Protein AF-0000000080331658 (afdb_homodimer)

Organism: NCBI:txid40318

Foldseek 3Di:
DDLQFAKEKEAQEWEQAQVRDTAGIFIATRQATADTHHSVVSCVRSVDHPYYHHDNYFYWAFFFEFLEAALLLQLVQVVAQECACVQPQALVSVLVSQLVVVVPDDPADEHEHEAYFLCRHPVSGAAFLVSNVSSDDRYWYWYAHLQLFWHFIHPNLCVVLVPFLPDDAFQLKDFDDDPVSGGGGTIGWQSVQSRQPPPFDHQGLLTRDPGRDDDLVSSLVSSLVSVQQLFQQRHQEYEHQEDEPNNVVSQVVCVVVVRQRHAYAYAYGLSCVVVCVVVLPLAWDDDRRYIHQAHEGEFWGDLSVLQAAAPCFWPLGRPRGHDTSDDLVVVLVSLLSSLVSLGAYEYEHADQVSLVSVLVSLVVSCVVPNDPLSAHEYEQNFQHDLVSLLSCQVSNHAYEHELVCCQECLVVSCNTHNLSSLLTQQQLSSVVSVHQAAYHANPPSGRGNLLVRLLSQAQVAHPVGDRRDDNSSHDHSVSSLQNRAQSSCSSSVNNQAGSHSDGGHRPWIWGWNHDSNPDPSVCSSVIGTAFTDTSNHTPDGDPPD/DDLQFAKEKEAQEWEQAQVRDTAGIFIATRQATADTHHSVVSCVRSVDHPYYHHDNYFYWAFFWEFLEAALLLQLVQVVAQECACVQPQALVSVLVSQLVVVVVDDPADEHEHEAYFLCRHPVSGAAFLVSNVSSDQRYWYAYAHLQLFWHFIHPNLCVVLVPFLPDDAFQLKDFDDDPVSGGGGTIGWQSVQSRQPPPFDHQGLLTRDPGRDDDLVSSLVSSLVSVQQLFQQSHQEYEHQEDEPNNVVSQVVCVVVVRQRHAYAYAYRLSCVVVCVVVLPLAWDDDRRYIHQAHEGEFWGDLSVLQAAAPCFWPLGRVRGHDTSDDLVVVLVSLLSSVVSLGAYEYEHADQVSLVSVLVSLVVSCVVPNDPLSAHEYEQNFQHDLVSLLSCQVSNHAYEHELVCCQECLVVSCNTHNLSSLLTQQQLSSVVSVHQAAYHANPPSGRGNLLVRLLSQAQVAHPVGDRRHDNSSHDHSVSSLQNRAQSSCSSSVNNQAGSHSDGGHRPWIWGWNHDSNPDDSVCSSVIGTAFTDTSNHTPDGDPPD

Sequence (1090 aa):
MHHNDRTLLVAGAAVVAPDGSRAEALAVRGGRVLHIGTVADARAALGHIDEELALDGGVVHPGFVDAHCHPVMYGQALAWVDVRPERVPDIDTLVRVLTEAARELPAGVPLRAFGYEHRRLAERRHPTCHDLDRVTEDREVYVMNASGHGGVVNSASLRLHGITAGTAEPEGGRIGRFAGGEPNGELWDAACDLITGPHGIKIGNHGPNFHLDEPEAVLADQLRHAQDVFLAAGVTTVGDAQASRREVEAYLRLRDAGDLRMRVSAYLTSALLDTALDLGLVRALGDDRFRVQGVKFYADGTLGGWTAYFPEGYAADCCHHGQLYHTAEEYAELVGRAHRAGLQTATHAQSPHAIGMVLDAVEKAQADLPRPGIRHRIEHCGLPTDDQIQRMADLGVVPVMQPQHHLRTGDGTLAAVGELGHRYNPAGRCAEAGVPVVFSSDAPVAPPAPLEAVYAGATRRTVLGTVLGDESLRLPVAAGLHAHTAAAARALHLEQSAGTLAVGAWADFTVLDADPAHTPAEDLRDIAVRETWVGGRRAWAAAGRMHHNDRTLLVAGAAVVAPDGSRAEALAVRGGRVLHIGTVADARAALGHIDEELALDGGVVHPGFVDAHCHPVMYGQALAWVDVRPERVPDIDTLVRVLTEAARELPAGVPLRAFGYEHRRLAERRHPTCHDLDRVTEDREVYVMNASGHGGVVNSASLRLHGITAGTAEPEGGRIGRFAGGEPNGELWDAACDLITGPHGIKIGNHGPNFHLDEPEAVLADQLRHAQDVFLAAGVTTVGDAQASRREVEAYLRLRDAGDLRMRVSAYLTSALLDTALDLGLVRALGDDRFRVQGVKFYADGTLGGWTAYFPEGYAADCCHHGQLYHTAEEYAELVGRAHRAGLQTATHAQSPHAIGMVLDAVEKAQADLPRPGIRHRIEHCGLPTDDQIQRMADLGVVPVMQPQHHLRTGDGTLAAVGELGHRYNPAGRCAEAGVPVVFSSDAPVAPPAPLEAVYAGATRRTVLGTVLGDESLRLPVAAGLHAHTAAAARALHLEQSAGTLAVGAWADFTVLDADPAHTPAEDLRDIAVRETWVGGRRAWAAAGR

pLDDT: mean 95.16, std 5.86, range [32.38, 98.94]

Radius of gyration: 31.85 Å; Cα contacts (8 Å, |Δi|>4): 2807; chains: 2; bounding box: 76×90×79 Å

Nearest PDB structures (foldseek):
  3igh-assembly1_X-2  TM=8.569E-01  e=2.760E-37  Pyrococcus horikoshii
  3icj-assembly1_A  TM=8.342E-01  e=2.602E-37  Pyrococcus furiosus
  6oh9-assembly1_A-2  TM=5.969E-01  e=3.397E-12  Saccharomyces cerevisiae S288C
  6oha-assembly1_A-2  TM=5.134E-01  e=2.122E-12  Saccharomyces cerevisiae S288C
  3e0l-assembly1_B  TM=5.250E-01  e=1.750E-10  Homo sapiens

Solvent-accessible surface area (backbone atoms only — not comparable to full-atom values): 51992 Å² total; per-residue (Å²): 132,57,77,70,63,46,23,39,39,38,32,51,24,42,25,48,39,74,86,69,47,74,26,42,12,40,17,31,41,39,27,17,22,66,36,70,30,45,57,67,57,21,48,61,71,57,69,60,74,76,40,70,50,77,40,91,48,39,20,39,35,45,10,29,20,30,46,29,24,32,55,62,57,27,9,51,46,71,72,29,46,77,36,28,49,92,76,24,46,29,67,71,51,43,35,49,56,48,35,58,54,51,69,75,48,63,87,78,56,65,45,49,30,32,30,38,45,36,80,60,21,74,79,53,46,72,74,36,13,70,56,42,37,73,48,46,69,81,42,41,36,42,40,30,30,36,72,58,42,31,32,32,23,15,54,43,35,33,58,74,54,66,58,44,62,82,52,75,66,44,67,39,25,41,65,37,54,45,99,85,45,40,61,29,30,32,26,27,16,18,33,33,38,59,72,18,57,94,85,24,62,72,48,45,36,38,36,52,48,75,52,60,69,68,60,67,72,58,50,51,53,24,34,50,50,31,48,52,52,30,27,57,46,22,36,36,35,37,18,30,54,63,26,49,32,66,49,40,34,51,52,48,53,30,44,76,70,70,62,52,76,49,25,40,36,28,14,31,27,46,66,43,47,63,47,39,51,60,56,17,58,36,45,63,47,30,40,86,48,46,25,43,48,34,33,13,43,41,37,30,37,39,66,81,69,62,24,24,34,32,93,82,25,31,66,70,38,61,87,45,34,48,39,54,34,50,54,69,68,59,44,29,50,53,50,32,54,39,50,74,45,52,34,32,40,38,27,36,17,27,26,46,58,32,41,48,49,52,51,51,28,50,51,50,34,39,70,76,52,75,57,88,83,55,48,38,31,31,32,45,37,28,38,65,46,74,66,52,45,47,49,26,38,75,71,46,37,31,43,35,24,34,37,46,50,42,23,73,36,30,69,59,27,28,55,39,49,34,77,65,29,36,44,51,47,43,47,18,51,32,47,75,59,64,24,65,52,20,32,28,32,42,22,63,60,26,69,56,42,62,47,45,29,24,28,21,32,44,62,34,44,22,83,86,65,51,65,45,57,60,75,65,38,32,27,55,57,62,57,31,53,37,8,25,11,38,42,11,16,42,71,69,75,29,57,73,37,35,26,30,53,38,70,55,5,36,28,29,29,16,32,25,64,47,54,67,85,80,42,59,61,91,53,33,68,71,53,48,49,47,33,15,24,44,44,67,36,82,72,36,60,37,90,96,105,131,57,77,69,63,46,23,37,40,38,32,51,25,42,26,47,38,74,85,68,47,75,27,41,14,40,16,29,42,40,25,16,22,67,34,72,31,46,57,68,57,22,48,63,71,56,69,61,74,74,40,70,50,79,40,90,46,38,20,39,35,43,10,29,20,30,46,30,25,32,54,62,58,28,9,50,46,70,72,29,45,76,35,29,49,94,77,24,46,30,67,71,51,43,34,49,56,49,36,59,54,51,71,75,45,61,88,78,55,65,46,49,29,33,30,36,45,35,80,61,20,76,79,54,48,70,76,37,13,70,56,43,36,72,48,44,70,81,42,38,36,41,41,29,29,35,73,59,41,31,30,31,24,15,55,41,35,32,58,76,54,65,58,43,61,79,54,75,63,43,68,41,25,41,66,38,53,44,99,87,45,41,59,30,30,33,27,27,18,19,33,32,40,61,72,17,58,94,85,24,62,72,48,46,36,38,36,52,50,76,53,58,68,68,58,67,72,57,51,51,52,25,36,50,53,31,48,52,52,31,27,56,45,21,35,37,34,36,18,29,56,62,26,48,33,67,48,39,33,50,51,48,53,29,46,75,69,70,60,52,76,49,26,40,37,27,13,30,29,46,64,42,46,63,46,38,51,61,55,17,57,36,45,63,47,29,40,87,49,48,26,43,48,32,33,13,42,41,38,30,37,40,65,81,69,61,25,25,35,32,93,82,25,31,67,69,39,60,87,46,34,47,38,54,36,49,55,70,67,58,44,28,50,53,49,31,54,40,50,73,45,53,32,31,41,37,26,34,18,28,27,47,58,33,41,49,49,52,52,52,27,50,52,51,34,40,70,76,53,75,58,88,83,56,46,38,31,32,32,44,36,28,38,67,46,74,67,52,45,49,49,27,37,76,71,47,37,32,44,35,23,35,37,47,48,40,24,73,36,30,69,60,28,29,54,39,50,35,78,64,29,34,45,49,46,43,46,17,50,32,48,75,60,63,23,63,51,20,32,28,32,44,22,63,60,26,68,56,42,62,48,43,29,24,26,22,32,44,63,34,42,23,83,86,64,53,65,46,57,61,75,66,38,32,27,56,56,63,58,31,53,36,8,25,10,39,43,12,16,42,69,68,74,28,58,74,38,36,26,30,53,38,69,55,6,34,28,27,27,15,33,25,65,49,53,66,85,79,42,59,61,90,52,34,68,72,54,46,49,48,33,16,25,45,44,68,36,82,72,36,60,36,92,97,103

Structure (mmCIF, N/CA/C/O backbone):
data_AF-0000000080331658-model_v1
#
loop_
_entity.id
_entity.type
_entity.pdbx_description
1 polymer Hydrolase
#
loop_
_atom_site.group_PDB
_atom_site.id
_atom_site.type_symbol
_atom_site.label_atom_id
_atom_site.label_alt_id
_atom_site.label_comp_id
_atom_site.label_asym_id
_atom_site.label_entity_id
_atom_site.label_seq_id
_atom_site.pdbx_PDB_ins_code
_atom_site.Cartn_x
_atom_site.Cartn_y
_atom_site.Cartn_z
_atom_site.occupancy
_atom_site.B_iso_or_equiv
_atom_site.auth_seq_id
_atom_site.auth_comp_id
_atom_site.auth_asym_id
_atom_site.auth_atom_id
_atom_site.pdbx_PDB_model_num
ATOM 1 N N . MET A 1 1 ? -25.859 6.789 -12.883 1 32.69 1 MET A N 1
ATOM 2 C CA . MET A 1 1 ? -25.891 6.02 -11.648 1 32.69 1 MET A CA 1
ATOM 3 C C . MET A 1 1 ? -24.484 5.629 -11.195 1 32.69 1 MET A C 1
ATOM 5 O O . MET A 1 1 ? -23.719 5.074 -11.984 1 32.69 1 MET A O 1
ATOM 9 N N . HIS A 1 2 ? -23.859 6.25 -10.289 1 43.78 2 HIS A N 1
ATOM 10 C CA . HIS A 1 2 ? -22.469 6.141 -9.852 1 43.78 2 HIS A CA 1
ATOM 11 C C . HIS A 1 2 ? -22.125 4.707 -9.477 1 43.78 2 HIS A C 1
ATOM 13 O O . HIS A 1 2 ? -23 3.928 -9.094 1 43.78 2 HIS A O 1
ATOM 19 N N . HIS A 1 3 ? -21.047 4.137 -9.891 1 52.28 3 HIS A N 1
ATOM 20 C CA . HIS A 1 3 ? -20.453 2.807 -9.945 1 52.28 3 HIS A CA 1
ATOM 21 C C . HIS A 1 3 ? -20.719 2.031 -8.656 1 52.28 3 HIS A C 1
ATOM 23 O O . HIS A 1 3 ? -20.938 0.819 -8.695 1 52.28 3 HIS A O 1
ATOM 29 N N . ASN A 1 4 ? -20.953 2.744 -7.535 1 62.38 4 ASN A N 1
ATOM 30 C CA . ASN A 1 4 ? -20.922 2.037 -6.258 1 62.38 4 ASN A CA 1
ATOM 31 C C . ASN A 1 4 ? -22.312 1.552 -5.852 1 62.38 4 ASN A C 1
ATOM 33 O O . ASN A 1 4 ? -22.469 0.938 -4.797 1 62.38 4 ASN A O 1
ATOM 37 N N . ASP A 1 5 ? -23.406 1.716 -6.812 1 80.81 5 ASP A N 1
ATOM 38 C CA . ASP A 1 5 ? -24.703 1.206 -6.422 1 80.81 5 ASP A CA 1
ATOM 39 C C . ASP A 1 5 ? -25.375 0.466 -7.578 1 80.81 5 ASP A C 1
ATOM 41 O O . ASP A 1 5 ? -26.594 0.229 -7.555 1 80.81 5 ASP A O 1
ATOM 45 N N . ARG A 1 6 ? -24.625 0.164 -8.547 1 89.75 6 ARG A N 1
ATOM 46 C CA . ARG A 1 6 ? -25.156 -0.566 -9.695 1 89.75 6 ARG A CA 1
ATOM 47 C C . ARG A 1 6 ? -25.688 -1.937 -9.273 1 89.75 6 ARG A C 1
ATOM 49 O O . ARG A 1 6 ? -25.047 -2.625 -8.469 1 89.75 6 ARG A O 1
ATOM 56 N N . THR A 1 7 ? -26.844 -2.266 -9.773 1 94.5 7 THR A N 1
ATOM 57 C CA . THR A 1 7 ? -27.469 -3.533 -9.414 1 94.5 7 THR A CA 1
ATOM 58 C C . THR A 1 7 ? -27.453 -4.496 -10.602 1 94.5 7 THR A C 1
ATOM 60 O O . THR A 1 7 ? -27.625 -4.078 -11.75 1 94.5 7 THR A O 1
ATOM 63 N N . LEU A 1 8 ? -27.125 -5.73 -10.383 1 98 8 LEU A N 1
ATOM 64 C CA . LEU A 1 8 ? -27.078 -6.797 -11.383 1 98 8 LEU A CA 1
ATOM 65 C C . LEU A 1 8 ? -27.844 -8.023 -10.898 1 98 8 LEU A C 1
ATOM 67 O O . LEU A 1 8 ? -27.656 -8.477 -9.766 1 98 8 LEU A O 1
ATOM 71 N N . LEU A 1 9 ? -28.812 -8.5 -11.656 1 98.5 9 LEU A N 1
ATOM 72 C CA . LEU A 1 9 ? -29.5 -9.766 -11.422 1 98.5 9 LEU A CA 1
ATOM 73 C C . LEU A 1 9 ? -28.938 -10.852 -12.344 1 98.5 9 LEU A C 1
ATOM 75 O O . LEU A 1 9 ? -28.953 -10.695 -13.562 1 98.5 9 LEU A O 1
ATOM 79 N N . VAL A 1 10 ? -28.422 -11.867 -11.836 1 98.81 10 VAL A N 1
ATOM 80 C CA . VAL A 1 10 ? -27.938 -13.016 -12.594 1 98.81 10 VAL A CA 1
ATOM 81 C C . VAL A 1 10 ? -28.922 -14.172 -12.445 1 98.81 10 VAL A C 1
ATOM 83 O O . VAL A 1 10 ? -29.188 -14.641 -11.336 1 98.81 10 VAL A O 1
ATOM 86 N N . ALA A 1 11 ? -29.453 -14.625 -13.508 1 98.56 11 ALA A N 1
ATOM 87 C CA . ALA A 1 11 ? -30.438 -15.703 -13.484 1 98.56 11 ALA A CA 1
ATOM 88 C C . ALA A 1 11 ? -30.359 -16.547 -14.75 1 98.56 11 ALA A C 1
ATOM 90 O O . ALA A 1 11 ? -29.609 -16.219 -15.68 1 98.56 11 ALA A O 1
ATOM 91 N N . GLY A 1 12 ? -31.016 -17.656 -14.742 1 98.06 12 GLY A N 1
ATOM 92 C CA . GLY A 1 12 ? -31.078 -18.516 -15.922 1 98.06 12 GLY A CA 1
ATOM 93 C C . GLY A 1 12 ? -30.094 -19.656 -15.883 1 98.06 12 GLY A C 1
ATOM 94 O O . GLY A 1 12 ? -30.062 -20.5 -16.781 1 98.06 12 GLY A O 1
ATOM 95 N N . ALA A 1 13 ? -29.297 -19.781 -14.898 1 98.19 13 ALA A N 1
ATOM 96 C CA . ALA A 1 13 ? -28.359 -20.875 -14.625 1 98.19 13 ALA A CA 1
ATOM 97 C C . ALA A 1 13 ? -28.312 -21.188 -13.133 1 98.19 13 ALA A C 1
ATOM 99 O O . ALA A 1 13 ? -28.688 -20.344 -12.305 1 98.19 13 ALA A O 1
ATOM 100 N N . ALA A 1 14 ? -27.906 -22.422 -12.797 1 98 14 ALA A N 1
ATOM 101 C CA . ALA A 1 14 ? -27.703 -22.734 -11.383 1 98 14 ALA A CA 1
ATOM 102 C C . ALA A 1 14 ? -26.562 -21.922 -10.797 1 98 14 ALA A C 1
ATOM 104 O O . ALA A 1 14 ? -25.531 -21.734 -11.445 1 98 14 ALA A O 1
ATOM 105 N N . VAL A 1 15 ? -26.781 -21.359 -9.609 1 98.69 15 VAL A N 1
ATOM 106 C CA . VAL A 1 15 ? -25.75 -20.594 -8.906 1 98.69 15 VAL A CA 1
ATOM 107 C C . VAL A 1 15 ? -25.219 -21.406 -7.723 1 98.69 15 VAL A C 1
ATOM 109 O O . VAL A 1 15 ? -26 -21.812 -6.852 1 98.69 15 VAL A O 1
ATOM 112 N N . VAL A 1 16 ? -23.938 -21.625 -7.684 1 98.31 16 VAL A N 1
ATOM 113 C CA . VAL A 1 16 ? -23.344 -22.375 -6.582 1 98.31 16 VAL A CA 1
ATOM 114 C C . VAL A 1 16 ? -23.344 -21.531 -5.312 1 98.31 16 VAL A C 1
ATOM 116 O O . VAL A 1 16 ? -22.594 -20.547 -5.207 1 98.31 16 VAL A O 1
ATOM 119 N N . ALA A 1 17 ? -24.062 -21.906 -4.312 1 96.38 17 ALA A N 1
ATOM 120 C CA . ALA A 1 17 ? -24.156 -21.188 -3.039 1 96.38 17 ALA A CA 1
ATOM 121 C C . ALA A 1 17 ? -23.016 -21.594 -2.107 1 96.38 17 ALA A C 1
ATOM 123 O O . ALA A 1 17 ? -22.328 -22.594 -2.342 1 96.38 17 ALA A O 1
ATOM 124 N N . PRO A 1 18 ? -22.75 -20.812 -1.069 1 93.56 18 PRO A N 1
ATOM 125 C CA . PRO A 1 18 ? -21.625 -21.094 -0.161 1 93.56 18 PRO A CA 1
ATOM 126 C C . PRO A 1 18 ? -21.75 -22.453 0.519 1 93.56 18 PRO A C 1
ATOM 128 O O . PRO A 1 18 ? -20.719 -23.062 0.847 1 93.56 18 PRO A O 1
ATOM 131 N N . ASP A 1 19 ? -22.969 -22.906 0.634 1 91.62 19 ASP A N 1
ATOM 132 C CA . ASP A 1 19 ? -23.156 -24.172 1.317 1 91.62 19 ASP A CA 1
ATOM 133 C C . ASP A 1 19 ? -23.125 -25.344 0.328 1 91.62 19 ASP A C 1
ATOM 135 O O . ASP A 1 19 ? -23.344 -26.484 0.707 1 91.62 19 ASP A O 1
ATOM 139 N N . GLY A 1 20 ? -22.844 -25.047 -0.871 1 90.81 20 GLY A N 1
ATOM 140 C CA . GLY A 1 20 ? -22.719 -26.094 -1.875 1 90.81 20 GLY A CA 1
ATOM 141 C C . GLY A 1 20 ? -24 -26.359 -2.629 1 90.81 20 GLY A C 1
ATOM 142 O O . GLY A 1 20 ? -24 -27.031 -3.664 1 90.81 20 GLY A O 1
ATOM 143 N N . SER A 1 21 ? -25.109 -25.734 -2.152 1 95.12 21 SER A N 1
ATOM 144 C CA . SER A 1 21 ? -26.375 -25.922 -2.84 1 95.12 21 SER A CA 1
ATOM 145 C C . SER A 1 21 ? -26.453 -25.062 -4.105 1 95.12 21 SER A C 1
ATOM 147 O O . SER A 1 21 ? -25.531 -24.297 -4.395 1 95.12 21 SER A O 1
ATOM 149 N N . ARG A 1 22 ? -27.484 -25.359 -4.914 1 97.44 22 ARG A N 1
ATOM 150 C CA . ARG A 1 22 ? -27.703 -24.594 -6.141 1 97.44 22 ARG A CA 1
ATOM 151 C C . ARG A 1 22 ? -28.891 -23.641 -6.004 1 97.44 22 ARG A C 1
ATOM 153 O O . ARG A 1 22 ? -30 -24.078 -5.723 1 97.44 22 ARG A O 1
ATOM 160 N N . ALA A 1 23 ? -28.594 -22.406 -6.16 1 98.38 23 ALA A N 1
ATOM 161 C CA . ALA A 1 23 ? -29.641 -21.391 -6.156 1 98.38 23 ALA A CA 1
ATOM 162 C C . ALA A 1 23 ? -30.047 -21.016 -7.578 1 98.38 23 ALA A C 1
ATOM 164 O O . ALA A 1 23 ? -29.422 -21.438 -8.547 1 98.38 23 ALA A O 1
ATOM 165 N N . GLU A 1 24 ? -31.125 -20.219 -7.668 1 98.31 24 GLU A N 1
ATOM 166 C CA . GLU A 1 24 ? -31.656 -19.844 -8.969 1 98.31 24 GLU A CA 1
ATOM 167 C C . GLU A 1 24 ? -31.047 -18.531 -9.461 1 98.31 24 GLU A C 1
ATOM 169 O O . GLU A 1 24 ? -30.953 -18.281 -10.664 1 98.31 24 GLU A O 1
ATOM 174 N N . ALA A 1 25 ? -30.719 -17.703 -8.461 1 98.69 25 ALA A N 1
ATOM 175 C CA . ALA A 1 25 ? -30.328 -16.359 -8.875 1 98.69 25 ALA A CA 1
ATOM 176 C C . ALA A 1 25 ? -29.328 -15.75 -7.895 1 98.69 25 ALA A C 1
ATOM 178 O O . ALA A 1 25 ? -29.25 -16.172 -6.738 1 98.69 25 ALA A O 1
ATOM 179 N N . LEU A 1 26 ? -28.562 -14.812 -8.414 1 98.69 26 LEU A N 1
ATOM 180 C CA . LEU A 1 26 ? -27.609 -14 -7.672 1 98.69 26 LEU A CA 1
ATOM 181 C C . LEU A 1 26 ? -27.906 -12.516 -7.836 1 98.69 26 LEU A C 1
ATOM 183 O O . LEU A 1 26 ? -28.062 -12.023 -8.961 1 98.69 26 LEU A O 1
ATOM 187 N N . ALA A 1 27 ? -28.125 -11.836 -6.727 1 98 27 ALA A N 1
ATOM 188 C CA . ALA A 1 27 ? -28.312 -10.383 -6.719 1 98 27 ALA A CA 1
ATOM 189 C C . ALA A 1 27 ? -27.016 -9.672 -6.324 1 98 27 ALA A C 1
ATOM 191 O O . ALA A 1 27 ? -26.438 -9.977 -5.285 1 98 27 ALA A O 1
ATOM 192 N N . VAL A 1 28 ? -26.609 -8.766 -7.184 1 97.5 28 VAL A N 1
ATOM 193 C CA . VAL A 1 28 ? -25.375 -8.031 -6.969 1 97.5 28 VAL A CA 1
ATOM 194 C C . VAL A 1 28 ? -25.672 -6.539 -6.844 1 97.5 28 VAL A C 1
ATOM 196 O O . VAL A 1 28 ? -26.438 -5.984 -7.633 1 97.5 28 VAL A O 1
ATOM 199 N N . ARG A 1 29 ? -25.109 -5.922 -5.859 1 94.5 29 ARG A N 1
ATOM 200 C CA . ARG A 1 29 ? -25.156 -4.469 -5.719 1 94.5 29 ARG A CA 1
ATOM 201 C C . ARG A 1 29 ? -23.781 -3.9 -5.387 1 94.5 29 ARG A C 1
ATOM 203 O O . ARG A 1 29 ? -23.109 -4.379 -4.469 1 94.5 29 ARG A O 1
ATOM 210 N N . GLY A 1 30 ? -23.422 -2.916 -6.078 1 91.75 30 GLY A N 1
ATOM 211 C CA . GLY A 1 30 ? -22.141 -2.271 -5.805 1 91.75 30 GLY A CA 1
ATOM 212 C C . GLY A 1 30 ? -20.969 -3.229 -5.871 1 91.75 30 GLY A C 1
ATOM 213 O O . GLY A 1 30 ? -20.062 -3.162 -5.039 1 91.75 30 GLY A O 1
ATOM 214 N N . GLY A 1 31 ? -21.062 -4.23 -6.699 1 95.31 31 GLY A N 1
ATOM 215 C CA . GLY A 1 31 ? -19.953 -5.148 -6.926 1 95.31 31 GLY A CA 1
ATOM 216 C C . GLY A 1 31 ? -19.875 -6.25 -5.887 1 95.31 31 GLY A C 1
ATOM 217 O O . GLY A 1 31 ? -18.906 -7.02 -5.867 1 95.31 31 GLY A O 1
ATOM 218 N N . ARG A 1 32 ? -20.891 -6.359 -5 1 96.44 32 ARG A N 1
ATOM 219 C CA . ARG A 1 32 ? -20.891 -7.367 -3.945 1 96.44 32 ARG A CA 1
ATOM 220 C C . ARG A 1 32 ? -22.172 -8.195 -3.988 1 96.44 32 ARG A C 1
ATOM 222 O O . ARG A 1 32 ? -23.203 -7.738 -4.5 1 96.44 32 ARG A O 1
ATOM 229 N N . VAL A 1 33 ? -22.078 -9.32 -3.453 1 97.31 33 VAL A N 1
ATOM 230 C CA . VAL A 1 33 ? -23.234 -10.203 -3.389 1 97.31 33 VAL A CA 1
ATOM 231 C C . VAL A 1 33 ? -24.234 -9.68 -2.361 1 97.31 33 VAL A C 1
ATOM 233 O O . VAL A 1 33 ? -23.891 -9.516 -1.185 1 97.31 33 VAL A O 1
ATOM 236 N N . LEU A 1 34 ? -25.422 -9.445 -2.836 1 95.81 34 LEU A N 1
ATOM 237 C CA . LEU A 1 34 ? -26.469 -8.938 -1.96 1 95.81 34 LEU A CA 1
ATOM 238 C C . LEU A 1 34 ? -27.375 -10.07 -1.483 1 95.81 34 LEU A C 1
ATOM 240 O O . LEU A 1 34 ? -27.844 -10.055 -0.342 1 95.81 34 LEU A O 1
ATOM 244 N N . HIS A 1 35 ? -27.672 -10.984 -2.436 1 96.44 35 HIS A N 1
ATOM 245 C CA . HIS A 1 35 ? -28.562 -12.094 -2.143 1 96.44 35 HIS A CA 1
ATOM 246 C C . HIS A 1 35 ? -28.328 -13.258 -3.098 1 96.44 35 HIS A C 1
ATOM 248 O O . HIS A 1 35 ? -27.969 -13.047 -4.262 1 96.44 35 HIS A O 1
ATOM 254 N N . ILE A 1 36 ? -28.516 -14.391 -2.639 1 98.19 36 ILE A N 1
ATOM 255 C CA . ILE A 1 36 ? -28.453 -15.617 -3.422 1 98.19 36 ILE A CA 1
ATOM 256 C C . ILE A 1 36 ? -29.641 -16.516 -3.072 1 98.19 36 ILE A C 1
ATOM 258 O O . ILE A 1 36 ? -29.891 -16.797 -1.899 1 98.19 36 ILE A O 1
ATOM 262 N N . GLY A 1 37 ? -30.469 -16.844 -3.961 1 97.94 37 GLY A N 1
ATOM 263 C CA . GLY A 1 37 ? -31.672 -17.609 -3.721 1 97.94 37 GLY A CA 1
ATOM 264 C C . GLY A 1 37 ? -32.562 -17.719 -4.945 1 97.94 37 GLY A C 1
ATOM 265 O O . GLY A 1 37 ? -32.094 -18 -6.047 1 97.94 37 GLY A O 1
ATOM 266 N N . THR A 1 38 ? -33.875 -17.578 -4.762 1 98.25 38 THR A N 1
ATOM 267 C CA . THR A 1 38 ? -34.812 -17.625 -5.871 1 98.25 38 THR A CA 1
ATOM 268 C C . THR A 1 38 ? -34.75 -16.344 -6.688 1 98.25 38 THR A C 1
ATOM 270 O O . THR A 1 38 ? -34.281 -15.32 -6.203 1 98.25 38 THR A O 1
ATOM 273 N N . VAL A 1 39 ? -35.219 -16.438 -7.914 1 98.25 39 VAL A N 1
ATOM 274 C CA . VAL A 1 39 ? -35.281 -15.258 -8.766 1 98.25 39 VAL A CA 1
ATOM 275 C C . VAL A 1 39 ? -36.156 -14.195 -8.109 1 98.25 39 VAL A C 1
ATOM 277 O O . VAL A 1 39 ? -35.781 -13.016 -8.094 1 98.25 39 VAL A O 1
ATOM 280 N N . ALA A 1 40 ? -37.219 -14.625 -7.527 1 97.94 40 ALA A N 1
ATOM 281 C CA . ALA A 1 40 ? -38.156 -13.703 -6.879 1 97.94 40 ALA A CA 1
ATOM 282 C C . ALA A 1 40 ? -37.5 -12.992 -5.707 1 97.94 40 ALA A C 1
ATOM 284 O O . ALA A 1 40 ? -37.625 -11.766 -5.566 1 97.94 40 ALA A O 1
ATOM 285 N N . ASP A 1 41 ? -36.812 -13.711 -4.883 1 97.25 41 ASP A N 1
ATOM 286 C CA . ASP A 1 41 ? -36.156 -13.141 -3.715 1 97.25 41 ASP A CA 1
ATOM 287 C C . ASP A 1 41 ? -35.031 -12.18 -4.129 1 97.25 41 ASP A C 1
ATOM 289 O O . ASP A 1 41 ? -34.844 -11.141 -3.5 1 97.25 41 ASP A O 1
ATOM 293 N N . ALA A 1 42 ? -34.312 -12.562 -5.141 1 97.5 42 ALA A N 1
ATOM 294 C CA . ALA A 1 42 ? -33.219 -11.727 -5.629 1 97.5 42 ALA A CA 1
ATOM 295 C C . ALA A 1 42 ? -33.75 -10.398 -6.18 1 97.5 42 ALA A C 1
ATOM 297 O O . ALA A 1 42 ? -33.188 -9.344 -5.91 1 97.5 42 ALA A O 1
ATOM 298 N N . ARG A 1 43 ? -34.812 -10.484 -6.91 1 96.38 43 ARG A N 1
ATOM 299 C CA . ARG A 1 43 ? -35.438 -9.281 -7.449 1 96.38 43 ARG A CA 1
ATOM 300 C C . ARG A 1 43 ? -35.938 -8.375 -6.328 1 96.38 43 ARG A C 1
ATOM 302 O O . ARG A 1 43 ? -35.75 -7.156 -6.387 1 96.38 43 ARG A O 1
ATOM 309 N N . ALA A 1 44 ? -36.531 -8.969 -5.383 1 94.31 44 ALA A N 1
ATOM 310 C CA . ALA A 1 44 ? -37.062 -8.211 -4.242 1 94.31 44 ALA A CA 1
ATOM 311 C C . ALA A 1 44 ? -35.906 -7.527 -3.486 1 94.31 44 ALA A C 1
ATOM 313 O O . ALA A 1 44 ? -36.062 -6.379 -3.061 1 94.31 44 ALA A O 1
ATOM 314 N N . ALA A 1 45 ? -34.844 -8.25 -3.35 1 92.44 45 ALA A N 1
ATOM 315 C CA . ALA A 1 45 ? -33.688 -7.707 -2.629 1 92.44 45 ALA A CA 1
ATOM 316 C C . ALA A 1 45 ? -33.094 -6.512 -3.361 1 92.44 45 ALA A C 1
ATOM 318 O O . ALA A 1 45 ? -32.656 -5.551 -2.73 1 92.44 45 ALA A O 1
ATOM 319 N N . LEU A 1 46 ? -33.031 -6.512 -4.629 1 92.56 46 LEU A N 1
ATOM 320 C CA . LEU A 1 46 ? -32.406 -5.465 -5.434 1 92.56 46 LEU A CA 1
ATOM 321 C C . LEU A 1 46 ? -33.312 -4.234 -5.512 1 92.56 46 LEU A C 1
ATOM 323 O O . LEU A 1 46 ? -32.812 -3.104 -5.527 1 92.56 46 LEU A O 1
ATOM 327 N N . GLY A 1 47 ? -34.656 -4.449 -5.523 1 87.69 47 GLY A N 1
ATOM 328 C CA . GLY A 1 47 ? -35.562 -3.365 -5.82 1 87.69 47 GLY A CA 1
ATOM 329 C C . GLY A 1 47 ? -35.5 -2.91 -7.266 1 87.69 47 GLY A C 1
ATOM 330 O O . GLY A 1 47 ? -36.281 -3.367 -8.102 1 87.69 47 GLY A O 1
ATOM 331 N N . HIS A 1 48 ? -34.469 -2.092 -7.582 1 88.06 48 HIS A N 1
ATOM 332 C CA . HIS A 1 48 ? -34.219 -1.663 -8.953 1 88.06 48 HIS A CA 1
ATOM 333 C C . HIS A 1 48 ? -33.094 -2.465 -9.586 1 88.06 48 HIS A C 1
ATOM 335 O O . HIS A 1 48 ? -32.094 -2.771 -8.922 1 88.06 48 HIS A O 1
ATOM 341 N N . ILE A 1 49 ? -33.344 -2.828 -10.852 1 94.62 49 ILE A N 1
ATOM 342 C CA . ILE A 1 49 ? -32.344 -3.637 -11.562 1 94.62 49 ILE A CA 1
ATOM 343 C C . ILE A 1 49 ? -31.766 -2.84 -12.727 1 94.62 49 ILE A C 1
ATOM 345 O O . ILE A 1 49 ? -32.469 -2.529 -13.688 1 94.62 49 ILE A O 1
ATOM 349 N N . ASP A 1 50 ? -30.484 -2.525 -12.648 1 95.19 50 ASP A N 1
ATOM 350 C CA . ASP A 1 50 ? -29.797 -1.792 -13.711 1 95.19 50 ASP A CA 1
ATOM 351 C C . ASP A 1 50 ? -29.453 -2.713 -14.875 1 95.19 50 ASP A C 1
ATOM 353 O O . ASP A 1 50 ? -29.469 -2.289 -16.031 1 95.19 50 ASP A O 1
ATOM 357 N N . GLU A 1 51 ? -29.031 -3.916 -14.609 1 96.94 51 GLU A N 1
ATOM 358 C CA . GLU A 1 51 ? -28.641 -4.902 -15.609 1 96.94 51 GLU A CA 1
ATOM 359 C C . GLU A 1 51 ? -29.094 -6.305 -15.211 1 96.94 51 GLU A C 1
ATOM 361 O O . GLU A 1 51 ? -29.062 -6.656 -14.023 1 96.94 51 GLU A O 1
ATOM 366 N N . GLU A 1 52 ? -29.578 -7.043 -16.125 1 97.81 52 GLU A N 1
ATOM 367 C CA . GLU A 1 52 ? -29.906 -8.453 -15.922 1 97.81 52 GLU A CA 1
ATOM 368 C C . GLU A 1 52 ? -29.062 -9.352 -16.828 1 97.81 52 GLU A C 1
ATOM 370 O O . GLU A 1 52 ? -29.016 -9.156 -18.031 1 97.81 52 GLU A O 1
ATOM 375 N N . LEU A 1 53 ? -28.312 -10.188 -16.281 1 98.19 53 LEU A N 1
ATOM 376 C CA . LEU A 1 53 ? -27.609 -11.242 -17.016 1 98.19 53 LEU A CA 1
ATOM 377 C C . LEU A 1 53 ? -28.469 -12.492 -17.109 1 98.19 53 LEU A C 1
ATOM 379 O O . LEU A 1 53 ? -28.469 -13.328 -16.203 1 98.19 53 LEU A O 1
ATOM 383 N N . ALA A 1 54 ? -29.156 -12.633 -18.172 1 97.62 54 ALA A N 1
ATOM 384 C CA . ALA A 1 54 ? -30 -13.789 -18.422 1 97.62 54 ALA A CA 1
ATOM 385 C C . ALA A 1 54 ? -29.203 -14.914 -19.094 1 97.62 54 ALA A C 1
ATOM 387 O O . ALA A 1 54 ? -28.953 -14.883 -20.297 1 97.62 54 ALA A O 1
ATOM 388 N N . LEU A 1 55 ? -28.938 -15.906 -18.328 1 97.75 55 LEU A N 1
ATOM 389 C CA . LEU A 1 55 ? -28.141 -17.031 -18.812 1 97.75 55 LEU A CA 1
ATOM 390 C C . LEU A 1 55 ? -29.047 -18.125 -19.359 1 97.75 55 LEU A C 1
ATOM 392 O O . LEU A 1 55 ? -30.203 -18.219 -18.984 1 97.75 55 LEU A O 1
ATOM 396 N N . ASP A 1 56 ? -28.578 -18.891 -20.297 1 96.38 56 ASP A N 1
ATOM 397 C CA . ASP A 1 56 ? -29.312 -19.984 -20.922 1 96.38 56 ASP A CA 1
ATOM 398 C C . ASP A 1 56 ? -28.734 -21.328 -20.516 1 96.38 56 ASP A C 1
ATOM 400 O O . ASP A 1 56 ? -28.438 -22.172 -21.359 1 96.38 56 ASP A O 1
ATOM 404 N N . GLY A 1 57 ? -28.609 -21.453 -19.203 1 96.56 57 GLY A N 1
ATOM 405 C CA . GLY A 1 57 ? -28.047 -22.688 -18.672 1 96.56 57 GLY A CA 1
ATOM 406 C C . GLY A 1 57 ? -26.609 -22.531 -18.203 1 96.56 57 GLY A C 1
ATOM 407 O O . GLY A 1 57 ? -26.141 -21.406 -18 1 96.56 57 GLY A O 1
ATOM 408 N N . GLY A 1 58 ? -25.938 -23.672 -17.844 1 96.44 58 GLY A N 1
ATOM 409 C CA . GLY A 1 58 ? -24.609 -23.656 -17.234 1 96.44 58 GLY A CA 1
ATOM 410 C C . GLY A 1 58 ? -24.656 -23.531 -15.719 1 96.44 58 GLY A C 1
ATOM 411 O O . GLY A 1 58 ? -25.609 -23.953 -15.078 1 96.44 58 GLY A O 1
ATOM 412 N N . VAL A 1 59 ? -23.562 -23 -15.242 1 98.25 59 VAL A N 1
ATOM 413 C CA . VAL A 1 59 ? -23.469 -22.844 -13.797 1 98.25 59 VAL A CA 1
ATOM 414 C C . VAL A 1 59 ? -22.672 -21.594 -13.461 1 98.25 59 VAL A C 1
ATOM 416 O O . VAL A 1 59 ? -21.656 -21.312 -14.094 1 98.25 59 VAL A O 1
ATOM 419 N N . VAL A 1 60 ? -23.25 -20.797 -12.555 1 98.81 60 VAL A N 1
ATOM 420 C CA . VAL A 1 60 ? -22.516 -19.672 -11.977 1 98.81 60 VAL A CA 1
ATOM 421 C C . VAL A 1 60 ? -21.703 -20.156 -10.781 1 98.81 60 VAL A C 1
ATOM 423 O O . VAL A 1 60 ? -22.25 -20.594 -9.773 1 98.81 60 VAL A O 1
ATOM 426 N N . HIS A 1 61 ? -20.438 -20.141 -10.945 1 98.75 61 HIS A N 1
ATOM 427 C CA . HIS A 1 61 ? -19.469 -20.609 -9.961 1 98.75 61 HIS A CA 1
ATOM 428 C C . HIS A 1 61 ? -18.672 -19.453 -9.375 1 98.75 61 HIS A C 1
ATOM 430 O O . HIS A 1 61 ? -18.359 -18.484 -10.086 1 98.75 61 HIS A O 1
ATOM 436 N N . PRO A 1 62 ? -18.328 -19.5 -8 1 98.75 62 PRO A N 1
ATOM 437 C CA . PRO A 1 62 ? -17.391 -18.484 -7.535 1 98.75 62 PRO A CA 1
ATOM 438 C C . PRO A 1 62 ? -16.141 -18.375 -8.414 1 98.75 62 PRO A C 1
ATOM 440 O O . PRO A 1 62 ? -15.633 -19.391 -8.898 1 98.75 62 PRO A O 1
ATOM 443 N N . GLY A 1 63 ? -15.688 -17.156 -8.68 1 98.88 63 GLY A N 1
ATOM 444 C CA . GLY A 1 63 ? -14.438 -17.031 -9.414 1 98.88 63 GLY A CA 1
ATOM 445 C C . GLY A 1 63 ? -13.305 -17.812 -8.805 1 98.88 63 GLY A C 1
ATOM 446 O O . GLY A 1 63 ? -13.164 -17.875 -7.578 1 98.88 63 GLY A O 1
ATOM 447 N N . PHE A 1 64 ? -12.539 -18.484 -9.609 1 98.94 64 PHE A N 1
ATOM 448 C CA . PHE A 1 64 ? -11.422 -19.266 -9.094 1 98.94 64 PHE A CA 1
ATOM 449 C C . PHE A 1 64 ? -10.336 -18.344 -8.547 1 98.94 64 PHE A C 1
ATOM 451 O O . PHE A 1 64 ? -10.188 -17.203 -9.008 1 98.94 64 PHE A O 1
ATOM 458 N N . VAL A 1 65 ? -9.688 -18.812 -7.535 1 98.94 65 VAL A N 1
ATOM 459 C CA . VAL A 1 65 ? -8.547 -18.141 -6.922 1 98.94 65 VAL A CA 1
ATOM 460 C C . VAL A 1 65 ? -7.273 -18.953 -7.176 1 98.94 65 VAL A C 1
ATOM 462 O O . VAL A 1 65 ? -7.227 -20.156 -6.887 1 98.94 65 VAL A O 1
ATOM 465 N N . ASP A 1 66 ? -6.348 -18.344 -7.82 1 98.94 66 ASP A N 1
ATOM 466 C CA . ASP A 1 66 ? -5.023 -18.922 -8.008 1 98.94 66 ASP A CA 1
ATOM 467 C C . ASP A 1 66 ? -4.027 -18.359 -6.992 1 98.94 66 ASP A C 1
ATOM 469 O O . ASP A 1 66 ? -3.422 -17.312 -7.223 1 98.94 66 ASP A O 1
ATOM 473 N N . ALA A 1 67 ? -3.791 -19.094 -5.977 1 98.81 67 ALA A N 1
ATOM 474 C CA . ALA A 1 67 ? -3.131 -18.547 -4.789 1 98.81 67 ALA A CA 1
ATOM 475 C C . ALA A 1 67 ? -1.631 -18.406 -5.016 1 98.81 67 ALA A C 1
ATOM 477 O O . ALA A 1 67 ? -0.943 -17.734 -4.234 1 98.81 67 ALA A O 1
ATOM 478 N N . HIS A 1 68 ? -1.081 -18.969 -6.062 1 98.88 68 HIS A N 1
ATOM 479 C CA . HIS A 1 68 ? 0.336 -18.875 -6.398 1 98.88 68 HIS A CA 1
ATOM 480 C C . HIS A 1 68 ? 0.547 -18.891 -7.906 1 98.88 68 HIS A C 1
ATOM 482 O O . HIS A 1 68 ? 0.355 -19.922 -8.547 1 98.88 68 HIS A O 1
ATOM 488 N N . CYS A 1 69 ? 0.977 -17.812 -8.406 1 98.75 69 CYS A N 1
ATOM 489 C CA . CYS A 1 69 ? 1.33 -17.688 -9.82 1 98.75 69 CYS A CA 1
ATOM 490 C C . CYS A 1 69 ? 2.24 -16.484 -10.047 1 98.75 69 CYS A C 1
ATOM 492 O O . CYS A 1 69 ? 2.637 -15.812 -9.094 1 98.75 69 CYS A O 1
ATOM 494 N N . HIS A 1 70 ? 2.68 -16.328 -11.234 1 98.06 70 HIS A N 1
ATOM 495 C CA . HIS A 1 70 ? 3.537 -15.219 -11.641 1 98.06 70 HIS A CA 1
ATOM 496 C C . HIS A 1 70 ? 3.018 -14.562 -12.914 1 98.06 70 HIS A C 1
ATOM 498 O O . HIS A 1 70 ? 3.572 -14.766 -14 1 98.06 70 HIS A O 1
ATOM 504 N N . PRO A 1 71 ? 2.039 -13.641 -12.805 1 98.38 71 PRO A N 1
ATOM 505 C CA . PRO A 1 71 ? 1.36 -13.117 -13.992 1 98.38 71 PRO A CA 1
ATOM 506 C C . PRO A 1 71 ? 2.293 -12.32 -14.898 1 98.38 71 PRO A C 1
ATOM 508 O O . PRO A 1 71 ? 2.203 -12.43 -16.125 1 98.38 71 PRO A O 1
ATOM 511 N N . VAL A 1 72 ? 3.188 -11.562 -14.352 1 96.19 72 VAL A N 1
ATOM 512 C CA . VAL A 1 72 ? 4.109 -10.781 -15.164 1 96.19 72 VAL A CA 1
ATOM 513 C C . VAL A 1 72 ? 5.039 -11.711 -15.93 1 96.19 72 VAL A C 1
ATOM 515 O O . VAL A 1 72 ? 5.242 -11.539 -17.141 1 96.19 72 VAL A O 1
ATOM 518 N N . MET A 1 73 ? 5.562 -12.703 -15.242 1 95.12 73 MET A N 1
ATOM 519 C CA . MET A 1 73 ? 6.383 -13.711 -15.906 1 95.12 73 MET A CA 1
ATOM 520 C C . MET A 1 73 ? 5.586 -14.445 -16.984 1 95.12 73 MET A C 1
ATOM 522 O O . MET A 1 73 ? 6.113 -14.734 -18.062 1 95.12 73 MET A O 1
ATOM 526 N N . TYR A 1 74 ? 4.344 -14.742 -16.672 1 97.25 74 TYR A N 1
ATOM 527 C CA . TYR A 1 74 ? 3.508 -15.453 -17.625 1 97.25 74 TYR A CA 1
ATOM 528 C C . TYR A 1 74 ? 3.303 -14.625 -18.891 1 97.25 74 TYR A C 1
ATOM 530 O O . TYR A 1 74 ? 3.367 -15.156 -20 1 97.25 74 TYR A O 1
ATOM 538 N N . GLY A 1 75 ? 3.035 -13.32 -18.703 1 96.81 75 GLY A N 1
ATOM 539 C CA . GLY A 1 75 ? 2.928 -12.445 -19.859 1 96.81 75 GLY A CA 1
ATOM 540 C C . GLY A 1 75 ? 4.164 -12.469 -20.75 1 96.81 75 GLY A C 1
ATOM 541 O O . GLY A 1 75 ? 4.055 -12.5 -21.969 1 96.81 75 GLY A O 1
ATOM 542 N N . GLN A 1 76 ? 5.34 -12.492 -20.125 1 93.75 76 GLN A N 1
ATOM 543 C CA . GLN A 1 76 ? 6.598 -12.602 -20.859 1 93.75 76 GLN A CA 1
ATOM 544 C C . GLN A 1 76 ? 6.68 -13.922 -21.625 1 93.75 76 GLN A C 1
ATOM 546 O O . GLN A 1 76 ? 7.016 -13.945 -22.812 1 93.75 76 GLN A O 1
ATOM 551 N N . ALA A 1 77 ? 6.316 -14.969 -20.938 1 94.5 77 ALA A N 1
ATOM 552 C CA . ALA A 1 77 ? 6.391 -16.312 -21.531 1 94.5 77 ALA A CA 1
ATOM 553 C C . ALA A 1 77 ? 5.473 -16.422 -22.75 1 94.5 77 ALA A C 1
ATOM 555 O O . ALA A 1 77 ? 5.824 -17.047 -23.734 1 94.5 77 ALA A O 1
ATOM 556 N N . LEU A 1 78 ? 4.336 -15.758 -22.656 1 95.75 78 LEU A N 1
ATOM 557 C CA . LEU A 1 78 ? 3.363 -15.805 -23.75 1 95.75 78 LEU A CA 1
ATOM 558 C C . LEU A 1 78 ? 3.883 -15.062 -24.969 1 95.75 78 LEU A C 1
ATOM 560 O O . LEU A 1 78 ? 3.467 -15.344 -26.109 1 95.75 78 LEU A O 1
ATOM 564 N N . ALA A 1 79 ? 4.793 -14.164 -24.75 1 93.88 79 ALA A N 1
ATOM 565 C CA . ALA A 1 79 ? 5.344 -13.352 -25.844 1 93.88 79 ALA A CA 1
ATOM 566 C C . ALA A 1 79 ? 6.574 -14.016 -26.453 1 93.88 79 ALA A C 1
ATOM 568 O O . ALA A 1 79 ? 7.02 -13.641 -27.531 1 93.88 79 ALA A O 1
ATOM 569 N N . TRP A 1 80 ? 7.145 -15.023 -25.781 1 95.19 80 TRP A N 1
ATOM 570 C CA . TRP A 1 80 ? 8.367 -15.695 -26.219 1 95.19 80 TRP A CA 1
ATOM 571 C C . TRP A 1 80 ? 8.039 -16.906 -27.078 1 95.19 80 TRP A C 1
ATOM 573 O O . TRP A 1 80 ? 6.879 -17.312 -27.203 1 95.19 80 TRP A O 1
ATOM 583 N N . VAL A 1 81 ? 9.102 -17.438 -27.703 1 96.81 81 VAL A N 1
ATOM 584 C CA . VAL A 1 81 ? 8.922 -18.625 -28.531 1 96.81 81 VAL A CA 1
ATOM 585 C C . VAL A 1 81 ? 8.562 -19.828 -27.656 1 96.81 81 VAL A C 1
ATOM 587 O O . VAL A 1 81 ? 9.258 -20.109 -26.672 1 96.81 81 VAL A O 1
ATOM 590 N N . ASP A 1 82 ? 7.469 -20.453 -27.953 1 96.38 82 ASP A N 1
ATOM 591 C CA . ASP A 1 82 ? 7.027 -21.625 -27.203 1 96.38 82 ASP A CA 1
ATOM 592 C C . ASP A 1 82 ? 7.836 -22.859 -27.609 1 96.38 82 ASP A C 1
ATOM 594 O O . ASP A 1 82 ? 7.762 -23.312 -28.75 1 96.38 82 ASP A O 1
ATOM 598 N N . VAL A 1 83 ? 8.617 -23.359 -26.688 1 97.25 83 VAL A N 1
ATOM 599 C CA . VAL A 1 83 ? 9.445 -24.516 -27 1 97.25 83 VAL A CA 1
ATOM 600 C C . VAL A 1 83 ? 9.133 -25.656 -26.031 1 97.25 83 VAL A C 1
ATOM 602 O O . VAL A 1 83 ? 10 -26.453 -25.719 1 97.25 83 VAL A O 1
ATOM 605 N N . ARG A 1 84 ? 7.953 -25.875 -25.672 1 92.25 84 ARG A N 1
ATOM 606 C CA . ARG A 1 84 ? 7.496 -26.953 -24.797 1 92.25 84 ARG A CA 1
ATOM 607 C C . ARG A 1 84 ? 7.555 -28.297 -25.516 1 92.25 84 ARG A C 1
ATOM 609 O O . ARG A 1 84 ? 7.582 -28.344 -26.75 1 92.25 84 ARG A O 1
ATOM 616 N N . PRO A 1 85 ? 7.586 -29.266 -24.688 1 89.44 85 PRO A N 1
ATOM 617 C CA . PRO A 1 85 ? 7.855 -30.594 -25.234 1 89.44 85 PRO A CA 1
ATOM 618 C C . PRO A 1 85 ? 6.848 -31 -26.312 1 89.44 85 PRO A C 1
ATOM 620 O O . PRO A 1 85 ? 7.184 -31.75 -27.219 1 89.44 85 PRO A O 1
ATOM 623 N N . GLU A 1 86 ? 5.625 -30.531 -26.188 1 88.5 86 GLU A N 1
ATOM 624 C CA . GLU A 1 86 ? 4.602 -30.875 -27.172 1 88.5 86 GLU A CA 1
ATOM 625 C C . GLU A 1 86 ? 4.973 -30.344 -28.547 1 88.5 86 GLU A C 1
ATOM 627 O O . GLU A 1 86 ? 4.609 -30.953 -29.562 1 88.5 86 GLU A O 1
ATOM 632 N N . ARG A 1 87 ? 5.73 -29.328 -28.562 1 92.06 87 ARG A N 1
ATOM 633 C CA . ARG A 1 87 ? 6.125 -28.688 -29.812 1 92.06 87 ARG A CA 1
ATOM 634 C C . ARG A 1 87 ? 7.566 -29.031 -30.172 1 92.06 87 ARG A C 1
ATOM 636 O O . ARG A 1 87 ? 7.91 -29.125 -31.359 1 92.06 87 ARG A O 1
ATOM 643 N N . VAL A 1 88 ? 8.352 -29.203 -29.219 1 96.56 88 VAL A N 1
ATOM 644 C CA . VAL A 1 88 ? 9.789 -29.375 -29.406 1 96.56 88 VAL A CA 1
ATOM 645 C C . VAL A 1 88 ? 10.242 -30.656 -28.703 1 96.56 88 VAL A C 1
ATOM 647 O O . VAL A 1 88 ? 10.664 -30.625 -27.547 1 96.56 88 VAL A O 1
ATOM 650 N N . PRO A 1 89 ? 10.336 -31.734 -29.422 1 95.12 89 PRO A N 1
ATOM 651 C CA . PRO A 1 89 ? 10.641 -33.031 -28.828 1 95.12 89 PRO A CA 1
ATOM 652 C C . PRO A 1 89 ? 12.141 -33.312 -28.766 1 95.12 89 PRO A C 1
ATOM 654 O O . PRO A 1 89 ? 12.562 -34.281 -28.109 1 95.12 89 PRO A O 1
ATOM 657 N N . ASP A 1 90 ? 12.945 -32.531 -29.531 1 97.06 90 ASP A N 1
ATOM 658 C CA . ASP A 1 90 ? 14.383 -32.781 -29.547 1 97.06 90 ASP A CA 1
ATOM 659 C C . ASP A 1 90 ? 15.148 -31.469 -29.828 1 97.06 90 ASP A C 1
ATOM 661 O O . ASP A 1 90 ? 14.547 -30.453 -30.188 1 97.06 90 ASP A O 1
ATOM 665 N N . ILE A 1 91 ? 16.453 -31.5 -29.688 1 98 91 ILE A N 1
ATOM 666 C CA . ILE A 1 91 ? 17.281 -30.297 -29.75 1 98 91 ILE A CA 1
ATOM 667 C C . ILE A 1 91 ? 17.344 -29.781 -31.188 1 98 91 ILE A C 1
ATOM 669 O O . ILE A 1 91 ? 17.359 -28.578 -31.422 1 98 91 ILE A O 1
ATOM 673 N N . ASP A 1 92 ? 17.375 -30.719 -32.125 1 98.12 92 ASP A N 1
ATOM 674 C CA . ASP A 1 92 ? 17.375 -30.281 -33.531 1 98.12 92 ASP A CA 1
ATOM 675 C C . ASP A 1 92 ? 16.109 -29.5 -33.875 1 98.12 92 ASP A C 1
ATOM 677 O O . ASP A 1 92 ? 16.172 -28.5 -34.562 1 98.12 92 ASP A O 1
ATOM 681 N N . THR A 1 93 ? 15 -29.984 -33.375 1 98.38 93 THR A N 1
ATOM 682 C CA . THR A 1 93 ? 13.75 -29.266 -33.562 1 98.38 93 THR A CA 1
ATOM 683 C C . THR A 1 93 ? 13.789 -27.922 -32.844 1 98.38 93 THR A C 1
ATOM 685 O O . THR A 1 93 ? 13.281 -26.922 -33.375 1 98.38 93 THR A O 1
ATOM 688 N N . LEU A 1 94 ? 14.328 -27.906 -31.672 1 98.31 94 LEU A N 1
ATOM 689 C CA . LEU A 1 94 ? 14.5 -26.656 -30.922 1 98.31 94 LEU A CA 1
ATOM 690 C C . LEU A 1 94 ? 15.25 -25.625 -31.75 1 98.31 94 LEU A C 1
ATOM 692 O O . LEU A 1 94 ? 14.805 -24.484 -31.891 1 98.31 94 LEU A O 1
ATOM 696 N N . VAL A 1 95 ? 16.344 -26.047 -32.344 1 98.25 95 VAL A N 1
ATOM 697 C CA . VAL A 1 95 ? 17.172 -25.156 -33.125 1 98.25 95 VAL A CA 1
ATOM 698 C C . VAL A 1 95 ? 16.391 -24.656 -34.344 1 98.25 95 VAL A C 1
ATOM 700 O O . VAL A 1 95 ? 16.438 -23.469 -34.688 1 98.25 95 VAL A O 1
ATOM 703 N N . ARG A 1 96 ? 15.672 -25.484 -34.938 1 98 96 ARG A N 1
ATOM 704 C CA . ARG A 1 96 ? 14.891 -25.125 -36.125 1 98 96 ARG A CA 1
ATOM 705 C C . ARG A 1 96 ? 13.828 -24.078 -35.781 1 98 96 ARG A C 1
ATOM 707 O O . ARG A 1 96 ? 13.703 -23.062 -36.469 1 98 96 ARG A O 1
ATOM 714 N N . VAL A 1 97 ? 13.078 -24.359 -34.719 1 98.06 97 VAL A N 1
ATOM 715 C CA . VAL A 1 97 ? 12 -23.469 -34.281 1 98.06 97 VAL A CA 1
ATOM 716 C C . VAL A 1 97 ? 12.578 -22.094 -33.938 1 98.06 97 VAL A C 1
ATOM 718 O O . VAL A 1 97 ? 12.016 -21.062 -34.312 1 98.06 97 VAL A O 1
ATOM 721 N N . LEU A 1 98 ? 13.68 -22.047 -33.312 1 98.12 98 LEU A N 1
ATOM 722 C CA . LEU A 1 98 ? 14.32 -20.797 -32.906 1 98.12 98 LEU A CA 1
ATOM 723 C C . LEU A 1 98 ? 14.891 -20.062 -34.094 1 98.12 98 LEU A C 1
ATOM 725 O O . LEU A 1 98 ? 14.852 -18.828 -34.156 1 98.12 98 LEU A O 1
ATOM 729 N N . THR A 1 99 ? 15.438 -20.812 -35.031 1 97.25 99 THR A N 1
ATOM 730 C CA . THR A 1 99 ? 15.977 -20.203 -36.25 1 97.25 99 THR A CA 1
ATOM 731 C C . THR A 1 99 ? 14.875 -19.5 -37.031 1 97.25 99 THR A C 1
ATOM 733 O O . THR A 1 99 ? 15.078 -18.375 -37.5 1 97.25 99 THR A O 1
ATOM 736 N N . GLU A 1 100 ? 13.766 -20.125 -37.125 1 97.06 100 GLU A N 1
ATOM 737 C CA . GLU A 1 100 ? 12.625 -19.531 -37.812 1 97.06 100 GLU A CA 1
ATOM 738 C C . GLU A 1 100 ? 12.164 -18.266 -37.094 1 97.06 100 GLU A C 1
ATOM 740 O O . GLU A 1 100 ? 11.883 -17.25 -37.75 1 97.06 100 GLU A O 1
ATOM 745 N N . ALA A 1 101 ? 12.117 -18.297 -35.812 1 96.75 101 ALA A N 1
ATOM 746 C CA . ALA A 1 101 ? 11.695 -17.156 -35 1 96.75 101 ALA A CA 1
ATOM 747 C C . ALA A 1 101 ? 12.695 -16 -35.156 1 96.75 101 ALA A C 1
ATOM 749 O O . ALA A 1 101 ? 12.305 -14.836 -35.188 1 96.75 101 ALA A O 1
ATOM 750 N N . ALA A 1 102 ? 13.922 -16.281 -35.188 1 95.56 102 ALA A N 1
ATOM 751 C CA . ALA A 1 102 ? 14.984 -15.297 -35.281 1 95.56 102 ALA A CA 1
ATOM 752 C C . ALA A 1 102 ? 14.875 -14.5 -36.594 1 95.56 102 ALA A C 1
ATOM 754 O O . ALA A 1 102 ? 15.195 -13.305 -36.625 1 95.56 102 ALA A O 1
ATOM 755 N N . ARG A 1 103 ? 14.422 -15.125 -37.594 1 93.81 103 ARG A N 1
ATOM 756 C CA . ARG 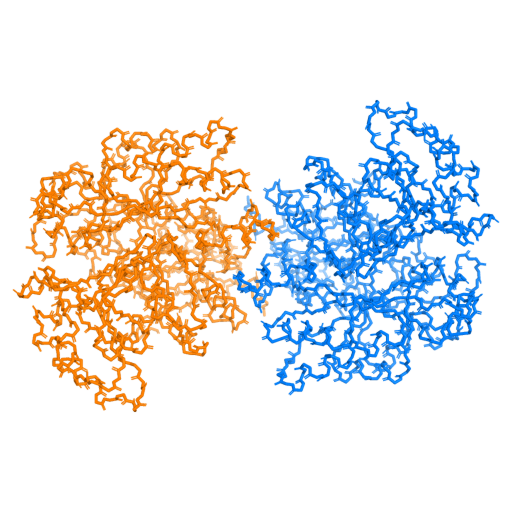A 1 103 ? 14.305 -14.492 -38.875 1 93.81 103 ARG A CA 1
ATOM 757 C C . ARG A 1 103 ? 13.258 -13.383 -3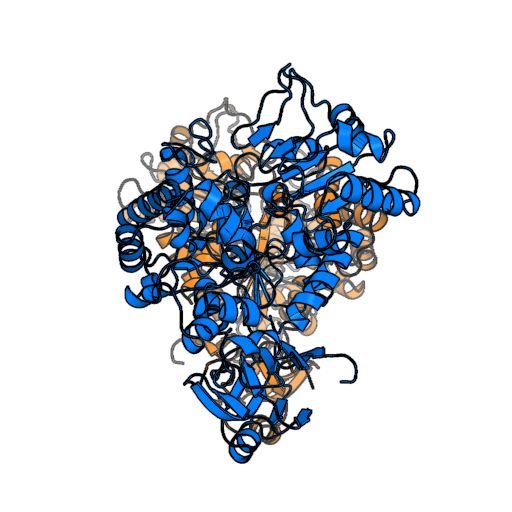8.875 1 93.81 103 ARG A C 1
ATOM 759 O O . ARG A 1 103 ? 13.344 -12.43 -39.625 1 93.81 103 ARG A O 1
ATOM 766 N N . GLU A 1 104 ? 12.336 -13.469 -38.031 1 93.19 104 GLU A N 1
ATOM 767 C CA . GLU A 1 104 ? 11.234 -12.516 -37.938 1 93.19 104 GLU A CA 1
ATOM 768 C C . GLU A 1 104 ? 11.555 -11.367 -37 1 93.19 104 GLU A C 1
ATOM 770 O O . GLU A 1 104 ? 10.812 -10.391 -36.938 1 93.19 104 GLU A O 1
ATOM 775 N N . LEU A 1 105 ? 12.664 -11.445 -36.281 1 92.25 105 LEU A N 1
ATOM 776 C CA . LEU A 1 105 ? 13.023 -10.43 -35.312 1 92.25 105 LEU A CA 1
ATOM 777 C C . LEU A 1 105 ? 13.961 -9.391 -35.906 1 92.25 105 LEU A C 1
ATOM 779 O O . LEU A 1 105 ? 14.844 -9.734 -36.719 1 92.25 105 LEU A O 1
ATOM 783 N N . PRO A 1 106 ? 13.719 -8.117 -35.625 1 90.88 106 PRO A N 1
ATOM 784 C CA . PRO A 1 106 ? 14.688 -7.117 -36.062 1 90.88 106 PRO A CA 1
ATOM 785 C C . PRO A 1 106 ? 16.094 -7.398 -35.531 1 90.88 106 PRO A C 1
ATOM 787 O O . PRO A 1 106 ? 16.266 -8.047 -34.5 1 90.88 106 PRO A O 1
ATOM 790 N N . ALA A 1 107 ? 17.062 -6.828 -36.219 1 87.75 107 ALA A N 1
ATOM 791 C CA . ALA A 1 107 ? 18.453 -7.016 -35.844 1 87.75 107 ALA A CA 1
ATOM 792 C C . ALA A 1 107 ? 18.719 -6.48 -34.438 1 87.75 107 ALA A C 1
ATOM 794 O O . ALA A 1 107 ? 18.219 -5.418 -34.062 1 87.75 107 ALA A O 1
ATOM 795 N N . GLY A 1 108 ? 19.406 -7.277 -33.719 1 87 108 GLY A N 1
ATOM 796 C CA . GLY A 1 108 ? 19.828 -6.816 -32.406 1 87 108 GLY A CA 1
ATOM 797 C C . GLY A 1 108 ? 18.859 -7.191 -31.297 1 87 108 GLY A C 1
ATOM 798 O O . GLY A 1 108 ? 19.219 -7.172 -30.109 1 87 108 GLY A O 1
ATOM 799 N N . VAL A 1 109 ? 17.656 -7.5 -31.625 1 89.88 109 VAL A N 1
ATOM 800 C CA . VAL A 1 109 ? 16.656 -7.883 -30.625 1 89.88 109 VAL A CA 1
ATOM 801 C C . VAL A 1 109 ? 16.953 -9.297 -30.125 1 89.88 109 VAL A C 1
ATOM 803 O O . VAL A 1 109 ? 17.125 -10.219 -30.922 1 89.88 109 VAL A O 1
ATOM 806 N N . PRO A 1 110 ? 17.047 -9.445 -28.859 1 93 110 PRO A N 1
ATOM 807 C CA . PRO A 1 110 ? 17.297 -10.781 -28.312 1 93 110 PRO A CA 1
ATOM 808 C C . PRO A 1 110 ? 16.188 -11.773 -28.656 1 93 110 PRO A C 1
ATOM 810 O O . PRO A 1 110 ? 15.031 -11.383 -28.766 1 93 110 PRO A O 1
ATOM 813 N N . LEU A 1 111 ? 16.625 -13.023 -28.844 1 95.88 111 LEU A N 1
ATOM 814 C CA . LEU A 1 111 ? 15.68 -14.125 -29.016 1 95.88 111 LEU A CA 1
ATOM 815 C C . LEU A 1 111 ? 15.414 -14.828 -27.688 1 95.88 111 LEU A C 1
ATOM 817 O O . LEU A 1 111 ? 16.344 -15.25 -27 1 95.88 111 LEU A O 1
ATOM 821 N N . ARG A 1 112 ? 14.141 -14.883 -27.312 1 95.69 112 ARG A N 1
ATOM 822 C CA . ARG A 1 112 ? 13.742 -15.508 -26.062 1 95.69 112 ARG A CA 1
ATOM 823 C C . ARG A 1 112 ? 12.734 -16.625 -26.297 1 95.69 112 ARG A C 1
ATOM 825 O O . ARG A 1 112 ? 11.875 -16.516 -27.172 1 95.69 112 ARG A O 1
ATOM 832 N N . ALA A 1 113 ? 12.922 -17.672 -25.531 1 97.44 113 ALA A N 1
ATOM 833 C CA . ALA A 1 113 ? 12.016 -18.812 -25.609 1 97.44 113 ALA A CA 1
ATOM 834 C C . ALA A 1 113 ? 11.719 -19.391 -24.234 1 97.44 113 ALA A C 1
ATOM 836 O O . ALA A 1 113 ? 12.469 -19.141 -23.281 1 97.44 113 ALA A O 1
ATOM 837 N N . PHE A 1 114 ? 10.641 -20.109 -24.141 1 96.44 114 PHE A N 1
ATOM 838 C CA . PHE A 1 114 ? 10.25 -20.641 -22.844 1 96.44 114 PHE A CA 1
ATOM 839 C C . PHE A 1 114 ? 9.695 -22.047 -22.969 1 96.44 114 PHE A C 1
ATOM 841 O O . PHE A 1 114 ? 8.922 -22.328 -23.891 1 96.44 114 PHE A O 1
ATOM 848 N N . GLY A 1 115 ? 10.219 -23 -22.016 1 94.81 115 GLY A N 1
ATOM 849 C CA . GLY A 1 115 ? 9.359 -24.125 -21.719 1 94.81 115 GLY A CA 1
ATOM 850 C C . GLY A 1 115 ? 10 -25.469 -22.016 1 94.81 115 GLY A C 1
ATOM 851 O O . GLY A 1 115 ? 9.375 -26.516 -21.859 1 94.81 115 GLY A O 1
ATOM 852 N N . TYR A 1 116 ? 11.289 -25.422 -22.453 1 93.81 116 TYR A N 1
ATOM 853 C CA . TYR A 1 116 ? 11.867 -26.719 -22.75 1 93.81 116 TYR A CA 1
ATOM 854 C C . TYR A 1 116 ? 12.023 -27.562 -21.484 1 93.81 116 TYR A C 1
ATOM 856 O O . TYR A 1 116 ? 12.172 -27.016 -20.375 1 93.81 116 TYR A O 1
ATOM 864 N N . GLU A 1 117 ? 11.891 -28.875 -21.578 1 89.88 117 GLU A N 1
ATOM 865 C CA . GLU A 1 117 ? 12.125 -29.859 -20.516 1 89.88 117 GLU A CA 1
ATOM 866 C C . GLU A 1 117 ? 13.195 -30.859 -20.938 1 89.88 117 GLU A C 1
ATOM 868 O O . GLU A 1 117 ? 12.945 -31.75 -21.75 1 89.88 117 GLU A O 1
ATOM 873 N N . HIS A 1 118 ? 14.273 -30.766 -20.297 1 88.44 118 HIS A N 1
ATOM 874 C CA . HIS A 1 118 ? 15.453 -31.5 -20.734 1 88.44 118 HIS A CA 1
ATOM 875 C C . HIS A 1 118 ? 15.227 -33 -20.672 1 88.44 118 HIS A C 1
ATOM 877 O O . HIS A 1 118 ? 15.758 -33.75 -21.484 1 88.44 118 HIS A O 1
ATOM 883 N N . ARG A 1 119 ? 14.375 -33.469 -19.75 1 84.25 119 ARG A N 1
ATOM 884 C CA . ARG A 1 119 ? 14.148 -34.906 -19.625 1 84.25 119 ARG A CA 1
ATOM 885 C C . ARG A 1 119 ? 13.133 -35.406 -20.641 1 84.25 119 ARG A C 1
ATOM 887 O O . ARG A 1 119 ? 13.008 -36.594 -20.859 1 84.25 119 ARG A O 1
ATOM 894 N N . ARG A 1 120 ? 12.469 -34.469 -21.266 1 87.12 120 ARG A N 1
ATOM 895 C CA . ARG A 1 120 ? 11.484 -34.844 -22.281 1 87.12 120 ARG A CA 1
ATOM 896 C C . ARG A 1 120 ? 12.039 -34.656 -23.688 1 87.12 120 ARG A C 1
ATOM 898 O O . ARG A 1 120 ? 11.398 -35.031 -24.672 1 87.12 120 ARG A O 1
ATOM 905 N N . LEU A 1 121 ? 13.211 -34.125 -23.766 1 92.19 121 LEU A N 1
ATOM 906 C CA . LEU A 1 121 ? 13.906 -34.094 -25.047 1 92.19 121 LEU A CA 1
ATOM 907 C C . LEU A 1 121 ? 14.438 -35.469 -25.406 1 92.19 121 LEU A C 1
ATOM 909 O O . LEU A 1 121 ? 14.812 -36.25 -24.516 1 92.19 121 LEU A O 1
ATOM 913 N N . ALA A 1 122 ? 14.492 -35.75 -26.641 1 95 122 ALA A N 1
ATOM 914 C CA . ALA A 1 122 ? 14.977 -37.031 -27.094 1 95 122 ALA A CA 1
ATOM 915 C C . ALA A 1 122 ? 16.391 -37.312 -26.578 1 95 122 ALA A C 1
ATOM 917 O O . ALA A 1 122 ? 16.734 -38.469 -26.266 1 95 122 ALA A O 1
ATOM 918 N N . GLU A 1 123 ? 17.188 -36.281 -26.484 1 94.5 123 GLU A N 1
ATOM 919 C CA . GLU A 1 123 ? 18.594 -36.375 -26.078 1 94.5 123 GLU A CA 1
ATOM 920 C C . GLU A 1 123 ? 18.719 -36.531 -24.578 1 94.5 123 GLU A C 1
ATOM 922 O O . GLU A 1 123 ? 19.797 -36.875 -24.062 1 94.5 123 GLU A O 1
ATOM 927 N N . ARG A 1 124 ? 17.656 -36.188 -23.844 1 89.31 124 ARG A N 1
ATOM 928 C CA . ARG A 1 124 ? 17.578 -36.312 -22.391 1 89.31 124 ARG A CA 1
ATOM 929 C C . ARG A 1 124 ? 18.688 -35.531 -21.719 1 89.31 124 ARG A C 1
ATOM 931 O O . ARG A 1 124 ? 19.375 -36 -20.812 1 89.31 124 ARG A O 1
ATOM 938 N N . ARG A 1 125 ? 18.922 -34.375 -22.219 1 90.38 125 ARG A N 1
ATOM 939 C CA . ARG A 1 125 ? 19.875 -33.406 -21.672 1 90.38 125 ARG A CA 1
ATOM 940 C C . ARG A 1 125 ? 19.438 -31.984 -21.938 1 90.38 125 ARG A C 1
ATOM 942 O O . ARG A 1 125 ? 18.625 -31.734 -22.812 1 90.38 125 ARG A O 1
ATOM 949 N N . HIS A 1 126 ? 20.031 -31.078 -21.219 1 93.81 126 HIS A N 1
ATOM 950 C CA . HIS A 1 126 ? 19.859 -29.672 -21.531 1 93.81 126 HIS A CA 1
ATOM 951 C C . HIS A 1 126 ? 20.547 -29.297 -22.844 1 93.81 126 HIS A C 1
ATOM 953 O O . HIS A 1 126 ? 21.578 -29.859 -23.172 1 93.81 126 HIS A O 1
ATOM 959 N N . PRO A 1 127 ? 19.953 -28.312 -23.609 1 97.56 127 PRO A N 1
ATOM 960 C CA . PRO A 1 127 ? 20.766 -27.688 -24.656 1 97.56 127 PRO A CA 1
ATOM 961 C C . PRO A 1 127 ? 22 -27 -24.109 1 97.56 127 PRO A C 1
ATOM 963 O O . PRO A 1 127 ? 22.094 -26.719 -22.906 1 97.56 127 PRO A O 1
ATOM 966 N N . THR A 1 128 ? 22.984 -26.797 -24.953 1 98.12 128 THR A N 1
ATOM 967 C CA . THR A 1 128 ? 24.188 -26.047 -24.578 1 98.12 128 THR A CA 1
ATOM 968 C C . THR A 1 128 ? 24.297 -24.75 -25.375 1 98.12 128 THR A C 1
ATOM 970 O O . THR A 1 128 ? 23.516 -24.531 -26.312 1 98.12 128 THR A O 1
ATOM 973 N N . CYS A 1 129 ? 25.328 -23.969 -24.969 1 98.5 129 CYS A N 1
ATOM 974 C CA . CYS A 1 129 ? 25.594 -22.75 -25.734 1 98.5 129 CYS A CA 1
ATOM 975 C C . CYS A 1 129 ? 25.906 -23.078 -27.188 1 98.5 129 CYS A C 1
ATOM 977 O O . CYS A 1 129 ? 25.516 -22.344 -28.094 1 98.5 129 CYS A O 1
ATOM 979 N N . HIS A 1 130 ? 26.5 -24.25 -27.422 1 98.12 130 HIS A N 1
ATOM 980 C CA . HIS A 1 130 ? 26.875 -24.641 -28.781 1 98.12 130 HIS A CA 1
ATOM 981 C C . HIS A 1 130 ? 25.656 -25.031 -29.609 1 98.12 130 HIS A C 1
ATOM 983 O O . HIS A 1 130 ? 25.609 -24.797 -30.812 1 98.12 130 HIS A O 1
ATOM 989 N N . ASP A 1 131 ? 24.703 -25.672 -28.969 1 98.38 131 ASP A N 1
ATOM 990 C CA . ASP A 1 131 ? 23.453 -25.953 -29.656 1 98.38 131 ASP A CA 1
ATOM 991 C C . ASP A 1 131 ? 22.75 -24.656 -30.094 1 98.38 131 ASP A C 1
ATOM 993 O O . ASP A 1 131 ? 22.266 -24.562 -31.219 1 98.38 131 ASP A O 1
ATOM 997 N N . LEU A 1 132 ? 22.766 -23.641 -29.25 1 98.56 132 LEU A N 1
ATOM 998 C CA . LEU A 1 132 ? 22.062 -22.391 -29.516 1 98.56 132 LEU A CA 1
ATOM 999 C C . LEU A 1 132 ? 22.859 -21.531 -30.5 1 98.56 132 LEU A C 1
ATOM 1001 O O . LEU A 1 132 ? 22.281 -20.688 -31.203 1 98.56 132 LEU A O 1
ATOM 1005 N N . ASP A 1 133 ? 24.172 -21.766 -30.578 1 98.31 133 ASP A N 1
ATOM 1006 C CA . ASP A 1 133 ? 25 -21.078 -31.562 1 98.31 133 ASP A CA 1
ATOM 1007 C C . ASP A 1 133 ? 24.594 -21.453 -33 1 98.31 133 ASP A C 1
ATOM 1009 O O . ASP A 1 133 ? 24.844 -20.703 -33.938 1 98.31 133 ASP A O 1
ATOM 1013 N N . ARG A 1 134 ? 24.031 -22.641 -33.094 1 98 134 ARG A N 1
ATOM 1014 C CA . ARG A 1 134 ? 23.547 -23.078 -34.406 1 98 134 ARG A CA 1
ATOM 1015 C C . ARG A 1 134 ? 22.375 -22.188 -34.875 1 98 134 ARG A C 1
ATOM 1017 O O . ARG A 1 134 ? 22.078 -22.125 -36.062 1 98 134 ARG A O 1
ATOM 1024 N N . VAL A 1 135 ? 21.703 -21.562 -34 1 97.56 135 VAL A N 1
ATOM 1025 C CA . VAL A 1 135 ? 20.609 -20.656 -34.312 1 97.56 135 VAL A CA 1
ATOM 1026 C C . VAL A 1 135 ? 21.172 -19.328 -34.812 1 97.56 135 VAL A C 1
ATOM 1028 O O . VAL A 1 135 ? 20.766 -18.828 -35.875 1 97.56 135 VAL A O 1
ATOM 1031 N N . THR A 1 136 ? 22.031 -18.75 -34.031 1 95.38 136 THR A N 1
ATOM 1032 C CA . THR A 1 136 ? 22.672 -17.484 -34.344 1 95.38 136 THR A CA 1
ATOM 1033 C C . THR A 1 136 ? 23.922 -17.281 -33.5 1 95.38 136 THR A C 1
ATOM 1035 O O . THR A 1 136 ? 24.016 -17.812 -32.375 1 95.38 136 THR A O 1
ATOM 1038 N N . GLU A 1 137 ? 24.844 -16.5 -34 1 91.94 137 GLU A N 1
ATOM 1039 C CA . GLU A 1 137 ? 26.031 -16.125 -33.281 1 91.94 137 GLU A CA 1
ATOM 1040 C C . GLU A 1 137 ? 26.094 -14.609 -33.031 1 91.94 137 GLU A C 1
ATOM 1042 O O . GLU A 1 137 ? 27 -14.117 -32.375 1 91.94 137 GLU A O 1
ATOM 1047 N N . ASP A 1 138 ? 25.062 -13.953 -33.438 1 90.31 138 ASP A N 1
ATOM 1048 C CA . ASP A 1 138 ? 25.156 -12.5 -33.5 1 90.31 138 ASP A CA 1
ATOM 1049 C C . ASP A 1 138 ? 24.172 -11.836 -32.562 1 90.31 138 ASP A C 1
ATOM 1051 O O . ASP A 1 138 ? 24.109 -10.609 -32.469 1 90.31 138 ASP A O 1
ATOM 1055 N N . ARG A 1 139 ? 23.312 -12.539 -31.984 1 94.56 139 ARG A N 1
ATOM 1056 C CA . ARG A 1 139 ? 22.391 -11.945 -31.031 1 94.56 139 ARG A CA 1
ATOM 1057 C C . ARG A 1 139 ? 22.266 -12.812 -29.781 1 94.56 139 ARG A C 1
ATOM 1059 O O . ARG A 1 139 ? 22.625 -13.984 -29.781 1 94.56 139 ARG A O 1
ATOM 1066 N N . GLU A 1 140 ? 21.75 -12.234 -28.734 1 95.25 140 GLU A N 1
ATOM 1067 C CA . GLU A 1 140 ? 21.469 -12.969 -27.5 1 95.25 140 GLU A CA 1
ATOM 1068 C C . GLU A 1 140 ? 20.328 -13.953 -27.688 1 95.25 140 GLU A C 1
ATOM 1070 O O . GLU A 1 140 ? 19.328 -13.633 -28.328 1 95.25 140 GLU A O 1
ATOM 1075 N N . VAL A 1 141 ? 20.547 -15.148 -27.172 1 97.19 141 VAL A N 1
ATOM 1076 C CA . VAL A 1 141 ? 19.5 -16.156 -27.109 1 97.19 141 VAL A CA 1
ATOM 1077 C C . VAL A 1 141 ? 19.359 -16.672 -25.672 1 97.19 141 VAL A C 1
ATOM 1079 O O . VAL A 1 141 ? 20.359 -16.984 -25.031 1 97.19 141 VAL A O 1
ATOM 1082 N N . TYR A 1 142 ? 18.234 -16.625 -25.156 1 96.94 142 TYR A N 1
ATOM 1083 C CA . TYR A 1 142 ? 17.922 -17.219 -23.859 1 96.94 142 TYR A CA 1
ATOM 1084 C C . TYR A 1 142 ? 16.719 -18.156 -23.953 1 96.94 142 TYR A C 1
ATOM 1086 O O . TYR A 1 142 ? 15.633 -17.734 -24.359 1 96.94 142 TYR A O 1
ATOM 1094 N N . VAL A 1 143 ? 16.906 -19.406 -23.594 1 97.88 143 VAL A N 1
ATOM 1095 C CA . VAL A 1 143 ? 15.836 -20.406 -23.562 1 97.88 143 VAL A CA 1
ATOM 1096 C C . VAL A 1 143 ? 15.586 -20.844 -22.109 1 97.88 143 VAL A C 1
ATOM 1098 O O . VAL A 1 143 ? 16.359 -21.609 -21.547 1 97.88 143 VAL A O 1
ATOM 1101 N N . MET A 1 144 ? 14.484 -20.422 -21.578 1 95.81 144 MET A N 1
ATOM 1102 C CA . MET A 1 144 ? 14.172 -20.719 -20.188 1 95.81 144 MET A CA 1
ATOM 1103 C C . MET A 1 144 ? 13.547 -22.094 -20.047 1 95.81 144 MET A C 1
ATOM 1105 O O . MET A 1 144 ? 12.688 -22.484 -20.844 1 95.81 144 MET A O 1
ATOM 1109 N N . ASN A 1 145 ? 14.023 -22.812 -19.078 1 93.81 145 ASN A N 1
ATOM 1110 C CA . ASN A 1 145 ? 13.461 -24.109 -18.734 1 93.81 145 ASN A CA 1
ATOM 1111 C C . ASN A 1 145 ? 12.031 -23.984 -18.219 1 93.81 145 ASN A C 1
ATOM 1113 O O . ASN A 1 145 ? 11.664 -22.953 -17.656 1 93.81 145 ASN A O 1
ATOM 1117 N N . ALA A 1 146 ? 11.258 -25.047 -18.328 1 90.81 146 ALA A N 1
ATOM 1118 C CA . ALA A 1 146 ? 9.852 -25.062 -17.938 1 90.81 146 ALA A CA 1
ATOM 1119 C C . ALA A 1 146 ? 9.703 -24.797 -16.438 1 90.81 146 ALA A C 1
ATOM 1121 O O . ALA A 1 146 ? 8.656 -24.328 -15.984 1 90.81 146 ALA A O 1
ATOM 1122 N N . SER A 1 147 ? 10.711 -25.047 -15.633 1 87.75 147 SER A N 1
ATOM 1123 C CA . SER A 1 147 ? 10.656 -24.844 -14.188 1 87.75 147 SER A CA 1
ATOM 1124 C C . SER A 1 147 ? 10.672 -23.359 -13.828 1 87.75 147 SER A C 1
ATOM 1126 O O . SER A 1 147 ? 10.352 -22.984 -12.695 1 87.75 147 SER A O 1
ATOM 1128 N N . GLY A 1 148 ? 11.141 -22.516 -14.727 1 90.19 148 GLY A N 1
ATOM 1129 C CA . GLY A 1 148 ? 11.25 -21.094 -14.469 1 90.19 148 GLY A CA 1
ATOM 1130 C C . GLY A 1 148 ? 12.438 -20.734 -13.594 1 90.19 148 GLY A C 1
ATOM 1131 O O . GLY A 1 148 ? 12.656 -19.547 -13.289 1 90.19 148 GLY A O 1
ATOM 1132 N N . HIS A 1 149 ? 13.258 -21.672 -13.227 1 91.62 149 HIS A N 1
ATOM 1133 C CA . HIS A 1 149 ? 14.352 -21.422 -12.297 1 91.62 149 HIS A CA 1
ATOM 1134 C C . HIS A 1 149 ? 15.664 -21.172 -13.039 1 91.62 149 HIS A C 1
ATOM 1136 O O . HIS A 1 149 ? 16.719 -21.078 -12.414 1 91.62 149 HIS A O 1
ATOM 1142 N N . GLY A 1 150 ? 15.633 -21.156 -14.383 1 92.44 150 GLY A N 1
ATOM 1143 C CA . GLY A 1 150 ? 16.797 -20.922 -15.211 1 92.44 150 GLY A CA 1
ATOM 1144 C C . GLY A 1 150 ? 16.656 -21.453 -16.625 1 92.44 150 GLY A C 1
ATOM 1145 O O . GLY A 1 150 ? 15.539 -21.766 -17.062 1 92.44 150 GLY A O 1
ATOM 1146 N N . GLY A 1 151 ? 17.844 -21.469 -17.266 1 95.12 151 GLY A N 1
ATOM 1147 C CA . GLY A 1 151 ? 17.828 -21.922 -18.656 1 95.12 151 GLY A CA 1
ATOM 1148 C C . GLY A 1 151 ? 19.203 -21.953 -19.281 1 95.12 151 GLY A C 1
ATOM 1149 O O . GLY A 1 151 ? 20.188 -22.328 -18.641 1 95.12 151 GLY A O 1
ATOM 1150 N N . VAL A 1 152 ? 19.125 -21.766 -20.625 1 97.94 152 VAL A N 1
ATOM 1151 C CA . VAL A 1 152 ? 20.375 -21.859 -21.375 1 97.94 152 VAL A CA 1
ATOM 1152 C C . VAL A 1 152 ? 20.531 -20.641 -22.266 1 97.94 152 VAL A C 1
ATOM 1154 O O . VAL A 1 152 ? 19.547 -20.156 -22.859 1 97.94 152 VAL A O 1
ATOM 1157 N N . VAL A 1 153 ? 21.781 -20.156 -22.359 1 98.19 153 VAL A N 1
ATOM 1158 C CA . VAL A 1 153 ? 22.094 -19.031 -23.234 1 98.19 153 VAL A CA 1
ATOM 1159 C C . VAL A 1 153 ? 23.141 -19.469 -24.266 1 98.19 153 VAL A C 1
ATOM 1161 O O . VAL A 1 153 ? 23.797 -20.484 -24.094 1 98.19 153 VAL A O 1
ATOM 1164 N N . ASN A 1 154 ? 23.219 -18.672 -25.375 1 98.31 154 ASN A N 1
ATOM 1165 C CA . ASN A 1 154 ? 24.234 -18.984 -26.375 1 98.31 154 ASN A CA 1
ATOM 1166 C C . ASN A 1 154 ? 25.562 -18.312 -26.047 1 98.31 154 ASN A C 1
ATOM 1168 O O . ASN A 1 154 ? 25.672 -17.609 -25.047 1 98.31 154 ASN A O 1
ATOM 1172 N N . SER A 1 155 ? 26.562 -18.625 -26.875 1 98.06 155 SER A N 1
ATOM 1173 C CA . SER A 1 155 ? 27.906 -18.109 -26.641 1 98.06 155 SER A CA 1
ATOM 1174 C C . SER A 1 155 ? 27.938 -16.578 -26.719 1 98.06 155 SER A C 1
ATOM 1176 O O . SER A 1 155 ? 28.703 -15.938 -26 1 98.06 155 SER A O 1
ATOM 1178 N N . ALA A 1 156 ? 27.172 -16.031 -27.594 1 97 156 ALA A N 1
ATOM 1179 C CA . ALA A 1 156 ? 27.109 -14.57 -27.703 1 97 156 ALA A CA 1
ATOM 1180 C C . ALA A 1 156 ? 26.656 -13.93 -26.391 1 97 156 ALA A C 1
ATOM 1182 O O . ALA A 1 156 ? 27.188 -12.898 -25.984 1 97 156 ALA A O 1
ATOM 1183 N N . SER A 1 157 ? 25.625 -14.5 -25.75 1 96.56 157 SER A N 1
ATOM 1184 C CA . SER A 1 157 ? 25.156 -14.008 -24.469 1 96.56 157 SER A CA 1
ATOM 1185 C C . SER A 1 157 ? 26.234 -14.117 -23.391 1 96.56 157 SER A C 1
ATOM 1187 O O . SER A 1 157 ? 26.406 -13.203 -22.594 1 96.56 157 SER A O 1
ATOM 1189 N N . LEU A 1 158 ? 26.891 -15.266 -23.344 1 97.69 158 LEU A N 1
ATOM 1190 C CA . LEU A 1 158 ? 27.984 -15.453 -22.391 1 97.69 158 LEU A CA 1
ATOM 1191 C C . LEU A 1 158 ? 29.047 -14.367 -22.547 1 97.69 158 LEU A C 1
ATOM 1193 O O . LEU A 1 158 ? 29.484 -13.789 -21.547 1 97.69 158 LEU A O 1
ATOM 1197 N N . ARG A 1 159 ? 29.406 -14.039 -23.734 1 96.44 159 ARG A N 1
ATOM 1198 C CA . ARG A 1 159 ? 30.406 -13.016 -24 1 96.44 159 ARG A CA 1
ATOM 1199 C C . ARG A 1 159 ? 29.906 -11.633 -23.594 1 96.44 159 ARG A C 1
ATOM 1201 O O . ARG A 1 159 ? 30.625 -10.875 -22.953 1 96.44 159 ARG A O 1
ATOM 1208 N N . LEU A 1 160 ? 28.703 -11.352 -24 1 94.62 160 LEU A N 1
ATOM 1209 C CA . LEU A 1 160 ? 28.125 -10.047 -23.734 1 94.62 160 LEU A CA 1
ATOM 1210 C C . LEU A 1 160 ? 28.125 -9.75 -22.234 1 94.62 160 LEU A C 1
ATOM 1212 O O . LEU A 1 160 ? 28.344 -8.609 -21.828 1 94.62 160 LEU A O 1
ATOM 1216 N N . HIS A 1 161 ? 27.844 -10.766 -21.422 1 95.19 161 HIS A N 1
ATOM 1217 C CA . HIS A 1 161 ? 27.672 -10.555 -19.984 1 95.19 161 HIS A CA 1
ATOM 1218 C C . HIS A 1 161 ? 28.953 -10.945 -19.234 1 95.19 161 HIS A C 1
ATOM 1220 O O . HIS A 1 161 ? 28.953 -10.984 -18 1 95.19 161 HIS A O 1
ATOM 1226 N N . GLY A 1 162 ? 29.969 -11.289 -19.938 1 95.81 162 GLY A N 1
ATOM 1227 C CA . GLY A 1 162 ? 31.281 -11.547 -19.344 1 95.81 162 GLY A CA 1
ATOM 1228 C C . GLY A 1 162 ? 31.312 -12.812 -18.5 1 95.81 162 GLY A C 1
ATOM 1229 O O . GLY A 1 162 ? 31.969 -12.844 -17.469 1 95.81 162 GLY A O 1
ATOM 1230 N N . ILE A 1 163 ? 30.578 -13.867 -18.859 1 97.5 163 ILE A N 1
ATOM 1231 C CA . ILE A 1 163 ? 30.578 -15.133 -18.141 1 97.5 163 ILE A CA 1
ATOM 1232 C C . ILE A 1 163 ? 31.641 -16.062 -18.734 1 97.5 163 ILE A C 1
ATOM 1234 O O . ILE A 1 163 ? 31.531 -16.469 -19.891 1 97.5 163 ILE A O 1
ATOM 1238 N N . THR A 1 164 ? 32.625 -16.359 -17.953 1 97.56 164 THR A N 1
ATOM 1239 C CA . THR A 1 164 ? 33.781 -17.141 -18.406 1 97.56 164 THR A CA 1
ATOM 1240 C C . THR A 1 164 ? 34.062 -18.281 -17.438 1 97.56 164 THR A C 1
ATOM 1242 O O . THR A 1 164 ? 33.344 -18.469 -16.453 1 97.56 164 THR A O 1
ATOM 1245 N N . ALA A 1 165 ? 35.094 -19.047 -17.766 1 96.62 165 ALA A N 1
ATOM 1246 C CA . ALA A 1 165 ? 35.531 -20.125 -16.891 1 96.62 165 ALA A CA 1
ATOM 1247 C C . ALA A 1 165 ? 35.938 -19.594 -15.516 1 96.62 165 ALA A C 1
ATOM 1249 O O . ALA A 1 165 ? 35.844 -20.312 -14.516 1 96.62 165 ALA A O 1
ATOM 1250 N N . GLY A 1 166 ? 36.25 -18.359 -15.445 1 96.5 166 GLY A N 1
ATOM 1251 C CA . GLY A 1 166 ? 36.688 -17.75 -14.195 1 96.5 166 GLY A CA 1
ATOM 1252 C C . GLY A 1 166 ? 35.531 -17.156 -13.398 1 96.5 166 GLY A C 1
ATOM 1253 O O . GLY A 1 166 ? 35.719 -16.734 -12.258 1 96.5 166 GLY A O 1
ATOM 1254 N N . THR A 1 167 ? 34.375 -17.125 -14.016 1 96.81 167 THR A N 1
ATOM 1255 C CA . THR A 1 167 ? 33.25 -16.547 -13.312 1 96.81 167 THR A CA 1
ATOM 1256 C C . THR A 1 167 ? 32.781 -17.469 -12.18 1 96.81 167 THR A C 1
ATOM 1258 O O . THR A 1 167 ? 32.438 -18.625 -12.422 1 96.81 167 THR A O 1
ATOM 1261 N N . ALA A 1 168 ? 32.812 -16.922 -10.93 1 94.81 168 ALA A N 1
ATOM 1262 C CA . ALA A 1 168 ? 32.406 -17.703 -9.766 1 94.81 168 ALA A CA 1
ATOM 1263 C C . ALA A 1 168 ? 30.906 -17.906 -9.734 1 94.81 168 ALA A C 1
ATOM 1265 O O . ALA A 1 168 ? 30.141 -17.031 -10.156 1 94.81 168 ALA A O 1
ATOM 1266 N N . GLU A 1 169 ? 30.422 -19.047 -9.297 1 92.31 169 GLU A N 1
ATOM 1267 C CA . GLU A 1 169 ? 29 -19.281 -9.047 1 92.31 169 GLU A CA 1
ATOM 1268 C C . GLU A 1 169 ? 28.5 -18.422 -7.883 1 92.31 169 GLU A C 1
ATOM 1270 O O . GLU A 1 169 ? 29.125 -18.375 -6.828 1 92.31 169 GLU A O 1
ATOM 1275 N N . PRO A 1 170 ? 27.438 -17.719 -8.133 1 91.81 170 PRO A N 1
ATOM 1276 C CA . PRO A 1 170 ? 26.891 -16.938 -7.027 1 91.81 170 PRO A CA 1
ATOM 1277 C C . PRO A 1 170 ? 26.219 -17.812 -5.973 1 91.81 170 PRO A C 1
ATOM 1279 O O . PRO A 1 170 ? 25.812 -18.938 -6.258 1 91.81 170 PRO A O 1
ATOM 1282 N N . GLU A 1 171 ? 26.047 -17.281 -4.711 1 88.25 171 GLU A N 1
ATOM 1283 C CA . GLU A 1 171 ? 25.266 -17.953 -3.676 1 88.25 171 GLU A CA 1
ATOM 1284 C C . GLU A 1 171 ? 23.828 -18.172 -4.133 1 88.25 171 GLU A C 1
ATOM 1286 O O . GLU A 1 171 ? 23.172 -17.234 -4.621 1 88.25 171 GLU A O 1
ATOM 1291 N N . GLY A 1 172 ? 23.422 -19.406 -4.062 1 87.56 172 GLY A N 1
ATOM 1292 C CA . GLY A 1 172 ? 22.062 -19.734 -4.434 1 87.56 172 GLY A CA 1
ATOM 1293 C C . GLY A 1 172 ? 21.875 -19.906 -5.926 1 87.56 172 GLY A C 1
ATOM 1294 O O . GLY A 1 172 ? 20.734 -19.938 -6.418 1 87.56 172 GLY A O 1
ATOM 1295 N N . GLY A 1 173 ? 23.016 -19.938 -6.684 1 89.94 173 GLY A N 1
ATOM 1296 C CA . GLY A 1 173 ? 22.938 -20.125 -8.125 1 89.94 173 GLY A CA 1
ATOM 1297 C C . GLY A 1 173 ? 24.016 -21.062 -8.656 1 89.94 173 GLY A C 1
ATOM 1298 O O . GLY A 1 173 ? 24.969 -21.375 -7.953 1 89.94 173 GLY A O 1
ATOM 1299 N N . ARG A 1 174 ? 23.781 -21.516 -9.891 1 91.19 174 ARG A N 1
ATOM 1300 C CA . ARG A 1 174 ? 24.703 -22.453 -10.516 1 91.19 174 ARG A CA 1
ATOM 1301 C C . ARG A 1 174 ? 24.953 -22.078 -11.977 1 91.19 174 ARG A C 1
ATOM 1303 O O . ARG A 1 174 ? 24.031 -21.688 -12.695 1 91.19 174 ARG A O 1
ATOM 1310 N N . ILE A 1 175 ? 26.219 -22.172 -12.328 1 95.19 175 ILE A N 1
ATOM 1311 C CA . ILE A 1 175 ? 26.641 -22.031 -13.719 1 95.19 175 ILE A CA 1
ATOM 1312 C C . ILE A 1 175 ? 27.047 -23.391 -14.266 1 95.19 175 ILE A C 1
ATOM 1314 O O . ILE A 1 175 ? 27.984 -24.031 -13.758 1 95.19 175 ILE A O 1
ATOM 1318 N N . GLY A 1 176 ? 26.297 -23.875 -15.289 1 94.69 176 GLY A N 1
ATOM 1319 C CA . GLY A 1 176 ? 26.688 -25.109 -15.938 1 94.69 176 GLY A CA 1
ATOM 1320 C C . GLY A 1 176 ? 28.016 -24.984 -16.688 1 94.69 176 GLY A C 1
ATOM 1321 O O . GLY A 1 176 ? 28.312 -23.938 -17.25 1 94.69 176 GLY A O 1
ATOM 1322 N N . ARG A 1 177 ? 28.75 -26.094 -16.688 1 96.19 177 ARG A N 1
ATOM 1323 C CA . ARG A 1 177 ? 30.062 -26.078 -17.312 1 96.19 177 ARG A CA 1
ATOM 1324 C C . ARG A 1 177 ? 30.328 -27.391 -18.062 1 96.19 177 ARG A C 1
ATOM 1326 O O . ARG A 1 177 ? 29.812 -28.438 -17.688 1 96.19 177 ARG A O 1
ATOM 1333 N N . PHE A 1 178 ? 31.125 -27.25 -19.094 1 96.06 178 PHE A N 1
ATOM 1334 C CA . PHE A 1 178 ? 31.688 -28.422 -19.734 1 96.06 178 PHE A CA 1
ATOM 1335 C C . PHE A 1 178 ? 32.781 -29.047 -18.859 1 96.06 178 PHE A C 1
ATOM 1337 O O . PHE A 1 178 ? 33.188 -28.453 -17.844 1 96.06 178 PHE A O 1
ATOM 1344 N N . ALA A 1 179 ? 33.25 -30.234 -19.234 1 93.69 179 ALA A N 1
ATOM 1345 C CA . ALA A 1 179 ? 34.281 -30.953 -18.5 1 93.69 179 ALA A CA 1
ATOM 1346 C C . ALA A 1 179 ? 35.531 -30.094 -18.359 1 93.69 179 ALA A C 1
ATOM 1348 O O . ALA A 1 179 ? 36.25 -30.188 -17.359 1 93.69 179 ALA A O 1
ATOM 1349 N N . GLY A 1 180 ? 35.75 -29.203 -19.25 1 93.5 180 GLY A N 1
ATOM 1350 C CA . GLY A 1 180 ? 36.938 -28.359 -19.25 1 93.5 180 GLY A CA 1
ATOM 1351 C C . GLY A 1 180 ? 36.781 -27.109 -18.406 1 93.5 180 GLY A C 1
ATOM 1352 O O . GLY A 1 180 ? 37.719 -26.344 -18.25 1 93.5 180 GLY A O 1
ATOM 1353 N N . GLY A 1 181 ? 35.562 -26.844 -17.922 1 94.88 181 GLY A N 1
ATOM 1354 C CA . GLY A 1 181 ? 35.375 -25.734 -17.016 1 94.88 181 GLY A CA 1
ATOM 1355 C C . GLY A 1 181 ? 34.656 -24.562 -17.672 1 94.88 181 GLY A C 1
ATOM 1356 O O . GLY A 1 181 ? 34.156 -23.672 -16.984 1 94.88 181 GLY A O 1
ATOM 1357 N N . GLU A 1 182 ? 34.719 -24.516 -18.969 1 97.19 182 GLU A N 1
ATOM 1358 C CA . GLU A 1 182 ? 34.062 -23.438 -19.688 1 97.19 182 GLU A CA 1
ATOM 1359 C C . GLU A 1 182 ? 32.531 -23.5 -19.484 1 97.19 182 GLU A C 1
ATOM 1361 O O . GLU A 1 182 ? 31.953 -24.578 -19.438 1 97.19 182 GLU A O 1
ATOM 1366 N N . PRO A 1 183 ? 31.938 -22.328 -19.344 1 98.12 183 PRO A N 1
ATOM 1367 C CA . PRO A 1 183 ? 30.484 -22.344 -19.203 1 98.12 183 PRO A CA 1
ATOM 1368 C C . PRO A 1 183 ? 29.797 -22.984 -20.422 1 98.12 183 PRO A C 1
ATOM 1370 O O . PRO A 1 183 ? 30.219 -22.766 -21.562 1 98.12 183 PRO A O 1
ATOM 1373 N N . ASN A 1 184 ? 28.781 -23.766 -20.172 1 98.25 184 ASN A N 1
ATOM 1374 C CA . ASN A 1 184 ? 28.109 -24.469 -21.25 1 98.25 184 ASN A CA 1
ATOM 1375 C C . ASN A 1 184 ? 26.797 -23.797 -21.625 1 98.25 184 ASN A C 1
ATOM 1377 O O . ASN A 1 184 ? 26.031 -24.312 -22.438 1 98.25 184 ASN A O 1
ATOM 1381 N N . GLY A 1 185 ? 26.5 -22.625 -20.938 1 98.25 185 GLY A N 1
ATOM 1382 C CA . GLY A 1 185 ? 25.297 -21.844 -21.25 1 98.25 185 GLY A CA 1
ATOM 1383 C C . GLY A 1 185 ? 24.219 -21.969 -20.188 1 98.25 185 GLY A C 1
ATOM 1384 O O . GLY A 1 185 ? 23.328 -21.109 -20.109 1 98.25 185 GLY A O 1
ATOM 1385 N N . GLU A 1 186 ? 24.234 -22.953 -19.375 1 96.44 186 GLU A N 1
ATOM 1386 C CA . GLU A 1 186 ? 23.234 -23.141 -18.312 1 96.44 186 GLU A CA 1
ATOM 1387 C C . GLU A 1 186 ? 23.422 -22.109 -17.203 1 96.44 186 GLU A C 1
ATOM 1389 O O . GLU A 1 186 ? 24.531 -21.938 -16.688 1 96.44 186 GLU A O 1
ATOM 1394 N N . LEU A 1 187 ? 22.422 -21.438 -16.859 1 95.38 187 LEU A N 1
ATOM 1395 C CA . LEU A 1 187 ? 22.344 -20.547 -15.719 1 95.38 187 LEU A CA 1
ATOM 1396 C C . LEU A 1 187 ? 21.094 -20.844 -14.883 1 95.38 187 LEU A C 1
ATOM 1398 O O . LEU A 1 187 ? 19.984 -20.844 -15.406 1 95.38 187 LEU A O 1
ATOM 1402 N N . TRP A 1 188 ? 21.281 -21.016 -13.547 1 91.94 188 TRP A N 1
ATOM 1403 C CA . TRP A 1 188 ? 20.172 -21.422 -12.688 1 91.94 188 TRP A CA 1
ATOM 1404 C C . TRP A 1 188 ? 20.062 -20.5 -11.477 1 91.94 188 TRP A C 1
ATOM 1406 O O . TRP A 1 188 ? 21.062 -20.141 -10.867 1 91.94 188 TRP A O 1
ATOM 1416 N N . ASP A 1 189 ? 18.828 -20.125 -11.18 1 91.5 189 ASP A N 1
ATOM 1417 C CA . ASP A 1 189 ? 18.5 -19.391 -9.961 1 91.5 189 ASP A CA 1
ATOM 1418 C C . ASP A 1 189 ? 19.297 -18.094 -9.867 1 91.5 189 ASP A C 1
ATOM 1420 O O . ASP A 1 189 ? 19.25 -17.266 -10.781 1 91.5 189 ASP A O 1
ATOM 1424 N N . ALA A 1 190 ? 20.125 -17.906 -8.859 1 91.12 190 ALA A N 1
ATOM 1425 C CA . ALA A 1 190 ? 20.797 -16.625 -8.656 1 91.12 190 ALA A CA 1
ATOM 1426 C C . ALA A 1 190 ? 21.766 -16.328 -9.797 1 91.12 190 ALA A C 1
ATOM 1428 O O . ALA A 1 190 ? 22.125 -15.172 -10.031 1 91.12 190 ALA A O 1
ATOM 1429 N N . ALA A 1 191 ? 22.234 -17.328 -10.539 1 93.69 191 ALA A N 1
ATOM 1430 C CA . ALA A 1 191 ? 23.141 -17.125 -11.656 1 93.69 191 ALA A CA 1
ATOM 1431 C C . ALA A 1 191 ? 22.469 -16.328 -12.773 1 93.69 191 ALA A C 1
ATOM 1433 O O . ALA A 1 191 ? 23.141 -15.711 -13.602 1 93.69 191 ALA A O 1
ATOM 1434 N N . CYS A 1 192 ? 21.156 -16.359 -12.75 1 94.12 192 CYS A N 1
ATOM 1435 C CA . CYS A 1 192 ? 20.406 -15.625 -13.758 1 94.12 192 CYS A CA 1
ATOM 1436 C C . CYS A 1 192 ? 20.531 -14.117 -13.562 1 94.12 192 CYS A C 1
ATOM 1438 O O . CYS A 1 192 ? 20.234 -13.336 -14.469 1 94.12 192 CYS A O 1
ATOM 1440 N N . ASP A 1 193 ? 20.969 -13.672 -12.43 1 94.38 193 ASP A N 1
ATOM 1441 C CA . ASP A 1 193 ? 21.234 -12.258 -12.203 1 94.38 193 ASP A CA 1
ATOM 1442 C C . ASP A 1 193 ? 22.25 -11.719 -13.219 1 94.38 193 ASP A C 1
ATOM 1444 O O . ASP A 1 193 ? 22.188 -10.547 -13.586 1 94.38 193 ASP A O 1
ATOM 1448 N N . LEU A 1 194 ? 23.125 -12.57 -13.68 1 94.06 194 LEU A N 1
ATOM 1449 C CA . LEU A 1 194 ? 24.25 -12.18 -14.516 1 94.06 194 LEU A CA 1
ATOM 1450 C C . LEU A 1 194 ? 23.781 -11.703 -15.883 1 94.06 194 LEU A C 1
ATOM 1452 O O . LEU A 1 194 ? 24.5 -10.984 -16.578 1 94.06 194 LEU A O 1
ATOM 1456 N N . ILE A 1 195 ? 22.578 -12.086 -16.266 1 93.56 195 ILE A N 1
ATOM 1457 C CA . ILE A 1 195 ? 22.172 -11.781 -17.625 1 93.56 195 ILE A CA 1
ATOM 1458 C C . ILE A 1 195 ? 21.047 -10.758 -17.625 1 93.56 195 ILE A C 1
ATOM 1460 O O . ILE A 1 195 ? 20.391 -10.539 -18.641 1 93.56 195 ILE A O 1
ATOM 1464 N N . THR A 1 196 ? 20.688 -10.109 -16.469 1 90.5 196 THR A N 1
ATOM 1465 C CA . THR A 1 196 ? 19.609 -9.141 -16.391 1 90.5 196 THR A CA 1
ATOM 1466 C C . THR A 1 196 ? 20.078 -7.762 -16.844 1 90.5 196 THR A C 1
ATOM 1468 O O . THR A 1 196 ? 19.266 -6.859 -17.078 1 90.5 196 THR A O 1
ATOM 1471 N N . GLY A 1 197 ? 21.359 -7.562 -17.109 1 83.06 197 GLY A N 1
ATOM 1472 C CA . GLY A 1 197 ? 21.906 -6.273 -17.5 1 83.06 197 GLY A CA 1
ATOM 1473 C C . GLY A 1 197 ? 22.078 -5.316 -16.344 1 83.06 197 GLY A C 1
ATOM 1474 O O . GLY A 1 197 ? 21.766 -5.664 -15.195 1 83.06 197 GLY A O 1
ATOM 1475 N N . PRO A 1 198 ? 22.547 -4.145 -16.594 1 79 198 PRO A N 1
ATOM 1476 C CA . PRO A 1 198 ? 22.828 -3.178 -15.523 1 79 198 PRO A CA 1
ATOM 1477 C C . PRO A 1 198 ? 21.547 -2.617 -14.883 1 79 198 PRO A C 1
ATOM 1479 O O . PRO A 1 198 ? 21.578 -2.217 -13.719 1 79 198 PRO A O 1
ATOM 1482 N N . HIS A 1 199 ? 20.469 -2.658 -15.578 1 77.44 199 HIS A N 1
ATOM 1483 C CA . HIS A 1 199 ? 19.25 -2.053 -15.078 1 77.44 199 HIS A CA 1
ATOM 1484 C C . HIS A 1 199 ? 18.25 -3.117 -14.633 1 77.44 199 HIS A C 1
ATOM 1486 O O . HIS A 1 199 ? 17.125 -2.797 -14.25 1 77.44 199 HIS A O 1
ATOM 1492 N N . GLY A 1 200 ? 18.766 -4.352 -14.75 1 85.12 200 GLY A N 1
ATOM 1493 C CA . GLY A 1 200 ? 17.875 -5.434 -14.359 1 85.12 200 GLY A CA 1
ATOM 1494 C C . GLY A 1 200 ? 17.766 -5.602 -12.852 1 85.12 200 GLY A C 1
ATOM 1495 O O . GLY A 1 200 ? 18.547 -5.008 -12.102 1 85.12 200 GLY A O 1
ATOM 1496 N N . ILE A 1 201 ? 16.859 -6.262 -12.375 1 89.25 201 ILE A N 1
ATOM 1497 C CA . ILE A 1 201 ? 16.641 -6.531 -10.961 1 89.25 201 ILE A CA 1
ATOM 1498 C C . ILE A 1 201 ? 17.547 -7.676 -10.508 1 89.25 201 ILE A C 1
ATOM 1500 O O . ILE A 1 201 ? 17.609 -8.727 -11.156 1 89.25 201 ILE A O 1
ATOM 1504 N N . LYS A 1 202 ? 18.297 -7.438 -9.523 1 90.31 202 LYS A N 1
ATOM 1505 C CA . LYS A 1 202 ? 19.156 -8.453 -8.914 1 90.31 202 LYS A CA 1
ATOM 1506 C C . LYS A 1 202 ? 18.562 -8.945 -7.59 1 90.31 202 LYS A C 1
ATOM 1508 O O . LYS A 1 202 ? 18.391 -8.156 -6.656 1 90.31 202 LYS A O 1
ATOM 1513 N N . ILE A 1 203 ? 18.234 -10.25 -7.492 1 91.31 203 ILE A N 1
ATOM 1514 C CA . ILE A 1 203 ? 17.578 -10.68 -6.27 1 91.31 203 ILE A CA 1
ATOM 1515 C C . ILE A 1 203 ? 18.5 -11.594 -5.477 1 91.31 203 ILE A C 1
ATOM 1517 O O . ILE A 1 203 ? 18.219 -11.938 -4.328 1 91.31 203 ILE A O 1
ATOM 1521 N N . GLY A 1 204 ? 19.672 -11.977 -6.074 1 92.44 204 GLY A N 1
ATOM 1522 C CA . GLY A 1 204 ? 20.641 -12.789 -5.352 1 92.44 204 GLY A CA 1
ATOM 1523 C C . GLY A 1 204 ? 20.109 -14.164 -4.98 1 92.44 204 GLY A C 1
ATOM 1524 O O . GLY A 1 204 ? 19.453 -14.82 -5.789 1 92.44 204 GLY A O 1
ATOM 1525 N N . ASN A 1 205 ? 20.438 -14.617 -3.773 1 93 205 ASN A N 1
ATOM 1526 C CA . ASN A 1 205 ? 20.031 -15.945 -3.338 1 93 205 ASN A CA 1
ATOM 1527 C C . ASN A 1 205 ? 18.609 -15.953 -2.783 1 93 205 ASN A C 1
ATOM 1529 O O . ASN A 1 205 ? 18.234 -16.859 -2.041 1 93 205 ASN A O 1
ATOM 1533 N N . HIS A 1 206 ? 17.859 -14.977 -3.17 1 94.56 206 HIS A N 1
ATOM 1534 C CA . HIS A 1 206 ? 16.5 -14.852 -2.652 1 94.56 206 HIS A CA 1
ATOM 1535 C C . HIS A 1 206 ? 15.484 -15.492 -3.596 1 94.56 206 HIS A C 1
ATOM 1537 O O . HIS A 1 206 ? 14.281 -15.32 -3.426 1 94.56 206 HIS A O 1
ATOM 1543 N N . GLY A 1 207 ? 15.969 -16.234 -4.613 1 92.62 207 GLY A N 1
ATOM 1544 C CA . GLY A 1 207 ? 15.109 -16.953 -5.543 1 92.62 207 GLY A CA 1
ATOM 1545 C C . GLY A 1 207 ? 15.617 -16.938 -6.969 1 92.62 207 GLY A C 1
ATOM 1546 O O . GLY A 1 207 ? 16.656 -16.312 -7.254 1 92.62 207 GLY A O 1
ATOM 1547 N N . PRO A 1 208 ? 14.906 -17.656 -7.812 1 92.12 208 PRO A N 1
ATOM 1548 C CA . PRO A 1 208 ? 15.242 -17.547 -9.234 1 92.12 208 PRO A CA 1
ATOM 1549 C C . PRO A 1 208 ? 14.938 -16.156 -9.812 1 92.12 208 PRO A C 1
ATOM 1551 O O . PRO A 1 208 ? 13.938 -15.539 -9.445 1 92.12 208 PRO A O 1
ATOM 1554 N N . ASN A 1 209 ? 15.812 -15.711 -10.641 1 90.19 209 ASN A N 1
ATOM 1555 C CA . ASN A 1 209 ? 15.594 -14.391 -11.227 1 90.19 209 ASN A CA 1
ATOM 1556 C C . ASN A 1 209 ? 15.023 -14.484 -12.641 1 90.19 209 ASN A C 1
ATOM 1558 O O . ASN A 1 209 ? 15.719 -14.914 -13.562 1 90.19 209 ASN A O 1
ATOM 1562 N N . PHE A 1 210 ? 13.844 -14.07 -12.828 1 84.81 210 PHE A N 1
ATOM 1563 C CA . PHE A 1 210 ? 13.219 -14.062 -14.148 1 84.81 210 PHE A CA 1
ATOM 1564 C C . PHE A 1 210 ? 12.875 -12.641 -14.57 1 84.81 210 PHE A C 1
ATOM 1566 O O . PHE A 1 210 ? 12.047 -12.438 -15.469 1 84.81 210 PHE A O 1
ATOM 1573 N N . HIS A 1 211 ? 13.539 -11.664 -14 1 86.19 211 HIS A N 1
ATOM 1574 C CA . HIS A 1 211 ? 13.234 -10.25 -14.195 1 86.19 211 HIS A CA 1
ATOM 1575 C C . HIS A 1 211 ? 14.156 -9.633 -15.234 1 86.19 211 HIS A C 1
ATOM 1577 O O . HIS A 1 211 ? 14.812 -8.625 -14.969 1 86.19 211 HIS A O 1
ATOM 1583 N N . LEU A 1 212 ? 14.109 -10.133 -16.438 1 82.5 212 LEU A N 1
ATOM 1584 C CA . LEU A 1 212 ? 14.875 -9.562 -17.547 1 82.5 212 LEU A CA 1
ATOM 1585 C C . LEU A 1 212 ? 14.383 -8.164 -17.891 1 82.5 212 LEU A C 1
ATOM 1587 O O . LEU A 1 212 ? 13.195 -7.867 -17.734 1 82.5 212 LEU A O 1
ATOM 1591 N N . ASP A 1 213 ? 15.203 -7.383 -18.234 1 78.88 213 ASP A N 1
ATOM 1592 C CA . ASP A 1 213 ? 14.875 -5.992 -18.516 1 78.88 213 ASP A CA 1
ATOM 1593 C C . ASP A 1 213 ? 13.938 -5.891 -19.719 1 78.88 213 ASP A C 1
ATOM 1595 O O . ASP A 1 213 ? 14.148 -6.539 -20.75 1 78.88 213 ASP A O 1
ATOM 1599 N N . GLU A 1 214 ? 12.852 -5.281 -19.609 1 83.56 214 GLU A N 1
ATOM 1600 C CA . GLU A 1 214 ? 11.844 -5.012 -20.625 1 83.56 214 GLU A CA 1
ATOM 1601 C C . GLU A 1 214 ? 11.266 -3.609 -20.484 1 83.56 214 GLU A C 1
ATOM 1603 O O . GLU A 1 214 ? 11.047 -3.139 -19.359 1 83.56 214 GLU A O 1
ATOM 1608 N N . PRO A 1 215 ? 11.039 -2.951 -21.641 1 85 215 PRO A N 1
ATOM 1609 C CA . PRO A 1 215 ? 10.391 -1.643 -21.547 1 85 215 PRO A CA 1
ATOM 1610 C C . PRO A 1 215 ? 9.016 -1.713 -20.875 1 85 215 PRO A C 1
ATOM 1612 O O . PRO A 1 215 ? 8.297 -2.699 -21.031 1 85 215 PRO A O 1
ATOM 1615 N N . GLU A 1 216 ? 8.648 -0.658 -20.25 1 87.38 216 GLU A N 1
ATOM 1616 C CA . GLU A 1 216 ? 7.414 -0.58 -19.469 1 87.38 216 GLU A CA 1
ATOM 1617 C C . GLU A 1 216 ? 6.191 -0.86 -20.344 1 87.38 216 GLU A C 1
ATOM 1619 O O . GLU A 1 216 ? 5.285 -1.589 -19.938 1 87.38 216 GLU A O 1
ATOM 1624 N N . ALA A 1 217 ? 6.16 -0.266 -21.5 1 90.69 217 ALA A N 1
ATOM 1625 C CA . ALA A 1 217 ? 5.008 -0.418 -22.375 1 90.69 217 ALA A CA 1
ATOM 1626 C C . ALA A 1 217 ? 4.84 -1.871 -22.812 1 90.69 217 ALA A C 1
ATOM 1628 O O . ALA A 1 217 ? 3.717 -2.363 -22.938 1 90.69 217 ALA A O 1
ATOM 1629 N N . VAL A 1 218 ? 5.938 -2.543 -23.016 1 90.69 218 VAL A N 1
ATOM 1630 C CA . VAL A 1 218 ? 5.922 -3.945 -23.406 1 90.69 218 VAL A CA 1
ATOM 1631 C C . VAL A 1 218 ? 5.438 -4.809 -22.25 1 90.69 218 VAL A C 1
ATOM 1633 O O . VAL A 1 218 ? 4.59 -5.688 -22.422 1 90.69 218 VAL A O 1
ATOM 1636 N N . LEU A 1 219 ? 5.922 -4.492 -21.094 1 92.06 219 LEU A N 1
ATOM 1637 C CA . LEU A 1 219 ? 5.527 -5.223 -19.906 1 92.06 219 LEU A CA 1
ATOM 1638 C C . LEU A 1 219 ? 4.031 -5.074 -19.641 1 92.06 219 LEU A C 1
ATOM 1640 O O . LEU A 1 219 ? 3.359 -6.039 -19.281 1 92.06 219 LEU A O 1
ATOM 1644 N N . ALA A 1 220 ? 3.5 -3.908 -19.828 1 95.19 220 ALA A N 1
ATOM 1645 C CA . ALA A 1 220 ? 2.076 -3.645 -19.641 1 95.19 220 ALA A CA 1
ATOM 1646 C C . ALA A 1 220 ? 1.23 -4.477 -20.594 1 95.19 220 ALA A C 1
ATOM 1648 O O . ALA A 1 220 ? 0.23 -5.074 -20.188 1 95.19 220 ALA A O 1
ATOM 1649 N N . ASP A 1 221 ? 1.673 -4.531 -21.844 1 96.19 221 ASP A N 1
ATOM 1650 C CA . ASP A 1 221 ? 0.954 -5.312 -22.844 1 96.19 221 ASP A CA 1
ATOM 1651 C C . ASP A 1 221 ? 0.992 -6.805 -22.516 1 96.19 221 ASP A C 1
ATOM 1653 O O . ASP A 1 221 ? -0.012 -7.504 -22.672 1 96.19 221 ASP A O 1
ATOM 1657 N N . GLN A 1 222 ? 2.127 -7.203 -22.109 1 95.75 222 GLN A N 1
ATOM 1658 C CA . GLN A 1 222 ? 2.287 -8.602 -21.734 1 95.75 222 GLN A CA 1
ATOM 1659 C C . GLN A 1 222 ? 1.394 -8.953 -20.547 1 95.75 222 GLN A C 1
ATOM 1661 O O . GLN A 1 222 ? 0.739 -10 -20.547 1 95.75 222 GLN A O 1
ATOM 1666 N N . LEU A 1 223 ? 1.344 -8.117 -19.562 1 97.81 223 LEU A N 1
ATOM 1667 C CA . LEU A 1 223 ? 0.51 -8.359 -18.391 1 97.81 223 LEU A CA 1
ATOM 1668 C C . LEU A 1 223 ? -0.969 -8.336 -18.75 1 97.81 223 LEU A C 1
ATOM 1670 O O . LEU A 1 223 ? -1.762 -9.117 -18.219 1 97.81 223 LEU A O 1
ATOM 1674 N N . ARG A 1 224 ? -1.397 -7.434 -19.688 1 98.19 224 ARG A N 1
ATOM 1675 C CA . ARG A 1 224 ? -2.768 -7.426 -20.203 1 98.19 224 ARG A CA 1
ATOM 1676 C C . ARG A 1 224 ? -3.127 -8.766 -20.828 1 98.19 224 ARG A C 1
ATOM 1678 O O . ARG A 1 224 ? -4.199 -9.312 -20.562 1 98.19 224 ARG A O 1
ATOM 1685 N N . HIS A 1 225 ? -2.189 -9.273 -21.562 1 97.81 225 HIS A N 1
ATOM 1686 C CA . HIS A 1 225 ? -2.42 -10.555 -22.234 1 97.81 225 HIS A CA 1
ATOM 1687 C C . HIS A 1 225 ? -2.504 -11.695 -21.219 1 97.81 225 HIS A C 1
ATOM 1689 O O . HIS A 1 225 ? -3.346 -12.586 -21.344 1 97.81 225 HIS A O 1
ATOM 1695 N N . ALA A 1 226 ? -1.613 -11.672 -20.266 1 98.5 226 ALA A N 1
ATOM 1696 C CA . ALA A 1 226 ? -1.667 -12.688 -19.203 1 98.5 226 ALA A CA 1
ATOM 1697 C C . ALA A 1 226 ? -3.029 -12.695 -18.516 1 98.5 226 ALA A C 1
ATOM 1699 O O . ALA A 1 226 ? -3.6 -13.758 -18.266 1 98.5 226 ALA A O 1
ATOM 1700 N N . GLN A 1 227 ? -3.58 -11.516 -18.219 1 98.69 227 GLN A N 1
ATOM 1701 C CA . GLN A 1 227 ? -4.887 -11.422 -17.578 1 98.69 227 GLN A CA 1
ATOM 1702 C C . GLN A 1 227 ? -5.973 -12.062 -18.453 1 98.69 227 GLN A C 1
ATOM 1704 O O . GLN A 1 227 ? -6.883 -12.711 -17.922 1 98.69 227 GLN A O 1
ATOM 1709 N N . ASP A 1 228 ? -5.852 -11.891 -19.766 1 98.44 228 ASP A N 1
ATOM 1710 C CA . ASP A 1 228 ? -6.828 -12.508 -20.656 1 98.44 228 ASP A CA 1
ATOM 1711 C C . ASP A 1 228 ? -6.879 -14.016 -20.469 1 98.44 228 ASP A C 1
ATOM 1713 O O . ASP A 1 228 ? -7.961 -14.609 -20.422 1 98.44 228 ASP A O 1
ATOM 1717 N N . VAL A 1 229 ? -5.727 -14.578 -20.266 1 98.56 229 VAL A N 1
ATOM 1718 C CA . VAL A 1 229 ? -5.66 -16.031 -20.125 1 98.56 229 VAL A CA 1
ATOM 1719 C C . VAL A 1 229 ? -6.234 -16.453 -18.781 1 98.56 229 VAL A C 1
ATOM 1721 O O . VAL A 1 229 ? -7.02 -17.406 -18.703 1 98.56 229 VAL A O 1
ATOM 1724 N N . PHE A 1 230 ? -5.844 -15.766 -17.719 1 98.88 230 PHE A N 1
ATOM 1725 C CA . PHE A 1 230 ? -6.379 -16.078 -16.391 1 98.88 230 PHE A CA 1
ATOM 1726 C C . PHE A 1 230 ? -7.898 -15.945 -16.375 1 98.88 230 PHE A C 1
ATOM 1728 O O . PHE A 1 230 ? -8.602 -16.844 -15.898 1 98.88 230 PHE A O 1
ATOM 1735 N N . LEU A 1 231 ? -8.398 -14.836 -16.938 1 98.81 231 LEU A N 1
ATOM 1736 C CA . LEU A 1 231 ? -9.836 -14.57 -16.953 1 98.81 231 LEU A CA 1
ATOM 1737 C C . LEU A 1 231 ? -10.57 -15.578 -17.828 1 98.81 231 LEU A C 1
ATOM 1739 O O . LEU A 1 231 ? -11.664 -16.016 -17.484 1 98.81 231 LEU A O 1
ATOM 1743 N N . ALA A 1 232 ? -9.969 -15.992 -18.891 1 98.56 232 ALA A N 1
ATOM 1744 C CA . ALA A 1 232 ? -10.555 -16.984 -19.781 1 98.56 232 ALA A CA 1
ATOM 1745 C C . ALA A 1 232 ? -10.641 -18.344 -19.094 1 98.56 232 ALA A C 1
ATOM 1747 O O . ALA A 1 232 ? -11.375 -19.234 -19.547 1 98.56 232 ALA A O 1
ATOM 1748 N N . ALA A 1 233 ? -9.898 -18.5 -18.031 1 98.62 233 ALA A N 1
ATOM 1749 C CA . ALA A 1 233 ? -9.93 -19.734 -17.25 1 98.62 233 ALA A CA 1
ATOM 1750 C C . ALA A 1 233 ? -10.828 -19.594 -16.031 1 98.62 233 ALA A C 1
ATOM 1752 O O . ALA A 1 233 ? -10.914 -20.516 -15.203 1 98.62 233 ALA A O 1
ATOM 1753 N N . GLY A 1 234 ? -11.492 -18.438 -15.875 1 98.81 234 GLY A N 1
ATOM 1754 C CA . GLY A 1 234 ? -12.414 -18.203 -14.781 1 98.81 234 GLY A CA 1
ATOM 1755 C C . GLY A 1 234 ? -11.734 -17.703 -13.523 1 98.81 234 GLY A C 1
ATOM 1756 O O . GLY A 1 234 ? -12.359 -17.625 -12.461 1 98.81 234 GLY A O 1
ATOM 1757 N N . VAL A 1 235 ? -10.406 -17.375 -13.578 1 98.94 235 VAL A N 1
ATOM 1758 C CA . VAL A 1 235 ? -9.656 -16.906 -12.422 1 98.94 235 VAL A CA 1
ATOM 1759 C C . VAL A 1 235 ? -9.883 -15.414 -12.219 1 98.94 235 VAL A C 1
ATOM 1761 O O . VAL A 1 235 ? -9.695 -14.625 -13.148 1 98.94 235 VAL A O 1
ATOM 1764 N N . THR A 1 236 ? -10.305 -15.023 -11.031 1 98.94 236 THR A N 1
ATOM 1765 C CA . THR A 1 236 ? -10.617 -13.625 -10.758 1 98.94 236 THR A CA 1
ATOM 1766 C C . THR A 1 236 ? -9.609 -13.023 -9.781 1 98.94 236 THR A C 1
ATOM 1768 O O . THR A 1 236 ? -9.453 -11.797 -9.719 1 98.94 236 THR A O 1
ATOM 1771 N N . THR A 1 237 ? -9.008 -13.867 -8.977 1 98.94 237 THR A N 1
ATOM 1772 C CA . THR A 1 237 ? -8.094 -13.43 -7.926 1 98.94 237 THR A CA 1
ATOM 1773 C C . THR A 1 237 ? -6.816 -14.266 -7.945 1 98.94 237 THR A C 1
ATOM 1775 O O . THR A 1 237 ? -6.867 -15.484 -8.094 1 98.94 237 THR A O 1
ATOM 1778 N N . VAL A 1 238 ? -5.668 -13.57 -7.82 1 98.94 238 VAL A N 1
ATOM 1779 C CA . VAL A 1 238 ? -4.418 -14.32 -7.859 1 98.94 238 VAL A CA 1
ATOM 1780 C C . VAL A 1 238 ? -3.504 -13.867 -6.723 1 98.94 238 VAL A C 1
ATOM 1782 O O . VAL A 1 238 ? -3.627 -12.742 -6.23 1 98.94 238 VAL A O 1
ATOM 1785 N N . GLY A 1 239 ? -2.682 -14.805 -6.273 1 98.81 239 GLY A N 1
ATOM 1786 C CA . GLY A 1 239 ? -1.499 -14.492 -5.484 1 98.81 239 GLY A CA 1
ATOM 1787 C C . GLY A 1 239 ? -0.219 -14.516 -6.301 1 98.81 239 GLY A C 1
ATOM 1788 O O . GLY A 1 239 ? 0.186 -15.57 -6.801 1 98.81 239 GLY A O 1
ATOM 1789 N N . ASP A 1 240 ? 0.358 -13.32 -6.516 1 98.75 240 ASP A N 1
ATOM 1790 C CA . ASP A 1 240 ? 1.673 -13.281 -7.148 1 98.75 240 ASP A CA 1
ATOM 1791 C C . ASP A 1 240 ? 2.771 -13.633 -6.148 1 98.75 240 ASP A C 1
ATOM 1793 O O . ASP A 1 240 ? 3.076 -12.852 -5.246 1 98.75 240 ASP A O 1
ATOM 1797 N N . ALA A 1 241 ? 3.342 -14.773 -6.336 1 98 241 ALA A N 1
ATOM 1798 C CA . ALA A 1 241 ? 4.195 -15.352 -5.301 1 98 241 ALA A CA 1
ATOM 1799 C C . ALA A 1 241 ? 5.641 -14.891 -5.465 1 98 241 ALA A C 1
ATOM 1801 O O . ALA A 1 241 ? 6.555 -15.5 -4.902 1 98 241 ALA A O 1
ATOM 1802 N N . GLN A 1 242 ? 5.945 -13.938 -6.176 1 97.19 242 GLN A N 1
ATOM 1803 C CA . GLN A 1 242 ? 7.258 -13.312 -6.266 1 97.19 242 GLN A CA 1
ATOM 1804 C C . GLN A 1 242 ? 7.172 -11.945 -6.949 1 97.19 242 GLN A C 1
ATOM 1806 O O . GLN A 1 242 ? 7.285 -11.852 -8.172 1 97.19 242 GLN A O 1
ATOM 1811 N N . ALA A 1 243 ? 7.094 -10.977 -6.184 1 97.75 243 ALA A N 1
ATOM 1812 C CA . ALA A 1 243 ? 6.984 -9.617 -6.715 1 97.75 243 ALA A CA 1
ATOM 1813 C C . ALA A 1 243 ? 8.211 -8.781 -6.348 1 97.75 243 ALA A C 1
ATOM 1815 O O . ALA A 1 243 ? 8.547 -8.648 -5.168 1 97.75 243 ALA A O 1
ATOM 1816 N N . SER A 1 244 ? 8.953 -8.359 -7.355 1 96.31 244 SER A N 1
ATOM 1817 C CA . SER A 1 244 ? 10 -7.348 -7.195 1 96.31 244 SER A CA 1
ATOM 1818 C C . SER A 1 244 ? 9.477 -5.953 -7.523 1 96.31 244 SER A C 1
ATOM 1820 O O . SER A 1 244 ? 8.266 -5.758 -7.676 1 96.31 244 SER A O 1
ATOM 1822 N N . ARG A 1 245 ? 10.359 -5.012 -7.598 1 95.44 245 ARG A N 1
ATOM 1823 C CA . ARG A 1 245 ? 10.016 -3.656 -8.008 1 95.44 245 ARG A CA 1
ATOM 1824 C C . ARG A 1 245 ? 9.281 -3.66 -9.344 1 95.44 245 ARG A C 1
ATOM 1826 O O . ARG A 1 245 ? 8.32 -2.906 -9.531 1 95.44 245 ARG A O 1
ATOM 1833 N N . ARG A 1 246 ? 9.672 -4.527 -10.172 1 94.38 246 ARG A N 1
ATOM 1834 C CA . ARG A 1 246 ? 9.125 -4.605 -11.523 1 94.38 246 ARG A CA 1
ATOM 1835 C C . ARG A 1 246 ? 7.641 -4.945 -11.492 1 94.38 246 ARG A C 1
ATOM 1837 O O . ARG A 1 246 ? 6.832 -4.293 -12.156 1 94.38 246 ARG A O 1
ATOM 1844 N N . GLU A 1 247 ? 7.277 -5.945 -10.773 1 96.81 247 GLU A N 1
ATOM 1845 C CA . GLU A 1 247 ? 5.883 -6.363 -10.68 1 96.81 247 GLU A CA 1
ATOM 1846 C C . GLU A 1 247 ? 5.031 -5.293 -10 1 96.81 247 GLU A C 1
ATOM 1848 O O . GLU A 1 247 ? 3.949 -4.961 -10.484 1 96.81 247 GLU A O 1
ATOM 1853 N N . VAL A 1 248 ? 5.547 -4.77 -8.906 1 97.69 248 VAL A N 1
ATOM 1854 C CA . VAL A 1 248 ? 4.797 -3.771 -8.148 1 97.69 248 VAL A CA 1
ATOM 1855 C C . VAL A 1 248 ? 4.504 -2.564 -9.039 1 97.69 248 VAL A C 1
ATOM 1857 O O . VAL A 1 248 ? 3.365 -2.094 -9.102 1 97.69 248 VAL A O 1
ATOM 1860 N N . GLU A 1 249 ? 5.512 -2.107 -9.805 1 96.62 249 GLU A N 1
ATOM 1861 C CA . GLU A 1 249 ? 5.324 -0.99 -10.727 1 96.62 249 GLU A CA 1
ATOM 1862 C C . GLU A 1 249 ? 4.266 -1.313 -11.773 1 96.62 249 GLU A C 1
ATOM 1864 O O . GLU A 1 249 ? 3.391 -0.492 -12.055 1 96.62 249 GLU A O 1
ATOM 1869 N N . ALA A 1 250 ? 4.363 -2.488 -12.305 1 96.75 250 ALA A N 1
ATOM 1870 C CA . ALA A 1 250 ? 3.451 -2.895 -13.375 1 96.75 250 ALA A CA 1
ATOM 1871 C C . ALA A 1 250 ? 2.008 -2.932 -12.883 1 96.75 250 ALA A C 1
ATOM 1873 O O . ALA A 1 250 ? 1.104 -2.422 -13.547 1 96.75 250 ALA A O 1
ATOM 1874 N N . TYR A 1 251 ? 1.794 -3.494 -11.703 1 98.44 251 TYR A N 1
ATOM 1875 C CA . TYR A 1 251 ? 0.448 -3.598 -11.148 1 98.44 251 TYR A CA 1
ATOM 1876 C C . TYR A 1 251 ? -0.12 -2.219 -10.836 1 98.44 251 TYR A C 1
ATOM 1878 O O . TYR A 1 251 ? -1.283 -1.937 -11.141 1 98.44 251 TYR A O 1
ATOM 1886 N N . LEU A 1 252 ? 0.688 -1.354 -10.25 1 97.69 252 LEU A N 1
ATOM 1887 C CA . LEU A 1 252 ? 0.214 -0.025 -9.883 1 97.69 252 LEU A CA 1
ATOM 1888 C C . LEU A 1 252 ? -0.136 0.791 -11.117 1 97.69 252 LEU A C 1
ATOM 1890 O O . LEU A 1 252 ? -1.161 1.476 -11.148 1 97.69 252 LEU A O 1
ATOM 1894 N N . ARG A 1 253 ? 0.652 0.723 -12.148 1 96.06 253 ARG A N 1
ATOM 1895 C CA . ARG A 1 253 ? 0.397 1.458 -13.383 1 96.06 253 ARG A CA 1
ATOM 1896 C C . ARG A 1 253 ? -0.877 0.966 -14.055 1 96.06 253 ARG A C 1
ATOM 1898 O O . ARG A 1 253 ? -1.704 1.769 -14.492 1 96.06 253 ARG A O 1
ATOM 1905 N N . LEU A 1 254 ? -1.07 -0.358 -14.125 1 97.69 254 LEU A N 1
ATOM 1906 C CA . LEU A 1 254 ? -2.266 -0.905 -14.758 1 97.69 254 LEU A CA 1
ATOM 1907 C C . LEU A 1 254 ? -3.51 -0.595 -13.93 1 97.69 254 LEU A C 1
ATOM 1909 O O . LEU A 1 254 ? -4.582 -0.346 -14.492 1 97.69 254 LEU A O 1
ATOM 1913 N N . ARG A 1 255 ? -3.373 -0.678 -12.602 1 97.38 255 ARG A N 1
ATOM 1914 C CA . ARG A 1 255 ? -4.5 -0.341 -11.734 1 97.38 255 ARG A CA 1
ATOM 1915 C C . ARG A 1 255 ? -4.965 1.091 -11.969 1 97.38 255 ARG A C 1
ATOM 1917 O O . ARG A 1 255 ? -6.156 1.335 -12.18 1 97.38 255 ARG A O 1
ATOM 1924 N N . ASP A 1 256 ? -4.051 2.018 -12.031 1 94.19 256 ASP A N 1
ATOM 1925 C CA . ASP A 1 256 ? -4.395 3.43 -12.18 1 94.19 256 ASP A CA 1
ATOM 1926 C C . ASP A 1 256 ? -4.949 3.721 -13.57 1 94.19 256 ASP A C 1
ATOM 1928 O O . ASP A 1 256 ? -5.766 4.629 -13.734 1 94.19 256 ASP A O 1
ATOM 1932 N N . ALA A 1 257 ? -4.508 2.938 -14.539 1 94.56 257 ALA A N 1
ATOM 1933 C CA . ALA A 1 257 ? -5.012 3.088 -15.898 1 94.56 257 ALA A CA 1
ATOM 1934 C C . ALA A 1 257 ? -6.379 2.432 -16.062 1 94.56 257 ALA A C 1
ATOM 1936 O O . ALA A 1 257 ? -7.031 2.576 -17.094 1 94.56 257 ALA A O 1
ATOM 1937 N N . GLY A 1 258 ? -6.828 1.655 -15.07 1 95.25 258 GLY A N 1
ATOM 1938 C CA . GLY A 1 258 ? -8.086 0.934 -15.156 1 95.25 258 GLY A CA 1
ATOM 1939 C C . GLY A 1 258 ? -7.98 -0.375 -15.914 1 95.25 258 GLY A C 1
ATOM 1940 O O . GLY A 1 258 ? -8.992 -0.939 -16.328 1 95.25 258 GLY A O 1
ATOM 1941 N N . ASP A 1 259 ? -6.691 -0.868 -16.031 1 97.44 259 ASP A N 1
ATOM 1942 C CA . ASP A 1 259 ? -6.461 -2.025 -16.891 1 97.44 259 ASP A CA 1
ATOM 1943 C C . ASP A 1 259 ? -6.105 -3.26 -16.062 1 97.44 259 ASP A C 1
ATOM 1945 O O . ASP A 1 259 ? -5.91 -4.344 -16.609 1 97.44 259 ASP A O 1
ATOM 1949 N N . LEU A 1 260 ? -5.992 -3.146 -14.75 1 98.38 260 LEU A N 1
ATOM 1950 C CA . LEU A 1 260 ? -5.852 -4.32 -13.891 1 98.38 260 LEU A CA 1
ATOM 1951 C C . LEU A 1 260 ? -7.211 -4.941 -13.594 1 98.38 260 LEU A C 1
ATOM 1953 O O . LEU A 1 260 ? -7.918 -4.496 -12.688 1 98.38 260 LEU A O 1
ATOM 1957 N N . ARG A 1 261 ? -7.566 -5.941 -14.305 1 98.12 261 ARG A N 1
ATOM 1958 C CA . ARG A 1 261 ? -8.93 -6.461 -14.32 1 98.12 261 ARG A CA 1
ATOM 1959 C C . ARG A 1 261 ? -9.117 -7.547 -13.266 1 98.12 261 ARG A C 1
ATOM 1961 O O . ARG A 1 261 ? -10.227 -7.766 -12.781 1 98.12 261 ARG A O 1
ATOM 1968 N N . MET A 1 262 ? -8.047 -8.242 -12.891 1 98.12 262 MET A N 1
ATOM 1969 C CA . MET A 1 262 ? -8.117 -9.234 -11.82 1 98.12 262 MET A CA 1
ATOM 1970 C C . MET A 1 262 ? -7.648 -8.641 -10.5 1 98.12 262 MET A C 1
ATOM 1972 O O . MET A 1 262 ? -7.109 -7.527 -10.469 1 98.12 262 MET A O 1
ATOM 1976 N N . ARG A 1 263 ? -7.949 -9.305 -9.445 1 98.81 263 ARG A N 1
ATOM 1977 C CA . ARG A 1 263 ? -7.465 -8.898 -8.133 1 98.81 263 ARG A CA 1
ATOM 1978 C C . ARG A 1 263 ? -6.137 -9.578 -7.809 1 98.81 263 ARG A C 1
ATOM 1980 O O . ARG A 1 263 ? -5.973 -10.773 -8.055 1 98.81 263 ARG A O 1
ATOM 1987 N N . VAL A 1 264 ? -5.152 -8.773 -7.289 1 98.88 264 VAL A N 1
ATOM 1988 C CA . VAL A 1 264 ? -3.811 -9.312 -7.113 1 98.88 264 VAL A CA 1
ATOM 1989 C C . VAL A 1 264 ? -3.344 -9.086 -5.676 1 98.88 264 VAL A C 1
ATOM 1991 O O . VAL A 1 264 ? -3.393 -7.957 -5.172 1 98.88 264 VAL A O 1
ATOM 1994 N N . SER A 1 265 ? -2.969 -10.117 -5 1 98.81 265 SER A N 1
ATOM 1995 C CA . SER A 1 265 ? -2.197 -10.078 -3.76 1 98.81 265 SER A CA 1
ATOM 1996 C C . SER A 1 265 ? -0.74 -10.453 -4.004 1 98.81 265 SER A C 1
ATOM 1998 O O . SER A 1 265 ? -0.438 -11.602 -4.348 1 98.81 265 SER A O 1
ATOM 2000 N N . ALA A 1 266 ? 0.134 -9.562 -3.826 1 98.75 266 ALA A N 1
ATOM 2001 C CA . ALA A 1 266 ? 1.531 -9.781 -4.188 1 98.75 266 ALA A CA 1
ATOM 2002 C C . ALA A 1 266 ? 2.367 -10.133 -2.959 1 98.75 266 ALA A C 1
ATOM 2004 O O . ALA A 1 266 ? 2.176 -9.555 -1.888 1 98.75 266 ALA A O 1
ATOM 2005 N N . TYR A 1 267 ? 3.232 -11.086 -3.09 1 98.81 267 TYR A N 1
ATOM 2006 C CA . TYR A 1 267 ? 4.273 -11.398 -2.119 1 98.81 267 TYR A CA 1
ATOM 2007 C C . TYR A 1 267 ? 5.633 -10.898 -2.596 1 98.81 267 TYR A C 1
ATOM 2009 O O . TYR A 1 267 ? 6.148 -11.359 -3.619 1 98.81 267 TYR A O 1
ATOM 2017 N N . LEU A 1 268 ? 6.23 -10.008 -1.854 1 98.5 268 LEU A N 1
ATOM 2018 C CA . LEU A 1 268 ? 7.512 -9.406 -2.213 1 98.5 268 LEU A CA 1
ATOM 2019 C C . LEU A 1 268 ? 8.633 -10.438 -2.135 1 98.5 268 LEU A C 1
ATOM 2021 O O . LEU A 1 268 ? 8.664 -11.258 -1.218 1 98.5 268 LEU A O 1
ATOM 2025 N N . THR A 1 269 ? 9.57 -10.336 -3.098 1 97.31 269 THR A N 1
ATOM 2026 C CA . THR A 1 269 ? 10.789 -11.125 -2.965 1 97.31 269 THR A CA 1
ATOM 2027 C C . THR A 1 269 ? 11.492 -10.82 -1.645 1 97.31 269 THR A C 1
ATOM 2029 O O . THR A 1 269 ? 11.539 -9.664 -1.214 1 97.31 269 THR A O 1
ATOM 2032 N N . SER A 1 270 ? 12.086 -11.836 -1.081 1 96 270 SER A N 1
ATOM 2033 C CA . SER A 1 270 ? 12.75 -11.641 0.203 1 96 270 SER A CA 1
ATOM 2034 C C . SER A 1 270 ? 13.922 -10.672 0.073 1 96 270 SER A C 1
ATOM 2036 O O . SER A 1 270 ? 14.414 -10.148 1.074 1 96 270 SER A O 1
ATOM 2038 N N . ALA A 1 271 ? 14.406 -10.422 -1.156 1 95.88 271 ALA A N 1
ATOM 2039 C CA . ALA A 1 271 ? 15.406 -9.383 -1.388 1 95.88 271 ALA A CA 1
ATOM 2040 C C . ALA A 1 271 ? 14.883 -8.016 -0.976 1 95.88 271 ALA A C 1
ATOM 2042 O O . ALA A 1 271 ? 15.664 -7.094 -0.721 1 95.88 271 ALA A O 1
ATOM 2043 N N . LEU A 1 272 ? 13.586 -7.879 -0.877 1 97.5 272 LEU A N 1
ATOM 2044 C CA . LEU A 1 272 ? 12.953 -6.605 -0.551 1 97.5 272 LEU A CA 1
ATOM 2045 C C . LEU A 1 272 ? 12.469 -6.594 0.895 1 97.5 272 LEU A C 1
ATOM 2047 O O . LEU A 1 272 ? 11.781 -5.66 1.316 1 97.5 272 LEU A O 1
ATOM 2051 N N . LEU A 1 273 ? 12.797 -7.625 1.679 1 97.88 273 LEU A N 1
ATOM 2052 C CA . LEU A 1 273 ? 12.297 -7.684 3.049 1 97.88 273 LEU A CA 1
ATOM 2053 C C . LEU A 1 273 ? 12.75 -6.465 3.844 1 97.88 273 LEU A C 1
ATOM 2055 O O . LEU A 1 273 ? 11.938 -5.801 4.492 1 97.88 273 LEU A O 1
ATOM 2059 N N . ASP A 1 274 ? 14.047 -6.113 3.732 1 97.19 274 ASP A N 1
ATOM 2060 C CA . ASP A 1 274 ? 14.562 -4.949 4.445 1 97.19 274 ASP A CA 1
ATOM 2061 C C . ASP A 1 274 ? 13.883 -3.668 3.971 1 97.19 274 ASP A C 1
ATOM 2063 O O . ASP A 1 274 ? 13.531 -2.809 4.781 1 97.19 274 ASP A O 1
ATOM 2067 N N . THR A 1 275 ? 13.766 -3.555 2.65 1 97.75 275 THR A N 1
ATOM 2068 C CA . THR A 1 275 ? 13.117 -2.389 2.066 1 97.75 275 THR A CA 1
ATOM 2069 C C . THR A 1 275 ? 11.695 -2.238 2.604 1 97.75 275 THR A C 1
ATOM 2071 O O . THR A 1 275 ? 11.281 -1.142 2.99 1 97.75 275 THR A O 1
ATOM 2074 N N . ALA A 1 276 ? 10.945 -3.352 2.627 1 98.06 276 ALA A N 1
ATOM 2075 C CA . ALA A 1 276 ? 9.57 -3.346 3.125 1 98.06 276 ALA A CA 1
ATOM 2076 C C . ALA A 1 276 ? 9.523 -2.943 4.598 1 98.06 276 ALA A C 1
ATOM 2078 O O . ALA A 1 276 ? 8.703 -2.117 4.992 1 98.06 276 ALA A O 1
ATOM 2079 N N . LEU A 1 277 ? 10.422 -3.51 5.383 1 97.25 277 LEU A N 1
ATOM 2080 C CA . LEU A 1 277 ? 10.438 -3.225 6.812 1 97.25 277 LEU A CA 1
ATOM 2081 C C . LEU A 1 277 ? 10.867 -1.784 7.074 1 97.25 277 LEU A C 1
ATOM 2083 O O . LEU A 1 277 ? 10.336 -1.124 7.969 1 97.25 277 LEU A O 1
ATOM 2087 N N . ASP A 1 278 ? 11.805 -1.274 6.262 1 96.31 278 ASP A N 1
ATOM 2088 C CA . ASP A 1 278 ? 12.258 0.107 6.402 1 96.31 278 ASP A CA 1
ATOM 2089 C C . ASP A 1 278 ? 11.125 1.088 6.09 1 96.31 278 ASP A C 1
ATOM 2091 O O . ASP A 1 278 ? 11.086 2.188 6.645 1 96.31 278 ASP A O 1
ATOM 2095 N N . LEU A 1 279 ? 10.258 0.685 5.238 1 97.06 279 LEU A N 1
ATOM 2096 C CA . LEU A 1 279 ? 9.125 1.528 4.875 1 97.06 279 LEU A CA 1
ATOM 2097 C C . LEU A 1 279 ? 8.031 1.461 5.941 1 97.06 279 LEU A C 1
ATOM 2099 O O . LEU A 1 279 ? 7.137 2.307 5.977 1 97.06 279 LEU A O 1
ATOM 2103 N N . GLY A 1 280 ? 8.055 0.39 6.77 1 96.56 280 GLY A N 1
ATOM 2104 C CA . GLY A 1 280 ? 7.07 0.203 7.828 1 96.56 280 GLY A CA 1
ATOM 2105 C C . GLY A 1 280 ? 5.953 -0.746 7.441 1 96.56 280 GLY A C 1
ATOM 2106 O O . GLY A 1 280 ? 4.879 -0.723 8.047 1 96.56 280 GLY A O 1
ATOM 2107 N N . LEU A 1 281 ? 6.141 -1.565 6.391 1 97 281 LEU A N 1
ATOM 2108 C CA . LEU A 1 281 ? 5.125 -2.516 5.957 1 97 281 LEU A CA 1
ATOM 2109 C C . LEU A 1 281 ? 5.047 -3.701 6.914 1 97 281 LEU A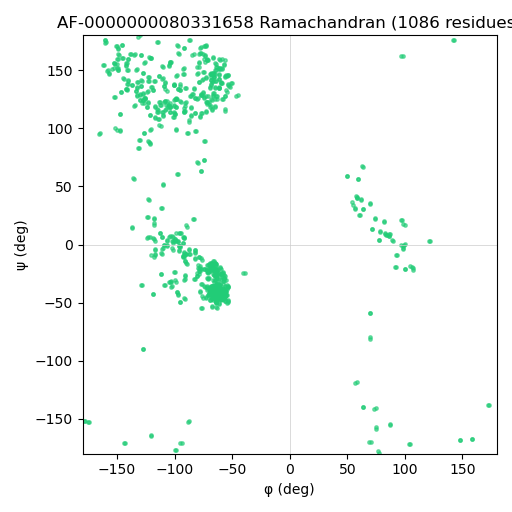 C 1
ATOM 2111 O O . LEU A 1 281 ? 5.621 -4.758 6.648 1 97 281 LEU A O 1
ATOM 2115 N N . VAL A 1 282 ? 4.211 -3.531 7.926 1 95.94 282 VAL A N 1
ATOM 2116 C CA . VAL A 1 282 ? 4.141 -4.547 8.969 1 95.94 282 VAL A CA 1
ATOM 2117 C C . VAL A 1 282 ? 2.818 -5.301 8.875 1 95.94 282 VAL A C 1
ATOM 2119 O O . VAL A 1 282 ? 2.529 -6.172 9.703 1 95.94 282 VAL A O 1
ATOM 2122 N N . ARG A 1 283 ? 2.021 -4.926 7.934 1 94.38 283 ARG A N 1
ATOM 2123 C CA . ARG A 1 283 ? 0.772 -5.562 7.523 1 94.38 283 ARG A CA 1
ATOM 2124 C C . ARG A 1 283 ? 0.563 -5.441 6.02 1 94.38 283 ARG A C 1
ATOM 2126 O O . ARG A 1 283 ? 1.282 -4.703 5.344 1 94.38 283 ARG A O 1
ATOM 2133 N N . ALA A 1 284 ? -0.447 -6.137 5.551 1 95.56 284 ALA A N 1
ATOM 2134 C CA . ALA A 1 284 ? -0.809 -5.977 4.145 1 95.56 284 ALA A CA 1
ATOM 2135 C C . ALA A 1 284 ? -1.221 -4.539 3.846 1 95.56 284 ALA A C 1
ATOM 2137 O O . ALA A 1 284 ? -1.843 -3.877 4.68 1 95.56 284 ALA A O 1
ATOM 2138 N N . LEU A 1 285 ? -0.859 -4.059 2.703 1 97.75 285 LEU A N 1
ATOM 2139 C CA . LEU A 1 285 ? -1.2 -2.707 2.273 1 97.75 285 LEU A CA 1
ATOM 2140 C C . LEU A 1 285 ? -1.743 -2.711 0.848 1 97.75 285 LEU A C 1
ATOM 2142 O O . LEU A 1 285 ? -1.113 -3.26 -0.059 1 97.75 285 LEU A O 1
ATOM 2146 N N . GLY A 1 286 ? -2.844 -2.137 0.643 1 97.69 286 GLY A N 1
ATOM 2147 C CA . GLY A 1 286 ? -3.453 -2.033 -0.672 1 97.69 286 GLY A CA 1
ATOM 2148 C C . GLY A 1 286 ? -4.969 -2.051 -0.629 1 97.69 286 GLY A C 1
ATOM 2149 O O . GLY A 1 286 ? -5.57 -1.869 0.433 1 97.69 286 GLY A O 1
ATOM 2150 N N . ASP A 1 287 ? -5.566 -2.191 -1.759 1 96.38 287 ASP A N 1
ATOM 2151 C CA . ASP A 1 287 ? -7.023 -2.188 -1.867 1 96.38 287 ASP A CA 1
ATOM 2152 C C . ASP A 1 287 ? -7.531 -3.496 -2.471 1 96.38 287 ASP A C 1
ATOM 2154 O O . ASP A 1 287 ? -6.84 -4.516 -2.428 1 96.38 287 ASP A O 1
ATOM 2158 N N . ASP A 1 288 ? -8.727 -3.535 -2.91 1 95.94 288 ASP A N 1
ATOM 2159 C CA . ASP A 1 288 ? -9.383 -4.75 -3.375 1 95.94 288 ASP A CA 1
ATOM 2160 C C . ASP A 1 288 ? -8.812 -5.207 -4.715 1 95.94 288 ASP A C 1
ATOM 2162 O O . ASP A 1 288 ? -9.031 -6.348 -5.133 1 95.94 288 ASP A O 1
ATOM 2166 N N . ARG A 1 289 ? -8.125 -4.27 -5.367 1 97.56 289 ARG A N 1
ATOM 2167 C CA . ARG A 1 289 ? -7.621 -4.605 -6.695 1 97.56 289 ARG A CA 1
ATOM 2168 C C . ARG A 1 289 ? -6.16 -5.047 -6.633 1 97.56 289 ARG A C 1
ATOM 2170 O O . ARG A 1 289 ? -5.77 -6.016 -7.285 1 97.56 289 ARG A O 1
ATOM 2177 N N . PHE A 1 290 ? -5.367 -4.281 -5.809 1 98.62 290 PHE A N 1
ATOM 2178 C CA . PHE A 1 290 ? -3.957 -4.613 -5.645 1 98.62 290 PHE A CA 1
ATOM 2179 C C . PHE A 1 290 ? -3.512 -4.387 -4.203 1 98.62 290 PHE A C 1
ATOM 2181 O O . PHE A 1 290 ? -3.762 -3.326 -3.631 1 98.62 290 PHE A O 1
ATOM 2188 N N . ARG A 1 291 ? -2.787 -5.414 -3.721 1 98.06 291 ARG A N 1
ATOM 2189 C CA . ARG A 1 291 ? -2.217 -5.234 -2.389 1 98.06 291 ARG A CA 1
ATOM 2190 C C . ARG A 1 291 ? -0.904 -5.996 -2.248 1 98.06 291 ARG A C 1
ATOM 2192 O O . ARG A 1 291 ? -0.683 -6.996 -2.938 1 98.06 291 ARG A O 1
ATOM 2199 N N . VAL A 1 292 ? -0.06 -5.508 -1.464 1 98.31 292 VAL A N 1
ATOM 2200 C CA . VAL A 1 292 ? 1.093 -6.242 -0.956 1 98.31 292 VAL A CA 1
ATOM 2201 C C . VAL A 1 292 ? 0.691 -7.039 0.285 1 98.31 292 VAL A C 1
ATOM 2203 O O . VAL A 1 292 ? 0.278 -6.461 1.293 1 98.31 292 VAL A O 1
ATOM 2206 N N . GLN A 1 293 ? 0.813 -8.328 0.182 1 97.44 293 GLN A N 1
ATOM 2207 C CA . GLN A 1 293 ? 0.232 -9.211 1.189 1 97.44 293 GLN A CA 1
ATOM 2208 C C . GLN A 1 293 ? 1.303 -9.742 2.139 1 97.44 293 GLN A C 1
ATOM 2210 O O . GLN A 1 293 ? 1.036 -9.961 3.322 1 97.44 293 GLN A O 1
ATOM 2215 N N . GLY A 1 294 ? 2.438 -10 1.591 1 98.06 294 GLY A N 1
ATOM 2216 C CA . GLY A 1 294 ? 3.488 -10.625 2.377 1 98.06 294 GLY A CA 1
ATOM 2217 C C . GLY A 1 294 ? 4.805 -10.734 1.632 1 98.06 294 GLY A C 1
ATOM 2218 O O . GLY A 1 294 ? 5.129 -9.883 0.804 1 98.06 294 GLY A O 1
ATOM 2219 N N . VAL A 1 295 ? 5.605 -11.789 2.047 1 98.5 295 VAL A N 1
ATOM 2220 C CA . VAL A 1 295 ? 6.941 -11.914 1.478 1 98.5 295 VAL A CA 1
ATOM 2221 C C . VAL A 1 295 ? 7.18 -13.352 1.023 1 98.5 295 VAL A C 1
ATOM 2223 O O . VAL A 1 295 ? 6.773 -14.297 1.701 1 98.5 295 VAL A O 1
ATOM 2226 N N . LYS A 1 296 ? 7.793 -13.438 -0.066 1 98.69 296 LYS A N 1
ATOM 2227 C CA . LYS A 1 296 ? 8.141 -14.734 -0.645 1 98.69 296 LYS A CA 1
ATOM 2228 C C . LYS A 1 296 ? 9.57 -15.133 -0.279 1 98.69 296 LYS A C 1
ATOM 2230 O O . LYS A 1 296 ? 10.492 -14.328 -0.406 1 98.69 296 LYS A O 1
ATOM 2235 N N . PHE A 1 297 ? 9.719 -16.406 0.165 1 98.19 297 PHE A N 1
ATOM 2236 C CA . PHE A 1 297 ? 11.023 -16.984 0.45 1 98.19 297 PHE A CA 1
ATOM 2237 C C . PHE A 1 297 ? 11.25 -18.234 -0.388 1 98.19 297 PHE A C 1
ATOM 2239 O O . PHE A 1 297 ? 10.305 -18.812 -0.931 1 98.19 297 PHE A O 1
ATOM 2246 N N . TYR A 1 298 ? 12.508 -18.594 -0.497 1 97.31 298 TYR A N 1
ATOM 2247 C CA . TYR A 1 298 ? 12.914 -19.828 -1.158 1 97.31 298 TYR A CA 1
ATOM 2248 C C . TYR A 1 298 ? 13.797 -20.672 -0.246 1 97.31 298 TYR A C 1
ATOM 2250 O O . TYR A 1 298 ? 14.836 -20.203 0.224 1 97.31 298 TYR A O 1
ATOM 2258 N N . ALA A 1 299 ? 13.398 -21.906 -0.054 1 97.12 299 ALA A N 1
ATOM 2259 C CA . ALA A 1 299 ? 14.211 -22.812 0.748 1 97.12 299 ALA A CA 1
ATOM 2260 C C . ALA A 1 299 ? 15.133 -23.656 -0.137 1 97.12 299 ALA A C 1
ATOM 2262 O O . ALA A 1 299 ? 16.328 -23.766 0.133 1 97.12 299 ALA A O 1
ATOM 2263 N N . ASP A 1 300 ? 14.562 -24.266 -1.162 1 94.88 300 ASP A N 1
ATOM 2264 C CA . ASP A 1 300 ? 15.352 -25.062 -2.092 1 94.88 300 ASP A CA 1
ATOM 2265 C C . ASP A 1 300 ? 14.844 -24.906 -3.523 1 94.88 300 ASP A C 1
ATOM 2267 O O . ASP A 1 300 ? 14.062 -24 -3.812 1 94.88 300 ASP A O 1
ATOM 2271 N N . GLY A 1 301 ? 15.359 -25.734 -4.441 1 91.56 301 GLY A N 1
ATOM 2272 C CA . GLY A 1 301 ? 14.984 -25.656 -5.844 1 91.56 301 GLY A CA 1
ATOM 2273 C C . GLY A 1 301 ? 13.758 -26.484 -6.18 1 91.56 301 GLY A C 1
ATOM 2274 O O . GLY A 1 301 ? 12.859 -26.641 -5.352 1 91.56 301 GLY A O 1
ATOM 2275 N N . THR A 1 302 ? 13.719 -26.922 -7.465 1 90.19 302 THR A N 1
ATOM 2276 C CA . THR A 1 302 ? 12.516 -27.594 -7.941 1 90.19 302 THR A CA 1
ATOM 2277 C C . THR A 1 302 ? 12.773 -29.078 -8.188 1 90.19 302 THR A C 1
ATOM 2279 O O . THR A 1 302 ? 13.914 -29.484 -8.43 1 90.19 302 THR A O 1
ATOM 2282 N N . LEU A 1 303 ? 11.734 -29.875 -8.086 1 86.62 303 LEU A N 1
ATOM 2283 C CA . LEU A 1 303 ? 11.797 -31.297 -8.422 1 86.62 303 LEU A CA 1
ATOM 2284 C C . LEU A 1 303 ? 11.945 -31.5 -9.93 1 86.62 303 LEU A C 1
ATOM 2286 O O . LEU A 1 303 ? 12.773 -32.312 -10.375 1 86.62 303 LEU A O 1
ATOM 2290 N N . GLY A 1 304 ? 11.25 -30.688 -10.68 1 77.44 304 GLY A N 1
ATOM 2291 C CA . GLY A 1 304 ? 11.312 -30.812 -12.125 1 77.44 304 GLY A CA 1
ATOM 2292 C C . GLY A 1 304 ? 12.68 -30.469 -12.688 1 77.44 304 GLY A C 1
ATOM 2293 O O . GLY A 1 304 ? 13.125 -31.094 -13.656 1 77.44 304 GLY A O 1
ATOM 2294 N N . GLY A 1 305 ? 13.312 -29.516 -12.102 1 76.81 305 GLY A N 1
ATOM 2295 C CA . GLY A 1 305 ? 14.617 -29.078 -12.57 1 76.81 305 GLY A CA 1
ATOM 2296 C C . GLY A 1 305 ? 15.766 -29.781 -11.875 1 76.81 305 GLY A C 1
ATOM 2297 O O . GLY A 1 305 ? 16.938 -29.531 -12.18 1 76.81 305 GLY A O 1
ATOM 2298 N N . TRP A 1 306 ? 15.414 -30.703 -10.969 1 81.5 306 TRP A N 1
ATOM 2299 C CA . TRP A 1 306 ? 16.375 -31.469 -10.195 1 81.5 306 TRP A CA 1
ATOM 2300 C C . TRP A 1 306 ? 17.281 -30.531 -9.391 1 81.5 306 TRP A C 1
ATOM 2302 O O . TRP A 1 306 ? 18.5 -30.719 -9.367 1 81.5 306 TRP A O 1
ATOM 2312 N N . THR A 1 307 ? 16.688 -29.5 -8.859 1 86.25 307 THR A N 1
ATOM 2313 C CA . THR A 1 307 ? 17.453 -28.578 -8.039 1 86.25 307 THR A CA 1
ATOM 2314 C C . THR A 1 307 ? 16.938 -28.562 -6.605 1 86.25 307 THR A C 1
ATOM 2316 O O . THR A 1 307 ? 17.516 -27.906 -5.734 1 86.25 307 THR A O 1
ATOM 2319 N N . ALA A 1 308 ? 15.852 -29.297 -6.34 1 91.75 308 ALA A N 1
ATOM 2320 C CA . ALA A 1 308 ? 15.422 -29.469 -4.957 1 91.75 308 ALA A CA 1
ATOM 2321 C C . ALA A 1 308 ? 16.5 -30.172 -4.133 1 91.75 308 ALA A C 1
ATOM 2323 O O . ALA A 1 308 ? 17.281 -30.969 -4.656 1 91.75 308 ALA A O 1
ATOM 2324 N N . TYR A 1 309 ? 16.562 -29.922 -2.883 1 94.44 309 TYR A N 1
ATOM 2325 C CA . TYR A 1 309 ? 17.703 -30.312 -2.07 1 94.44 309 TYR A CA 1
ATOM 2326 C C . TYR A 1 309 ? 17.484 -31.688 -1.448 1 94.44 309 TYR A C 1
ATOM 2328 O O . TYR A 1 309 ? 16.609 -31.844 -0.588 1 94.44 309 TYR A O 1
ATOM 2336 N N . PHE A 1 310 ? 18.266 -32.656 -1.846 1 94.94 310 PHE A N 1
ATOM 2337 C CA . PHE A 1 310 ? 18.328 -34 -1.283 1 94.94 310 PHE A CA 1
ATOM 2338 C C . PHE A 1 310 ? 19.734 -34.312 -0.79 1 94.94 310 PHE A C 1
ATOM 2340 O O . PHE A 1 310 ? 20.594 -34.75 -1.564 1 94.94 310 PHE A O 1
ATOM 2347 N N . PRO A 1 311 ? 19.922 -34.156 0.496 1 93.38 311 PRO A N 1
ATOM 2348 C CA . PRO A 1 311 ? 21.281 -34.344 1.022 1 93.38 311 PRO A CA 1
ATOM 2349 C C . PRO A 1 311 ? 21.859 -35.719 0.7 1 93.38 311 PRO A C 1
ATOM 2351 O O . PRO A 1 311 ? 23.078 -35.844 0.545 1 93.38 311 PRO A O 1
ATOM 2354 N N . GLU A 1 312 ? 21.062 -36.719 0.557 1 91.94 312 GLU A N 1
ATOM 2355 C CA . GLU A 1 312 ? 21.531 -38.062 0.288 1 91.94 312 GLU A CA 1
ATOM 2356 C C . GLU A 1 312 ? 21.703 -38.312 -1.21 1 91.94 312 GLU A C 1
ATOM 2358 O O . GLU A 1 312 ? 22.141 -39.375 -1.626 1 91.94 312 GLU A O 1
ATOM 2363 N N . GLY A 1 313 ? 21.344 -37.375 -1.966 1 91.81 313 GLY A N 1
ATOM 2364 C CA . GLY A 1 313 ? 21.469 -37.5 -3.41 1 91.81 313 GLY A CA 1
ATOM 2365 C C . GLY A 1 313 ? 20.172 -37.906 -4.086 1 91.81 313 GLY A C 1
ATOM 2366 O O . GLY A 1 313 ? 19.234 -38.344 -3.424 1 91.81 313 GLY A O 1
ATOM 2367 N N . TYR A 1 314 ? 20.141 -37.688 -5.355 1 91.19 314 TYR A N 1
ATOM 2368 C CA . TYR A 1 314 ? 19.031 -38.125 -6.184 1 91.19 314 TYR A CA 1
ATOM 2369 C C . TYR A 1 314 ? 19.156 -39.625 -6.535 1 91.19 314 TYR A C 1
ATOM 2371 O O . TYR A 1 314 ? 20.25 -40.156 -6.555 1 91.19 314 TYR A O 1
ATOM 2379 N N . ALA A 1 315 ? 18.062 -40.25 -6.762 1 88.62 315 ALA A N 1
ATOM 2380 C CA . ALA A 1 315 ? 18.062 -41.656 -7.141 1 88.62 315 ALA A CA 1
ATOM 2381 C C . ALA A 1 315 ? 18.766 -41.875 -8.484 1 88.62 315 ALA A C 1
ATOM 2383 O O . ALA A 1 315 ? 19.516 -42.812 -8.656 1 88.62 315 ALA A O 1
ATOM 2384 N N . ALA A 1 316 ? 18.594 -41 -9.375 1 82 316 ALA A N 1
ATOM 2385 C CA . ALA A 1 316 ? 19.125 -41.094 -10.727 1 82 316 ALA A CA 1
ATOM 2386 C C . ALA A 1 316 ? 20.594 -40.688 -10.766 1 82 316 ALA A C 1
ATOM 2388 O O . ALA A 1 316 ? 21.312 -41.031 -11.703 1 82 316 ALA A O 1
ATOM 2389 N N . ASP A 1 317 ? 20.984 -39.906 -9.82 1 84.62 317 ASP A N 1
ATOM 2390 C CA . ASP A 1 317 ? 22.359 -39.438 -9.758 1 84.62 317 ASP A CA 1
ATOM 2391 C C . ASP A 1 317 ? 22.781 -39.156 -8.312 1 84.62 317 ASP A C 1
ATOM 2393 O O . ASP A 1 317 ? 22.594 -38.062 -7.789 1 84.62 317 ASP A O 1
ATOM 2397 N N . CYS A 1 318 ? 23.469 -40.031 -7.727 1 84.31 318 CYS A N 1
ATOM 2398 C CA . CYS A 1 318 ? 23.766 -40.031 -6.297 1 84.31 318 CYS A CA 1
ATOM 2399 C C . CYS A 1 318 ? 24.688 -38.875 -5.93 1 84.31 318 CYS A C 1
ATOM 2401 O O . CYS A 1 318 ? 24.781 -38.5 -4.762 1 84.31 318 CYS A O 1
ATOM 2403 N N . CYS A 1 319 ? 25.297 -38.312 -6.887 1 83.44 319 CYS A N 1
ATOM 2404 C CA . CYS A 1 319 ? 26.25 -37.219 -6.617 1 83.44 319 CYS A CA 1
ATOM 2405 C C . CYS A 1 319 ? 25.594 -35.875 -6.777 1 83.44 319 CYS A C 1
ATOM 2407 O O . CYS A 1 319 ? 26.203 -34.844 -6.48 1 83.44 319 CYS A O 1
ATOM 2409 N N . HIS A 1 320 ? 24.406 -35.906 -7.219 1 86.19 320 HIS A N 1
ATOM 2410 C CA . HIS A 1 320 ? 23.656 -34.656 -7.379 1 86.19 320 HIS A CA 1
ATOM 2411 C C . HIS A 1 320 ? 22.734 -34.406 -6.191 1 86.19 320 HIS A C 1
ATOM 2413 O O . HIS A 1 320 ? 21.875 -35.25 -5.879 1 86.19 320 HIS A O 1
ATOM 2419 N N . HIS A 1 321 ? 22.828 -33.25 -5.516 1 91.06 321 HIS A N 1
ATOM 2420 C CA . HIS A 1 321 ? 22.125 -33.031 -4.258 1 91.06 321 HIS A CA 1
ATOM 2421 C C . HIS A 1 321 ? 21.125 -31.875 -4.363 1 91.06 321 HIS A C 1
ATOM 2423 O O . HIS A 1 321 ? 20.281 -31.703 -3.48 1 91.06 321 HIS A O 1
ATOM 2429 N N . GLY A 1 322 ? 21.219 -31.156 -5.441 1 89.12 322 GLY A N 1
ATOM 2430 C CA . GLY A 1 322 ? 20.438 -29.922 -5.492 1 89.12 322 GLY A CA 1
ATOM 2431 C C . GLY A 1 322 ? 21.016 -28.812 -4.645 1 89.12 322 GLY A C 1
ATOM 2432 O O . GLY A 1 322 ? 22.234 -28.719 -4.48 1 89.12 322 GLY A O 1
ATOM 2433 N N . GLN A 1 323 ? 20.141 -27.812 -4.238 1 88.31 323 GLN A N 1
ATOM 2434 C CA . GLN A 1 323 ? 20.734 -26.688 -3.523 1 88.31 323 GLN A CA 1
ATOM 2435 C C . GLN A 1 323 ? 19.719 -26.016 -2.602 1 88.31 323 GLN A C 1
ATOM 2437 O O . GLN A 1 323 ? 18.516 -26.125 -2.832 1 88.31 323 GLN A O 1
ATOM 2442 N N . LEU A 1 324 ? 20.234 -25.422 -1.516 1 93.12 324 LEU A N 1
ATOM 2443 C CA . LEU A 1 324 ? 19.5 -24.516 -0.652 1 93.12 324 LEU A CA 1
ATOM 2444 C C . LEU A 1 324 ? 19.812 -23.062 -1.005 1 93.12 324 LEU A C 1
ATOM 2446 O O . LEU A 1 324 ? 20.922 -22.75 -1.431 1 93.12 324 LEU A O 1
ATOM 2450 N N . TYR A 1 325 ? 18.812 -22.203 -0.871 1 94.62 325 TYR A N 1
ATOM 2451 C CA . TYR A 1 325 ? 19.047 -20.797 -1.113 1 94.62 325 TYR A CA 1
ATOM 2452 C C . TYR A 1 325 ? 19.688 -20.125 0.096 1 94.62 325 TYR A C 1
ATOM 2454 O O . TYR A 1 325 ? 20.391 -19.125 -0.039 1 94.62 325 TYR A O 1
ATOM 2462 N N . HIS A 1 326 ? 19.422 -20.688 1.296 1 95.06 326 HIS A N 1
ATOM 2463 C CA . HIS A 1 326 ? 19.953 -20.219 2.576 1 95.06 326 HIS A CA 1
ATOM 2464 C C . HIS A 1 326 ? 20.281 -21.391 3.49 1 95.06 326 HIS A C 1
ATOM 2466 O O . HIS A 1 326 ? 19.703 -22.469 3.352 1 95.06 326 HIS A O 1
ATOM 2472 N N . THR A 1 327 ? 21.234 -21.125 4.418 1 95.31 327 THR A N 1
ATOM 2473 C CA . THR A 1 327 ? 21.375 -22.094 5.504 1 95.31 327 THR A CA 1
ATOM 2474 C C . THR A 1 327 ? 20.141 -22.094 6.391 1 95.31 327 THR A C 1
ATOM 2476 O O . THR A 1 327 ? 19.344 -21.141 6.359 1 95.31 327 THR A O 1
ATOM 2479 N N . ALA A 1 328 ? 19.969 -23.141 7.141 1 96.25 328 ALA A N 1
ATOM 2480 C CA . ALA A 1 328 ? 18.812 -23.25 8.039 1 96.25 328 ALA A CA 1
ATOM 2481 C C . ALA A 1 328 ? 18.766 -22.062 9 1 96.25 328 ALA A C 1
ATOM 2483 O O . ALA A 1 328 ? 17.703 -21.531 9.281 1 96.25 328 ALA A O 1
ATOM 2484 N N . GLU A 1 329 ? 19.891 -21.656 9.484 1 97.19 329 GLU A N 1
ATOM 2485 C CA . GLU A 1 329 ? 19.969 -20.562 10.438 1 97.19 329 GLU A CA 1
ATOM 2486 C C . GLU A 1 329 ? 19.594 -19.234 9.789 1 97.19 329 GLU A C 1
ATOM 2488 O O . GLU A 1 329 ? 18.828 -18.453 10.352 1 97.19 329 GLU A O 1
ATOM 2493 N N . GLU A 1 330 ? 20.156 -19.016 8.609 1 96.25 330 GLU A N 1
ATOM 2494 C CA . GLU A 1 330 ? 19.844 -17.797 7.871 1 96.25 330 GLU A CA 1
ATOM 2495 C C . GLU A 1 330 ? 18.359 -17.719 7.543 1 96.25 330 GLU A C 1
ATOM 2497 O O . GLU A 1 330 ? 17.734 -16.672 7.68 1 96.25 330 GLU A O 1
ATOM 2502 N N . TYR A 1 331 ? 17.844 -18.828 7.164 1 97.12 331 TYR A N 1
ATOM 2503 C CA . TYR A 1 331 ? 16.438 -18.891 6.793 1 97.12 331 TYR A CA 1
ATOM 2504 C C . TYR A 1 331 ? 15.547 -18.625 8 1 97.12 331 TYR A C 1
ATOM 2506 O O . TYR A 1 331 ? 14.57 -17.875 7.902 1 97.12 331 TYR A O 1
ATOM 2514 N N . ALA A 1 332 ? 15.875 -19.203 9.086 1 98.06 332 ALA A N 1
ATOM 2515 C CA . ALA A 1 332 ? 15.094 -19 10.305 1 98.06 332 ALA A CA 1
ATOM 2516 C C . ALA A 1 332 ? 15.078 -17.531 10.719 1 98.06 332 ALA A C 1
ATOM 2518 O O . ALA A 1 332 ? 14.062 -17.031 11.203 1 98.06 332 ALA A O 1
ATOM 2519 N N . GLU A 1 333 ? 16.172 -16.906 10.531 1 97.62 333 GLU A N 1
ATOM 2520 C CA . GLU A 1 333 ? 16.25 -15.492 10.852 1 97.62 333 GLU A CA 1
ATOM 2521 C C . GLU A 1 333 ? 15.336 -14.672 9.938 1 97.62 333 GLU A C 1
ATOM 2523 O O . GLU A 1 333 ? 14.648 -13.758 10.398 1 97.62 333 GLU A O 1
ATOM 2528 N N . LEU A 1 334 ? 15.344 -14.977 8.68 1 97.44 334 LEU A N 1
ATOM 2529 C CA . LEU A 1 334 ? 14.492 -14.289 7.727 1 97.44 334 LEU A CA 1
ATOM 2530 C C . LEU A 1 334 ? 13.023 -14.453 8.086 1 97.44 334 LEU A C 1
ATOM 2532 O O . LEU A 1 334 ? 12.273 -13.477 8.141 1 97.44 334 LEU A O 1
ATOM 2536 N N . VAL A 1 335 ? 12.656 -15.648 8.383 1 98.31 335 VAL A N 1
ATOM 2537 C CA . VAL A 1 335 ? 11.273 -15.938 8.75 1 98.31 335 VAL A CA 1
ATOM 2538 C C . VAL A 1 335 ? 10.922 -15.219 10.047 1 98.31 335 VAL A C 1
ATOM 2540 O O . VAL A 1 335 ? 9.836 -14.633 10.164 1 98.31 335 VAL A O 1
ATOM 2543 N N . GLY A 1 336 ? 11.828 -15.297 11 1 98.19 336 GLY A N 1
ATOM 2544 C CA . GLY A 1 336 ? 11.602 -14.617 12.266 1 98.19 336 GLY A CA 1
ATOM 2545 C C . GLY A 1 336 ? 11.344 -13.133 12.109 1 98.19 336 GLY A C 1
ATOM 2546 O O . GLY A 1 336 ? 10.445 -12.586 12.75 1 98.19 336 GLY A O 1
ATOM 2547 N N . ARG A 1 337 ? 12.102 -12.477 11.281 1 97.25 337 ARG A N 1
ATOM 2548 C CA . ARG A 1 337 ? 11.961 -11.039 11.055 1 97.25 337 ARG A CA 1
ATOM 2549 C C . ARG A 1 337 ? 10.602 -10.719 10.438 1 97.25 337 ARG A C 1
ATOM 2551 O O . ARG A 1 337 ? 9.914 -9.797 10.891 1 97.25 337 ARG A O 1
ATOM 2558 N N . ALA A 1 338 ? 10.234 -11.461 9.391 1 98.12 338 ALA A N 1
ATOM 2559 C CA . ALA A 1 338 ? 8.938 -11.25 8.75 1 98.12 338 ALA A CA 1
ATOM 2560 C C . ALA A 1 338 ? 7.793 -11.523 9.727 1 98.12 338 ALA A C 1
ATOM 2562 O O . ALA A 1 338 ? 6.852 -10.734 9.82 1 98.12 338 ALA A O 1
ATOM 2563 N N . HIS A 1 339 ? 7.93 -12.617 10.5 1 98.25 339 HIS A N 1
ATOM 2564 C CA . HIS A 1 339 ? 6.922 -13.039 11.469 1 98.25 339 HIS A CA 1
ATOM 2565 C C . HIS A 1 339 ? 6.742 -12 12.57 1 98.25 339 HIS A C 1
ATOM 2567 O O . HIS A 1 339 ? 5.613 -11.641 12.914 1 98.25 339 HIS A O 1
ATOM 2573 N N . ARG A 1 340 ? 7.805 -11.484 13.07 1 96.25 340 ARG A N 1
ATOM 2574 C CA . ARG A 1 340 ? 7.738 -10.477 14.125 1 96.25 340 ARG A CA 1
ATOM 2575 C C . ARG A 1 340 ? 7.066 -9.203 13.625 1 96.25 340 ARG A C 1
ATOM 2577 O O . ARG A 1 340 ? 6.363 -8.531 14.383 1 96.25 340 ARG A O 1
ATOM 2584 N N . ALA A 1 341 ? 7.27 -8.891 12.398 1 94.31 341 ALA A N 1
ATOM 2585 C CA . ALA A 1 341 ? 6.68 -7.691 11.805 1 94.31 341 ALA A CA 1
ATOM 2586 C C . ALA A 1 341 ? 5.191 -7.891 11.539 1 94.31 341 ALA A C 1
ATOM 2588 O O . ALA A 1 341 ? 4.449 -6.922 11.367 1 94.31 341 ALA A O 1
ATOM 2589 N N . GLY A 1 342 ? 4.766 -9.141 11.445 1 95.81 342 GLY A N 1
ATOM 2590 C CA . GLY A 1 342 ? 3.371 -9.438 11.172 1 95.81 342 GLY A CA 1
ATOM 2591 C C . GLY A 1 342 ? 3.098 -9.734 9.711 1 95.81 342 GLY A C 1
ATOM 2592 O O . GLY A 1 342 ? 1.959 -9.617 9.25 1 95.81 342 GLY A O 1
ATOM 2593 N N . LEU A 1 343 ? 4.109 -10.109 8.953 1 97.62 343 LEU A N 1
ATOM 2594 C CA . LEU A 1 343 ? 3.975 -10.406 7.527 1 97.62 343 LEU A CA 1
ATOM 2595 C C . LEU A 1 343 ? 3.82 -11.906 7.297 1 97.62 343 LEU A C 1
ATOM 2597 O O . LEU A 1 343 ? 4.531 -12.711 7.902 1 97.62 343 LEU A O 1
ATOM 2601 N N . GLN A 1 344 ? 2.873 -12.242 6.48 1 98.56 344 GLN A N 1
ATOM 2602 C CA . GLN A 1 344 ? 2.76 -13.625 6.035 1 98.56 344 GLN A CA 1
ATOM 2603 C C . GLN A 1 344 ? 3.93 -14.016 5.133 1 98.56 344 GLN A C 1
ATOM 2605 O O . GLN A 1 344 ? 4.336 -13.234 4.27 1 98.56 344 GLN A O 1
ATOM 2610 N N . THR A 1 345 ? 4.434 -15.203 5.367 1 98.62 345 THR A N 1
ATOM 2611 C CA . THR A 1 345 ? 5.5 -15.688 4.5 1 98.62 345 THR A CA 1
ATOM 2612 C C . THR A 1 345 ? 4.992 -16.797 3.584 1 98.62 345 THR A C 1
ATOM 2614 O O . THR A 1 345 ? 4.148 -17.609 3.986 1 98.62 345 THR A O 1
ATOM 2617 N N . ALA A 1 346 ? 5.391 -16.797 2.365 1 98.81 346 ALA A N 1
ATOM 2618 C CA . ALA A 1 346 ? 5.195 -17.859 1.376 1 98.81 346 ALA A CA 1
ATOM 2619 C C . ALA A 1 346 ? 6.531 -18.438 0.921 1 98.81 346 ALA A C 1
ATOM 2621 O O . ALA A 1 346 ? 7.281 -17.781 0.192 1 98.81 346 ALA A O 1
ATOM 2622 N N . THR A 1 347 ? 6.812 -19.641 1.319 1 98.81 347 THR A N 1
ATOM 2623 C CA . THR A 1 347 ? 8.148 -20.172 1.063 1 98.81 347 THR A CA 1
ATOM 2624 C C . THR A 1 347 ? 8.086 -21.328 0.065 1 98.81 347 THR A C 1
ATOM 2626 O O . THR A 1 347 ? 7.344 -22.297 0.263 1 98.81 347 THR A O 1
ATOM 2629 N N . HIS A 1 348 ? 8.789 -21.172 -0.975 1 98.31 348 HIS A N 1
ATOM 2630 C CA . HIS A 1 348 ? 9.023 -22.297 -1.887 1 98.31 348 HIS A CA 1
ATOM 2631 C C . HIS A 1 348 ? 9.828 -23.391 -1.21 1 98.31 348 HIS A C 1
ATOM 2633 O O . HIS A 1 348 ? 10.969 -23.172 -0.794 1 98.31 348 HIS A O 1
ATOM 2639 N N . ALA A 1 349 ? 9.281 -24.578 -1.085 1 98.38 349 ALA A N 1
ATOM 2640 C CA . ALA A 1 349 ? 9.953 -25.75 -0.52 1 98.38 349 ALA A CA 1
ATOM 2641 C C . ALA A 1 349 ? 9.383 -27.047 -1.099 1 98.38 349 ALA A C 1
ATOM 2643 O O . ALA A 1 349 ? 8.18 -27.297 -1.004 1 98.38 349 ALA A O 1
ATOM 2644 N N . GLN A 1 350 ? 10.258 -27.891 -1.626 1 96.81 350 GLN A N 1
ATOM 2645 C CA . GLN A 1 350 ? 9.758 -29.078 -2.326 1 96.81 350 GLN A CA 1
ATOM 2646 C C . GLN A 1 350 ? 10.242 -30.359 -1.653 1 96.81 350 GLN A C 1
ATOM 2648 O O . GLN A 1 350 ? 9.492 -31.328 -1.535 1 96.81 350 GLN A O 1
ATOM 2653 N N . SER A 1 351 ? 11.516 -30.484 -1.224 1 97.25 351 SER A N 1
ATOM 2654 C CA . SER A 1 351 ? 12.062 -31.703 -0.625 1 97.25 351 SER A CA 1
ATOM 2655 C C . SER A 1 351 ? 11.648 -31.828 0.837 1 97.25 351 SER A C 1
ATOM 2657 O O . SER A 1 351 ? 11.352 -30.828 1.496 1 97.25 351 SER A O 1
ATOM 2659 N N . PRO A 1 352 ? 11.648 -33.031 1.348 1 97.69 352 PRO A N 1
ATOM 2660 C CA . PRO A 1 352 ? 11.359 -33.219 2.773 1 97.69 352 PRO A CA 1
ATOM 2661 C C . PRO A 1 352 ? 12.273 -32.375 3.662 1 97.69 352 PRO A C 1
ATOM 2663 O O . PRO A 1 352 ? 11.828 -31.812 4.672 1 97.69 352 PRO A O 1
ATOM 2666 N N . HIS A 1 353 ? 13.484 -32.281 3.256 1 97.56 353 HIS A N 1
ATOM 2667 C CA . HIS A 1 353 ? 14.445 -31.5 4.035 1 97.56 353 HIS A CA 1
ATOM 2668 C C . HIS A 1 353 ? 14.047 -30.016 4.094 1 97.56 353 HIS A C 1
ATOM 2670 O O . HIS A 1 353 ? 13.992 -29.438 5.176 1 97.56 353 HIS A O 1
ATOM 2676 N N . ALA A 1 354 ? 13.859 -29.453 2.938 1 98.19 354 ALA A N 1
ATOM 2677 C CA . ALA A 1 354 ? 13.508 -28.031 2.846 1 98.19 354 ALA A CA 1
ATOM 2678 C C . ALA A 1 354 ? 12.195 -27.75 3.572 1 98.19 354 ALA A C 1
ATOM 2680 O O . ALA A 1 354 ? 12.078 -26.734 4.266 1 98.19 354 ALA A O 1
ATOM 2681 N N . ILE A 1 355 ? 11.242 -28.594 3.404 1 98.69 355 ILE A N 1
ATOM 2682 C CA . ILE A 1 355 ? 9.961 -28.453 4.086 1 98.69 355 ILE A CA 1
ATOM 2683 C C . ILE A 1 355 ? 10.172 -28.484 5.598 1 98.69 355 ILE A C 1
ATOM 2685 O O . ILE A 1 355 ? 9.602 -27.672 6.328 1 98.69 355 ILE A O 1
ATOM 2689 N N . GLY A 1 356 ? 10.969 -29.422 6.051 1 98.62 356 GLY A N 1
ATOM 2690 C CA . GLY A 1 356 ? 11.32 -29.469 7.461 1 98.62 356 GLY A CA 1
ATOM 2691 C C . GLY A 1 356 ? 11.945 -28.188 7.965 1 98.62 356 GLY A C 1
ATOM 2692 O O . GLY A 1 356 ? 11.617 -27.719 9.055 1 98.62 356 GLY A O 1
ATOM 2693 N N . MET A 1 357 ? 12.82 -27.594 7.168 1 98.44 357 MET A N 1
ATOM 2694 C CA . MET A 1 357 ? 13.469 -26.328 7.504 1 98.44 357 MET A CA 1
ATOM 2695 C C . MET A 1 357 ? 12.445 -25.219 7.691 1 98.44 357 MET A C 1
ATOM 2697 O O . MET A 1 357 ? 12.547 -24.422 8.625 1 98.44 357 MET A O 1
ATOM 2701 N N . VAL A 1 358 ? 11.461 -25.172 6.84 1 98.81 358 VAL A N 1
ATOM 2702 C CA . VAL A 1 358 ? 10.422 -24.141 6.914 1 98.81 358 VAL A CA 1
ATOM 2703 C C . VAL A 1 358 ? 9.594 -24.344 8.18 1 98.81 358 VAL A C 1
ATOM 2705 O O . VAL A 1 358 ? 9.352 -23.391 8.922 1 98.81 358 VAL A O 1
ATOM 2708 N N . LEU A 1 359 ? 9.203 -25.562 8.453 1 98.81 359 LEU A N 1
ATOM 2709 C CA . LEU A 1 359 ? 8.383 -25.859 9.617 1 98.81 359 LEU A CA 1
ATOM 2710 C C . LEU A 1 359 ? 9.133 -25.547 10.906 1 98.81 359 LEU A C 1
ATOM 2712 O O . LEU A 1 359 ? 8.555 -25.016 11.859 1 98.81 359 LEU A O 1
ATOM 2716 N N . ASP A 1 360 ? 10.438 -25.891 10.93 1 98.81 360 ASP A N 1
ATOM 2717 C CA . ASP A 1 360 ? 11.258 -25.578 12.094 1 98.81 360 ASP A CA 1
ATOM 2718 C C . ASP A 1 360 ? 11.289 -24.062 12.344 1 98.81 360 ASP A C 1
ATOM 2720 O O . ASP A 1 360 ? 11.156 -23.609 13.477 1 98.81 360 ASP A O 1
ATOM 2724 N N . ALA A 1 361 ? 11.523 -23.312 11.297 1 98.81 361 ALA A N 1
ATOM 2725 C CA . ALA A 1 361 ? 11.602 -21.859 11.406 1 98.81 361 ALA A CA 1
ATOM 2726 C C . ALA A 1 361 ? 10.273 -21.281 11.883 1 98.81 361 ALA A C 1
ATOM 2728 O O . ALA A 1 361 ? 10.258 -20.391 12.742 1 98.81 361 ALA A O 1
ATOM 2729 N N . VAL A 1 362 ? 9.156 -21.719 11.352 1 98.69 362 VAL A N 1
ATOM 2730 C CA . VAL A 1 362 ? 7.832 -21.219 11.727 1 98.69 362 VAL A CA 1
ATOM 2731 C C . VAL A 1 362 ? 7.535 -21.594 13.18 1 98.69 362 VAL A C 1
ATOM 2733 O O . VAL A 1 362 ? 6.988 -20.781 13.93 1 98.69 362 VAL A O 1
ATOM 2736 N N . GLU A 1 363 ? 7.852 -22.828 13.508 1 98.56 363 GLU A N 1
ATOM 2737 C CA . GLU A 1 363 ? 7.656 -23.266 14.883 1 98.56 363 GLU A CA 1
ATOM 2738 C C . GLU A 1 363 ? 8.398 -22.359 15.867 1 98.56 363 GLU A C 1
ATOM 2740 O O . GLU A 1 363 ? 7.84 -21.953 16.875 1 98.56 363 GLU A O 1
ATOM 2745 N N . LYS A 1 364 ? 9.625 -22.125 15.547 1 98.44 364 LYS A N 1
ATOM 2746 C CA . LYS A 1 364 ? 10.43 -21.25 16.391 1 98.44 364 LYS A CA 1
ATOM 2747 C C . LYS A 1 364 ? 9.828 -19.844 16.469 1 98.44 364 LYS A C 1
ATOM 2749 O O . LYS A 1 364 ? 9.734 -19.266 17.547 1 98.44 364 LYS A O 1
ATOM 2754 N N . ALA A 1 365 ? 9.445 -19.297 15.312 1 98.38 365 ALA A N 1
ATOM 2755 C CA . ALA A 1 365 ? 8.867 -17.953 15.258 1 98.38 365 ALA A CA 1
ATOM 2756 C C . ALA A 1 365 ? 7.594 -17.875 16.109 1 98.38 365 ALA A C 1
ATOM 2758 O O . ALA A 1 365 ? 7.398 -16.922 16.859 1 98.38 365 ALA A O 1
ATOM 2759 N N . GLN A 1 366 ? 6.73 -18.891 16.031 1 98.06 366 GLN A N 1
ATOM 2760 C CA . GLN A 1 366 ? 5.484 -18.953 16.781 1 98.06 366 GLN A CA 1
ATOM 2761 C C . GLN A 1 366 ? 5.754 -19.078 18.281 1 98.06 366 GLN A C 1
ATOM 2763 O O . GLN A 1 366 ? 5.02 -18.531 19.094 1 98.06 366 GLN A O 1
ATOM 2768 N N . ALA A 1 367 ? 6.766 -19.797 18.609 1 97.81 367 ALA A N 1
ATOM 2769 C CA . ALA A 1 367 ? 7.148 -19.938 20 1 97.81 367 ALA A CA 1
ATOM 2770 C C . ALA A 1 367 ? 7.621 -18.609 20.578 1 97.81 367 ALA A C 1
ATOM 2772 O O . ALA A 1 367 ? 7.309 -18.281 21.734 1 97.81 367 ALA A O 1
ATOM 2773 N N . ASP A 1 368 ? 8.352 -17.891 19.797 1 97.44 368 ASP A N 1
ATOM 2774 C CA . ASP A 1 368 ? 8.883 -16.609 20.234 1 97.44 368 ASP A CA 1
ATOM 2775 C C . ASP A 1 368 ? 7.77 -15.562 20.344 1 97.44 368 ASP A C 1
ATOM 2777 O O . ASP A 1 368 ? 7.754 -14.773 21.297 1 97.44 368 ASP A O 1
ATOM 2781 N N . LEU A 1 369 ? 6.891 -15.516 19.391 1 97.19 369 LEU A N 1
ATOM 2782 C CA . LEU A 1 369 ? 5.773 -14.578 19.344 1 97.19 369 LEU A CA 1
ATOM 2783 C C . LEU A 1 369 ? 4.559 -15.211 18.672 1 97.19 369 LEU A C 1
ATOM 2785 O O . LEU A 1 369 ? 4.438 -15.172 17.438 1 97.19 369 LEU A O 1
ATOM 2789 N N . PRO A 1 370 ? 3.654 -15.695 19.484 1 96.94 370 PRO A N 1
ATOM 2790 C CA . PRO A 1 370 ? 2.492 -16.359 18.891 1 96.94 370 PRO A CA 1
ATOM 2791 C C . PRO A 1 370 ? 1.63 -15.414 18.047 1 96.94 370 PRO A C 1
ATOM 2793 O O . PRO A 1 370 ? 1.316 -14.305 18.5 1 96.94 370 PRO A O 1
ATOM 2796 N N . ARG A 1 371 ? 1.326 -15.742 16.844 1 95.19 371 ARG A N 1
ATOM 2797 C CA . ARG A 1 371 ? 0.413 -15.031 15.953 1 95.19 371 ARG A CA 1
ATOM 2798 C C . ARG A 1 371 ? -0.596 -15.992 15.328 1 95.19 371 ARG A C 1
ATOM 2800 O O . ARG A 1 371 ? -0.404 -16.453 14.203 1 95.19 371 ARG A O 1
ATOM 2807 N N . PRO A 1 372 ? -1.658 -16.047 16.141 1 90.94 372 PRO A N 1
ATOM 2808 C CA . PRO A 1 372 ? -2.682 -16.922 15.562 1 90.94 372 PRO A CA 1
ATOM 2809 C C . PRO A 1 372 ? -3.275 -16.375 14.266 1 90.94 372 PRO A C 1
ATOM 2811 O O . PRO A 1 372 ? -3.51 -15.172 14.148 1 90.94 372 PRO A O 1
ATOM 2814 N N . GLY A 1 373 ? -3.34 -17.094 13.297 1 92.38 373 GLY A N 1
ATOM 2815 C CA . GLY A 1 373 ? -4.035 -16.688 12.078 1 92.38 373 GLY A CA 1
ATOM 2816 C C . GLY A 1 373 ? -3.104 -16.156 11.008 1 92.38 373 GLY A C 1
ATOM 2817 O O . GLY A 1 373 ? -3.551 -15.773 9.93 1 92.38 373 GLY A O 1
ATOM 2818 N N . ILE A 1 374 ? -1.786 -16.047 11.297 1 95.94 374 ILE A N 1
ATOM 2819 C CA . ILE A 1 374 ? -0.849 -15.469 10.336 1 95.94 374 ILE A CA 1
ATOM 2820 C C . ILE A 1 374 ? -0.803 -16.328 9.078 1 95.94 374 ILE A C 1
ATOM 2822 O O . ILE A 1 374 ? -0.541 -15.828 7.984 1 95.94 374 ILE A O 1
ATOM 2826 N N . ARG A 1 375 ? -0.948 -17.719 9.148 1 97.75 375 ARG A N 1
ATOM 2827 C CA . ARG A 1 375 ? -1.105 -18.688 8.062 1 97.75 375 ARG A CA 1
ATOM 2828 C C . ARG A 1 375 ? 0.09 -18.641 7.117 1 97.75 375 ARG A C 1
ATOM 2830 O O . ARG A 1 375 ? -0.073 -18.438 5.91 1 97.75 375 ARG A O 1
ATOM 2837 N N . HIS A 1 376 ? 1.303 -18.844 7.699 1 98.69 376 HIS A N 1
ATOM 2838 C CA . HIS A 1 376 ? 2.451 -19.031 6.82 1 98.69 376 HIS A CA 1
ATOM 2839 C C . HIS A 1 376 ? 2.191 -20.141 5.805 1 98.69 376 HIS A C 1
ATOM 2841 O O . HIS A 1 376 ? 1.487 -21.109 6.105 1 98.69 376 HIS A O 1
ATOM 2847 N N . ARG A 1 377 ? 2.742 -19.953 4.605 1 98.81 377 ARG A N 1
ATOM 2848 C CA . ARG A 1 377 ? 2.48 -20.875 3.496 1 98.81 377 ARG A CA 1
ATOM 2849 C C . ARG A 1 377 ? 3.744 -21.625 3.1 1 98.81 377 ARG A C 1
ATOM 2851 O O . ARG A 1 377 ? 4.852 -21.094 3.195 1 98.81 377 ARG A O 1
ATOM 2858 N N . ILE A 1 378 ? 3.605 -22.828 2.711 1 98.81 378 ILE A N 1
ATOM 2859 C CA . ILE A 1 378 ? 4.629 -23.562 1.978 1 98.81 378 ILE A CA 1
ATOM 2860 C C . ILE A 1 378 ? 4.176 -23.781 0.537 1 98.81 378 ILE A C 1
ATOM 2862 O O . ILE A 1 378 ? 3.227 -24.531 0.286 1 98.81 378 ILE A O 1
ATOM 2866 N N . GLU A 1 379 ? 4.824 -23.125 -0.354 1 98.62 379 GLU A N 1
ATOM 2867 C CA . GLU A 1 379 ? 4.508 -23.219 -1.776 1 98.62 379 GLU A CA 1
ATOM 2868 C C . GLU A 1 379 ? 5.008 -24.531 -2.371 1 98.62 379 GLU A C 1
ATOM 2870 O O . GLU A 1 379 ? 6.09 -25.016 -2.016 1 98.62 379 GLU A O 1
ATOM 2875 N N . HIS A 1 380 ? 4.238 -25.078 -3.248 1 97.75 380 HIS A N 1
ATOM 2876 C CA . HIS A 1 380 ? 4.477 -26.375 -3.885 1 97.75 380 HIS A CA 1
ATOM 2877 C C . HIS A 1 380 ? 4.312 -27.516 -2.889 1 97.75 380 HIS A C 1
ATOM 2879 O O . HIS A 1 380 ? 3.391 -28.328 -3.014 1 97.75 380 HIS A O 1
ATOM 2885 N N . CYS A 1 381 ? 5.145 -27.406 -1.856 1 97.94 381 CYS A N 1
ATOM 2886 C CA . CYS A 1 381 ? 5.082 -28.453 -0.833 1 97.94 381 CYS A CA 1
ATOM 2887 C C . CYS A 1 381 ? 5.141 -29.844 -1.461 1 97.94 381 CYS A C 1
ATOM 2889 O O . CYS A 1 381 ? 4.273 -30.672 -1.214 1 97.94 381 CYS A O 1
ATOM 2891 N N . GLY A 1 382 ? 6.141 -30.141 -2.145 1 97.06 382 GLY A N 1
ATOM 2892 C CA . GLY A 1 382 ? 6.25 -31.234 -3.088 1 97.06 382 GLY A CA 1
ATOM 2893 C C . GLY A 1 382 ? 6.199 -32.594 -2.422 1 97.06 382 GLY A C 1
ATOM 2894 O O . GLY A 1 382 ? 5.387 -33.438 -2.795 1 97.06 382 GLY A O 1
ATOM 2895 N N . LEU A 1 383 ? 7.078 -32.812 -1.411 1 97.75 383 LEU A N 1
ATOM 2896 C CA . LEU A 1 383 ? 7.227 -34.188 -0.876 1 97.75 383 LEU A CA 1
ATOM 2897 C C . LEU A 1 383 ? 7.258 -34.156 0.648 1 97.75 383 LEU A C 1
ATOM 2899 O O . LEU A 1 383 ? 8.164 -34.719 1.264 1 97.75 383 LEU A O 1
ATOM 2903 N N . PRO A 1 384 ? 6.223 -33.594 1.221 1 98.12 384 PRO A N 1
ATOM 2904 C CA . PRO A 1 384 ? 6.184 -33.656 2.686 1 98.12 384 PRO A CA 1
ATOM 2905 C C . PRO A 1 384 ? 6.012 -35.062 3.234 1 98.12 384 PRO A C 1
ATOM 2907 O O . PRO A 1 384 ? 5.297 -35.875 2.645 1 98.12 384 PRO A O 1
ATOM 2910 N N . THR A 1 385 ? 6.66 -35.344 4.371 1 97.81 385 THR A N 1
ATOM 2911 C CA . THR A 1 385 ? 6.398 -36.562 5.094 1 97.81 385 THR A CA 1
ATOM 2912 C C . THR A 1 385 ? 5.078 -36.5 5.855 1 97.81 385 THR A C 1
ATOM 2914 O O . THR A 1 385 ? 4.516 -35.406 6.012 1 97.81 385 THR A O 1
ATOM 2917 N N . ASP A 1 386 ? 4.602 -37.656 6.258 1 97.62 386 ASP A N 1
ATOM 2918 C CA . ASP A 1 386 ? 3.363 -37.688 7.031 1 97.62 386 ASP A CA 1
ATOM 2919 C C . ASP A 1 386 ? 3.52 -36.906 8.328 1 97.62 386 ASP A C 1
ATOM 2921 O O . ASP A 1 386 ? 2.598 -36.188 8.75 1 97.62 386 ASP A O 1
ATOM 2925 N N . ASP A 1 387 ? 4.641 -37.031 8.93 1 98.25 387 ASP A N 1
ATOM 2926 C CA . ASP A 1 387 ? 4.914 -36.25 10.133 1 98.25 387 ASP A CA 1
ATOM 2927 C C . ASP A 1 387 ? 4.867 -34.75 9.844 1 98.25 387 ASP A C 1
ATOM 2929 O O . ASP A 1 387 ? 4.316 -33.969 10.633 1 98.25 387 ASP A O 1
ATOM 2933 N N . GLN A 1 388 ? 5.438 -34.344 8.797 1 98.62 388 GLN A N 1
ATOM 2934 C CA . GLN A 1 388 ? 5.461 -32.938 8.414 1 98.62 388 GLN A CA 1
ATOM 2935 C C . GLN A 1 388 ? 4.059 -32.438 8.102 1 98.62 388 GLN A C 1
ATOM 2937 O O . GLN A 1 388 ? 3.725 -31.281 8.414 1 98.62 388 GLN A O 1
ATOM 2942 N N . ILE A 1 389 ? 3.229 -33.219 7.504 1 98.56 389 ILE A N 1
ATOM 2943 C CA . ILE A 1 389 ? 1.835 -32.875 7.25 1 98.56 389 ILE A CA 1
ATOM 2944 C C . ILE A 1 389 ? 1.116 -32.625 8.57 1 98.56 389 ILE A C 1
ATOM 2946 O O . ILE A 1 389 ? 0.386 -31.641 8.711 1 98.56 389 ILE A O 1
ATOM 2950 N N . GLN A 1 390 ? 1.351 -33.469 9.547 1 98.25 390 GLN A N 1
ATOM 2951 C CA . GLN A 1 390 ? 0.752 -33.281 10.859 1 98.25 390 GLN A CA 1
ATOM 2952 C C . GLN A 1 390 ? 1.247 -31.984 11.5 1 98.25 390 GLN A C 1
ATOM 2954 O O . GLN A 1 390 ? 0.47 -31.25 12.117 1 98.25 390 GLN A O 1
ATOM 2959 N N . ARG A 1 391 ? 2.531 -31.719 11.367 1 98.12 391 ARG A N 1
ATOM 2960 C CA . ARG A 1 391 ? 3.1 -30.484 11.898 1 98.12 391 ARG A CA 1
ATOM 2961 C C . ARG A 1 391 ? 2.457 -29.266 11.25 1 98.12 391 ARG A C 1
ATOM 2963 O O . ARG A 1 391 ? 2.256 -28.234 11.906 1 98.12 391 ARG A O 1
ATOM 2970 N N . MET A 1 392 ? 2.193 -29.328 9.953 1 98.25 392 MET A N 1
ATOM 2971 C CA . MET A 1 392 ? 1.503 -28.234 9.281 1 98.25 392 MET A CA 1
ATOM 2972 C C . MET A 1 392 ? 0.151 -27.953 9.93 1 98.25 392 MET A C 1
ATOM 2974 O O . MET A 1 392 ? -0.209 -26.797 10.156 1 98.25 392 MET A O 1
ATOM 2978 N N . ALA A 1 393 ? -0.579 -29.016 10.203 1 97.44 393 ALA A N 1
ATOM 2979 C CA . ALA A 1 393 ? -1.876 -28.875 10.867 1 97.44 393 ALA A CA 1
ATOM 2980 C C . ALA A 1 393 ? -1.735 -28.188 12.219 1 97.44 393 ALA A C 1
ATOM 2982 O O . ALA A 1 393 ? -2.498 -27.281 12.547 1 97.44 393 ALA A O 1
ATOM 2983 N N . ASP A 1 394 ? -0.755 -28.594 12.992 1 96.56 394 ASP A N 1
ATOM 2984 C CA . ASP A 1 394 ? -0.548 -28.078 14.344 1 96.56 394 ASP A CA 1
ATOM 2985 C C . ASP A 1 394 ? -0.128 -26.609 14.32 1 96.56 394 ASP A C 1
ATOM 2987 O O . ASP A 1 394 ? -0.532 -25.844 15.188 1 96.56 394 ASP A O 1
ATOM 2991 N N . LEU A 1 395 ? 0.647 -26.219 13.336 1 97.06 395 LEU A N 1
ATOM 2992 C CA . LEU A 1 395 ? 1.24 -24.891 13.273 1 97.06 395 LEU A CA 1
ATOM 2993 C C . LEU A 1 395 ? 0.347 -23.938 12.492 1 97.06 395 LEU A C 1
ATOM 2995 O O . LEU A 1 395 ? 0.574 -22.719 12.5 1 97.06 395 LEU A O 1
ATOM 2999 N N . GLY A 1 396 ? -0.674 -24.469 11.828 1 96.38 396 GLY A N 1
ATOM 3000 C CA . GLY A 1 396 ? -1.516 -23.641 10.984 1 96.38 396 GLY A CA 1
ATOM 3001 C C . GLY A 1 396 ? -0.838 -23.234 9.688 1 96.38 396 GLY A C 1
ATOM 3002 O O . GLY A 1 396 ? -1.129 -22.172 9.141 1 96.38 396 GLY A O 1
ATOM 3003 N N . VAL A 1 397 ? 0.164 -23.984 9.258 1 98 397 VAL A N 1
ATOM 3004 C CA . VAL A 1 397 ? 0.867 -23.734 8 1 98 397 VAL A CA 1
ATOM 3005 C C . VAL A 1 397 ? 0.038 -24.25 6.832 1 98 397 VAL A C 1
ATOM 3007 O O . VAL A 1 397 ? -0.549 -25.344 6.914 1 98 397 VAL A O 1
ATOM 3010 N N . VAL A 1 398 ? -0.007 -23.5 5.727 1 98.44 398 VAL A N 1
ATOM 3011 C CA . VAL A 1 398 ? -0.877 -23.812 4.598 1 98.44 398 VAL A CA 1
ATOM 3012 C C . VAL A 1 398 ? -0.037 -24.281 3.41 1 98.44 398 VAL A C 1
ATOM 3014 O O . VAL A 1 398 ? 0.715 -23.5 2.826 1 98.44 398 VAL A O 1
ATOM 3017 N N . PRO A 1 399 ? -0.163 -25.531 3.004 1 98.56 399 PRO A N 1
ATOM 3018 C CA . PRO A 1 399 ? 0.468 -25.953 1.749 1 98.56 399 PRO A CA 1
ATOM 3019 C C . PRO A 1 399 ? -0.284 -25.453 0.518 1 98.56 399 PRO A C 1
ATOM 3021 O O . PRO A 1 399 ? -1.51 -25.562 0.447 1 98.56 399 PRO A O 1
ATOM 3024 N N . VAL A 1 400 ? 0.388 -24.875 -0.401 1 98.81 400 VAL A N 1
ATOM 3025 C CA . VAL A 1 400 ? -0.162 -24.422 -1.674 1 98.81 400 VAL A CA 1
ATOM 3026 C C . VAL A 1 400 ? 0.416 -25.266 -2.812 1 98.81 400 VAL A C 1
ATOM 3028 O O . VAL A 1 400 ? 1.54 -25.016 -3.26 1 98.81 400 VAL A O 1
ATOM 3031 N N . MET A 1 401 ? -0.337 -26.188 -3.305 1 98.56 401 MET A N 1
ATOM 3032 C CA . MET A 1 401 ? 0.144 -27.219 -4.207 1 98.56 401 MET A CA 1
ATOM 3033 C C . MET A 1 401 ? -0.269 -26.938 -5.645 1 98.56 401 MET A C 1
ATOM 3035 O O . MET A 1 401 ? -1.221 -26.188 -5.883 1 98.56 401 MET A O 1
ATOM 3039 N N . GLN A 1 402 ? 0.465 -27.5 -6.57 1 98.19 402 GLN A N 1
ATOM 3040 C CA . GLN A 1 402 ? 0.159 -27.422 -7.992 1 98.19 402 GLN A CA 1
ATOM 3041 C C . GLN A 1 402 ? 0.014 -28.828 -8.594 1 98.19 402 GLN A C 1
ATOM 3043 O O . GLN A 1 402 ? 0.932 -29.328 -9.25 1 98.19 402 GLN A O 1
ATOM 3048 N N . PRO A 1 403 ? -1.163 -29.359 -8.562 1 98.06 403 PRO A N 1
ATOM 3049 C CA . PRO A 1 403 ? -1.359 -30.719 -9.102 1 98.06 403 PRO A CA 1
ATOM 3050 C C . PRO A 1 403 ? -0.969 -30.828 -10.57 1 98.06 403 PRO A C 1
ATOM 3052 O O . PRO A 1 403 ? -0.583 -31.906 -11.031 1 98.06 403 PRO A O 1
ATOM 3055 N N . GLN A 1 404 ? -1.006 -29.766 -11.258 1 97.69 404 GLN A N 1
ATOM 3056 C CA . GLN A 1 404 ? -0.616 -29.781 -12.664 1 97.69 404 GLN A CA 1
ATOM 3057 C C . GLN A 1 404 ? 0.868 -30.094 -12.82 1 97.69 404 GLN A C 1
ATOM 3059 O O . GLN A 1 404 ? 1.312 -30.5 -13.898 1 97.69 404 GLN A O 1
ATOM 3064 N N . HIS A 1 405 ? 1.631 -29.875 -11.75 1 95.81 405 HIS A N 1
ATOM 3065 C CA . HIS A 1 405 ? 3.045 -30.234 -11.797 1 95.81 405 HIS A CA 1
ATOM 3066 C C . HIS A 1 405 ? 3.232 -31.75 -11.828 1 95.81 405 HIS A C 1
ATOM 3068 O O . HIS A 1 405 ? 3.986 -32.25 -12.656 1 95.81 405 HIS A O 1
ATOM 3074 N N . HIS A 1 406 ? 2.521 -32.469 -10.922 1 94.88 406 HIS A N 1
ATOM 3075 C CA . HIS A 1 406 ? 2.686 -33.906 -10.992 1 94.88 406 HIS A CA 1
ATOM 3076 C C . HIS A 1 406 ? 2.02 -34.5 -12.234 1 94.88 406 HIS A C 1
ATOM 3078 O O . HIS A 1 406 ? 2.418 -35.562 -12.727 1 94.88 406 HIS A O 1
ATOM 3084 N N . LEU A 1 407 ? 1.043 -33.781 -12.766 1 95.81 407 LEU A N 1
ATOM 3085 C CA . LEU A 1 407 ? 0.451 -34.156 -14.047 1 95.81 407 LEU A CA 1
ATOM 3086 C C . LEU A 1 407 ? 1.499 -34.156 -15.148 1 95.81 407 LEU A C 1
ATOM 3088 O O . LEU A 1 407 ? 1.574 -35.125 -15.938 1 95.81 407 LEU A O 1
ATOM 3092 N N . ARG A 1 408 ? 2.312 -33.156 -15.18 1 91.62 408 ARG A N 1
ATOM 3093 C CA . ARG A 1 408 ? 3.184 -32.938 -16.328 1 91.62 408 ARG A CA 1
ATOM 3094 C C . ARG A 1 408 ? 4.594 -33.438 -16.062 1 91.62 408 ARG A C 1
ATOM 3096 O O . ARG A 1 408 ? 5.289 -33.875 -16.969 1 91.62 408 ARG A O 1
ATOM 3103 N N . THR A 1 409 ? 5.043 -33.406 -14.789 1 89.12 409 THR A N 1
ATOM 3104 C CA . THR A 1 409 ? 6.441 -33.719 -14.516 1 89.12 409 THR A CA 1
ATOM 3105 C C . THR A 1 409 ? 6.559 -34.906 -13.562 1 89.12 409 THR A C 1
ATOM 3107 O O . THR A 1 409 ? 7.656 -35.219 -13.094 1 89.12 409 THR A O 1
ATOM 3110 N N . GLY A 1 410 ? 5.445 -35.562 -13.234 1 92 410 GLY A N 1
ATOM 3111 C CA . GLY A 1 410 ? 5.441 -36.656 -12.289 1 92 410 GLY A CA 1
ATOM 3112 C C . GLY A 1 410 ? 6.367 -37.781 -12.695 1 92 410 GLY A C 1
ATOM 3113 O O . GLY A 1 410 ? 7.07 -38.344 -11.852 1 92 410 GLY A O 1
ATOM 3114 N N . ASP A 1 411 ? 6.379 -38.125 -14 1 90.5 411 ASP A N 1
ATOM 3115 C CA . ASP A 1 411 ? 7.246 -39.219 -14.477 1 90.5 411 ASP A CA 1
ATOM 3116 C C . ASP A 1 411 ? 8.719 -38.844 -14.312 1 90.5 411 ASP A C 1
ATOM 3118 O O . ASP A 1 411 ? 9.531 -39.688 -13.914 1 90.5 411 ASP A O 1
ATOM 3122 N N . GLY A 1 412 ? 8.984 -37.625 -14.641 1 86.12 412 GLY A N 1
ATOM 3123 C CA . GLY A 1 412 ? 10.336 -37.156 -14.422 1 86.12 412 GLY A CA 1
ATOM 3124 C C . GLY A 1 412 ? 10.742 -37.156 -12.961 1 86.12 412 GLY A C 1
ATOM 3125 O O . GLY A 1 412 ? 11.891 -37.469 -12.633 1 86.12 412 GLY A O 1
ATOM 3126 N N . THR A 1 413 ? 9.828 -36.844 -12.109 1 91.06 413 THR A N 1
ATOM 3127 C CA . THR A 1 413 ? 10.086 -36.844 -10.672 1 91.06 413 THR A CA 1
ATOM 3128 C C . THR A 1 413 ? 10.344 -38.281 -10.172 1 91.06 413 THR A C 1
ATOM 3130 O O . THR A 1 413 ? 11.234 -38.5 -9.344 1 91.06 413 THR A O 1
ATOM 3133 N N . LEU A 1 414 ? 9.586 -39.219 -10.672 1 91.56 414 LEU A N 1
ATOM 3134 C CA . LEU A 1 414 ? 9.828 -40.625 -10.352 1 91.56 414 LEU A CA 1
ATOM 3135 C C . LEU A 1 414 ? 11.242 -41.062 -10.75 1 91.56 414 LEU A C 1
ATOM 3137 O O . LEU A 1 414 ? 11.922 -41.75 -10 1 91.56 414 LEU A O 1
ATOM 3141 N N . ALA A 1 415 ? 11.609 -40.594 -11.859 1 87.5 415 ALA A N 1
ATOM 3142 C CA . ALA A 1 415 ? 12.953 -40.906 -12.336 1 87.5 415 ALA A CA 1
ATOM 3143 C C . ALA A 1 415 ? 14.008 -40.25 -11.438 1 87.5 415 ALA A C 1
ATOM 3145 O O . ALA A 1 415 ? 15.07 -40.844 -11.195 1 87.5 415 ALA A O 1
ATOM 3146 N N . ALA A 1 416 ? 13.727 -39.156 -10.992 1 88.5 416 ALA A N 1
ATOM 3147 C CA . ALA A 1 416 ? 14.688 -38.344 -10.234 1 88.5 416 ALA A CA 1
ATOM 3148 C C . ALA A 1 416 ? 14.859 -38.875 -8.82 1 88.5 416 ALA A C 1
ATOM 3150 O O . ALA A 1 416 ? 15.984 -39.094 -8.359 1 88.5 416 ALA A O 1
ATOM 3151 N N . VAL A 1 417 ? 13.727 -39.219 -8.148 1 93.12 417 VAL A N 1
ATOM 3152 C CA . VAL A 1 417 ? 13.836 -39.469 -6.715 1 93.12 417 VAL A CA 1
ATOM 3153 C C . VAL A 1 417 ? 13.305 -40.844 -6.391 1 93.12 417 VAL A C 1
ATOM 3155 O O . VAL A 1 417 ? 13.203 -41.219 -5.223 1 93.12 417 VAL A O 1
ATOM 3158 N N . GLY A 1 418 ? 12.953 -41.625 -7.359 1 92.19 418 GLY A N 1
ATOM 3159 C CA . GLY A 1 418 ? 12.5 -43 -7.156 1 92.19 418 GLY A CA 1
ATOM 3160 C C . GLY A 1 418 ? 11.094 -43.094 -6.594 1 92.19 418 GLY A C 1
ATOM 3161 O O . GLY A 1 418 ? 10.227 -42.312 -6.965 1 92.19 418 GLY A O 1
ATOM 3162 N N . GLU A 1 419 ? 10.852 -44 -5.715 1 94.12 419 GLU A N 1
ATOM 3163 C CA . GLU A 1 419 ? 9.523 -44.344 -5.199 1 94.12 419 GLU A CA 1
ATOM 3164 C C . GLU A 1 419 ? 8.938 -43.156 -4.418 1 94.12 419 GLU A C 1
ATOM 3166 O O . GLU A 1 419 ? 7.715 -43 -4.367 1 94.12 419 GLU A O 1
ATOM 3171 N N . LEU A 1 420 ? 9.812 -42.375 -3.9 1 94.44 420 LEU A N 1
ATOM 3172 C CA . LEU A 1 420 ? 9.367 -41.219 -3.172 1 94.44 420 LEU A CA 1
ATOM 3173 C C . LEU A 1 420 ? 8.523 -40.312 -4.066 1 94.44 420 LEU A C 1
ATOM 3175 O O . LEU A 1 420 ? 7.629 -39.594 -3.586 1 94.44 420 LEU A O 1
ATOM 3179 N N . GLY A 1 421 ? 8.758 -40.344 -5.336 1 95.25 421 GLY A N 1
ATOM 3180 C CA . GLY A 1 421 ? 8.086 -39.531 -6.316 1 95.25 421 GLY A CA 1
ATOM 3181 C C . GLY A 1 421 ? 6.594 -39.812 -6.406 1 95.25 421 GLY A C 1
ATOM 3182 O O . GLY A 1 421 ? 5.828 -38.938 -6.859 1 95.25 421 GLY A O 1
ATOM 3183 N N . HIS A 1 422 ? 6.176 -40.938 -5.98 1 95.75 422 HIS A N 1
ATOM 3184 C CA . HIS A 1 422 ? 4.758 -41.281 -5.992 1 95.75 422 HIS A CA 1
ATOM 3185 C C . HIS A 1 422 ? 3.967 -40.344 -5.062 1 95.75 422 HIS A C 1
ATOM 3187 O O . HIS A 1 422 ? 2.76 -40.188 -5.242 1 95.75 422 HIS A O 1
ATOM 3193 N N . ARG A 1 423 ? 4.625 -39.719 -4.16 1 95.88 423 ARG A N 1
ATOM 3194 C CA . ARG A 1 423 ? 3.957 -38.906 -3.145 1 95.88 423 ARG A CA 1
ATOM 3195 C C . ARG A 1 423 ? 3.934 -37.438 -3.545 1 95.88 423 ARG A C 1
ATOM 3197 O O . ARG A 1 423 ? 3.553 -36.562 -2.748 1 95.88 423 ARG A O 1
ATOM 3204 N N . TYR A 1 424 ? 4.32 -37.188 -4.77 1 96.38 424 TYR A N 1
ATOM 3205 C CA . TYR A 1 424 ? 4.383 -35.812 -5.246 1 96.38 424 TYR A CA 1
ATOM 3206 C C . TYR A 1 424 ? 3.035 -35.125 -5.09 1 96.38 424 TYR A C 1
ATOM 3208 O O . TYR A 1 424 ? 2.047 -35.531 -5.707 1 96.38 424 TYR A O 1
ATOM 3216 N N . ASN A 1 425 ? 2.949 -34.031 -4.219 1 95.94 425 ASN A N 1
ATOM 3217 C CA . ASN A 1 425 ? 1.737 -33.281 -3.941 1 95.94 425 ASN A CA 1
ATOM 3218 C C . ASN A 1 425 ? 0.664 -34.156 -3.293 1 95.94 425 ASN A C 1
ATOM 3220 O O . ASN A 1 425 ? -0.435 -34.281 -3.832 1 95.94 425 ASN A O 1
ATOM 3224 N N . PRO A 1 426 ? 0.888 -34.594 -2.104 1 97.19 426 PRO A N 1
ATOM 3225 C CA . PRO A 1 426 ? -0.043 -35.531 -1.464 1 97.19 426 PRO A CA 1
ATOM 3226 C C . PRO A 1 426 ? -1.265 -34.812 -0.872 1 97.19 426 PRO A C 1
ATOM 3228 O O . PRO A 1 426 ? -1.489 -34.875 0.339 1 97.19 426 PRO A O 1
ATOM 3231 N N . ALA A 1 427 ? -2.148 -34.312 -1.688 1 98.12 427 ALA A N 1
ATOM 3232 C CA . ALA A 1 427 ? -3.283 -33.469 -1.285 1 98.12 427 ALA A CA 1
ATOM 3233 C C . ALA A 1 427 ? -4.27 -34.281 -0.437 1 98.12 427 ALA A C 1
ATOM 3235 O O . ALA A 1 427 ? -4.82 -33.781 0.538 1 98.12 427 ALA A O 1
ATOM 3236 N N . GLY A 1 428 ? -4.512 -35.5 -0.811 1 97.88 428 GLY A N 1
ATOM 3237 C CA . GLY A 1 428 ? -5.43 -36.344 -0.052 1 97.88 428 GLY A CA 1
ATOM 3238 C C . GLY A 1 428 ? -4.996 -36.531 1.387 1 97.88 428 GLY A C 1
ATOM 3239 O O . GLY A 1 428 ? -5.812 -36.438 2.307 1 97.88 428 GLY A O 1
ATOM 3240 N N . ARG A 1 429 ? -3.73 -36.812 1.596 1 97.06 429 ARG A N 1
ATOM 3241 C CA . ARG A 1 429 ? -3.188 -37 2.936 1 97.06 429 ARG A CA 1
ATOM 3242 C C . ARG A 1 429 ? -3.291 -35.719 3.76 1 97.06 429 ARG A C 1
ATOM 3244 O O . ARG A 1 429 ? -3.551 -35.781 4.965 1 97.06 429 ARG A O 1
ATOM 3251 N N . CYS A 1 430 ? -3.037 -34.625 3.117 1 97.81 430 CYS A N 1
ATOM 3252 C CA . CYS A 1 430 ? -3.17 -33.344 3.799 1 97.81 430 CYS A CA 1
ATOM 3253 C C . CYS A 1 430 ? -4.602 -33.125 4.273 1 97.81 430 CYS A C 1
ATOM 3255 O O . CYS A 1 430 ? -4.828 -32.75 5.422 1 97.81 430 CYS A O 1
ATOM 3257 N N . ALA A 1 431 ? -5.539 -33.312 3.391 1 97.19 431 ALA A N 1
ATOM 3258 C CA . ALA A 1 431 ? -6.949 -33.156 3.736 1 97.19 431 ALA A CA 1
ATOM 3259 C C . ALA A 1 431 ? -7.344 -34.062 4.902 1 97.19 431 ALA A C 1
ATOM 3261 O O . ALA A 1 431 ? -8.07 -33.625 5.805 1 97.19 431 ALA A O 1
ATOM 3262 N N . GLU A 1 432 ? -6.918 -35.25 4.891 1 96.38 432 GLU A N 1
ATOM 3263 C CA . GLU A 1 432 ? -7.219 -36.219 5.945 1 96.38 432 GLU A CA 1
ATOM 3264 C C . GLU A 1 432 ? -6.676 -35.75 7.293 1 96.38 432 GLU A C 1
ATOM 3266 O O . GLU A 1 432 ? -7.301 -35.969 8.328 1 96.38 432 GLU A O 1
ATOM 3271 N N . ALA A 1 433 ? -5.539 -35.094 7.23 1 96.56 433 ALA A N 1
ATOM 3272 C CA . ALA A 1 433 ? -4.887 -34.625 8.453 1 96.56 433 ALA A CA 1
ATOM 3273 C C . ALA A 1 433 ? -5.496 -33.312 8.93 1 96.56 433 ALA A C 1
ATOM 3275 O O . ALA A 1 433 ? -5.098 -32.781 9.969 1 96.56 433 ALA A O 1
ATOM 3276 N N . GLY A 1 434 ? -6.391 -32.75 8.203 1 95.31 434 GLY A N 1
ATOM 3277 C CA . GLY A 1 434 ? -7.031 -31.484 8.586 1 95.31 434 GLY A CA 1
ATOM 3278 C C . GLY A 1 434 ? -6.258 -30.266 8.141 1 95.31 434 GLY A C 1
ATOM 3279 O O . GLY A 1 434 ? -6.543 -29.141 8.594 1 95.31 434 GLY A O 1
ATOM 3280 N N . VAL A 1 435 ? -5.258 -30.422 7.359 1 96 435 VAL A N 1
ATOM 3281 C CA . VAL A 1 435 ? -4.504 -29.312 6.777 1 96 435 VAL A CA 1
ATOM 3282 C C . VAL A 1 435 ? -5.289 -28.703 5.617 1 96 435 VAL A C 1
ATOM 3284 O O . VAL A 1 435 ? -5.789 -29.422 4.75 1 96 435 VAL A O 1
ATOM 3287 N N . PRO A 1 436 ? -5.496 -27.406 5.59 1 92.81 436 PRO A N 1
ATOM 3288 C CA . PRO A 1 436 ? -6.207 -26.828 4.449 1 92.81 436 PRO A CA 1
ATOM 3289 C C . PRO A 1 436 ? -5.418 -26.922 3.148 1 92.81 436 PRO A C 1
ATOM 3291 O O . PRO A 1 436 ? -4.336 -26.344 3.029 1 92.81 436 PRO A O 1
ATOM 3294 N N . VAL A 1 437 ? -5.941 -27.656 2.191 1 95.31 437 VAL A N 1
ATOM 3295 C CA . VAL A 1 437 ? -5.277 -27.828 0.904 1 95.31 437 VAL A CA 1
ATOM 3296 C C . VAL A 1 437 ? -5.625 -26.672 -0.024 1 95.31 437 VAL A C 1
ATOM 3298 O O . VAL A 1 437 ? -6.797 -26.328 -0.176 1 95.31 437 VAL A O 1
ATOM 3301 N N . VAL A 1 438 ? -4.641 -26.094 -0.583 1 98.75 438 VAL A N 1
ATOM 3302 C CA . VAL A 1 438 ? -4.793 -24.984 -1.51 1 98.75 438 VAL A CA 1
ATOM 3303 C C . VAL A 1 438 ? -4.133 -25.328 -2.844 1 98.75 438 VAL A C 1
ATOM 3305 O O . VAL A 1 438 ? -3.027 -25.859 -2.877 1 98.75 438 VAL A O 1
ATOM 3308 N N . PHE A 1 439 ? -4.848 -25.094 -3.938 1 98.75 439 PHE A N 1
ATOM 3309 C CA . PHE A 1 439 ? -4.297 -25.328 -5.27 1 98.75 439 PHE A CA 1
ATOM 3310 C C . PHE A 1 439 ? -3.924 -24 -5.93 1 98.75 439 PHE A C 1
ATOM 3312 O O . PHE A 1 439 ? -4.434 -22.938 -5.547 1 98.75 439 PHE A O 1
ATOM 3319 N N . SER A 1 440 ? -3.051 -24.078 -6.828 1 98.81 440 SER A N 1
ATOM 3320 C CA . SER A 1 440 ? -2.58 -22.969 -7.652 1 98.81 440 SER A CA 1
ATOM 3321 C C . SER A 1 440 ? -1.914 -23.469 -8.93 1 98.81 440 SER A C 1
ATOM 3323 O O . SER A 1 440 ? -1.79 -24.688 -9.133 1 98.81 440 SER A O 1
ATOM 3325 N N . SER A 1 441 ? -1.576 -22.547 -9.773 1 98.5 441 SER A N 1
ATOM 3326 C CA . SER A 1 441 ? -1.053 -22.969 -11.07 1 98.5 441 SER A CA 1
ATOM 3327 C C . SER A 1 441 ? 0.463 -22.812 -11.133 1 98.5 441 SER A C 1
ATOM 3329 O O . SER A 1 441 ? 1.144 -23.578 -11.82 1 98.5 441 SER A O 1
ATOM 3331 N N . ASP A 1 442 ? 0.921 -21.781 -10.391 1 98.12 442 ASP A N 1
ATOM 3332 C CA . ASP A 1 442 ? 2.314 -21.391 -10.562 1 98.12 442 ASP A CA 1
ATOM 3333 C C . ASP A 1 442 ? 2.59 -20.953 -12 1 98.12 442 ASP A C 1
ATOM 3335 O O . ASP A 1 442 ? 3.697 -21.141 -12.508 1 98.12 442 ASP A O 1
ATOM 3339 N N . ALA A 1 443 ? 1.554 -20.484 -12.688 1 97.81 443 ALA A N 1
ATOM 3340 C CA . ALA A 1 443 ? 1.768 -19.984 -14.039 1 97.81 443 ALA A CA 1
ATOM 3341 C C . ALA A 1 443 ? 2.979 -19.062 -14.102 1 97.81 443 ALA A C 1
ATOM 3343 O O . ALA A 1 443 ? 3.111 -18.156 -13.273 1 97.81 443 ALA A O 1
ATOM 3344 N N . PRO A 1 444 ? 3.895 -19.438 -15.109 1 95.75 444 PRO A N 1
ATOM 3345 C CA . PRO A 1 444 ? 3.734 -20.203 -16.344 1 95.75 444 PRO A CA 1
ATOM 3346 C C . PRO A 1 444 ? 4.211 -21.641 -16.219 1 95.75 444 PRO A C 1
ATOM 3348 O O . PRO A 1 444 ? 4.168 -22.406 -17.188 1 95.75 444 PRO A O 1
ATOM 3351 N N . VAL A 1 445 ? 4.637 -22.047 -15.07 1 93.94 445 VAL A N 1
ATOM 3352 C CA . VAL A 1 445 ? 5.09 -23.422 -14.938 1 93.94 445 VAL A CA 1
ATOM 3353 C C . VAL A 1 445 ? 3.971 -24.375 -15.352 1 93.94 445 VAL A C 1
ATOM 3355 O O . VAL A 1 445 ? 4.215 -25.359 -16.047 1 93.94 445 VAL A O 1
ATOM 3358 N N . ALA A 1 446 ? 2.801 -24.125 -14.953 1 95.88 446 ALA A N 1
ATOM 3359 C CA . ALA A 1 446 ? 1.57 -24.703 -15.477 1 95.88 446 ALA A CA 1
ATOM 3360 C C . ALA A 1 446 ? 0.572 -23.609 -15.867 1 95.88 446 ALA A C 1
ATOM 3362 O O . ALA A 1 446 ? 0.599 -22.516 -15.32 1 95.88 446 ALA A O 1
ATOM 3363 N N . PRO A 1 447 ? -0.251 -23.891 -16.922 1 95.88 447 PRO A N 1
ATOM 3364 C CA . PRO A 1 447 ? -1.251 -22.875 -17.266 1 95.88 447 PRO A CA 1
ATOM 3365 C C . PRO A 1 447 ? -2.236 -22.609 -16.125 1 95.88 447 PRO A C 1
ATOM 3367 O O . PRO A 1 447 ? -2.461 -23.469 -15.281 1 95.88 447 PRO A O 1
ATOM 3370 N N . PRO A 1 448 ? -2.775 -21.406 -16.078 1 98.25 448 PRO A N 1
ATOM 3371 C CA . PRO A 1 448 ? -3.787 -21.109 -15.055 1 98.25 448 PRO A CA 1
ATOM 3372 C C . PRO A 1 448 ? -5.137 -21.75 -15.359 1 98.25 448 PRO A C 1
ATOM 3374 O O . PRO A 1 448 ? -6.098 -21.047 -15.695 1 98.25 448 PRO A O 1
ATOM 3377 N N . ALA A 1 449 ? -5.219 -23.062 -15.203 1 98.38 449 ALA A N 1
ATOM 3378 C CA . ALA A 1 449 ? -6.379 -23.891 -15.523 1 98.38 449 ALA A CA 1
ATOM 3379 C C . ALA A 1 449 ? -6.871 -24.641 -14.289 1 98.38 449 ALA A C 1
ATOM 3381 O O . ALA A 1 449 ? -6.566 -25.812 -14.117 1 98.38 449 ALA A O 1
ATOM 3382 N N . PRO A 1 450 ? -7.742 -23.969 -13.5 1 98.75 450 PRO A N 1
ATOM 3383 C CA . PRO A 1 450 ? -8.172 -24.562 -12.227 1 98.75 450 PRO A CA 1
ATOM 3384 C C . PRO A 1 450 ? -8.828 -25.922 -12.398 1 98.75 450 PRO A C 1
ATOM 3386 O O . PRO A 1 450 ? -8.562 -26.844 -11.617 1 98.75 450 PRO A O 1
ATOM 3389 N N . LEU A 1 451 ? -9.609 -26.125 -13.438 1 98.75 451 LEU A N 1
ATOM 3390 C CA . LEU A 1 451 ? -10.312 -27.391 -13.617 1 98.75 451 LEU A CA 1
ATOM 3391 C C . LEU A 1 451 ? -9.344 -28.5 -13.992 1 98.75 451 LEU A C 1
ATOM 3393 O O . LEU A 1 451 ? -9.555 -29.672 -13.625 1 98.75 451 LEU A O 1
ATOM 3397 N N . GLU A 1 452 ? -8.273 -28.141 -14.672 1 98.5 452 GLU A N 1
ATOM 3398 C CA . GLU A 1 452 ? -7.23 -29.125 -14.922 1 98.5 452 GLU A CA 1
ATOM 3399 C C . GLU A 1 452 ? -6.52 -29.516 -13.625 1 98.5 452 GLU A C 1
ATOM 3401 O O . GLU A 1 452 ? -6.18 -30.688 -13.43 1 98.5 452 GLU A O 1
ATOM 3406 N N . ALA A 1 453 ? -6.277 -28.562 -12.773 1 98.75 453 ALA A N 1
ATOM 3407 C CA . ALA A 1 453 ? -5.656 -28.859 -11.484 1 98.75 453 ALA A CA 1
ATOM 3408 C C . ALA A 1 453 ? -6.527 -29.797 -10.664 1 98.75 453 ALA A C 1
ATOM 3410 O O . ALA A 1 453 ? -6.016 -30.734 -10.039 1 98.75 453 ALA A O 1
ATOM 3411 N N . VAL A 1 454 ? -7.805 -29.547 -10.664 1 98.75 454 VAL A N 1
ATOM 3412 C CA . VAL A 1 454 ? -8.742 -30.391 -9.922 1 98.75 454 VAL A CA 1
ATOM 3413 C C . VAL A 1 454 ? -8.734 -31.812 -10.5 1 98.75 454 VAL A C 1
ATOM 3415 O O . VAL A 1 454 ? -8.688 -32.781 -9.75 1 98.75 454 VAL A O 1
ATOM 3418 N N . TYR A 1 455 ? -8.766 -31.906 -11.836 1 98.56 455 TYR A N 1
ATOM 3419 C CA . TYR A 1 455 ? -8.641 -33.188 -12.508 1 98.56 455 TYR A CA 1
ATOM 3420 C C . TYR A 1 455 ? -7.379 -33.906 -12.055 1 98.56 455 TYR A C 1
ATOM 3422 O O . TYR A 1 455 ? -7.434 -35.094 -11.664 1 98.56 455 TYR A O 1
ATOM 3430 N N . ALA A 1 456 ? -6.266 -33.219 -12.086 1 98.56 456 ALA A N 1
ATOM 3431 C CA . ALA A 1 456 ? -4.973 -33.812 -11.75 1 98.56 456 ALA A CA 1
ATOM 3432 C C . ALA A 1 456 ? -4.949 -34.281 -10.297 1 98.56 456 ALA A C 1
ATOM 3434 O O . ALA A 1 456 ? -4.402 -35.344 -9.992 1 98.56 456 ALA A O 1
ATOM 3435 N N . GLY A 1 457 ? -5.516 -33.5 -9.375 1 98.19 457 GLY A N 1
ATOM 3436 C CA . GLY A 1 457 ? -5.582 -33.875 -7.973 1 98.19 457 GLY A CA 1
ATOM 3437 C C . GLY A 1 457 ? -6.469 -35.094 -7.73 1 98.19 457 GLY A C 1
ATOM 3438 O O . GLY A 1 457 ? -6.176 -35.906 -6.863 1 98.19 457 GLY A O 1
ATOM 3439 N N . ALA A 1 458 ? -7.492 -35.219 -8.555 1 98.12 458 ALA A N 1
ATOM 3440 C CA . ALA A 1 458 ? -8.484 -36.281 -8.359 1 98.12 458 ALA A CA 1
ATOM 3441 C C . ALA A 1 458 ? -8.008 -37.594 -8.945 1 98.12 458 ALA A C 1
ATOM 3443 O O . ALA A 1 458 ? -8.359 -38.688 -8.453 1 98.12 458 ALA A O 1
ATOM 3444 N N . THR A 1 459 ? -7.195 -37.562 -9.984 1 97.88 459 THR A N 1
ATOM 3445 C CA . THR A 1 459 ? -6.863 -38.781 -10.695 1 97.88 459 THR A CA 1
ATOM 3446 C C . THR A 1 459 ? -5.418 -39.188 -10.43 1 97.88 459 THR A C 1
ATOM 3448 O O . THR A 1 459 ? -5.09 -40.375 -10.43 1 97.88 459 THR A O 1
ATOM 3451 N N . ARG A 1 460 ? -4.547 -38.188 -10.281 1 98 460 ARG A N 1
ATOM 3452 C CA . ARG A 1 460 ? -3.104 -38.312 -10.117 1 98 460 ARG A CA 1
ATOM 3453 C C . ARG A 1 460 ? -2.506 -39.156 -11.266 1 98 460 ARG A C 1
ATOM 3455 O O . ARG A 1 460 ? -1.593 -39.938 -11.047 1 98 460 ARG A O 1
ATOM 3462 N N . ARG A 1 461 ? -3.086 -38.969 -12.469 1 97.12 461 ARG A N 1
ATOM 3463 C CA . ARG A 1 461 ? -2.586 -39.594 -13.695 1 97.12 461 ARG A CA 1
ATOM 3464 C C . ARG A 1 461 ? -1.763 -38.594 -14.5 1 97.12 461 ARG A C 1
ATOM 3466 O O . ARG A 1 461 ? -2.229 -37.469 -14.797 1 97.12 461 ARG A O 1
ATOM 3473 N N . THR A 1 462 ? -0.54 -39 -14.781 1 95.88 462 THR A N 1
ATOM 3474 C CA . THR A 1 462 ? 0.324 -38.094 -15.539 1 95.88 462 THR A CA 1
ATOM 3475 C C . THR A 1 462 ? -0.095 -38.031 -17 1 95.88 462 THR A C 1
ATOM 3477 O O . THR A 1 462 ? -0.928 -38.844 -17.438 1 95.88 462 THR A O 1
ATOM 3480 N N . VAL A 1 463 ? 0.472 -37.125 -17.766 1 92.19 463 VAL A N 1
ATOM 3481 C CA . VAL A 1 463 ? 0.171 -36.969 -19.188 1 92.19 463 VAL A CA 1
ATOM 3482 C C . VAL A 1 463 ? 0.663 -38.188 -19.953 1 92.19 463 VAL A C 1
ATOM 3484 O O . VAL A 1 463 ? 0.202 -38.469 -21.062 1 92.19 463 VAL A O 1
ATOM 3487 N N . LEU A 1 464 ? 1.562 -38.969 -19.344 1 91.19 464 LEU A N 1
ATOM 3488 C CA . LEU A 1 464 ? 2.076 -40.188 -19.984 1 91.19 464 LEU A CA 1
ATOM 3489 C C . LEU A 1 464 ? 1.298 -41.406 -19.531 1 91.19 464 LEU A C 1
ATOM 3491 O O . LEU A 1 464 ? 1.62 -42.531 -19.922 1 91.19 464 LEU A O 1
ATOM 3495 N N . GLY A 1 465 ? 0.331 -41.188 -18.641 1 95 465 GLY A N 1
ATOM 3496 C CA . GLY A 1 465 ? -0.588 -42.25 -18.281 1 95 465 GLY A CA 1
ATOM 3497 C C . GLY A 1 465 ? -0.227 -42.938 -16.969 1 95 465 GLY A C 1
ATOM 3498 O O . GLY A 1 465 ? -0.967 -43.781 -16.484 1 95 465 GLY A O 1
ATOM 3499 N N . THR A 1 466 ? 0.819 -42.531 -16.344 1 96.06 466 THR A N 1
ATOM 3500 C CA . THR A 1 466 ? 1.258 -43.125 -15.086 1 96.06 466 THR A CA 1
ATOM 3501 C C . THR A 1 466 ? 0.384 -42.656 -13.922 1 96.06 466 THR A C 1
ATOM 3503 O O . THR A 1 466 ? 0.124 -41.469 -13.789 1 96.06 466 THR A O 1
ATOM 3506 N N . VAL A 1 467 ? -0.117 -43.562 -13.141 1 97.12 467 VAL A N 1
ATOM 3507 C CA . VAL A 1 467 ? -0.841 -43.188 -11.93 1 97.12 467 VAL A CA 1
ATOM 3508 C C . VAL A 1 467 ? 0.129 -43.125 -10.75 1 97.12 467 VAL A C 1
ATOM 3510 O O . VAL A 1 467 ? 0.783 -44.094 -10.414 1 97.12 467 VAL A O 1
ATOM 3513 N N . LEU A 1 468 ? 0.218 -42 -10.117 1 97 468 LEU A N 1
ATOM 3514 C CA . LEU A 1 468 ? 1.176 -41.781 -9.047 1 97 468 LEU A CA 1
ATOM 3515 C C . LEU A 1 468 ? 0.569 -42.125 -7.688 1 97 468 LEU A C 1
ATOM 3517 O O . LEU A 1 468 ? -0.411 -41.5 -7.266 1 97 468 LEU A O 1
ATOM 3521 N N . GLY A 1 469 ? 1.166 -43.062 -7.035 1 95.94 469 GLY A N 1
ATOM 3522 C CA . GLY A 1 469 ? 0.781 -43.406 -5.676 1 95.94 469 GLY A CA 1
ATOM 3523 C C . GLY A 1 469 ? -0.581 -44.062 -5.59 1 95.94 469 GLY A C 1
ATOM 3524 O O . GLY A 1 469 ? -1.124 -44.531 -6.605 1 95.94 469 GLY A O 1
ATOM 3525 N N . ASP A 1 470 ? -1.104 -44.219 -4.363 1 93.81 470 ASP A N 1
ATOM 3526 C CA . ASP A 1 470 ? -2.371 -44.906 -4.148 1 93.81 470 ASP A CA 1
ATOM 3527 C C . ASP A 1 470 ? -3.52 -43.906 -3.984 1 93.81 470 ASP A C 1
ATOM 3529 O O . ASP A 1 470 ? -3.328 -42.719 -4.129 1 93.81 470 ASP A O 1
ATOM 3533 N N . GLU A 1 471 ? -4.68 -44.375 -3.729 1 94.94 471 GLU A N 1
ATOM 3534 C CA . GLU A 1 471 ? -5.91 -43.562 -3.74 1 94.94 471 GLU A CA 1
ATOM 3535 C C . GLU A 1 471 ? -5.961 -42.625 -2.557 1 94.94 471 GLU A C 1
ATOM 3537 O O . GLU A 1 471 ? -6.66 -41.594 -2.604 1 94.94 471 GLU A O 1
ATOM 3542 N N . SER A 1 472 ? -5.234 -42.938 -1.509 1 95.69 472 SER A N 1
ATOM 3543 C CA . SER A 1 472 ? -5.242 -42.062 -0.325 1 95.69 472 SER A CA 1
ATOM 3544 C C . SER A 1 472 ? -4.602 -40.719 -0.617 1 95.69 472 SER A C 1
ATOM 3546 O O . SER A 1 472 ? -4.785 -39.781 0.143 1 95.69 472 SER A O 1
ATOM 3548 N N . LEU A 1 473 ? -3.902 -40.594 -1.706 1 97.38 473 LEU A N 1
ATOM 3549 C CA . LEU A 1 473 ? -3.219 -39.375 -2.074 1 97.38 473 LEU A CA 1
ATOM 3550 C C . LEU A 1 473 ? -4.105 -38.5 -2.957 1 97.38 473 LEU A C 1
ATOM 3552 O O . LEU A 1 473 ? -3.795 -37.312 -3.193 1 97.38 473 LEU A O 1
ATOM 3556 N N . ARG A 1 474 ? -5.207 -39 -3.424 1 97.75 474 ARG A N 1
ATOM 3557 C CA . ARG A 1 474 ? -6.117 -38.281 -4.312 1 97.75 474 ARG A CA 1
ATOM 3558 C C . ARG A 1 474 ? -7.008 -37.312 -3.529 1 97.75 474 ARG A C 1
ATOM 3560 O O . ARG A 1 474 ? -7.359 -37.594 -2.379 1 97.75 474 ARG A O 1
ATOM 3567 N N . LEU A 1 475 ? -7.359 -36.25 -4.09 1 97.75 475 LEU A N 1
ATOM 3568 C CA . LEU A 1 475 ? -8.328 -35.281 -3.551 1 97.75 475 LEU A CA 1
ATOM 3569 C C . LEU A 1 475 ? -9.625 -35.312 -4.355 1 97.75 475 LEU A C 1
ATOM 3571 O O . LEU A 1 475 ? -9.609 -35.156 -5.574 1 97.75 475 LEU A O 1
ATOM 3575 N N . PRO A 1 476 ? -10.766 -35.562 -3.715 1 96.94 476 PRO A N 1
ATOM 3576 C CA . PRO A 1 476 ? -12.039 -35.562 -4.441 1 96.94 476 PRO A CA 1
ATOM 3577 C C . PRO A 1 476 ? -12.312 -34.25 -5.164 1 96.94 476 PRO A C 1
ATOM 3579 O O . PRO A 1 476 ? -11.828 -33.219 -4.738 1 96.94 476 PRO A O 1
ATOM 3582 N N . VAL A 1 477 ? -13.117 -34.344 -6.207 1 97.75 477 VAL A N 1
ATOM 3583 C CA . VAL A 1 477 ? -13.398 -33.188 -7.074 1 97.75 477 VAL A CA 1
ATOM 3584 C C . VAL A 1 477 ? -13.945 -32.031 -6.242 1 97.75 477 VAL A C 1
ATOM 3586 O O . VAL A 1 477 ? -13.484 -30.891 -6.375 1 97.75 477 VAL A O 1
ATOM 3589 N N . ALA A 1 478 ? -14.859 -32.281 -5.328 1 96.62 478 ALA A N 1
ATOM 3590 C CA . ALA A 1 478 ? -15.453 -31.219 -4.516 1 96.62 478 ALA A CA 1
ATOM 3591 C C . ALA A 1 478 ? -14.398 -30.516 -3.674 1 96.62 478 ALA A C 1
ATOM 3593 O O . ALA A 1 478 ? -14.398 -29.281 -3.57 1 96.62 478 ALA A O 1
ATOM 3594 N N . ALA A 1 479 ? -13.516 -31.297 -3.084 1 97.12 479 ALA A N 1
ATOM 3595 C CA . ALA A 1 479 ? -12.438 -30.719 -2.279 1 97.12 479 ALA A CA 1
ATOM 3596 C C . ALA A 1 479 ? -11.453 -29.953 -3.152 1 97.12 479 ALA A C 1
ATOM 3598 O O . ALA A 1 479 ? -10.891 -28.938 -2.723 1 97.12 479 ALA A O 1
ATOM 3599 N N . GLY A 1 480 ? -11.219 -30.469 -4.355 1 98.19 480 GLY A N 1
ATOM 3600 C CA . GLY A 1 480 ? -10.367 -29.766 -5.301 1 98.19 480 GLY A CA 1
ATOM 3601 C C . GLY A 1 480 ? -10.93 -28.406 -5.711 1 98.19 480 GLY A C 1
ATOM 3602 O O . GLY A 1 480 ? -10.18 -27.438 -5.816 1 98.19 480 GLY A O 1
ATOM 3603 N N . LEU A 1 481 ? -12.234 -28.359 -5.961 1 98.19 481 LEU A N 1
ATOM 3604 C CA . LEU A 1 481 ? -12.883 -27.094 -6.277 1 98.19 481 LEU A CA 1
ATOM 3605 C C . LEU A 1 481 ? -12.758 -26.109 -5.117 1 98.19 481 LEU A C 1
ATOM 3607 O O . LEU A 1 481 ? -12.469 -24.938 -5.324 1 98.19 481 LEU A O 1
ATOM 3611 N N . HIS A 1 482 ? -12.914 -26.656 -3.904 1 97.75 482 HIS A N 1
ATOM 3612 C CA . HIS A 1 482 ? -12.727 -25.844 -2.709 1 97.75 482 HIS A CA 1
ATOM 3613 C C . HIS A 1 482 ? -11.289 -25.328 -2.617 1 97.75 482 HIS A C 1
ATOM 3615 O O . HIS A 1 482 ? -11.062 -24.172 -2.23 1 97.75 482 HIS A O 1
ATOM 3621 N N . ALA A 1 483 ? -10.328 -26.094 -3.033 1 98.56 483 ALA A N 1
ATOM 3622 C CA . ALA A 1 483 ? -8.906 -25.766 -2.961 1 98.56 483 ALA A CA 1
ATOM 3623 C C . ALA A 1 483 ? -8.547 -24.625 -3.902 1 98.56 483 ALA A C 1
ATOM 3625 O O . ALA A 1 483 ? -7.551 -23.922 -3.697 1 98.56 483 ALA A O 1
ATOM 3626 N N . HIS A 1 484 ? -9.414 -24.328 -4.922 1 98.56 484 HIS A N 1
ATOM 3627 C CA . HIS A 1 484 ? -9.172 -23.266 -5.891 1 98.56 484 HIS A CA 1
ATOM 3628 C C . HIS A 1 484 ? -10.164 -22.109 -5.703 1 98.56 484 HIS A C 1
ATOM 3630 O O . HIS A 1 484 ? -10.281 -21.25 -6.566 1 98.56 484 HIS A O 1
ATOM 3636 N N . THR A 1 485 ? -10.961 -22.188 -4.656 1 98.5 485 THR A N 1
ATOM 3637 C CA . THR A 1 485 ? -11.883 -21.094 -4.379 1 98.5 485 THR A CA 1
ATOM 3638 C C . THR A 1 485 ? -11.734 -20.609 -2.941 1 98.5 485 THR A C 1
ATOM 3640 O O . THR A 1 485 ? -10.805 -19.844 -2.631 1 98.5 485 THR A O 1
ATOM 3643 N N . ALA A 1 486 ? -12.5 -21.203 -1.986 1 98.06 486 ALA A N 1
ATOM 3644 C CA . ALA A 1 486 ? -12.555 -20.672 -0.625 1 98.06 486 ALA A CA 1
ATOM 3645 C C . ALA A 1 486 ? -11.234 -20.891 0.1 1 98.06 486 ALA A C 1
ATOM 3647 O O . ALA A 1 486 ? -10.758 -20.016 0.823 1 98.06 486 ALA A O 1
ATOM 3648 N N . ALA A 1 487 ? -10.641 -22.047 -0.066 1 98.31 487 ALA A N 1
ATOM 3649 C CA . ALA A 1 487 ? -9.383 -22.328 0.624 1 98.31 487 ALA A CA 1
ATOM 3650 C C . ALA A 1 487 ? -8.258 -21.438 0.096 1 98.31 487 ALA A C 1
ATOM 3652 O O . ALA A 1 487 ? -7.434 -20.938 0.868 1 98.31 487 ALA A O 1
ATOM 3653 N N . ALA A 1 488 ? -8.227 -21.281 -1.221 1 98.81 488 ALA A N 1
ATOM 3654 C CA . ALA A 1 488 ? -7.223 -20.406 -1.823 1 98.81 488 ALA A CA 1
ATOM 3655 C C . ALA A 1 488 ? -7.418 -18.969 -1.371 1 98.81 488 ALA A C 1
ATOM 3657 O O . ALA A 1 488 ? -6.445 -18.266 -1.069 1 98.81 488 ALA A O 1
ATOM 3658 N N . ALA A 1 489 ? -8.664 -18.531 -1.317 1 98.75 489 ALA A N 1
ATOM 3659 C CA . ALA A 1 489 ? -8.961 -17.203 -0.82 1 98.75 489 ALA A CA 1
ATOM 3660 C C . ALA A 1 489 ? -8.484 -17.031 0.619 1 98.75 489 ALA A C 1
ATOM 3662 O O . ALA A 1 489 ? -7.898 -16 0.97 1 98.75 489 ALA A O 1
ATOM 3663 N N . ARG A 1 490 ? -8.711 -18.047 1.437 1 98.44 490 ARG A N 1
ATOM 3664 C CA . ARG A 1 490 ? -8.297 -18 2.834 1 98.44 490 ARG A CA 1
ATOM 3665 C C . ARG A 1 490 ? -6.773 -17.922 2.951 1 98.44 490 ARG A C 1
ATOM 3667 O O . ARG A 1 490 ? -6.246 -17.219 3.814 1 98.44 490 ARG A O 1
ATOM 3674 N N . ALA A 1 491 ? -6.074 -18.578 2.057 1 98.5 491 ALA A N 1
ATOM 3675 C CA . ALA A 1 491 ? -4.613 -18.547 2.041 1 98.5 491 ALA A CA 1
ATOM 3676 C C . ALA A 1 491 ? -4.105 -17.141 1.741 1 98.5 491 ALA A C 1
ATOM 3678 O O . ALA A 1 491 ? -2.984 -16.781 2.113 1 98.5 491 ALA A O 1
ATOM 3679 N N . LEU A 1 492 ? -4.957 -16.344 1.114 1 98.62 492 LEU A N 1
ATOM 3680 C CA . LEU A 1 492 ? -4.613 -14.961 0.768 1 98.62 492 LEU A CA 1
ATOM 3681 C C . LEU A 1 492 ? -5.246 -13.984 1.746 1 98.62 492 LEU A C 1
ATOM 3683 O O . LEU A 1 492 ? -5.227 -12.766 1.517 1 98.62 492 LEU A O 1
ATOM 3687 N N . HIS A 1 493 ? -5.867 -14.461 2.803 1 97.81 493 HIS A N 1
ATOM 3688 C CA . HIS A 1 493 ? -6.566 -13.664 3.799 1 97.81 493 HIS A CA 1
ATOM 3689 C C . HIS A 1 493 ? -7.738 -12.906 3.176 1 97.81 493 HIS A C 1
ATOM 3691 O O . HIS A 1 493 ? -7.984 -11.75 3.514 1 97.81 493 HIS A O 1
ATOM 3697 N N . LEU A 1 494 ? -8.43 -13.578 2.246 1 98.19 494 LEU A N 1
ATOM 3698 C CA . LEU A 1 494 ? -9.555 -12.977 1.538 1 98.19 494 LEU A CA 1
ATOM 3699 C C . LEU A 1 494 ? -10.82 -13.812 1.712 1 98.19 494 LEU A C 1
ATOM 3701 O O . LEU A 1 494 ? -11.711 -13.781 0.86 1 98.19 494 LEU A O 1
ATOM 3705 N N . GLU A 1 495 ? -10.867 -14.594 2.785 1 96.62 495 GLU A N 1
ATOM 3706 C CA . GLU A 1 495 ? -11.922 -15.594 2.93 1 96.62 495 GLU A CA 1
ATOM 3707 C C . GLU A 1 495 ? -13.297 -14.938 3.051 1 96.62 495 GLU A C 1
ATOM 3709 O O . GLU A 1 495 ? -14.32 -15.57 2.787 1 96.62 495 GLU A O 1
ATOM 3714 N N . GLN A 1 496 ? -13.352 -13.68 3.326 1 95.19 496 GLN A N 1
ATOM 3715 C CA . GLN A 1 496 ? -14.641 -13 3.428 1 95.19 496 GLN A CA 1
ATOM 3716 C C . GLN A 1 496 ? -15 -12.305 2.119 1 95.19 496 GLN A C 1
ATOM 3718 O O . GLN A 1 496 ? -16.094 -11.758 1.981 1 95.19 496 GLN A O 1
ATOM 3723 N N . SER A 1 497 ? -14.133 -12.398 1.164 1 97.31 497 SER A N 1
ATOM 3724 C CA . SER A 1 497 ? -14.328 -11.539 -0.001 1 97.31 497 SER A CA 1
ATOM 3725 C C . SER A 1 497 ? -14.281 -12.352 -1.295 1 97.31 497 SER A C 1
ATOM 3727 O O . SER A 1 497 ? -15.016 -12.055 -2.242 1 97.31 497 SER A O 1
ATOM 3729 N N . ALA A 1 498 ? -13.484 -13.359 -1.384 1 98.44 498 ALA A N 1
ATOM 3730 C CA . ALA A 1 498 ? -13.227 -14.047 -2.646 1 98.44 498 ALA A CA 1
ATOM 3731 C C . ALA A 1 498 ? -13.422 -15.555 -2.5 1 98.44 498 ALA A C 1
ATOM 3733 O O . ALA A 1 498 ? -13.438 -16.078 -1.384 1 98.44 498 ALA A O 1
ATOM 3734 N N . GLY A 1 499 ? -13.555 -16.172 -3.621 1 98.38 499 GLY A N 1
ATOM 3735 C CA . GLY A 1 499 ? -13.68 -17.625 -3.637 1 98.38 499 GLY A CA 1
ATOM 3736 C C . GLY A 1 499 ? -15.016 -18.109 -3.107 1 98.38 499 GLY A C 1
ATOM 3737 O O . GLY A 1 499 ? -15.156 -19.281 -2.738 1 98.38 499 GLY A O 1
ATOM 3738 N N . THR A 1 500 ? -15.961 -17.25 -2.957 1 98 500 THR A N 1
ATOM 3739 C CA . THR A 1 500 ? -17.297 -17.547 -2.438 1 98 500 THR A CA 1
ATOM 3740 C C . THR A 1 500 ? -18.328 -16.562 -2.99 1 98 500 THR A C 1
ATOM 3742 O O . THR A 1 500 ? -17.969 -15.516 -3.531 1 98 500 THR A O 1
ATOM 3745 N N . LEU A 1 501 ? -19.547 -16.953 -3.02 1 98.25 501 LEU A N 1
ATOM 3746 C CA . LEU A 1 501 ? -20.641 -16.047 -3.371 1 98.25 501 LEU A CA 1
ATOM 3747 C C . LEU A 1 501 ? -21.531 -15.773 -2.16 1 98.25 501 LEU A C 1
ATOM 3749 O O . LEU A 1 501 ? -22.75 -15.664 -2.289 1 98.25 501 LEU A O 1
ATOM 3753 N N . ALA A 1 502 ? -20.859 -15.797 -1.008 1 97.5 502 ALA A N 1
ATOM 3754 C CA . ALA A 1 502 ? -21.562 -15.43 0.222 1 97.5 502 ALA A CA 1
ATOM 3755 C C . ALA A 1 502 ? -21.984 -13.969 0.194 1 97.5 502 ALA A C 1
ATOM 3757 O O . ALA A 1 502 ? -21.328 -13.133 -0.435 1 97.5 502 ALA A O 1
ATOM 3758 N N . VAL A 1 503 ? -23.078 -13.703 0.887 1 96.25 503 VAL A N 1
ATOM 3759 C CA . VAL A 1 503 ? -23.562 -12.328 0.991 1 96.25 503 VAL A CA 1
ATOM 3760 C C . VAL A 1 503 ? -22.453 -11.445 1.568 1 96.25 503 VAL A C 1
ATOM 3762 O O . VAL A 1 503 ? -21.828 -11.789 2.574 1 96.25 503 VAL A O 1
ATOM 3765 N N . GLY A 1 504 ? -22.172 -10.367 0.887 1 94.94 504 GLY A N 1
ATOM 3766 C CA . GLY A 1 504 ? -21.156 -9.43 1.326 1 94.94 504 GLY A CA 1
ATOM 3767 C C . GLY A 1 504 ? -19.844 -9.602 0.593 1 94.94 504 GLY A C 1
ATOM 3768 O O . GLY A 1 504 ? -19.016 -8.688 0.554 1 94.94 504 GLY A O 1
ATOM 3769 N N . ALA A 1 505 ? -19.594 -10.75 -0.008 1 97.5 505 ALA A N 1
ATOM 3770 C CA . ALA A 1 505 ? -18.359 -11.008 -0.756 1 97.5 505 ALA A CA 1
ATOM 3771 C C . ALA A 1 505 ? -18.375 -10.266 -2.09 1 97.5 505 ALA A C 1
ATOM 3773 O O . ALA A 1 505 ? -19.406 -9.75 -2.52 1 97.5 505 ALA A O 1
ATOM 3774 N N . TRP A 1 506 ? -17.219 -10.148 -2.645 1 97.88 506 TRP A N 1
ATOM 3775 C CA . TRP A 1 506 ? -17.156 -9.586 -3.988 1 97.88 506 TRP A CA 1
ATOM 3776 C C . TRP A 1 506 ? -17.969 -10.43 -4.973 1 97.88 506 TRP A C 1
ATOM 3778 O O . TRP A 1 506 ? -17.984 -11.656 -4.883 1 97.88 506 TRP A O 1
ATOM 3788 N N . ALA A 1 507 ? -18.656 -9.758 -5.82 1 98.06 507 ALA A N 1
ATOM 3789 C CA . ALA A 1 507 ? -19.359 -10.484 -6.875 1 98.06 507 ALA A CA 1
ATOM 3790 C C . ALA A 1 507 ? -18.406 -10.93 -7.973 1 98.06 507 ALA A C 1
ATOM 3792 O O . ALA A 1 507 ? -18.516 -10.508 -9.125 1 98.06 507 ALA A O 1
ATOM 3793 N N . ASP A 1 508 ? -17.5 -11.75 -7.656 1 98.88 508 ASP A N 1
ATOM 3794 C CA . ASP A 1 508 ? -16.547 -12.398 -8.555 1 98.88 508 ASP A CA 1
ATOM 3795 C C . ASP A 1 508 ? -17 -13.82 -8.898 1 98.88 508 ASP A C 1
ATOM 3797 O O . ASP A 1 508 ? -17.016 -14.695 -8.039 1 98.88 508 ASP A O 1
ATOM 3801 N N . PHE A 1 509 ? -17.359 -14 -10.148 1 98.88 509 PHE A N 1
ATOM 3802 C CA . PHE A 1 509 ? -17.859 -15.312 -10.508 1 98.88 509 PHE A CA 1
ATOM 3803 C C . PHE A 1 509 ? -17.547 -15.633 -11.969 1 98.88 509 PHE A C 1
ATOM 3805 O O . PHE A 1 509 ? -17.141 -14.75 -12.727 1 98.88 509 PHE A O 1
ATOM 3812 N N . THR A 1 510 ? -17.562 -16.859 -12.297 1 98.81 510 THR A N 1
ATOM 3813 C CA . THR A 1 510 ? -17.406 -17.344 -13.664 1 98.81 510 THR A CA 1
ATOM 3814 C C . THR A 1 510 ? -18.609 -18.188 -14.07 1 98.81 510 THR A C 1
ATOM 3816 O O . THR A 1 510 ? -19.266 -18.812 -13.219 1 98.81 510 THR A O 1
ATOM 3819 N N . VAL A 1 511 ? -19 -18.109 -15.297 1 98.75 511 VAL A N 1
ATOM 3820 C CA . VAL A 1 511 ? -20.062 -18.938 -15.867 1 98.75 511 VAL A CA 1
ATOM 3821 C C . VAL A 1 511 ? -19.453 -20.109 -16.625 1 98.75 511 VAL A C 1
ATOM 3823 O O . VAL A 1 511 ? -18.703 -19.906 -17.594 1 98.75 511 VAL A O 1
ATOM 3826 N N . LEU A 1 512 ? -19.766 -21.312 -16.172 1 98.62 512 LEU A N 1
ATOM 3827 C CA . LEU A 1 512 ? -19.25 -22.531 -16.781 1 98.62 512 LEU A CA 1
ATOM 3828 C C . LEU A 1 512 ? -20.344 -23.219 -17.609 1 98.62 512 LEU A C 1
ATOM 3830 O O . LEU A 1 512 ? -21.531 -23.109 -17.281 1 98.62 512 LEU A O 1
ATOM 3834 N N . ASP A 1 513 ? -19.906 -23.984 -18.578 1 96.62 513 ASP A N 1
ATOM 3835 C CA . ASP A 1 513 ? -20.875 -24.656 -19.453 1 96.62 513 ASP A CA 1
ATOM 3836 C C . ASP A 1 513 ? -21.484 -25.875 -18.766 1 96.62 513 ASP A C 1
ATOM 3838 O O . ASP A 1 513 ? -22.562 -26.328 -19.156 1 96.62 513 ASP A O 1
ATOM 3842 N N . ALA A 1 514 ? -20.812 -26.344 -17.797 1 97.19 514 ALA A N 1
ATOM 3843 C CA . ALA A 1 514 ? -21.297 -27.469 -17 1 97.19 514 ALA A CA 1
ATOM 3844 C C . ALA A 1 514 ? -20.891 -27.344 -15.547 1 97.19 514 ALA A C 1
ATOM 3846 O O . ALA A 1 514 ? -19.969 -26.594 -15.211 1 97.19 514 ALA A O 1
ATOM 3847 N N . ASP A 1 515 ? -21.594 -28.062 -14.672 1 97.5 515 ASP A N 1
ATOM 3848 C CA . ASP A 1 515 ? -21.297 -28.047 -13.242 1 97.5 515 ASP A CA 1
ATOM 3849 C C . ASP A 1 515 ? -20.156 -29 -12.914 1 97.5 515 ASP A C 1
ATOM 3851 O O . ASP A 1 515 ? -20.312 -30.219 -12.992 1 97.5 515 ASP A O 1
ATOM 3855 N N . PRO A 1 516 ? -19.062 -28.438 -12.5 1 97.81 516 PRO A N 1
ATOM 3856 C CA . PRO A 1 516 ? -17.922 -29.312 -12.242 1 97.81 516 PRO A CA 1
ATOM 3857 C C . PRO A 1 516 ? -18.156 -30.281 -11.094 1 97.81 516 PRO A C 1
ATOM 3859 O O . PRO A 1 516 ? -17.578 -31.359 -11.055 1 97.81 516 PRO A O 1
ATOM 3862 N N . ALA A 1 517 ? -19 -29.953 -10.172 1 95.56 517 ALA A N 1
ATOM 3863 C CA . ALA A 1 517 ? -19.266 -30.812 -9.023 1 95.56 517 ALA A CA 1
ATOM 3864 C C . ALA A 1 517 ? -20 -32.094 -9.445 1 95.56 517 ALA A C 1
ATOM 3866 O O . ALA A 1 517 ? -20.016 -33.062 -8.719 1 95.56 517 ALA A O 1
ATOM 3867 N N . HIS A 1 518 ? -20.594 -32.031 -10.617 1 94.31 518 HIS A N 1
ATOM 3868 C CA . HIS A 1 518 ? -21.391 -33.156 -11.102 1 94.31 518 HIS A CA 1
ATOM 3869 C C . HIS A 1 518 ? -20.797 -33.719 -12.391 1 94.31 518 HIS A C 1
ATOM 3871 O O . HIS A 1 518 ? -21.5 -34.406 -13.156 1 94.31 518 HIS A O 1
ATOM 3877 N N . THR A 1 519 ? -19.656 -33.406 -12.641 1 95.94 519 THR A N 1
ATOM 3878 C CA . THR A 1 519 ? -18.922 -33.875 -13.805 1 95.94 519 THR A CA 1
ATOM 3879 C C . THR A 1 519 ? -17.875 -34.906 -13.398 1 95.94 519 THR A C 1
ATOM 3881 O O . THR A 1 519 ? -17.156 -34.719 -12.414 1 95.94 519 THR A O 1
ATOM 3884 N N . PRO A 1 520 ? -17.844 -36.062 -14.141 1 96.25 520 PRO A N 1
ATOM 3885 C CA . PRO A 1 520 ? -16.75 -37 -13.859 1 96.25 520 PRO A CA 1
ATOM 3886 C C . PRO A 1 520 ? -15.375 -36.344 -13.969 1 96.25 520 PRO A C 1
ATOM 3888 O O . PRO A 1 520 ? -15.172 -35.469 -14.82 1 96.25 520 PRO A O 1
ATOM 3891 N N . ALA A 1 521 ? -14.461 -36.812 -13.086 1 96.81 521 ALA A N 1
ATOM 3892 C CA . ALA A 1 521 ? -13.141 -36.188 -13.016 1 96.81 521 ALA A CA 1
ATOM 3893 C C . ALA A 1 521 ? -12.484 -36.156 -14.391 1 96.81 521 ALA A C 1
ATOM 3895 O O . ALA A 1 521 ? -11.867 -35.125 -14.758 1 96.81 521 ALA A O 1
ATOM 3896 N N . GLU A 1 522 ? -12.648 -37.094 -15.219 1 95.81 522 GLU A N 1
ATOM 3897 C CA . GLU A 1 522 ? -11.984 -37.219 -16.516 1 95.81 522 GLU A CA 1
ATOM 3898 C C . GLU A 1 522 ? -12.469 -36.156 -17.484 1 95.81 522 GLU A C 1
ATOM 3900 O O . GLU A 1 522 ? -11.781 -35.812 -18.453 1 95.81 522 GLU A O 1
ATOM 3905 N N . ASP A 1 523 ? -13.641 -35.562 -17.219 1 97.12 523 ASP A N 1
ATOM 3906 C CA . ASP A 1 523 ? -14.258 -34.656 -18.156 1 97.12 523 ASP A CA 1
ATOM 3907 C C . ASP A 1 523 ? -14.133 -33.219 -17.672 1 97.12 523 ASP A C 1
ATOM 3909 O O . ASP A 1 523 ? -14.594 -32.281 -18.359 1 97.12 523 ASP A O 1
ATOM 3913 N N . LEU A 1 524 ? -13.539 -33.031 -16.562 1 98.12 524 LEU A N 1
ATOM 3914 C CA . LEU A 1 524 ? -13.453 -31.703 -15.961 1 98.12 524 LEU A CA 1
ATOM 3915 C C . LEU A 1 524 ? -12.734 -30.734 -16.891 1 98.12 524 LEU A C 1
ATOM 3917 O O . LEU A 1 524 ? -13.133 -29.578 -17.016 1 98.12 524 LEU A O 1
ATOM 3921 N N . ARG A 1 525 ? -11.68 -31.125 -17.578 1 96.56 525 ARG A N 1
ATOM 3922 C CA . ARG A 1 525 ? -10.836 -30.281 -18.422 1 96.56 525 ARG A CA 1
ATOM 3923 C C . ARG A 1 525 ? -11.594 -29.797 -19.641 1 96.56 525 ARG A C 1
ATOM 3925 O O . ARG A 1 525 ? -11.164 -28.844 -20.312 1 96.56 525 ARG A O 1
ATOM 3932 N N . ASP A 1 526 ? -12.703 -30.438 -19.922 1 96.19 526 ASP A N 1
ATOM 3933 C CA . ASP A 1 526 ? -13.469 -30.109 -21.125 1 96.19 526 ASP A CA 1
ATOM 3934 C C . ASP A 1 526 ? -14.539 -29.062 -20.828 1 96.19 526 ASP A C 1
ATOM 3936 O O . ASP A 1 526 ? -15.188 -28.562 -21.75 1 96.19 526 ASP A O 1
ATOM 3940 N N . ILE A 1 527 ? -14.727 -28.766 -19.547 1 97.81 527 ILE A N 1
ATOM 3941 C CA . ILE A 1 527 ? -15.711 -27.734 -19.188 1 97.81 527 ILE A CA 1
ATOM 3942 C C . ILE A 1 527 ? -15.203 -26.359 -19.609 1 97.81 527 ILE A C 1
ATOM 3944 O O . ILE A 1 527 ? -14.141 -25.922 -19.172 1 97.81 527 ILE A O 1
ATOM 3948 N N . ALA A 1 528 ? -15.938 -25.656 -20.406 1 96.75 528 ALA A N 1
ATOM 3949 C CA . ALA A 1 528 ? -15.523 -24.359 -20.922 1 96.75 528 ALA A CA 1
ATOM 3950 C C . ALA A 1 528 ? -16.031 -23.234 -20.031 1 96.75 528 ALA A C 1
ATOM 3952 O O . ALA A 1 528 ? -17.109 -23.328 -19.453 1 96.75 528 ALA A O 1
ATOM 3953 N N . VAL A 1 529 ? -15.273 -22.203 -19.938 1 98.25 529 VAL A N 1
ATOM 3954 C CA . VAL A 1 529 ? -15.688 -20.938 -19.312 1 98.25 529 VAL A CA 1
ATOM 3955 C C . VAL A 1 529 ? -16.391 -20.062 -20.344 1 98.25 529 VAL A C 1
ATOM 3957 O O . VAL A 1 529 ? -15.859 -19.812 -21.422 1 98.25 529 VAL A O 1
ATOM 3960 N N . ARG A 1 530 ? -17.562 -19.594 -20.031 1 98.31 530 ARG A N 1
ATOM 3961 C CA . ARG A 1 530 ? -18.328 -18.734 -20.922 1 98.31 530 ARG A CA 1
ATOM 3962 C C . ARG A 1 530 ? -18.031 -17.266 -20.656 1 98.31 530 ARG A C 1
ATOM 3964 O O . ARG A 1 530 ? -17.859 -16.469 -21.578 1 98.31 530 ARG A O 1
ATOM 3971 N N . GLU A 1 531 ? -18.047 -16.922 -19.406 1 98.44 531 GLU A N 1
ATOM 3972 C CA . GLU A 1 531 ? -17.797 -15.555 -18.969 1 98.44 531 GLU A CA 1
ATOM 3973 C C . GLU A 1 531 ? -17.141 -15.523 -17.594 1 98.44 531 GLU A C 1
ATOM 3975 O O . GLU A 1 531 ? -17.297 -16.453 -16.797 1 98.44 531 GLU A O 1
ATOM 3980 N N . THR A 1 532 ? -16.391 -14.523 -17.328 1 98.88 532 THR A N 1
ATOM 3981 C CA . THR A 1 532 ? -15.82 -14.234 -16.016 1 98.88 532 THR A CA 1
ATOM 3982 C C . THR A 1 532 ? -16.141 -12.805 -15.594 1 98.88 532 THR A C 1
ATOM 3984 O O . THR A 1 532 ? -15.977 -11.867 -16.375 1 98.88 532 THR A O 1
ATOM 3987 N N . TRP A 1 533 ? -16.641 -12.664 -14.422 1 98.75 533 TRP A N 1
ATOM 3988 C CA . TRP A 1 533 ? -17.078 -11.383 -13.883 1 98.75 533 TRP A CA 1
ATOM 3989 C C . TRP A 1 533 ? -16.297 -11.023 -12.625 1 98.75 533 TRP A C 1
ATOM 3991 O O . TRP A 1 533 ? -16.031 -11.883 -11.773 1 98.75 533 TRP A O 1
ATOM 4001 N N . VAL A 1 534 ? -15.859 -9.812 -12.508 1 98.69 534 VAL A N 1
ATOM 4002 C CA . VAL A 1 534 ? -15.156 -9.289 -11.344 1 98.69 534 VAL A CA 1
ATOM 4003 C C . VAL A 1 534 ? -15.883 -8.062 -10.805 1 98.69 534 VAL A C 1
ATOM 4005 O O . VAL A 1 534 ? -16.031 -7.062 -11.508 1 98.69 534 VAL A O 1
ATOM 4008 N N . GLY A 1 535 ? -16.344 -8.172 -9.562 1 97.12 535 GLY A N 1
ATOM 4009 C CA . GLY A 1 535 ? -17.109 -7.09 -8.977 1 97.12 535 GLY A CA 1
ATOM 4010 C C . GLY A 1 535 ? -18.422 -6.816 -9.703 1 97.12 535 GLY A C 1
ATOM 4011 O O . GLY A 1 535 ? -18.812 -5.66 -9.867 1 97.12 535 GLY A O 1
ATOM 4012 N N . GLY A 1 536 ? -18.984 -7.809 -10.258 1 97.31 536 GLY A N 1
ATOM 4013 C CA . GLY A 1 536 ? -20.25 -7.656 -10.953 1 97.31 536 GLY A CA 1
ATOM 4014 C C . GLY A 1 536 ? -20.109 -7.047 -12.336 1 97.31 536 GLY A C 1
ATOM 4015 O O . GLY A 1 536 ? -21.094 -6.668 -12.961 1 97.31 536 GLY A O 1
ATOM 4016 N N . ARG A 1 537 ? -18.953 -6.926 -12.844 1 96.94 537 ARG A N 1
ATOM 4017 C CA . ARG A 1 537 ? -18.703 -6.445 -14.195 1 96.94 537 ARG A CA 1
ATOM 4018 C C . ARG A 1 537 ? -18.031 -7.527 -15.039 1 96.94 537 ARG A C 1
ATOM 4020 O O . ARG A 1 537 ? -17.172 -8.258 -14.555 1 96.94 537 ARG A O 1
ATOM 4027 N N . ARG A 1 538 ? -18.438 -7.594 -16.266 1 97.81 538 ARG A N 1
ATOM 4028 C CA . ARG A 1 538 ? -17.859 -8.594 -17.141 1 97.81 538 ARG A CA 1
ATOM 4029 C C . ARG A 1 538 ? -16.391 -8.266 -17.453 1 97.81 538 ARG A C 1
ATOM 4031 O O . ARG A 1 538 ? -16.094 -7.215 -18.031 1 97.81 538 ARG A O 1
ATOM 4038 N N . ALA A 1 539 ? -15.562 -9.117 -17.078 1 98.31 539 ALA A N 1
ATOM 4039 C CA . ALA A 1 539 ? -14.133 -8.914 -17.297 1 98.31 539 ALA A CA 1
ATOM 4040 C C . ALA A 1 539 ? -13.648 -9.688 -18.516 1 98.31 539 ALA A C 1
ATOM 4042 O O . ALA A 1 539 ? -12.625 -9.336 -19.125 1 98.31 539 ALA A O 1
ATOM 4043 N N . TRP A 1 540 ? -14.359 -10.734 -18.875 1 98.44 540 TRP A N 1
ATOM 4044 C CA . TRP A 1 540 ? -14 -11.555 -20.031 1 98.44 540 TRP A CA 1
ATOM 4045 C C . TRP A 1 540 ? -15.211 -12.336 -20.531 1 98.44 540 TRP A C 1
ATOM 4047 O O . TRP A 1 540 ? -16.078 -12.742 -19.75 1 98.44 540 TRP A O 1
ATOM 4057 N N . ALA A 1 541 ? -15.273 -12.609 -21.812 1 98.12 541 ALA A N 1
ATOM 4058 C CA . ALA A 1 541 ? -16.297 -13.461 -22.422 1 98.12 541 ALA A CA 1
ATOM 4059 C C . ALA A 1 541 ? -15.703 -14.281 -23.578 1 98.12 541 ALA A C 1
ATOM 4061 O O . ALA A 1 541 ? -14.859 -13.781 -24.328 1 98.12 541 ALA A O 1
ATOM 4062 N N . ALA A 1 542 ? -16.172 -15.469 -23.656 1 96.19 542 ALA A N 1
ATOM 4063 C CA . ALA A 1 542 ? -15.773 -16.297 -24.797 1 96.19 542 ALA A CA 1
ATOM 4064 C C . ALA A 1 542 ? -16.266 -15.688 -26.109 1 96.19 542 ALA A C 1
ATOM 4066 O O . ALA A 1 542 ? -17.25 -14.953 -26.141 1 96.19 542 ALA A O 1
ATOM 4067 N N . ALA A 1 543 ? -15.531 -15.984 -27.188 1 88.81 543 ALA A N 1
ATOM 4068 C CA . ALA A 1 543 ? -15.914 -15.477 -28.5 1 88.81 543 ALA A CA 1
ATOM 4069 C C . ALA A 1 543 ? -17.359 -15.836 -28.828 1 88.81 543 ALA A C 1
ATOM 4071 O O . ALA A 1 543 ? -17.797 -16.969 -28.578 1 88.81 543 ALA A O 1
ATOM 4072 N N . GLY A 1 544 ? -18.141 -14.953 -29.375 1 73.56 544 GLY A N 1
ATOM 4073 C CA . GLY A 1 544 ? -19.516 -15.148 -29.766 1 73.56 544 GLY A CA 1
ATOM 4074 C C . GLY A 1 544 ? -20.5 -14.812 -28.656 1 73.56 544 GLY A C 1
ATOM 4075 O O . GLY A 1 544 ? -21.719 -14.922 -28.828 1 73.56 544 GLY A O 1
ATOM 4076 N N . ARG A 1 545 ? -19.938 -14.32 -27.5 1 73.31 545 ARG A N 1
ATOM 4077 C CA . ARG A 1 545 ? -20.75 -13.914 -26.359 1 73.31 545 ARG A CA 1
ATOM 4078 C C . ARG A 1 545 ? -20.609 -12.414 -26.109 1 73.31 545 ARG A C 1
ATOM 4080 O O . ARG A 1 545 ? -19.562 -11.82 -26.359 1 73.31 545 ARG A O 1
ATOM 4087 N N . MET B 1 1 ? -27.062 -8.453 8.727 1 32.38 1 MET B N 1
ATOM 4088 C CA . MET B 1 1 ? -26.969 -7.672 7.496 1 32.38 1 MET B CA 1
ATOM 4089 C C . MET B 1 1 ? -25.531 -7.199 7.258 1 32.38 1 MET B C 1
ATOM 4091 O O . MET B 1 1 ? -24.922 -6.602 8.141 1 32.38 1 MET B O 1
ATOM 4095 N N . HIS B 1 2 ? -24.719 -7.762 6.449 1 43.69 2 HIS B N 1
ATOM 4096 C CA . HIS B 1 2 ? -23.281 -7.566 6.215 1 43.69 2 HIS B CA 1
ATOM 4097 C C . HIS B 1 2 ? -22.969 -6.105 5.902 1 43.69 2 HIS B C 1
ATOM 4099 O O . HIS B 1 2 ? -23.844 -5.375 5.406 1 43.69 2 HIS B O 1
ATOM 4105 N N . HIS B 1 3 ? -22.016 -5.48 6.496 1 52.31 3 HIS B N 1
ATOM 4106 C CA . HIS B 1 3 ? -21.516 -4.117 6.637 1 52.31 3 HIS B CA 1
ATOM 4107 C C . HIS B 1 3 ? -21.625 -3.35 5.324 1 52.31 3 HIS B C 1
ATOM 4109 O O . HIS B 1 3 ? -21.906 -2.15 5.32 1 52.31 3 HIS B O 1
ATOM 4115 N N . ASN B 1 4 ? -21.641 -4.066 4.18 1 62.34 4 ASN B N 1
ATOM 4116 C CA . ASN B 1 4 ? -21.453 -3.359 2.92 1 62.34 4 ASN B CA 1
ATOM 4117 C C . ASN B 1 4 ? -22.797 -2.938 2.311 1 62.34 4 ASN B C 1
ATOM 4119 O O . ASN B 1 4 ? -22.828 -2.309 1.251 1 62.34 4 ASN B O 1
ATOM 4123 N N . ASP B 1 5 ? -24 -3.16 3.096 1 80.81 5 ASP B N 1
ATOM 4124 C CA . ASP B 1 5 ? -25.266 -2.713 2.512 1 80.81 5 ASP B CA 1
ATOM 4125 C C . ASP B 1 5 ? -26.141 -2.014 3.555 1 80.81 5 ASP B C 1
ATOM 4127 O O . ASP B 1 5 ? -27.344 -1.843 3.352 1 80.81 5 ASP B O 1
ATOM 4131 N N . ARG B 1 6 ? -25.547 -1.679 4.621 1 89.81 6 ARG B N 1
ATOM 4132 C CA . ARG B 1 6 ? -26.281 -0.984 5.676 1 89.81 6 ARG B CA 1
ATOM 4133 C C . ARG B 1 6 ? -26.812 0.359 5.184 1 89.81 6 ARG B C 1
ATOM 4135 O O . ARG B 1 6 ? -26.109 1.085 4.477 1 89.81 6 ARG B O 1
ATOM 4142 N N . THR B 1 7 ? -28.047 0.62 5.504 1 94.5 7 THR B N 1
ATOM 4143 C CA . THR B 1 7 ? -28.672 1.854 5.055 1 94.5 7 THR B CA 1
ATOM 4144 C C . THR B 1 7 ? -28.891 2.811 6.223 1 94.5 7 THR B C 1
ATOM 4146 O O . THR B 1 7 ? -29.203 2.381 7.336 1 94.5 7 THR B O 1
ATOM 4149 N N . LEU B 1 8 ? -28.609 4.062 6.059 1 98 8 LEU B N 1
ATOM 4150 C CA . LEU B 1 8 ? -28.766 5.125 7.043 1 98 8 LEU B CA 1
ATOM 4151 C C . LEU B 1 8 ? -29.516 6.309 6.453 1 98 8 LEU B C 1
ATOM 4153 O O . LEU B 1 8 ? -29.188 6.773 5.355 1 98 8 LEU B O 1
ATOM 4157 N N . LEU B 1 9 ? -30.609 6.73 7.051 1 98.56 9 LEU B N 1
ATOM 4158 C CA . LEU B 1 9 ? -31.312 7.961 6.719 1 98.56 9 LEU B CA 1
ATOM 4159 C C . LEU B 1 9 ? -30.969 9.07 7.707 1 98.56 9 LEU B C 1
ATOM 4161 O O . LEU B 1 9 ? -31.141 8.906 8.914 1 98.56 9 LEU B O 1
ATOM 4165 N N . VAL B 1 10 ? -30.422 10.109 7.273 1 98.81 10 VAL B N 1
ATOM 4166 C CA . VAL B 1 10 ? -30.125 11.281 8.094 1 98.81 10 VAL B CA 1
ATOM 4167 C C . VAL B 1 10 ? -31.141 12.383 7.797 1 98.81 10 VAL B C 1
ATOM 4169 O O . VAL B 1 10 ? -31.25 12.844 6.656 1 98.81 10 VAL B O 1
ATOM 4172 N N . ALA B 1 11 ? -31.828 12.805 8.766 1 98.56 11 ALA B N 1
ATOM 4173 C CA . ALA B 1 11 ? -32.875 13.828 8.594 1 98.56 11 ALA B CA 1
ATOM 4174 C C . ALA B 1 11 ? -33 14.68 9.852 1 98.56 11 ALA B C 1
ATOM 4176 O O . ALA B 1 11 ? -32.406 14.375 10.891 1 98.56 11 ALA B O 1
ATOM 4177 N N . GLY B 1 12 ? -33.719 15.742 9.758 1 98.06 12 GLY B N 1
ATOM 4178 C CA . GLY B 1 12 ? -34 16.594 10.906 1 98.06 12 GLY B CA 1
ATOM 4179 C C . GLY B 1 12 ? -33.062 17.781 11.008 1 98.06 12 GLY B C 1
ATOM 4180 O O . GLY B 1 12 ? -33.219 18.625 11.906 1 98.06 12 GLY B O 1
ATOM 4181 N N . ALA B 1 13 ? -32.156 17.953 10.156 1 98.19 13 ALA B N 1
ATOM 4182 C CA . ALA B 1 13 ? -31.25 19.094 10.016 1 98.19 13 ALA B CA 1
ATOM 4183 C C . ALA B 1 13 ? -31 19.406 8.547 1 98.19 13 ALA B C 1
ATOM 4185 O O . ALA B 1 13 ? -31.188 18.547 7.676 1 98.19 13 ALA B O 1
ATOM 4186 N N . ALA B 1 14 ? -30.625 20.672 8.266 1 98 14 ALA B N 1
ATOM 4187 C CA . ALA B 1 14 ? -30.234 21 6.898 1 98 14 ALA B CA 1
ATOM 4188 C C . ALA B 1 14 ? -28.969 20.25 6.488 1 98 14 ALA B C 1
ATOM 4190 O O . ALA B 1 14 ? -28.031 20.109 7.281 1 98 14 ALA B O 1
ATOM 4191 N N . VAL B 1 15 ? -28.969 19.688 5.277 1 98.69 15 VAL B N 1
ATOM 4192 C CA . VAL B 1 15 ? -27.812 18.984 4.742 1 98.69 15 VAL B CA 1
ATOM 4193 C C . VAL B 1 15 ? -27.172 19.812 3.643 1 98.69 15 VAL B C 1
ATOM 4195 O O . VAL B 1 15 ? -27.828 20.203 2.668 1 98.69 15 VAL B O 1
ATOM 4198 N N . VAL B 1 16 ? -25.906 20.109 3.793 1 98.31 16 VAL B N 1
ATOM 4199 C CA . VAL B 1 16 ? -25.203 20.906 2.787 1 98.31 16 VAL B CA 1
ATOM 4200 C C . VAL B 1 16 ? -24.969 20.062 1.538 1 98.31 16 VAL B C 1
ATOM 4202 O O . VAL B 1 16 ? -24.156 19.125 1.552 1 98.31 16 VAL B O 1
ATOM 4205 N N . ALA B 1 17 ? -25.562 20.391 0.446 1 96.44 17 ALA B N 1
ATOM 4206 C CA . ALA B 1 17 ? -25.422 19.688 -0.823 1 96.44 17 ALA B CA 1
ATOM 4207 C C . ALA B 1 17 ? -24.172 20.141 -1.577 1 96.44 17 ALA B C 1
ATOM 4209 O O . ALA B 1 17 ? -23.594 21.172 -1.249 1 96.44 17 ALA B O 1
ATOM 4210 N N . PRO B 1 18 ? -23.719 19.391 -2.566 1 93.62 18 PRO B N 1
ATOM 4211 C CA . PRO B 1 18 ? -22.5 19.719 -3.301 1 93.62 18 PRO B CA 1
ATOM 4212 C C . PRO B 1 18 ? -22.578 21.078 -3.994 1 93.62 18 PRO B C 1
ATOM 4214 O O . PRO B 1 18 ? -21.547 21.75 -4.172 1 93.62 18 PRO B O 1
ATOM 4217 N N . ASP B 1 19 ? -23.781 21.484 -4.285 1 91.69 19 ASP B N 1
ATOM 4218 C CA . ASP B 1 19 ? -23.938 22.75 -4.992 1 91.69 19 ASP B CA 1
ATOM 4219 C C . ASP B 1 19 ? -24.109 23.906 -4.012 1 91.69 19 ASP B C 1
ATOM 4221 O O . ASP B 1 19 ? -24.344 25.047 -4.426 1 91.69 19 ASP B O 1
ATOM 4225 N N . GLY B 1 20 ? -23.984 23.609 -2.791 1 90.88 20 GLY B N 1
ATOM 4226 C CA . GLY B 1 20 ? -24.062 24.656 -1.781 1 90.88 20 GLY B CA 1
ATOM 4227 C C . GLY B 1 20 ? -25.469 24.844 -1.229 1 90.88 20 GLY B C 1
ATOM 4228 O O . GLY B 1 20 ? -25.656 25.516 -0.202 1 90.88 20 GLY B O 1
ATOM 4229 N N . SER B 1 21 ? -26.453 24.188 -1.852 1 95.06 21 SER B N 1
ATOM 4230 C CA . SER B 1 21 ? -27.828 24.297 -1.361 1 95.06 21 SER B CA 1
ATOM 4231 C C . SER B 1 21 ? -28.031 23.438 -0.118 1 95.06 21 SER B C 1
ATOM 4233 O O . SER B 1 21 ? -27.125 22.719 0.307 1 95.06 21 SER B O 1
ATOM 4235 N N . ARG B 1 22 ? -29.203 23.656 0.521 1 97.38 22 ARG B N 1
ATOM 4236 C CA . ARG B 1 22 ? -29.547 22.891 1.705 1 97.38 22 ARG B CA 1
ATOM 4237 C C . ARG B 1 22 ? -30.656 21.875 1.395 1 97.38 22 ARG B C 1
ATOM 4239 O O . ARG B 1 22 ? -31.75 22.266 0.953 1 97.38 22 ARG B O 1
ATOM 4246 N N . ALA B 1 23 ? -30.328 20.672 1.603 1 98.31 23 ALA B N 1
ATOM 4247 C CA . ALA B 1 23 ? -31.297 19.578 1.45 1 98.31 23 ALA B CA 1
ATOM 4248 C C . ALA B 1 23 ? -31.891 19.188 2.797 1 98.31 23 ALA B C 1
ATOM 4250 O O . ALA B 1 23 ? -31.438 19.641 3.846 1 98.31 23 ALA B O 1
ATOM 4251 N N . GLU B 1 24 ? -32.938 18.328 2.729 1 98.31 24 GLU B N 1
ATOM 4252 C CA . GLU B 1 24 ? -33.625 17.906 3.943 1 98.31 24 GLU B CA 1
ATOM 4253 C C . GLU B 1 24 ? -33.031 16.641 4.523 1 98.31 24 GLU B C 1
ATOM 4255 O O . GLU B 1 24 ? -33.094 16.406 5.73 1 98.31 24 GLU B O 1
ATOM 4260 N N . ALA B 1 25 ? -32.5 15.844 3.588 1 98.69 25 ALA B N 1
ATOM 4261 C CA . ALA B 1 25 ? -32.094 14.516 4.059 1 98.69 25 ALA B CA 1
ATOM 4262 C C . ALA B 1 25 ? -30.953 13.961 3.24 1 98.69 25 ALA B C 1
ATOM 4264 O O . ALA B 1 25 ? -30.719 14.383 2.105 1 98.69 25 ALA B O 1
ATOM 4265 N N . LEU B 1 26 ? -30.219 13.062 3.865 1 98.69 26 LEU B N 1
ATOM 4266 C CA . LEU B 1 26 ? -29.109 12.305 3.277 1 98.69 26 LEU B CA 1
ATOM 4267 C C . LEU B 1 26 ? -29.359 10.805 3.398 1 98.69 26 LEU B C 1
ATOM 4269 O O . LEU B 1 26 ? -29.656 10.305 4.488 1 98.69 26 LEU B O 1
ATOM 4273 N N . ALA B 1 27 ? -29.375 10.125 2.273 1 98 27 ALA B N 1
ATOM 4274 C CA . ALA B 1 27 ? -29.484 8.672 2.244 1 98 27 ALA B CA 1
ATOM 4275 C C . ALA B 1 27 ? -28.109 8.023 2.047 1 98 27 ALA B C 1
ATOM 4277 O O . ALA B 1 27 ? -27.391 8.367 1.107 1 98 27 ALA B O 1
ATOM 4278 N N . VAL B 1 28 ? -27.781 7.137 2.957 1 97.5 28 VAL B N 1
ATOM 4279 C CA . VAL B 1 28 ? -26.484 6.469 2.93 1 97.5 28 VAL B CA 1
ATOM 4280 C C . VAL B 1 28 ? -26.688 4.965 2.768 1 97.5 28 VAL B C 1
ATOM 4282 O O . VAL B 1 28 ? -27.531 4.367 3.434 1 97.5 28 VAL B O 1
ATOM 4285 N N . ARG B 1 29 ? -25.953 4.387 1.878 1 94.5 29 ARG B N 1
ATOM 4286 C CA . ARG B 1 29 ? -25.906 2.934 1.734 1 94.5 29 ARG B CA 1
ATOM 4287 C C . ARG B 1 29 ? -24.469 2.441 1.611 1 94.5 29 ARG B C 1
ATOM 4289 O O . ARG B 1 29 ? -23.703 2.961 0.805 1 94.5 29 ARG B O 1
ATOM 4296 N N . GLY B 1 30 ? -24.156 1.471 2.348 1 91.81 30 GLY B N 1
ATOM 4297 C CA . GLY B 1 30 ? -22.828 0.896 2.271 1 91.81 30 GLY B CA 1
ATOM 4298 C C . GLY B 1 30 ? -21.719 1.91 2.508 1 91.81 30 GLY B C 1
ATOM 4299 O O . GLY B 1 30 ? -20.703 1.891 1.824 1 91.81 30 GLY B O 1
ATOM 4300 N N . GLY B 1 31 ? -21.984 2.908 3.311 1 95.38 31 GLY B N 1
ATOM 4301 C CA . GLY B 1 31 ? -20.984 3.881 3.695 1 95.38 31 GLY B CA 1
ATOM 4302 C C . GLY B 1 31 ? -20.797 4.988 2.676 1 95.38 31 GLY B C 1
ATOM 4303 O O . GLY B 1 31 ? -19.891 5.809 2.797 1 95.38 31 GLY B O 1
ATOM 4304 N N . ARG B 1 32 ? -21.688 5.047 1.649 1 96.44 32 ARG B N 1
ATOM 4305 C CA . ARG B 1 32 ? -21.594 6.059 0.602 1 96.44 32 ARG B CA 1
ATOM 4306 C C . ARG B 1 32 ? -22.906 6.82 0.452 1 96.44 32 ARG B C 1
ATOM 4308 O O . ARG B 1 32 ? -23.969 6.305 0.805 1 96.44 32 ARG B O 1
ATOM 4315 N N . VAL B 1 33 ? -22.781 7.953 -0.057 1 97.38 33 VAL B N 1
ATOM 4316 C CA . VAL B 1 33 ? -23.969 8.773 -0.296 1 97.38 33 VAL B CA 1
ATOM 4317 C C . VAL B 1 33 ? -24.766 8.195 -1.46 1 97.38 33 VAL B C 1
ATOM 4319 O O . VAL B 1 33 ? -24.25 8.062 -2.57 1 97.38 33 VAL B O 1
ATOM 4322 N N . LEU B 1 34 ? -26 7.895 -1.167 1 95.81 34 LEU B N 1
ATOM 4323 C CA . LEU B 1 34 ? -26.891 7.336 -2.188 1 95.81 34 LEU B CA 1
ATOM 4324 C C . LEU B 1 34 ? -27.766 8.422 -2.795 1 95.81 34 LEU B C 1
ATOM 4326 O O . LEU B 1 34 ? -28.062 8.391 -3.994 1 95.81 34 LEU B O 1
ATOM 4330 N N . HIS B 1 35 ? -28.25 9.312 -1.897 1 96.38 35 HIS B N 1
ATOM 4331 C CA . HIS B 1 35 ? -29.156 10.375 -2.322 1 96.38 35 HIS B CA 1
ATOM 4332 C C . HIS B 1 35 ? -29.125 11.547 -1.349 1 96.38 35 HIS B C 1
ATOM 4334 O O . HIS B 1 35 ? -28.938 11.352 -0.146 1 96.38 35 HIS B O 1
ATOM 4340 N N . ILE B 1 36 ? -29.297 12.672 -1.839 1 98.19 36 ILE B N 1
ATOM 4341 C CA . ILE B 1 36 ? -29.422 13.898 -1.061 1 98.19 36 ILE B CA 1
ATOM 4342 C C . ILE B 1 36 ? -30.594 14.734 -1.583 1 98.19 36 ILE B C 1
ATOM 4344 O O . ILE B 1 36 ? -30.672 15.016 -2.781 1 98.19 36 ILE B O 1
ATOM 4348 N N . GLY B 1 37 ? -31.547 15.016 -0.825 1 97.94 37 GLY B N 1
ATOM 4349 C CA . GLY B 1 37 ? -32.75 15.719 -1.244 1 97.94 37 GLY B CA 1
ATOM 4350 C C . GLY B 1 37 ? -33.812 15.766 -0.167 1 97.94 37 GLY B C 1
ATOM 4351 O O . GLY B 1 37 ? -33.531 16.062 0.994 1 97.94 37 GLY B O 1
ATOM 4352 N N . THR B 1 38 ? -35.062 15.562 -0.543 1 98.25 38 THR B N 1
ATOM 4353 C CA . THR B 1 38 ? -36.188 15.547 0.417 1 98.25 38 THR B CA 1
ATOM 4354 C C . THR B 1 38 ? -36.156 14.258 1.232 1 98.25 38 THR B C 1
ATOM 4356 O O . THR B 1 38 ? -35.562 13.266 0.828 1 98.25 38 THR B O 1
ATOM 4359 N N . VAL B 1 39 ? -36.781 14.328 2.385 1 98.25 39 VAL B N 1
ATOM 4360 C CA . VAL B 1 39 ? -36.906 13.141 3.219 1 98.25 39 VAL B CA 1
ATOM 4361 C C . VAL B 1 39 ? -37.625 12.031 2.443 1 98.25 39 VAL B C 1
ATOM 4363 O O . VAL B 1 39 ? -37.219 10.875 2.488 1 98.25 39 VAL B O 1
ATOM 4366 N N . ALA B 1 40 ? -38.625 12.422 1.713 1 97.94 40 ALA B N 1
ATOM 4367 C CA . ALA B 1 40 ? -39.406 11.453 0.938 1 97.94 40 ALA B CA 1
ATOM 4368 C C . ALA B 1 40 ? -38.531 10.781 -0.122 1 97.94 40 ALA B C 1
ATOM 4370 O O . ALA B 1 40 ? -38.562 9.555 -0.273 1 97.94 40 ALA B O 1
ATOM 4371 N N . ASP B 1 41 ? -37.781 11.539 -0.841 1 97.25 41 ASP B N 1
ATOM 4372 C CA . ASP B 1 41 ? -36.938 11.008 -1.896 1 97.25 41 ASP B CA 1
ATOM 4373 C C . ASP B 1 41 ? -35.844 10.109 -1.319 1 97.25 41 ASP B C 1
ATOM 4375 O O . ASP B 1 41 ? -35.5 9.086 -1.908 1 97.25 41 ASP B O 1
ATOM 4379 N N . ALA B 1 42 ? -35.312 10.516 -0.216 1 97.5 42 ALA B N 1
ATOM 4380 C CA . ALA B 1 42 ? -34.25 9.742 0.431 1 97.5 42 ALA B CA 1
ATOM 4381 C C . ALA B 1 42 ? -34.781 8.391 0.905 1 97.5 42 ALA B C 1
ATOM 4383 O O . ALA B 1 42 ? -34.125 7.363 0.726 1 97.5 42 ALA B O 1
ATOM 4384 N N . ARG B 1 43 ? -35.938 8.414 1.468 1 96.44 43 ARG B N 1
ATOM 4385 C CA . ARG B 1 43 ? -36.562 7.176 1.912 1 96.44 43 ARG B CA 1
ATOM 4386 C C . ARG B 1 43 ? -36.844 6.246 0.734 1 96.44 43 ARG B C 1
ATOM 4388 O O . ARG B 1 43 ? -36.625 5.039 0.823 1 96.44 43 ARG B O 1
ATOM 4395 N N . ALA B 1 44 ? -37.344 6.82 -0.292 1 94.31 44 ALA B N 1
ATOM 4396 C CA . ALA B 1 44 ? -37.625 6.043 -1.49 1 94.31 44 ALA B CA 1
ATOM 4397 C C . ALA B 1 44 ? -36.344 5.422 -2.068 1 94.31 44 ALA B C 1
ATOM 4399 O O . ALA B 1 44 ? -36.375 4.27 -2.508 1 94.31 44 ALA B O 1
ATOM 4400 N N . ALA B 1 45 ? -35.312 6.188 -2.049 1 92.44 45 ALA B N 1
ATOM 4401 C CA . ALA B 1 45 ? -34.031 5.715 -2.59 1 92.44 45 ALA B CA 1
ATOM 4402 C C . ALA B 1 45 ? -33.5 4.547 -1.773 1 92.44 45 ALA B C 1
ATOM 4404 O O . ALA B 1 45 ? -32.906 3.617 -2.326 1 92.44 45 ALA B O 1
ATOM 4405 N N . LEU B 1 46 ? -33.625 4.551 -0.512 1 92.44 46 LEU B N 1
ATOM 4406 C CA . LEU B 1 46 ? -33.062 3.539 0.379 1 92.44 46 LEU B CA 1
ATOM 4407 C C . LEU B 1 46 ? -33.906 2.262 0.33 1 92.44 46 LEU B C 1
ATOM 4409 O O . LEU B 1 46 ? -33.375 1.157 0.421 1 92.44 46 LEU B O 1
ATOM 4413 N N . GLY B 1 47 ? -35.25 2.404 0.146 1 87.62 47 GLY B N 1
ATOM 4414 C CA . GLY B 1 47 ? -36.125 1.271 0.312 1 87.62 47 GLY B CA 1
ATOM 4415 C C . GLY B 1 47 ? -36.25 0.819 1.754 1 87.62 47 GLY B C 1
ATOM 4416 O O . GLY B 1 47 ? -37.156 1.263 2.473 1 87.62 47 GLY B O 1
ATOM 4417 N N . HIS B 1 48 ? -35.25 0.037 2.223 1 88.06 48 HIS B N 1
ATOM 4418 C CA . HIS B 1 48 ? -35.188 -0.378 3.621 1 88.06 48 HIS B CA 1
ATOM 4419 C C . HIS B 1 48 ? -34.188 0.486 4.406 1 88.06 48 HIS B C 1
ATOM 4421 O O . HIS B 1 48 ? -33.125 0.846 3.895 1 88.06 48 HIS B O 1
ATOM 4427 N N . ILE B 1 49 ? -34.656 0.828 5.629 1 94.62 49 ILE B N 1
ATOM 4428 C CA . ILE B 1 49 ? -33.812 1.688 6.469 1 94.62 49 ILE B CA 1
ATOM 4429 C C . ILE B 1 49 ? -33.375 0.921 7.711 1 94.62 49 ILE B C 1
ATOM 4431 O O . ILE B 1 49 ? -34.188 0.572 8.562 1 94.62 49 ILE B O 1
ATOM 4435 N N . ASP B 1 50 ? -32.094 0.675 7.812 1 95.25 50 ASP B N 1
ATOM 4436 C CA . ASP B 1 50 ? -31.531 -0.025 8.969 1 95.25 50 ASP B CA 1
ATOM 4437 C C . ASP B 1 50 ? -31.406 0.91 10.172 1 95.25 50 ASP B C 1
ATOM 4439 O O . ASP B 1 50 ? -31.562 0.48 11.312 1 95.25 50 ASP B O 1
ATOM 4443 N N . GLU B 1 51 ? -31 2.131 9.961 1 97 51 GLU B N 1
ATOM 4444 C CA . GLU B 1 51 ? -30.812 3.137 11.008 1 97 51 GLU B CA 1
ATOM 4445 C C . GLU B 1 51 ? -31.281 4.512 10.531 1 97 51 GLU B C 1
ATOM 4447 O O . GLU B 1 51 ? -31.094 4.871 9.367 1 97 51 GLU B O 1
ATOM 4452 N N . GLU B 1 52 ? -31.938 5.223 11.367 1 97.81 52 GLU B N 1
ATOM 4453 C CA . GLU B 1 52 ? -32.312 6.613 11.117 1 97.81 52 GLU B CA 1
ATOM 4454 C C . GLU B 1 52 ? -31.656 7.551 12.125 1 97.81 52 GLU B C 1
ATOM 4456 O O . GLU B 1 52 ? -31.781 7.359 13.336 1 97.81 52 GLU B O 1
ATOM 4461 N N . LEU B 1 53 ? -30.875 8.422 11.703 1 98.19 53 LEU B N 1
ATOM 4462 C CA . LEU B 1 53 ? -30.359 9.508 12.523 1 98.19 53 LEU B CA 1
ATOM 4463 C C . LEU B 1 53 ? -31.281 10.719 12.484 1 98.19 53 LEU B C 1
ATOM 4465 O O . LEU B 1 53 ? -31.188 11.555 11.586 1 98.19 53 LEU B O 1
ATOM 4469 N N . ALA B 1 54 ? -32.125 10.812 13.438 1 97.62 54 ALA B N 1
ATOM 4470 C CA . ALA B 1 54 ? -33.062 11.922 13.562 1 97.62 54 ALA B CA 1
ATOM 4471 C C . ALA B 1 54 ? -32.438 13.086 14.328 1 97.62 54 ALA B C 1
ATOM 4473 O O . ALA B 1 54 ? -32.375 13.062 15.562 1 97.62 54 ALA B O 1
ATOM 4474 N N . LEU B 1 55 ? -32.094 14.094 13.609 1 97.75 55 LEU B N 1
ATOM 4475 C CA . LEU B 1 55 ? -31.438 15.25 14.211 1 97.75 55 LEU B CA 1
ATOM 4476 C C . LEU B 1 55 ? -32.469 16.297 14.617 1 97.75 55 LEU B C 1
ATOM 4478 O O . LEU B 1 55 ? -33.594 16.328 14.07 1 97.75 55 LEU B O 1
ATOM 4482 N N . ASP B 1 56 ? -32.188 17.078 15.594 1 96.44 56 ASP B N 1
ATOM 4483 C CA . ASP B 1 56 ? -33.062 18.125 16.094 1 96.44 56 ASP B CA 1
ATOM 4484 C C . ASP B 1 56 ? -32.5 19.516 15.766 1 96.44 56 ASP B C 1
ATOM 4486 O O . ASP B 1 56 ? -32.375 20.359 16.656 1 96.44 56 ASP B O 1
ATOM 4490 N N . GLY B 1 57 ? -32.219 19.641 14.5 1 96.56 57 GLY B N 1
ATOM 4491 C CA . GLY B 1 57 ? -31.641 20.906 14.055 1 96.56 57 GLY B CA 1
ATOM 4492 C C . GLY B 1 57 ? -30.141 20.828 13.789 1 96.56 57 GLY B C 1
ATOM 4493 O O . GLY B 1 57 ? -29.594 19.734 13.664 1 96.56 57 GLY B O 1
ATOM 4494 N N . GLY B 1 58 ? -29.484 22.016 13.539 1 96.44 58 GLY B N 1
ATOM 4495 C CA . GLY B 1 58 ? -28.094 22.062 13.133 1 96.44 58 GLY B CA 1
ATOM 4496 C C . GLY B 1 58 ? -27.906 21.938 11.633 1 96.44 58 GLY B C 1
ATOM 4497 O O . GLY B 1 58 ? -28.781 22.312 10.859 1 96.44 58 GLY B O 1
ATOM 4498 N N . VAL B 1 59 ? -26.719 21.469 11.32 1 98.25 59 VAL B N 1
ATOM 4499 C CA . VAL B 1 59 ? -26.406 21.328 9.906 1 98.25 59 VAL B CA 1
ATOM 4500 C C . VAL B 1 59 ? -25.5 20.125 9.695 1 98.25 59 VAL B C 1
ATOM 4502 O O . VAL B 1 59 ? -24.578 19.891 10.469 1 98.25 59 VAL B O 1
ATOM 4505 N N . VAL B 1 60 ? -25.906 19.312 8.711 1 98.81 60 VAL B N 1
ATOM 4506 C CA . VAL B 1 60 ? -25.047 18.234 8.258 1 98.81 60 VAL B CA 1
ATOM 4507 C C . VAL B 1 60 ? -24.078 18.75 7.195 1 98.81 60 VAL B C 1
ATOM 4509 O O . VAL B 1 60 ? -24.5 19.156 6.109 1 98.81 60 VAL B O 1
ATOM 4512 N N . HIS B 1 61 ? -22.859 18.812 7.543 1 98.75 61 HIS B N 1
ATOM 4513 C CA . HIS B 1 61 ? -21.781 19.328 6.707 1 98.75 61 HIS B CA 1
ATOM 4514 C C . HIS B 1 61 ? -20.844 18.219 6.254 1 98.75 61 HIS B C 1
ATOM 4516 O O . HIS B 1 61 ? -20.594 17.266 6.996 1 98.75 61 HIS B O 1
ATOM 4522 N N . PRO B 1 62 ? -20.297 18.297 4.945 1 98.75 62 PRO B N 1
ATOM 4523 C CA . PRO B 1 62 ? -19.25 17.328 4.625 1 98.75 62 PRO B CA 1
ATOM 4524 C C . PRO B 1 62 ? -18.141 17.297 5.672 1 98.75 62 PRO B C 1
ATOM 4526 O O . PRO B 1 62 ? -17.766 18.344 6.223 1 98.75 62 PRO B O 1
ATOM 4529 N N . GLY B 1 63 ? -17.672 16.094 6.008 1 98.88 63 GLY B N 1
ATOM 4530 C CA . GLY B 1 63 ? -16.531 16.016 6.918 1 98.88 63 GLY B CA 1
ATOM 4531 C C . GLY B 1 63 ? -15.359 16.875 6.477 1 98.88 63 GLY B C 1
ATOM 4532 O O . GLY B 1 63 ? -15.047 16.953 5.285 1 98.88 63 GLY B O 1
ATOM 4533 N N . PHE B 1 64 ? -14.766 17.578 7.387 1 98.94 64 PHE B N 1
ATOM 4534 C CA . PHE B 1 64 ? -13.625 18.422 7.043 1 98.94 64 PHE B CA 1
ATOM 4535 C C . PHE B 1 64 ? -12.422 17.562 6.664 1 98.94 64 PHE B C 1
ATOM 4537 O O . PHE B 1 64 ? -12.289 16.438 7.137 1 98.94 64 PHE B O 1
ATOM 4544 N N . VAL B 1 65 ? -11.656 18.078 5.762 1 98.94 65 VAL B N 1
ATOM 4545 C CA . VAL B 1 65 ? -10.406 17.469 5.328 1 98.94 65 VAL B CA 1
ATOM 4546 C C . VAL B 1 65 ? -9.227 18.344 5.758 1 98.94 65 VAL B C 1
ATOM 4548 O O . VAL B 1 65 ? -9.195 19.547 5.473 1 98.94 65 VAL B O 1
ATOM 4551 N N . ASP B 1 66 ? -8.375 17.781 6.539 1 98.94 66 ASP B N 1
ATOM 4552 C CA . ASP B 1 66 ? -7.121 18.438 6.918 1 98.94 66 ASP B CA 1
ATOM 4553 C C . ASP B 1 66 ? -5.961 17.938 6.062 1 98.94 66 ASP B C 1
ATOM 4555 O O . ASP B 1 66 ? -5.34 16.922 6.383 1 98.94 66 ASP B O 1
ATOM 4559 N N . ALA B 1 67 ? -5.617 18.656 5.09 1 98.81 67 ALA B N 1
ATOM 4560 C CA . ALA B 1 67 ? -4.762 18.172 4.012 1 98.81 67 ALA B CA 1
ATOM 4561 C C . ALA B 1 67 ? -3.305 18.094 4.457 1 98.81 67 ALA B C 1
ATOM 4563 O O . ALA B 1 67 ? -2.475 17.469 3.791 1 98.81 67 ALA B O 1
ATOM 4564 N N . HIS B 1 68 ? -2.939 18.688 5.566 1 98.88 68 HIS B N 1
ATOM 4565 C CA . HIS B 1 68 ? -1.586 18.672 6.109 1 98.88 68 HIS B CA 1
ATOM 4566 C C . HIS B 1 68 ? -1.603 18.703 7.633 1 98.88 68 HIS B C 1
ATOM 4568 O O . HIS B 1 68 ? -1.944 19.719 8.234 1 98.88 68 HIS B O 1
ATOM 4574 N N . CYS B 1 69 ? -1.197 17.641 8.195 1 98.75 69 CYS B N 1
ATOM 4575 C CA . CYS B 1 69 ? -1.052 17.531 9.641 1 98.75 69 CYS B CA 1
ATOM 4576 C C . CYS B 1 69 ? -0.124 16.375 10.008 1 98.75 69 CYS B C 1
ATOM 4578 O O . CYS B 1 69 ? 0.443 15.727 9.125 1 98.75 69 CYS B O 1
ATOM 4580 N N . HIS B 1 70 ? 0.138 16.234 11.258 1 98.06 70 HIS B N 1
ATOM 4581 C CA . HIS B 1 70 ? 0.985 15.18 11.797 1 98.06 70 HIS B CA 1
ATOM 4582 C C . HIS B 1 70 ? 0.317 14.492 12.977 1 98.06 70 HIS B C 1
ATOM 4584 O O . HIS B 1 70 ? 0.69 14.727 14.133 1 98.06 70 HIS B O 1
ATOM 4590 N N . PRO B 1 71 ? -0.578 13.523 12.727 1 98.31 71 PRO B N 1
ATOM 4591 C CA . PRO B 1 71 ? -1.395 12.953 13.805 1 98.31 71 PRO B CA 1
ATOM 4592 C C . PRO B 1 71 ? -0.563 12.203 14.844 1 98.31 71 PRO B C 1
ATOM 4594 O O . PRO B 1 71 ? -0.841 12.297 16.031 1 98.31 71 PRO B O 1
ATOM 4597 N N . VAL B 1 72 ? 0.444 11.5 14.43 1 96.19 72 VAL B N 1
ATOM 4598 C CA . VAL B 1 72 ? 1.276 10.766 15.375 1 96.19 72 VAL B CA 1
ATOM 4599 C C . VAL B 1 72 ? 2.031 11.742 16.281 1 96.19 72 VAL B C 1
ATOM 4601 O O . VAL B 1 72 ? 2.064 11.57 17.5 1 96.19 72 VAL B O 1
ATOM 4604 N N . MET B 1 73 ? 2.598 12.766 15.664 1 95.06 73 MET B N 1
ATOM 4605 C CA . MET B 1 73 ? 3.256 13.812 16.438 1 95.06 73 MET B CA 1
ATOM 4606 C C . MET B 1 73 ? 2.268 14.492 17.375 1 95.06 73 MET B C 1
ATOM 4608 O O . MET B 1 73 ? 2.609 14.812 18.516 1 95.06 73 MET B O 1
ATOM 4612 N N . TYR B 1 74 ? 1.073 14.719 16.875 1 97.25 74 TYR B N 1
ATOM 4613 C CA . TYR B 1 74 ? 0.067 15.383 17.703 1 97.25 74 TYR B CA 1
ATOM 4614 C C . TYR B 1 74 ? -0.281 14.539 18.922 1 97.25 74 TYR B C 1
ATOM 4616 O O . TYR B 1 74 ? -0.415 15.07 20.031 1 97.25 74 TYR B O 1
ATOM 4624 N N . GLY B 1 75 ? -0.448 13.227 18.719 1 96.75 75 GLY B N 1
ATOM 4625 C CA . GLY B 1 75 ? -0.679 12.344 19.844 1 96.75 75 GLY B CA 1
ATOM 4626 C C . GLY B 1 75 ? 0.407 12.422 20.891 1 96.75 75 GLY B C 1
ATOM 4627 O O . GLY B 1 75 ? 0.116 12.438 22.094 1 96.75 75 GLY B O 1
ATOM 4628 N N . GLN B 1 76 ? 1.65 12.508 20.453 1 93.69 76 GLN B N 1
ATOM 4629 C CA . GLN B 1 76 ? 2.779 12.68 21.375 1 93.69 76 GLN B CA 1
ATOM 4630 C C . GLN B 1 76 ? 2.678 14 22.125 1 93.69 76 GLN B C 1
ATOM 4632 O O . GLN B 1 76 ? 2.83 14.031 23.359 1 93.69 76 GLN B O 1
ATOM 4637 N N . ALA B 1 77 ? 2.369 15.031 21.391 1 94.38 77 ALA B N 1
ATOM 4638 C CA . ALA B 1 77 ? 2.283 16.359 21.984 1 94.38 77 ALA B CA 1
ATOM 4639 C C . ALA B 1 77 ? 1.19 16.422 23.062 1 94.38 77 ALA B C 1
ATOM 4641 O O . ALA B 1 77 ? 1.355 17.062 24.094 1 94.38 77 ALA B O 1
ATOM 4642 N N . LEU B 1 78 ? 0.113 15.703 22.812 1 95.62 78 LEU B N 1
ATOM 4643 C CA . LEU B 1 78 ? -1.011 15.695 23.734 1 95.62 78 LEU B CA 1
ATOM 4644 C C . LEU B 1 78 ? -0.643 14.977 25.031 1 95.62 78 LEU B C 1
ATOM 4646 O O . LEU B 1 78 ? -1.239 15.227 26.078 1 95.62 78 LEU B O 1
ATOM 4650 N N . ALA B 1 79 ? 0.339 14.125 24.953 1 93.81 79 ALA B N 1
ATOM 4651 C CA . ALA B 1 79 ? 0.763 13.344 26.109 1 93.81 79 ALA B CA 1
ATOM 4652 C C . ALA B 1 79 ? 1.851 14.07 26.891 1 93.81 79 ALA B C 1
ATOM 4654 O O . ALA B 1 79 ? 2.145 13.711 28.031 1 93.81 79 ALA B O 1
ATOM 4655 N N . TRP B 1 80 ? 2.455 15.109 26.312 1 95.12 80 TRP B N 1
ATOM 4656 C CA . TRP B 1 80 ? 3.562 15.844 26.922 1 95.12 80 TRP B CA 1
ATOM 4657 C C . TRP B 1 80 ? 3.051 17.031 27.719 1 95.12 80 TRP B C 1
ATOM 4659 O O . TRP B 1 80 ? 1.863 17.359 27.672 1 95.12 80 TRP B O 1
ATOM 4669 N N . VAL B 1 81 ? 3.967 17.625 28.484 1 96.75 81 VAL B N 1
ATOM 4670 C CA . VAL B 1 81 ? 3.605 18.797 29.281 1 96.75 81 VAL B CA 1
ATOM 4671 C C . VAL B 1 81 ? 3.32 19.969 28.344 1 96.75 81 VAL B C 1
ATOM 4673 O O . VAL B 1 81 ? 4.141 20.297 27.484 1 96.75 81 VAL B O 1
ATOM 4676 N N . ASP B 1 82 ? 2.164 20.531 28.484 1 96.38 82 ASP B N 1
ATOM 4677 C CA . ASP B 1 82 ? 1.773 21.688 27.672 1 96.38 82 ASP B CA 1
ATOM 4678 C C . ASP B 1 82 ? 2.447 22.953 28.172 1 96.38 82 ASP B C 1
ATOM 4680 O O . ASP B 1 82 ? 2.182 23.406 29.297 1 96.38 82 ASP B O 1
ATOM 4684 N N . VAL B 1 83 ? 3.318 23.5 27.391 1 97.25 83 VAL B N 1
ATOM 4685 C CA . VAL B 1 83 ? 4.023 24.703 27.812 1 97.25 83 VAL B CA 1
ATOM 4686 C C . VAL B 1 83 ? 3.797 25.828 26.812 1 97.25 83 VAL B C 1
ATOM 4688 O O . VAL B 1 83 ? 4.664 26.688 26.625 1 97.25 83 VAL B O 1
ATOM 4691 N N . ARG B 1 84 ? 2.686 26 26.266 1 92.31 84 ARG B N 1
ATOM 4692 C CA . ARG B 1 84 ? 2.301 27.062 25.328 1 92.31 84 ARG B CA 1
ATOM 4693 C C . ARG B 1 84 ? 2.184 28.406 26.047 1 92.31 84 ARG B C 1
ATOM 4695 O O . ARG B 1 84 ? 2.029 28.453 27.266 1 92.31 84 ARG B O 1
ATOM 4702 N N . PRO B 1 85 ? 2.277 29.359 25.234 1 89.62 85 PRO B N 1
ATOM 4703 C CA . PRO B 1 85 ? 2.385 30.703 25.812 1 89.62 85 PRO B CA 1
ATOM 4704 C C . PRO B 1 85 ? 1.21 31.047 26.719 1 89.62 85 PRO B C 1
ATOM 4706 O O . PRO B 1 85 ? 1.366 31.812 27.672 1 89.62 85 PRO B O 1
ATOM 4709 N N . GLU B 1 86 ? 0.05 30.516 26.406 1 88.62 86 GLU B N 1
ATOM 4710 C CA . GLU B 1 86 ? -1.127 30.797 27.234 1 88.62 86 GLU B CA 1
ATOM 4711 C C . GLU B 1 86 ? -0.937 30.281 28.656 1 88.62 86 GLU B C 1
ATOM 4713 O O . GLU B 1 86 ? -1.478 30.859 29.609 1 88.62 86 GLU B O 1
ATOM 4718 N N . ARG B 1 87 ? -0.136 29.312 28.781 1 92.12 87 ARG B N 1
ATOM 4719 C CA . ARG B 1 87 ? 0.106 28.688 30.078 1 92.12 87 ARG B CA 1
ATOM 4720 C C . ARG B 1 87 ? 1.457 29.109 30.656 1 92.12 87 ARG B C 1
ATOM 4722 O O . ARG B 1 87 ? 1.62 29.219 31.875 1 92.12 87 ARG B O 1
ATOM 4729 N N . VAL B 1 88 ? 2.363 29.328 29.812 1 96.56 88 VAL B N 1
ATOM 4730 C CA . VAL B 1 88 ? 3.746 29.578 30.219 1 96.56 88 VAL B CA 1
ATOM 4731 C C . VAL B 1 88 ? 4.23 30.875 29.594 1 96.56 88 VAL B C 1
ATOM 4733 O O . VAL B 1 88 ? 4.824 30.875 28.5 1 96.56 88 VAL B O 1
ATOM 4736 N N . PRO B 1 89 ? 4.156 31.953 30.312 1 95.12 89 PRO B N 1
ATOM 4737 C CA . PRO B 1 89 ? 4.477 33.281 29.75 1 95.12 89 PRO B CA 1
ATOM 4738 C C . PRO B 1 89 ? 5.949 33.625 29.906 1 95.12 89 PRO B C 1
ATOM 4740 O O . PRO B 1 89 ? 6.41 34.625 29.328 1 95.12 89 PRO B O 1
ATOM 4743 N N . ASP B 1 90 ? 6.676 32.906 30.797 1 97.06 90 ASP B N 1
ATOM 4744 C CA . ASP B 1 90 ? 8.078 33.219 31.031 1 97.06 90 ASP B CA 1
ATOM 4745 C C . ASP B 1 90 ? 8.859 31.953 31.422 1 97.06 90 ASP B C 1
ATOM 4747 O O . ASP B 1 90 ? 8.266 30.906 31.688 1 97.06 90 ASP B O 1
ATOM 4751 N N . ILE B 1 91 ? 10.164 32.031 31.484 1 98 91 ILE B N 1
ATOM 4752 C CA . ILE B 1 91 ? 11.039 30.891 31.672 1 98 91 ILE B CA 1
ATOM 4753 C C . ILE B 1 91 ? 10.914 30.375 33.125 1 98 91 ILE B C 1
ATOM 4755 O O . ILE B 1 91 ? 10.961 29.172 33.344 1 98 91 ILE B O 1
ATOM 4759 N N . ASP B 1 92 ? 10.742 31.312 34.031 1 98.06 92 ASP B N 1
ATOM 4760 C CA . ASP B 1 92 ? 10.57 30.875 35.406 1 98.06 92 ASP B CA 1
ATOM 4761 C C . ASP B 1 92 ? 9.312 30.016 35.562 1 98.06 92 ASP B C 1
ATOM 4763 O O . ASP B 1 92 ? 9.32 29.016 36.281 1 98.06 92 ASP B O 1
ATOM 4767 N N . THR B 1 93 ? 8.25 30.438 34.938 1 98.38 93 THR B N 1
ATOM 4768 C CA . THR B 1 93 ? 7.027 29.656 34.938 1 98.38 93 THR B CA 1
ATOM 4769 C C . THR B 1 93 ? 7.246 28.312 34.219 1 98.38 93 THR B C 1
ATOM 4771 O O . THR B 1 93 ? 6.727 27.281 34.656 1 98.38 93 THR B O 1
ATOM 4774 N N . LEU B 1 94 ? 7.961 28.344 33.125 1 98.38 94 LEU B N 1
ATOM 4775 C CA . LEU B 1 94 ? 8.312 27.109 32.438 1 98.38 94 LEU B CA 1
ATOM 4776 C C . LEU B 1 94 ? 8.984 26.125 33.375 1 98.38 94 LEU B C 1
ATOM 4778 O O . LEU B 1 94 ? 8.586 24.953 33.438 1 98.38 94 LEU B O 1
ATOM 4782 N N . VAL B 1 95 ? 9.945 26.594 34.094 1 98.25 95 VAL B N 1
ATOM 4783 C CA . VAL B 1 95 ? 10.703 25.75 35.031 1 98.25 95 VAL B CA 1
ATOM 4784 C C . VAL B 1 95 ? 9.773 25.203 36.094 1 98.25 95 VAL B C 1
ATOM 4786 O O . VAL B 1 95 ? 9.844 24.016 36.438 1 98.25 95 VAL B O 1
ATOM 4789 N N . ARG B 1 96 ? 8.93 26 36.562 1 98 96 ARG B N 1
ATOM 4790 C CA . ARG B 1 96 ? 8 25.578 37.625 1 98 96 ARG B CA 1
ATOM 4791 C C . ARG B 1 96 ? 7.07 24.484 37.125 1 98 96 ARG B C 1
ATOM 4793 O O . ARG B 1 96 ? 6.891 23.469 37.781 1 98 96 ARG B O 1
ATOM 4800 N N . VAL B 1 97 ? 6.469 24.719 35.969 1 98.06 97 VAL B N 1
ATOM 4801 C CA . VAL B 1 97 ? 5.523 23.766 35.406 1 98.06 97 VAL B CA 1
ATOM 4802 C C . VAL B 1 97 ? 6.223 22.438 35.125 1 98.06 97 VAL B C 1
ATOM 4804 O O . VAL B 1 97 ? 5.668 21.375 35.406 1 98.06 97 VAL B O 1
ATOM 4807 N N . LEU B 1 98 ? 7.406 22.453 34.688 1 98.12 98 LEU B N 1
ATOM 4808 C CA . LEU B 1 98 ? 8.172 21.25 34.375 1 98.12 98 LEU B CA 1
ATOM 4809 C C . LEU B 1 98 ? 8.586 20.531 35.656 1 98.12 98 LEU B C 1
ATOM 4811 O O . LEU B 1 98 ? 8.617 19.297 35.719 1 98.12 98 LEU B O 1
ATOM 4815 N N . THR B 1 99 ? 8.953 21.312 36.656 1 97.25 99 THR B N 1
ATOM 4816 C CA . THR B 1 99 ? 9.328 20.734 37.938 1 97.25 99 THR B CA 1
ATOM 4817 C C . THR B 1 99 ? 8.164 19.953 38.531 1 97.25 99 THR B C 1
ATOM 4819 O O . THR B 1 99 ? 8.352 18.844 39.062 1 97.25 99 THR B O 1
ATOM 4822 N N . GLU B 1 100 ? 7.016 20.531 38.469 1 97.06 100 GLU B N 1
ATOM 4823 C CA . GLU B 1 100 ? 5.82 19.859 39 1 97.06 100 GLU B CA 1
ATOM 4824 C C . GLU B 1 100 ? 5.543 18.562 38.219 1 97.06 100 GLU B C 1
ATOM 4826 O O . GLU B 1 100 ? 5.223 17.547 38.812 1 97.06 100 GLU B O 1
ATOM 4831 N N . ALA B 1 101 ? 5.699 18.609 36.938 1 96.75 101 ALA B N 1
ATOM 4832 C CA . ALA B 1 101 ? 5.469 17.438 36.094 1 96.75 101 ALA B CA 1
ATOM 4833 C C . ALA B 1 101 ? 6.496 16.344 36.375 1 96.75 101 ALA B C 1
ATOM 4835 O O . ALA B 1 101 ? 6.172 15.156 36.375 1 96.75 101 ALA B O 1
ATOM 4836 N N . ALA B 1 102 ? 7.684 16.703 36.594 1 95.56 102 ALA B N 1
ATOM 4837 C CA . ALA B 1 102 ? 8.773 15.766 36.875 1 95.56 102 ALA B CA 1
ATOM 4838 C C . ALA B 1 102 ? 8.508 14.961 38.125 1 95.56 102 ALA B C 1
ATOM 4840 O O . ALA B 1 102 ? 8.883 13.789 38.219 1 95.56 102 ALA B O 1
ATOM 4841 N N . ARG B 1 103 ? 7.879 15.562 39.062 1 93.88 103 ARG B N 1
ATOM 4842 C CA . ARG B 1 103 ? 7.598 14.922 40.344 1 93.88 103 ARG B CA 1
ATOM 4843 C C . ARG B 1 103 ? 6.633 13.75 40.156 1 93.88 103 ARG B C 1
ATOM 4845 O O . ARG B 1 103 ? 6.656 12.797 40.938 1 93.88 103 ARG B O 1
ATOM 4852 N N . GLU B 1 104 ? 5.852 13.797 39.156 1 93.31 104 GLU B N 1
ATOM 4853 C CA . GLU B 1 104 ? 4.824 12.781 38.938 1 93.31 104 GLU B CA 1
ATOM 4854 C C . GLU B 1 104 ? 5.348 11.656 38.062 1 93.31 104 GLU B C 1
ATOM 4856 O O . GLU B 1 104 ? 4.676 10.641 37.875 1 93.31 104 GLU B O 1
ATOM 4861 N N . LEU B 1 105 ? 6.543 11.797 37.531 1 92.38 105 LEU B N 1
ATOM 4862 C CA . LEU B 1 105 ? 7.102 10.812 36.625 1 92.38 105 LEU B CA 1
ATOM 4863 C C . LEU B 1 105 ? 7.992 9.82 37.375 1 92.38 105 LEU B C 1
ATOM 4865 O O . LEU B 1 105 ? 8.727 10.203 38.281 1 92.38 105 LEU B O 1
ATOM 4869 N N . PRO B 1 106 ? 7.887 8.539 37.031 1 91.06 106 PRO B N 1
ATOM 4870 C CA . PRO B 1 106 ? 8.836 7.59 37.625 1 91.06 106 PRO B CA 1
ATOM 4871 C C . PRO B 1 106 ? 10.289 7.941 37.312 1 91.06 106 PRO B C 1
ATOM 4873 O O . PRO B 1 106 ? 10.562 8.602 36.312 1 91.06 106 PRO B O 1
ATOM 4876 N N . ALA B 1 107 ? 11.164 7.418 38.125 1 87.94 107 ALA B N 1
ATOM 4877 C CA . ALA B 1 107 ? 12.594 7.672 37.938 1 87.94 107 ALA B CA 1
ATOM 4878 C C . ALA B 1 107 ? 13.078 7.156 36.594 1 87.94 107 ALA B C 1
ATOM 4880 O O . ALA B 1 107 ? 12.68 6.074 36.156 1 87.94 107 ALA B O 1
ATOM 4881 N N . GLY B 1 108 ? 13.82 7.984 36 1 87.12 108 GLY B N 1
ATOM 4882 C CA . GLY B 1 108 ? 14.453 7.547 34.75 1 87.12 108 GLY B CA 1
ATOM 4883 C C . GLY B 1 108 ? 13.633 7.875 33.5 1 87.12 108 GLY B C 1
ATOM 4884 O O . GLY B 1 108 ? 14.156 7.867 32.406 1 87.12 108 GLY B O 1
ATOM 4885 N N . VAL B 1 109 ? 12.375 8.125 33.656 1 89.88 109 VAL B N 1
ATOM 4886 C CA . VAL B 1 109 ? 11.523 8.461 32.531 1 89.88 109 VAL B CA 1
ATOM 4887 C C . VAL B 1 109 ? 11.797 9.891 32.062 1 89.88 109 VAL B C 1
ATOM 4889 O O . VAL B 1 109 ? 11.812 10.82 32.906 1 89.88 109 VAL B O 1
ATOM 4892 N N . PRO B 1 110 ? 12.078 10.055 30.844 1 93.06 110 PRO B N 1
ATOM 4893 C CA . PRO B 1 110 ? 12.344 11.406 30.344 1 93.06 110 PRO B CA 1
ATOM 4894 C C . PRO B 1 110 ? 11.141 12.336 30.5 1 93.06 110 PRO B C 1
ATOM 4896 O O . PRO B 1 110 ? 9.992 11.883 30.453 1 93.06 110 PRO B O 1
ATOM 4899 N N . LEU B 1 111 ? 11.461 13.609 30.75 1 95.94 111 LEU B N 1
ATOM 4900 C CA . LEU B 1 111 ? 10.445 14.664 30.781 1 95.94 111 LEU B CA 1
ATOM 4901 C C . LEU B 1 111 ? 10.344 15.352 29.422 1 95.94 111 LEU B C 1
ATOM 4903 O O . LEU B 1 111 ? 11.352 15.82 28.875 1 95.94 111 LEU B O 1
ATOM 4907 N N . ARG B 1 112 ? 9.148 15.336 28.859 1 95.75 112 ARG B N 1
ATOM 4908 C CA . ARG B 1 112 ? 8.906 15.938 27.562 1 95.75 112 ARG B CA 1
ATOM 4909 C C . ARG B 1 112 ? 7.816 17 27.641 1 95.75 112 ARG B C 1
ATOM 4911 O O . ARG B 1 112 ? 6.844 16.844 28.375 1 95.75 112 ARG B O 1
ATOM 4918 N N . ALA B 1 113 ? 8.047 18.062 26.906 1 97.38 113 ALA B N 1
ATOM 4919 C CA . ALA B 1 113 ? 7.086 19.156 26.844 1 97.38 113 ALA B CA 1
ATOM 4920 C C . ALA B 1 113 ? 6.969 19.719 25.438 1 97.38 113 ALA B C 1
ATOM 4922 O O . ALA B 1 113 ? 7.863 19.516 24.609 1 97.38 113 ALA B O 1
ATOM 4923 N N . PHE B 1 114 ? 5.883 20.391 25.172 1 96.31 114 PHE B N 1
ATOM 4924 C CA . PHE B 1 114 ? 5.66 20.906 23.828 1 96.31 114 PHE B CA 1
ATOM 4925 C C . PHE B 1 114 ? 5.012 22.281 23.875 1 96.31 114 PHE B C 1
ATOM 4927 O O . PHE B 1 114 ? 4.094 22.516 24.672 1 96.31 114 PHE B O 1
ATOM 4934 N N . GLY B 1 115 ? 5.617 23.266 23 1 94.69 115 GLY B N 1
ATOM 4935 C CA . GLY B 1 115 ? 4.75 24.344 22.578 1 94.69 115 GLY B CA 1
ATOM 4936 C C . GLY B 1 115 ? 5.266 25.719 22.969 1 94.69 115 GLY B C 1
ATOM 4937 O O . GLY B 1 115 ? 4.613 26.734 22.703 1 94.69 115 GLY B O 1
ATOM 4938 N N . TYR B 1 116 ? 6.473 25.734 23.578 1 93.81 116 TYR B N 1
ATOM 4939 C CA . TYR B 1 116 ? 6.934 27.062 23.953 1 93.81 116 TYR B CA 1
ATOM 4940 C C . TYR B 1 116 ? 7.227 27.906 22.719 1 93.81 116 TYR B C 1
ATOM 4942 O O . TYR B 1 116 ? 7.574 27.375 21.656 1 93.81 116 TYR B O 1
ATOM 4950 N N . GLU B 1 117 ? 7.012 29.219 22.797 1 89.75 117 GLU B N 1
ATOM 4951 C CA . GLU B 1 117 ? 7.355 30.203 21.781 1 89.75 117 GLU B CA 1
ATOM 4952 C C . GLU B 1 117 ? 8.297 31.266 22.344 1 89.75 117 GLU B C 1
ATOM 4954 O O . GLU B 1 117 ? 7.875 32.156 23.094 1 89.75 117 GLU B O 1
ATOM 4959 N N . HIS B 1 118 ? 9.461 31.234 21.875 1 88.44 118 HIS B N 1
ATOM 4960 C CA . HIS B 1 118 ? 10.508 32.031 22.484 1 88.44 118 HIS B CA 1
ATOM 4961 C C . HIS B 1 118 ? 10.211 33.531 22.375 1 88.44 118 HIS B C 1
ATOM 4963 O O . HIS B 1 118 ? 10.562 34.312 23.266 1 88.44 118 HIS B O 1
ATOM 4969 N N . ARG B 1 119 ? 9.492 33.938 21.344 1 84.25 119 ARG B N 1
ATOM 4970 C CA . ARG B 1 119 ? 9.211 35.344 21.172 1 84.25 119 ARG B CA 1
ATOM 4971 C C . ARG B 1 119 ? 8.023 35.781 22.031 1 84.25 119 ARG B C 1
ATOM 4973 O O . ARG B 1 119 ? 7.805 37 22.234 1 84.25 119 ARG B O 1
ATOM 4980 N N . ARG B 1 120 ? 7.332 34.844 22.547 1 87.06 120 ARG B N 1
ATOM 4981 C CA . ARG B 1 120 ? 6.188 35.156 23.406 1 87.06 120 ARG B CA 1
ATOM 4982 C C . ARG B 1 120 ? 6.539 34.969 24.875 1 87.06 120 ARG B C 1
ATOM 4984 O O . ARG B 1 120 ? 5.734 35.312 25.75 1 87.06 120 ARG B O 1
ATOM 4991 N N . LEU B 1 121 ? 7.707 34.531 25.125 1 92.19 121 LEU B N 1
ATOM 4992 C CA . LEU B 1 121 ? 8.211 34.531 26.5 1 92.19 121 LEU B CA 1
ATOM 4993 C C . LEU B 1 121 ? 8.609 35.938 26.922 1 92.19 121 LEU B C 1
ATOM 4995 O O . LEU B 1 121 ? 9.062 36.719 26.109 1 92.19 121 LEU B O 1
ATOM 4999 N N . ALA B 1 122 ? 8.461 36.188 28.141 1 95 122 ALA B N 1
ATOM 5000 C CA . ALA B 1 122 ? 8.805 37.5 28.656 1 95 122 ALA B CA 1
ATOM 5001 C C . ALA B 1 122 ? 10.258 37.844 28.375 1 95 122 ALA B C 1
ATOM 5003 O O . ALA B 1 122 ? 10.586 39.031 28.109 1 95 122 ALA B O 1
ATOM 5004 N N . GLU B 1 123 ? 11.117 36.875 28.391 1 94.44 123 GLU B N 1
ATOM 5005 C CA . GLU B 1 123 ? 12.555 37.062 28.203 1 94.44 123 GLU B CA 1
ATOM 5006 C C . GLU B 1 123 ? 12.898 37.219 26.734 1 94.44 123 GLU B C 1
ATOM 5008 O O . GLU B 1 123 ? 14.016 37.625 26.391 1 94.44 123 GLU B O 1
ATOM 5013 N N . ARG B 1 124 ? 11.969 36.812 25.859 1 89.38 124 ARG B N 1
ATOM 5014 C CA . ARG B 1 124 ? 12.117 36.938 24.406 1 89.38 124 ARG B CA 1
ATOM 5015 C C . ARG B 1 124 ? 13.359 36.219 23.906 1 89.38 124 ARG B C 1
ATOM 5017 O O . ARG B 1 124 ? 14.133 36.75 23.125 1 89.38 124 ARG B O 1
ATOM 5024 N N . ARG B 1 125 ? 13.57 35.094 24.453 1 90.38 125 ARG B N 1
ATOM 5025 C CA . ARG B 1 125 ? 14.648 34.188 24.062 1 90.38 125 ARG B CA 1
ATOM 5026 C C . ARG B 1 125 ? 14.258 32.719 24.266 1 90.38 125 ARG B C 1
ATOM 5028 O O . ARG B 1 125 ? 13.328 32.438 25.016 1 90.38 125 ARG B O 1
ATOM 5035 N N . HIS B 1 126 ? 14.992 31.859 23.641 1 93.81 126 HIS B N 1
ATOM 5036 C CA . HIS B 1 126 ? 14.852 30.438 23.922 1 93.81 126 HIS B CA 1
ATOM 5037 C C . HIS B 1 126 ? 15.352 30.094 25.328 1 93.81 126 HIS B C 1
ATOM 5039 O O . HIS B 1 126 ? 16.297 30.719 25.812 1 93.81 126 HIS B O 1
ATOM 5045 N N . PRO B 1 127 ? 14.711 29.062 26 1 97.56 127 PRO B N 1
ATOM 5046 C CA . PRO B 1 127 ? 15.383 28.5 27.156 1 97.56 127 PRO B CA 1
ATOM 5047 C C . PRO B 1 127 ? 16.734 27.875 26.812 1 97.56 127 PRO B C 1
ATOM 5049 O O . PRO B 1 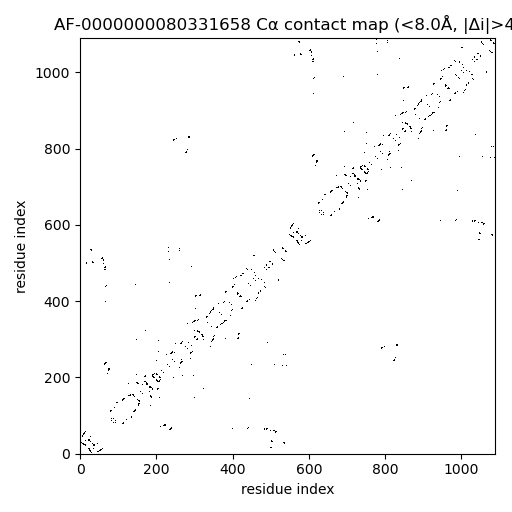127 ? 17.016 27.609 25.641 1 97.56 127 PRO B O 1
ATOM 5052 N N . THR B 1 128 ? 17.578 27.719 27.797 1 98.12 128 THR B N 1
ATOM 5053 C CA . THR B 1 128 ? 18.859 27.047 27.609 1 98.12 128 THR B CA 1
ATOM 5054 C C . THR B 1 128 ? 18.922 25.75 28.422 1 98.12 128 THR B C 1
ATOM 5056 O O . THR B 1 128 ? 18.031 25.484 29.234 1 98.12 128 THR B O 1
ATOM 5059 N N . CYS B 1 129 ? 20.047 25.031 28.188 1 98.5 129 CYS B N 1
ATOM 5060 C CA . CYS B 1 129 ? 20.25 23.828 28.984 1 98.5 129 CYS B CA 1
ATOM 5061 C C . CYS B 1 129 ? 20.344 24.172 30.469 1 98.5 129 CYS B C 1
ATOM 5063 O O . CYS B 1 129 ? 19.859 23.406 31.312 1 98.5 129 CYS B O 1
ATOM 5065 N N . HIS B 1 130 ? 20.828 25.359 30.781 1 98.12 130 HIS B N 1
ATOM 5066 C CA . HIS B 1 130 ? 20.984 25.766 32.188 1 98.12 130 HIS B CA 1
ATOM 5067 C C . HIS B 1 130 ? 19.625 26.094 32.812 1 98.12 130 HIS B C 1
ATOM 5069 O O . HIS B 1 130 ? 19.406 25.844 34 1 98.12 130 HIS B O 1
ATOM 5075 N N . ASP B 1 131 ? 18.75 26.672 32.031 1 98.38 131 ASP B N 1
ATOM 5076 C CA . ASP B 1 131 ? 17.391 26.891 32.531 1 98.38 131 ASP B CA 1
ATOM 5077 C C . ASP B 1 131 ? 16.703 25.562 32.844 1 98.38 131 ASP B C 1
ATOM 5079 O O . ASP B 1 131 ? 16.062 25.438 33.906 1 98.38 131 ASP B O 1
ATOM 5083 N N . LEU B 1 132 ? 16.891 24.547 32.031 1 98.56 132 LEU B N 1
ATOM 5084 C CA . LEU B 1 132 ? 16.234 23.25 32.188 1 98.56 132 LEU B CA 1
ATOM 5085 C C . LEU B 1 132 ? 16.922 22.438 33.281 1 98.56 132 LEU B C 1
ATOM 5087 O O . LEU B 1 132 ? 16.297 21.562 33.906 1 98.56 132 LEU B O 1
ATOM 5091 N N . ASP B 1 133 ? 18.188 22.75 33.562 1 98.31 133 ASP B N 1
ATOM 5092 C CA . ASP B 1 133 ? 18.891 22.094 34.656 1 98.31 133 ASP B CA 1
ATOM 5093 C C . ASP B 1 133 ? 18.25 22.453 36 1 98.31 133 ASP B C 1
ATOM 5095 O O . ASP B 1 133 ? 18.391 21.719 36.969 1 98.31 133 ASP B O 1
ATOM 5099 N N . ARG B 1 134 ? 17.625 23.594 36.031 1 98 134 ARG B N 1
ATOM 5100 C CA . ARG B 1 134 ? 16.906 24 37.25 1 98 134 ARG B CA 1
ATOM 5101 C C . ARG B 1 134 ? 15.742 23.047 37.531 1 98 134 ARG B C 1
ATOM 5103 O O . ARG B 1 134 ? 15.273 22.969 38.688 1 98 134 ARG B O 1
ATOM 5110 N N . VAL B 1 135 ? 15.25 22.391 36.562 1 97.56 135 VAL B N 1
ATOM 5111 C CA . VAL B 1 135 ? 14.172 21.422 36.719 1 97.56 135 VAL B CA 1
ATOM 5112 C C . VAL B 1 135 ? 14.727 20.125 37.312 1 97.56 135 VAL B C 1
ATOM 5114 O O . VAL B 1 135 ? 14.195 19.594 38.312 1 97.56 135 VAL B O 1
ATOM 5117 N N . THR B 1 136 ? 15.719 19.609 36.656 1 95.5 136 THR B N 1
ATOM 5118 C CA . THR B 1 136 ? 16.375 18.375 37.062 1 95.5 136 THR B CA 1
ATOM 5119 C C . THR B 1 136 ? 17.75 18.234 36.406 1 95.5 136 THR B C 1
ATOM 5121 O O . THR B 1 136 ? 17.969 18.781 35.344 1 95.5 136 THR B O 1
ATOM 5124 N N . GLU B 1 137 ? 18.609 17.484 37.062 1 92 137 GLU B N 1
ATOM 5125 C CA . GLU B 1 137 ? 19.938 17.188 36.5 1 92 137 GLU B CA 1
ATOM 5126 C C . GLU B 1 137 ? 20.109 15.68 36.281 1 92 137 GLU B C 1
ATOM 5128 O O . GLU B 1 137 ? 21.125 15.234 35.781 1 92 137 GLU B O 1
ATOM 5133 N N . ASP B 1 138 ? 19.047 14.977 36.531 1 90.56 138 ASP B N 1
ATOM 5134 C CA . ASP B 1 138 ? 19.219 13.531 36.625 1 90.56 138 ASP B CA 1
ATOM 5135 C C . ASP B 1 138 ? 18.422 12.812 35.531 1 90.56 138 ASP B C 1
ATOM 5137 O O . ASP B 1 138 ? 18.438 11.586 35.469 1 90.56 138 ASP B O 1
ATOM 5141 N N . ARG B 1 139 ? 17.625 13.469 34.844 1 94.62 139 ARG B N 1
ATOM 5142 C CA . ARG B 1 139 ? 16.891 12.828 33.75 1 94.62 139 ARG B CA 1
ATOM 5143 C C . ARG B 1 139 ? 16.906 13.688 32.5 1 94.62 139 ARG B C 1
ATOM 5145 O O . ARG B 1 139 ? 17.203 14.883 32.562 1 94.62 139 ARG B O 1
ATOM 5152 N N . GLU B 1 140 ? 16.578 13.094 31.391 1 95.31 140 GLU B N 1
ATOM 5153 C CA . GLU B 1 140 ? 16.453 13.82 30.125 1 95.31 140 GLU B CA 1
ATOM 5154 C C . GLU B 1 140 ? 15.242 14.742 30.141 1 95.31 140 GLU B C 1
ATOM 5156 O O . GLU B 1 140 ? 14.172 14.367 30.625 1 95.31 140 GLU B O 1
ATOM 5161 N N . VAL B 1 141 ? 15.469 15.945 29.672 1 97.19 141 VAL B N 1
ATOM 5162 C CA . VAL B 1 141 ? 14.398 16.906 29.453 1 97.19 141 VAL B CA 1
ATOM 5163 C C . VAL B 1 141 ? 14.445 17.406 28 1 97.19 141 VAL B C 1
ATOM 5165 O O . VAL B 1 141 ? 15.516 17.781 27.5 1 97.19 141 VAL B O 1
ATOM 5168 N N . TYR B 1 142 ? 13.406 17.312 27.328 1 96.94 142 TYR B N 1
ATOM 5169 C CA . TYR B 1 142 ? 13.266 17.891 25.984 1 96.94 142 TYR B CA 1
ATOM 5170 C C . TYR B 1 142 ? 12.016 18.75 25.906 1 96.94 142 TYR B C 1
ATOM 5172 O O . TYR B 1 142 ? 10.898 18.281 26.141 1 96.94 142 TYR B O 1
ATOM 5180 N N . VAL B 1 143 ? 12.18 20.016 25.578 1 97.88 143 VAL B N 1
ATOM 5181 C CA . VAL B 1 143 ? 11.086 20.953 25.375 1 97.88 143 VAL B CA 1
ATOM 5182 C C . VAL B 1 143 ? 11.031 21.391 23.906 1 97.88 143 VAL B C 1
ATOM 5184 O O . VAL B 1 143 ? 11.836 22.203 23.453 1 97.88 143 VAL B O 1
ATOM 5187 N N . MET B 1 144 ? 10.039 20.906 23.219 1 95.81 144 MET B N 1
ATOM 5188 C CA . MET B 1 144 ? 9.914 21.188 21.797 1 95.81 144 MET B CA 1
ATOM 5189 C C . MET B 1 144 ? 9.25 22.531 21.547 1 95.81 144 MET B C 1
ATOM 5191 O O . MET B 1 144 ? 8.266 22.875 22.219 1 95.81 144 MET B O 1
ATOM 5195 N N . ASN B 1 145 ? 9.82 23.281 20.672 1 93.75 145 ASN B N 1
ATOM 5196 C CA . ASN B 1 145 ? 9.25 24.547 20.234 1 93.75 145 ASN B CA 1
ATOM 5197 C C . ASN B 1 145 ? 7.922 24.359 19.516 1 93.75 145 ASN B C 1
ATOM 5199 O O . ASN B 1 145 ? 7.688 23.312 18.906 1 93.75 145 ASN B O 1
ATOM 5203 N N . ALA B 1 146 ? 7.082 25.359 19.5 1 90.75 146 ALA B N 1
ATOM 5204 C CA . ALA B 1 146 ? 5.754 25.312 18.891 1 90.75 146 ALA B CA 1
ATOM 5205 C C . ALA B 1 146 ? 5.848 25.047 17.391 1 90.75 146 ALA B C 1
ATOM 5207 O O . ALA B 1 146 ? 4.91 24.516 16.797 1 90.75 146 ALA B O 1
ATOM 5208 N N . SER B 1 147 ? 6.945 25.359 16.75 1 87.5 147 SER B N 1
ATOM 5209 C CA . SER B 1 147 ? 7.121 25.156 15.312 1 87.5 147 SER B CA 1
ATOM 5210 C C . SER B 1 147 ? 7.266 23.688 14.969 1 87.5 147 SER B C 1
ATOM 5212 O O . SER B 1 147 ? 7.133 23.297 13.805 1 87.5 147 SER B O 1
ATOM 5214 N N . GLY B 1 148 ? 7.652 22.859 15.93 1 89.94 148 GLY B N 1
ATOM 5215 C CA . GLY B 1 148 ? 7.871 21.438 15.703 1 89.94 148 GLY B CA 1
ATOM 5216 C C . GLY B 1 148 ? 9.188 21.141 15.008 1 89.94 148 GLY B C 1
ATOM 5217 O O . GLY B 1 148 ? 9.516 19.984 14.75 1 89.94 148 GLY B O 1
ATOM 5218 N N . HIS B 1 149 ? 10.008 22.125 14.766 1 91.44 149 HIS B N 1
ATOM 5219 C CA . HIS B 1 149 ? 11.234 21.938 14.008 1 91.44 149 HIS B CA 1
ATOM 5220 C C . HIS B 1 149 ? 12.43 21.75 14.938 1 91.44 149 HIS B C 1
ATOM 5222 O O . HIS B 1 149 ? 13.578 21.703 14.484 1 91.44 149 HIS B O 1
ATOM 5228 N N . GLY B 1 150 ? 12.203 21.734 16.266 1 92.38 150 GLY B N 1
ATOM 5229 C CA . GLY B 1 150 ? 13.25 21.562 17.266 1 92.38 150 GLY B CA 1
ATOM 5230 C C . GLY B 1 150 ? 12.859 22.078 18.641 1 92.38 150 GLY B C 1
ATOM 5231 O O . GLY B 1 150 ? 11.68 22.344 18.891 1 92.38 150 GLY B O 1
ATOM 5232 N N . GLY B 1 151 ? 13.945 22.156 19.453 1 95.12 151 GLY B N 1
ATOM 5233 C CA . GLY B 1 151 ? 13.703 22.609 20.812 1 95.12 151 GLY B CA 1
ATOM 5234 C C . GLY B 1 151 ? 14.969 22.703 21.641 1 95.12 151 GLY B C 1
ATOM 5235 O O . GLY B 1 151 ? 16.016 23.141 21.141 1 95.12 151 GLY B O 1
ATOM 5236 N N . VAL B 1 152 ? 14.695 22.516 22.953 1 97.94 152 VAL B N 1
ATOM 5237 C CA . VAL B 1 152 ? 15.805 22.672 23.891 1 97.94 152 VAL B CA 1
ATOM 5238 C C . VAL B 1 152 ? 15.898 21.453 24.797 1 97.94 152 VAL B C 1
ATOM 5240 O O . VAL B 1 152 ? 14.875 20.906 25.234 1 97.94 152 VAL B O 1
ATOM 5243 N N . VAL B 1 153 ? 17.141 21.031 25.078 1 98.19 153 VAL B N 1
ATOM 5244 C CA . VAL B 1 153 ? 17.375 19.922 26 1 98.19 153 VAL B CA 1
ATOM 5245 C C . VAL B 1 153 ? 18.234 20.406 27.172 1 98.19 153 VAL B C 1
ATOM 5247 O O . VAL B 1 153 ? 18.859 21.469 27.094 1 98.19 153 VAL B O 1
ATOM 5250 N N . ASN B 1 154 ? 18.188 19.625 28.281 1 98.31 154 ASN B N 1
ATOM 5251 C CA . ASN B 1 154 ? 19.031 19.984 29.422 1 98.31 154 ASN B CA 1
ATOM 5252 C C . ASN B 1 154 ? 20.422 19.391 29.297 1 98.31 154 ASN B C 1
ATOM 5254 O O . ASN B 1 154 ? 20.734 18.703 28.328 1 98.31 154 ASN B O 1
ATOM 5258 N N . SER B 1 155 ? 21.266 19.75 30.266 1 98.12 155 SER B N 1
ATOM 5259 C CA . SER B 1 155 ? 22.656 19.312 30.234 1 98.12 155 SER B CA 1
ATOM 5260 C C . SER B 1 155 ? 22.766 17.781 30.328 1 98.12 155 SER B C 1
ATOM 5262 O O . SER B 1 155 ? 23.656 17.188 29.734 1 98.12 155 SER B O 1
ATOM 5264 N N . ALA B 1 156 ? 21.906 17.188 31.062 1 97 156 ALA B N 1
ATOM 5265 C CA . ALA B 1 156 ? 21.906 15.727 31.188 1 97 156 ALA B CA 1
ATOM 5266 C C . ALA B 1 156 ? 21.688 15.07 29.828 1 97 156 ALA B C 1
ATOM 5268 O O . ALA B 1 156 ? 22.328 14.07 29.5 1 97 156 ALA B O 1
ATOM 5269 N N . SER B 1 157 ? 20.734 15.578 29.031 1 96.56 157 SER B N 1
ATOM 5270 C CA . SER B 1 157 ? 20.484 15.07 27.688 1 96.56 157 SER B CA 1
ATOM 5271 C C . SER B 1 157 ? 21.719 15.234 26.797 1 96.56 157 SER B C 1
ATOM 5273 O O . SER B 1 157 ? 22.062 14.336 26.031 1 96.56 157 SER B O 1
ATOM 5275 N N . LEU B 1 158 ? 22.312 16.422 26.828 1 97.69 158 LEU B N 1
ATOM 5276 C CA . LEU B 1 158 ? 23.516 16.672 26.047 1 97.69 158 LEU B CA 1
ATOM 5277 C C . LEU B 1 158 ? 24.594 15.641 26.375 1 97.69 158 LEU B C 1
ATOM 5279 O O . LEU B 1 158 ? 25.219 15.086 25.469 1 97.69 158 LEU B O 1
ATOM 5283 N N . ARG B 1 159 ? 24.797 15.328 27.594 1 96.44 159 ARG B N 1
ATOM 5284 C CA . ARG B 1 159 ? 25.797 14.359 28.031 1 96.44 159 ARG B CA 1
ATOM 5285 C C . ARG B 1 159 ? 25.422 12.953 27.562 1 96.44 159 ARG B C 1
ATOM 5287 O O . ARG B 1 159 ? 26.281 12.234 27.031 1 96.44 159 ARG B O 1
ATOM 5294 N N . LEU B 1 160 ? 24.219 12.602 27.781 1 94.56 160 LEU B N 1
ATOM 5295 C CA . LEU B 1 160 ? 23.734 11.266 27.438 1 94.56 160 LEU B CA 1
ATOM 5296 C C . LEU B 1 160 ? 23.984 10.977 25.953 1 94.56 160 LEU B C 1
ATOM 5298 O O . LEU B 1 160 ? 24.328 9.844 25.594 1 94.56 160 LEU B O 1
ATOM 5302 N N . HIS B 1 161 ? 23.781 11.977 25.109 1 95.12 161 HIS B N 1
ATOM 5303 C CA . HIS B 1 161 ? 23.844 11.766 23.672 1 95.12 161 HIS B CA 1
ATOM 5304 C C . HIS B 1 161 ? 25.188 12.219 23.109 1 95.12 161 HIS B C 1
ATOM 5306 O O . HIS B 1 161 ? 25.375 12.266 21.891 1 95.12 161 HIS B O 1
ATOM 5312 N N . GLY B 1 162 ? 26.062 12.617 23.938 1 95.75 162 GLY B N 1
ATOM 5313 C CA . GLY B 1 162 ? 27.422 12.953 23.562 1 95.75 162 GLY B CA 1
ATOM 5314 C C . GLY B 1 162 ? 27.516 14.219 22.734 1 95.75 162 GLY B C 1
ATOM 5315 O O . GLY B 1 162 ? 28.328 14.289 21.797 1 95.75 162 GLY B O 1
ATOM 5316 N N . ILE B 1 163 ? 26.703 15.227 22.969 1 97.5 163 ILE B N 1
ATOM 5317 C CA . ILE B 1 163 ? 26.734 16.5 22.25 1 97.5 163 ILE B CA 1
ATOM 5318 C C . ILE B 1 163 ? 27.641 17.484 22.984 1 97.5 163 ILE B C 1
ATOM 5320 O O . ILE B 1 163 ? 27.344 17.875 24.109 1 97.5 163 ILE B O 1
ATOM 5324 N N . THR B 1 164 ? 28.703 17.859 22.359 1 97.56 164 THR B N 1
ATOM 5325 C CA . THR B 1 164 ? 29.734 18.688 22.969 1 97.56 164 THR B CA 1
ATOM 5326 C C . THR B 1 164 ? 30.125 19.844 22.062 1 97.56 164 THR B C 1
ATOM 5328 O O . THR B 1 164 ? 29.547 20 20.984 1 97.56 164 THR B O 1
ATOM 5331 N N . ALA B 1 165 ? 31.031 20.672 22.516 1 96.62 165 ALA B N 1
ATOM 5332 C CA . ALA B 1 165 ? 31.547 21.781 21.703 1 96.62 165 ALA B CA 1
ATOM 5333 C C . ALA B 1 165 ? 32.156 21.266 20.406 1 96.62 165 ALA B C 1
ATOM 5335 O O . ALA B 1 165 ? 32.188 21.984 19.406 1 96.62 165 ALA B O 1
ATOM 5336 N N . GLY B 1 166 ? 32.562 20.047 20.406 1 96.44 166 GLY B N 1
ATOM 5337 C CA . GLY B 1 166 ? 33.188 19.469 19.234 1 96.44 166 GLY B CA 1
ATOM 5338 C C . GLY B 1 166 ? 32.219 18.812 18.281 1 96.44 166 GLY B C 1
ATOM 5339 O O . GLY B 1 166 ? 32.594 18.406 17.188 1 96.44 166 GLY B O 1
ATOM 5340 N N . THR B 1 167 ? 31 18.703 18.703 1 96.75 167 THR B N 1
ATOM 5341 C CA . THR B 1 167 ? 30 18.078 17.844 1 96.75 167 THR B CA 1
ATOM 5342 C C . THR B 1 167 ? 29.672 18.969 16.656 1 96.75 167 THR B C 1
ATOM 5344 O O . THR B 1 167 ? 29.234 20.125 16.828 1 96.75 167 THR B O 1
ATOM 5347 N N . ALA B 1 168 ? 29.906 18.422 15.43 1 94.81 168 ALA B N 1
ATOM 5348 C CA . ALA B 1 168 ? 29.641 19.188 14.211 1 94.81 168 ALA B CA 1
ATOM 5349 C C . ALA B 1 168 ? 28.141 19.312 13.961 1 94.81 168 ALA B C 1
ATOM 5351 O O . ALA B 1 168 ? 27.375 18.391 14.266 1 94.81 168 ALA B O 1
ATOM 5352 N N . GLU B 1 169 ? 27.672 20.422 13.445 1 92.19 169 GLU B N 1
ATOM 5353 C CA . GLU B 1 169 ? 26.297 20.578 12.984 1 92.19 169 GLU B CA 1
ATOM 5354 C C . GLU B 1 169 ? 26.016 19.703 11.766 1 92.19 169 GLU B C 1
ATOM 5356 O O . GLU B 1 169 ? 26.797 19.688 10.82 1 92.19 169 GLU B O 1
ATOM 5361 N N . PRO B 1 170 ? 24.984 18.938 11.867 1 91.69 170 PRO B N 1
ATOM 5362 C CA . PRO B 1 170 ? 24.641 18.125 10.703 1 91.69 170 PRO B CA 1
ATOM 5363 C C . PRO B 1 170 ? 24.078 18.953 9.547 1 91.69 170 PRO B C 1
ATOM 5365 O O . PRO B 1 170 ? 23.578 20.062 9.766 1 91.69 170 PRO B O 1
ATOM 5368 N N . GLU B 1 171 ? 24.141 18.422 8.281 1 88.06 171 GLU B N 1
ATOM 5369 C CA . GLU B 1 171 ? 23.484 19.047 7.137 1 88.06 171 GLU B CA 1
ATOM 5370 C C . GLU B 1 171 ? 21.984 19.188 7.375 1 88.06 171 GLU B C 1
ATOM 5372 O O . GLU B 1 171 ? 21.312 18.234 7.766 1 88.06 171 GLU B O 1
ATOM 5377 N N . GLY B 1 172 ? 21.531 20.422 7.242 1 87.31 172 GLY B N 1
ATOM 5378 C CA . GLY B 1 172 ? 20.109 20.656 7.402 1 87.31 172 GLY B CA 1
ATOM 5379 C C . GLY B 1 172 ? 19.688 20.828 8.852 1 87.31 172 GLY B C 1
ATOM 5380 O O . GLY B 1 172 ? 18.5 20.797 9.164 1 87.31 172 GLY B O 1
ATOM 5381 N N . GLY B 1 173 ? 20.719 20.906 9.766 1 89.81 173 GLY B N 1
ATOM 5382 C CA . GLY B 1 173 ? 20.422 21.094 11.18 1 89.81 173 GLY B CA 1
ATOM 5383 C C . GLY B 1 173 ? 21.344 22.078 11.859 1 89.81 173 GLY B C 1
ATOM 5384 O O . GLY B 1 173 ? 22.391 22.453 11.305 1 89.81 173 GLY B O 1
ATOM 5385 N N . ARG B 1 174 ? 20.906 22.516 13.039 1 90.94 174 ARG B N 1
ATOM 5386 C CA . ARG B 1 174 ? 21.672 23.5 13.789 1 90.94 174 ARG B CA 1
ATOM 5387 C C . ARG B 1 174 ? 21.734 23.141 15.266 1 90.94 174 ARG B C 1
ATOM 5389 O O . ARG B 1 174 ? 20.734 22.703 15.844 1 90.94 174 ARG B O 1
ATOM 5396 N N . ILE B 1 175 ? 22.922 23.312 15.812 1 95.06 175 ILE B N 1
ATOM 5397 C CA . ILE B 1 175 ? 23.141 23.203 17.25 1 95.06 175 ILE B CA 1
ATOM 5398 C C . ILE B 1 175 ? 23.391 24.578 17.844 1 95.06 175 ILE B C 1
ATOM 5400 O O . ILE B 1 175 ? 24.344 25.266 17.484 1 95.06 175 ILE B O 1
ATOM 5404 N N . GLY B 1 176 ? 22.453 25.016 18.734 1 94.62 176 GLY B N 1
ATOM 5405 C CA . GLY B 1 176 ? 22.688 26.281 19.438 1 94.62 176 GLY B CA 1
ATOM 5406 C C . GLY B 1 176 ? 23.891 26.234 20.375 1 94.62 176 GLY B C 1
ATOM 5407 O O . GLY B 1 176 ? 24.156 25.188 20.984 1 94.62 176 GLY B O 1
ATOM 5408 N N . ARG B 1 177 ? 24.562 27.359 20.484 1 96.12 177 ARG B N 1
ATOM 5409 C CA . ARG B 1 177 ? 25.766 27.422 21.297 1 96.12 177 ARG B CA 1
ATOM 5410 C C . ARG B 1 177 ? 25.844 28.734 22.062 1 96.12 177 ARG B C 1
ATOM 5412 O O . ARG B 1 177 ? 25.328 29.766 21.609 1 96.12 177 ARG B O 1
ATOM 5419 N N . PHE B 1 178 ? 26.469 28.641 23.203 1 96 178 PHE B N 1
ATOM 5420 C CA . PHE B 1 178 ? 26.875 29.844 23.906 1 96 178 PHE B CA 1
ATOM 5421 C C . PHE B 1 178 ? 28.047 30.516 23.203 1 96 178 PHE B C 1
ATOM 5423 O O . PHE B 1 178 ? 28.625 29.953 22.266 1 96 178 PHE B O 1
ATOM 5430 N N . ALA B 1 179 ? 28.391 31.719 23.656 1 93.69 179 ALA B N 1
ATOM 5431 C CA . ALA B 1 179 ? 29.484 32.5 23.078 1 93.69 179 ALA B CA 1
ATOM 5432 C C . ALA B 1 179 ? 30.797 31.703 23.125 1 93.69 179 ALA B C 1
ATOM 5434 O O . ALA B 1 179 ? 31.641 31.844 22.234 1 93.69 179 ALA B O 1
ATOM 5435 N N . GLY B 1 180 ? 30.922 30.812 24.031 1 93.5 180 GLY B N 1
ATOM 5436 C CA . GLY B 1 180 ? 32.125 30.031 24.219 1 93.5 180 GLY B CA 1
ATOM 5437 C C . GLY B 1 180 ? 32.156 28.781 23.359 1 93.5 180 GLY B C 1
ATOM 5438 O O . GLY B 1 180 ? 33.156 28.062 23.344 1 93.5 180 GLY B O 1
ATOM 5439 N N . GLY B 1 181 ? 31.062 28.469 22.703 1 94.88 181 GLY B N 1
ATOM 5440 C CA . GLY B 1 181 ? 31.047 27.344 21.781 1 94.88 181 GLY B CA 1
ATOM 5441 C C . GLY B 1 181 ? 30.328 26.125 22.344 1 94.88 181 GLY B C 1
ATOM 5442 O O . GLY B 1 181 ? 29.953 25.219 21.594 1 94.88 181 GLY B O 1
ATOM 5443 N N . GLU B 1 182 ? 30.172 26.094 23.625 1 97.19 182 GLU B N 1
ATOM 5444 C CA . GLU B 1 182 ? 29.469 24.984 24.25 1 97.19 182 GLU B CA 1
ATOM 5445 C C . GLU B 1 182 ? 28 24.953 23.828 1 97.19 182 GLU B C 1
ATOM 5447 O O . GLU B 1 182 ? 27.375 26.016 23.688 1 97.19 182 GLU B O 1
ATOM 5452 N N . PRO B 1 183 ? 27.5 23.75 23.609 1 98.06 183 PRO B N 1
ATOM 5453 C CA . PRO B 1 183 ? 26.078 23.688 23.266 1 98.06 183 PRO B CA 1
ATOM 5454 C C . PRO B 1 183 ? 25.188 24.297 24.344 1 98.06 183 PRO B C 1
ATOM 5456 O O . PRO B 1 183 ? 25.438 24.094 25.531 1 98.06 183 PRO B O 1
ATOM 5459 N N . ASN B 1 184 ? 24.188 25.016 23.953 1 98.25 184 ASN B N 1
ATOM 5460 C CA . ASN B 1 184 ? 23.312 25.688 24.906 1 98.25 184 ASN B CA 1
ATOM 5461 C C . ASN B 1 184 ? 22 24.938 25.094 1 98.25 184 ASN B C 1
ATOM 5463 O O . ASN B 1 184 ? 21.094 25.422 25.766 1 98.25 184 ASN B O 1
ATOM 5467 N N . GLY B 1 185 ? 21.875 23.75 24.375 1 98.25 185 GLY B N 1
ATOM 5468 C CA . GLY B 1 185 ? 20.688 22.922 24.5 1 98.25 185 GLY B CA 1
ATOM 5469 C C . GLY B 1 185 ? 19.766 22.984 23.297 1 98.25 185 GLY B C 1
ATOM 5470 O O . GLY B 1 185 ? 18.953 22.094 23.078 1 98.25 185 GLY B O 1
ATOM 5471 N N . GLU B 1 186 ? 19.859 23.969 22.469 1 96.38 186 GLU B N 1
ATOM 5472 C CA . GLU B 1 186 ? 19.016 24.109 21.281 1 96.38 186 GLU B CA 1
ATOM 5473 C C . GLU B 1 186 ? 19.422 23.094 20.219 1 96.38 186 GLU B C 1
ATOM 5475 O O . GLU B 1 186 ? 20.609 22.969 19.875 1 96.38 186 GLU B O 1
ATOM 5480 N N . LEU B 1 187 ? 18.516 22.375 19.734 1 95.31 187 LEU B N 1
ATOM 5481 C CA . LEU B 1 187 ? 18.656 21.469 18.594 1 95.31 187 LEU B CA 1
ATOM 5482 C C . LEU B 1 187 ? 17.547 21.703 17.594 1 95.31 187 LEU B C 1
ATOM 5484 O O . LEU B 1 187 ? 16.359 21.641 17.938 1 95.31 187 LEU B O 1
ATOM 5488 N N . TRP B 1 188 ? 17.906 21.891 16.281 1 91.81 188 TRP B N 1
ATOM 5489 C CA . TRP B 1 188 ? 16.922 22.234 15.273 1 91.81 188 TRP B CA 1
ATOM 5490 C C . TRP B 1 188 ? 17.031 21.312 14.062 1 91.81 188 TRP B C 1
ATOM 5492 O O . TRP B 1 188 ? 18.141 21 13.617 1 91.81 188 TRP B O 1
ATOM 5502 N N . ASP B 1 189 ? 15.891 20.875 13.586 1 91.25 189 ASP B N 1
ATOM 5503 C CA . ASP B 1 189 ? 15.789 20.141 12.336 1 91.25 189 ASP B CA 1
ATOM 5504 C C . ASP B 1 189 ? 16.641 18.875 12.367 1 91.25 189 ASP B C 1
ATOM 5506 O O . ASP B 1 189 ? 16.5 18.047 13.266 1 91.25 189 ASP B O 1
ATOM 5510 N N . ALA B 1 190 ? 17.625 18.734 11.508 1 90.94 190 ALA B N 1
ATOM 5511 C CA . ALA B 1 190 ? 18.391 17.484 11.406 1 90.94 190 ALA B CA 1
ATOM 5512 C C . ALA B 1 190 ? 19.203 17.234 12.68 1 90.94 190 ALA B C 1
ATOM 5514 O O . ALA B 1 190 ? 19.578 16.109 12.969 1 90.94 190 ALA B O 1
ATOM 5515 N N . ALA B 1 191 ? 19.5 18.266 13.477 1 93.56 191 ALA B N 1
ATOM 5516 C CA . ALA B 1 191 ? 20.25 18.094 14.719 1 93.56 191 ALA B CA 1
ATOM 5517 C C . ALA B 1 191 ? 19.453 17.266 15.727 1 93.56 191 ALA B C 1
ATOM 5519 O O . ALA B 1 191 ? 20.031 16.688 16.641 1 93.56 191 ALA B O 1
ATOM 5520 N N . CYS B 1 192 ? 18.156 17.219 15.5 1 94 192 CYS B N 1
ATOM 5521 C CA . CYS B 1 192 ? 17.312 16.438 16.391 1 94 192 CYS B CA 1
ATOM 5522 C C . CYS B 1 192 ? 17.547 14.945 16.219 1 94 192 CYS B C 1
ATOM 5524 O O . CYS B 1 192 ? 17.172 14.148 17.078 1 94 192 CYS B O 1
ATOM 5526 N N . ASP B 1 193 ? 18.156 14.531 15.164 1 94.38 193 ASP B N 1
ATOM 5527 C CA . ASP B 1 193 ? 18.547 13.141 14.984 1 94.38 193 ASP B CA 1
ATOM 5528 C C . ASP B 1 193 ? 19.406 12.648 16.141 1 94.38 193 ASP B C 1
ATOM 5530 O O . ASP B 1 193 ? 19.375 11.477 16.516 1 94.38 193 ASP B O 1
ATOM 5534 N N . LEU B 1 194 ? 20.156 13.555 16.734 1 94.06 194 LEU B N 1
ATOM 5535 C CA . LEU B 1 194 ? 21.172 13.227 17.734 1 94.06 194 LEU B CA 1
ATOM 5536 C C . LEU B 1 194 ? 20.531 12.711 19.016 1 94.06 194 LEU B C 1
ATOM 5538 O O . LEU B 1 194 ? 21.172 12.031 19.812 1 94.06 194 LEU B O 1
ATOM 5542 N N . ILE B 1 195 ? 19.266 13.031 19.203 1 93.62 195 ILE B N 1
ATOM 5543 C CA . ILE B 1 195 ? 18.672 12.703 20.5 1 93.62 195 ILE B CA 1
ATOM 5544 C C . ILE B 1 195 ? 17.609 11.617 20.328 1 93.62 195 ILE B C 1
ATOM 5546 O O . ILE B 1 195 ? 16.828 11.359 21.234 1 93.62 195 ILE B O 1
ATOM 5550 N N . THR B 1 196 ? 17.469 10.953 19.141 1 90.69 196 THR B N 1
ATOM 5551 C CA . THR B 1 196 ? 16.469 9.93 18.906 1 90.69 196 THR B CA 1
ATOM 5552 C C . THR B 1 196 ? 16.938 8.578 19.438 1 90.69 196 THR B C 1
ATOM 5554 O O . THR B 1 196 ? 16.156 7.629 19.531 1 90.69 196 THR B O 1
ATOM 5557 N N . GLY B 1 197 ? 18.172 8.438 19.891 1 83 197 GLY B N 1
ATOM 5558 C CA . GLY B 1 197 ? 18.734 7.184 20.359 1 83 197 GLY B CA 1
ATOM 5559 C C . GLY B 1 197 ? 19.125 6.242 19.234 1 83 197 GLY B C 1
ATOM 5560 O O . GLY B 1 197 ? 18.984 6.578 18.062 1 83 197 GLY B O 1
ATOM 5561 N N . PRO B 1 198 ? 19.594 5.09 19.562 1 79 198 PRO B N 1
ATOM 5562 C CA . PRO B 1 198 ? 20.094 4.141 18.562 1 79 198 PRO B CA 1
ATOM 5563 C C . PRO B 1 198 ? 18.969 3.518 17.734 1 79 198 PRO B C 1
ATOM 5565 O O . PRO B 1 198 ? 19.203 3.125 16.578 1 79 198 PRO B O 1
ATOM 5568 N N . HIS B 1 199 ? 17.812 3.492 18.25 1 77.5 199 HIS B N 1
ATOM 5569 C CA . HIS B 1 199 ? 16.703 2.824 17.578 1 77.5 199 HIS B CA 1
ATOM 5570 C C . HIS B 1 199 ? 15.734 3.838 16.984 1 77.5 199 HIS B C 1
ATOM 5572 O O . HIS B 1 199 ? 14.695 3.459 16.438 1 77.5 199 HIS B O 1
ATOM 5578 N N . GLY B 1 200 ? 16.172 5.098 17.156 1 85.19 200 GLY B N 1
ATOM 5579 C CA . GLY B 1 200 ? 15.289 6.137 16.641 1 85.19 200 GLY B CA 1
ATOM 5580 C C . GLY B 1 200 ? 15.398 6.309 15.141 1 85.19 200 GLY B C 1
ATOM 5581 O O . GLY B 1 200 ? 16.312 5.77 14.508 1 85.19 200 GLY B O 1
ATOM 5582 N N . ILE B 1 201 ? 14.523 6.914 14.539 1 89.25 201 ILE B N 1
ATOM 5583 C CA . ILE B 1 201 ? 14.508 7.184 13.102 1 89.25 201 ILE B CA 1
ATOM 5584 C C . ILE B 1 201 ? 15.406 8.375 12.789 1 89.25 201 ILE B C 1
ATOM 5586 O O . ILE B 1 201 ? 15.305 9.422 13.438 1 89.25 201 ILE B O 1
ATOM 5590 N N . LYS B 1 202 ? 16.297 8.18 11.914 1 90.5 202 LYS B N 1
ATOM 5591 C CA . LYS B 1 202 ? 17.172 9.25 11.438 1 90.5 202 LYS B CA 1
ATOM 5592 C C . LYS B 1 202 ? 16.781 9.711 10.039 1 90.5 202 LYS B C 1
ATOM 5594 O O . LYS B 1 202 ? 16.781 8.922 9.094 1 90.5 202 LYS B O 1
ATOM 5599 N N . ILE B 1 203 ? 16.391 10.992 9.891 1 91.12 203 ILE B N 1
ATOM 5600 C CA . ILE B 1 203 ? 15.898 11.398 8.578 1 91.12 203 ILE B CA 1
ATOM 5601 C C . ILE B 1 203 ? 16.891 12.359 7.926 1 91.12 203 ILE B C 1
ATOM 5603 O O . ILE B 1 203 ? 16.766 12.688 6.746 1 91.12 203 ILE B O 1
ATOM 5607 N N . GLY B 1 204 ? 17.938 12.805 8.688 1 92.38 204 GLY B N 1
ATOM 5608 C CA . GLY B 1 204 ? 18.953 13.672 8.117 1 92.38 204 GLY B CA 1
ATOM 5609 C C . GLY B 1 204 ? 18.406 15.016 7.668 1 92.38 204 GLY B C 1
ATOM 5610 O O . GLY B 1 204 ? 17.609 15.633 8.375 1 92.38 204 GLY B O 1
ATOM 5611 N N . ASN B 1 205 ? 18.875 15.492 6.52 1 92.94 205 ASN B N 1
ATOM 5612 C CA . ASN B 1 205 ? 18.469 16.812 6.027 1 92.94 205 ASN B CA 1
ATOM 5613 C C . ASN B 1 205 ? 17.141 16.734 5.273 1 92.94 205 ASN B C 1
ATOM 5615 O O . ASN B 1 205 ? 16.828 17.625 4.48 1 92.94 205 ASN B O 1
ATOM 5619 N N . HIS B 1 206 ? 16.406 15.719 5.547 1 94.44 206 HIS B N 1
ATOM 5620 C CA . HIS B 1 206 ? 15.141 15.523 4.832 1 94.44 206 HIS B CA 1
ATOM 5621 C C . HIS B 1 206 ? 13.969 16.109 5.613 1 94.44 206 HIS B C 1
ATOM 5623 O O . HIS B 1 206 ? 12.812 15.859 5.273 1 94.44 206 HIS B O 1
ATOM 5629 N N . GLY B 1 207 ? 14.258 16.875 6.68 1 92.5 207 GLY B N 1
ATOM 5630 C CA . GLY B 1 207 ? 13.227 17.547 7.469 1 92.5 207 GLY B CA 1
ATOM 5631 C C . GLY B 1 207 ? 13.523 17.547 8.953 1 92.5 207 GLY B C 1
ATOM 5632 O O . GLY B 1 207 ? 14.539 17 9.391 1 92.5 207 GLY B O 1
ATOM 5633 N N . PRO B 1 208 ? 12.656 18.219 9.68 1 91.94 208 PRO B N 1
ATOM 5634 C CA . PRO B 1 208 ? 12.781 18.125 11.133 1 91.94 208 PRO B CA 1
ATOM 5635 C C . PRO B 1 208 ? 12.469 16.734 11.672 1 91.94 208 PRO B C 1
ATOM 5637 O O . PRO B 1 208 ? 11.562 16.062 11.164 1 91.94 208 PRO B O 1
ATOM 5640 N N . ASN B 1 209 ? 13.234 16.312 12.633 1 90.12 209 ASN B N 1
ATOM 5641 C CA . ASN B 1 209 ? 13 14.984 13.172 1 90.12 209 ASN B CA 1
ATOM 5642 C C . ASN B 1 209 ? 12.227 15.039 14.492 1 90.12 209 ASN B C 1
ATOM 5644 O O . ASN B 1 209 ? 12.75 15.516 15.5 1 90.12 209 ASN B O 1
ATOM 5648 N N . PHE B 1 210 ? 11.062 14.555 14.516 1 85.06 210 PHE B N 1
ATOM 5649 C CA . PHE B 1 210 ? 10.258 14.508 15.727 1 85.06 210 PHE B CA 1
ATOM 5650 C C . PHE B 1 210 ? 9.93 13.07 16.109 1 85.06 210 PHE B C 1
ATOM 5652 O O . PHE B 1 210 ? 9 12.82 16.875 1 85.06 210 PHE B O 1
ATOM 5659 N N . HIS B 1 211 ? 10.711 12.133 15.633 1 86.56 211 HIS B N 1
ATOM 5660 C CA . HIS B 1 211 ? 10.453 10.703 15.797 1 86.56 211 HIS B CA 1
ATOM 5661 C C . HIS B 1 211 ? 11.25 10.125 16.969 1 86.56 211 HIS B C 1
ATOM 5663 O O . HIS B 1 211 ? 11.992 9.156 16.797 1 86.56 211 HIS B O 1
ATOM 5669 N N . LEU B 1 212 ? 11 10.625 18.141 1 82.94 212 LEU B N 1
ATOM 5670 C CA . LEU B 1 212 ? 11.625 10.102 19.344 1 82.94 212 LEU B CA 1
ATOM 5671 C C . LEU B 1 212 ? 11.156 8.672 19.625 1 82.94 212 LEU B C 1
ATOM 5673 O O . LEU B 1 212 ? 10.016 8.32 19.297 1 82.94 212 LEU B O 1
ATOM 5677 N N . ASP B 1 213 ? 11.961 7.934 20.078 1 79.19 213 ASP B N 1
ATOM 5678 C CA . ASP B 1 213 ? 11.664 6.523 20.328 1 79.19 213 ASP B CA 1
ATOM 5679 C C . ASP B 1 213 ? 10.562 6.367 21.375 1 79.19 213 ASP B C 1
ATOM 5681 O O . ASP B 1 213 ? 10.586 7.027 22.406 1 79.19 213 ASP B O 1
ATOM 5685 N N . GLU B 1 214 ? 9.555 5.699 21.094 1 83.81 214 GLU B N 1
ATOM 5686 C CA . GLU B 1 214 ? 8.422 5.375 21.969 1 83.81 214 GLU B CA 1
ATOM 5687 C C . GLU B 1 214 ? 7.949 3.941 21.734 1 83.81 214 GLU B C 1
ATOM 5689 O O . GLU B 1 214 ? 7.922 3.463 20.594 1 83.81 214 GLU B O 1
ATOM 5694 N N . PRO B 1 215 ? 7.578 3.27 22.859 1 85.19 215 PRO B N 1
ATOM 5695 C CA . PRO B 1 215 ? 7.016 1.93 22.672 1 85.19 215 PRO B CA 1
ATOM 5696 C C . PRO B 1 215 ? 5.762 1.932 21.797 1 85.19 215 PRO B C 1
ATOM 5698 O O . PRO B 1 215 ? 4.973 2.879 21.844 1 85.19 215 PRO B O 1
ATOM 5701 N N . GLU B 1 216 ? 5.535 0.855 21.141 1 87.56 216 GLU B N 1
ATOM 5702 C CA . GLU B 1 216 ? 4.438 0.717 20.188 1 87.56 216 GLU B CA 1
ATOM 5703 C C . GLU B 1 216 ? 3.088 0.933 20.859 1 87.56 216 GLU B C 1
ATOM 5705 O O . GLU B 1 216 ? 2.217 1.612 20.312 1 87.56 216 GLU B O 1
ATOM 5710 N N . ALA B 1 217 ? 2.912 0.332 22 1 90.81 217 ALA B N 1
ATOM 5711 C CA . ALA B 1 217 ? 1.637 0.424 22.703 1 90.81 217 ALA B CA 1
ATOM 5712 C C . ALA B 1 217 ? 1.331 1.865 23.094 1 90.81 217 ALA B C 1
ATOM 5714 O O . ALA B 1 217 ? 0.178 2.299 23.047 1 90.81 217 ALA B O 1
ATOM 5715 N N . VAL B 1 218 ? 2.35 2.594 23.453 1 90.69 218 VAL B N 1
ATOM 5716 C CA . VAL B 1 218 ? 2.201 3.994 23.844 1 90.69 218 VAL B CA 1
ATOM 5717 C C . VAL B 1 218 ? 1.852 4.832 22.609 1 90.69 218 VAL B C 1
ATOM 5719 O O . VAL B 1 218 ? 0.946 5.668 22.656 1 90.69 218 VAL B O 1
ATOM 5722 N N . LEU B 1 219 ? 2.521 4.551 21.547 1 92.19 219 LEU B N 1
ATOM 5723 C CA . LEU B 1 219 ? 2.27 5.262 20.297 1 92.19 219 LEU B CA 1
ATOM 5724 C C . LEU B 1 219 ? 0.839 5.035 19.828 1 92.19 219 LEU B C 1
ATOM 5726 O O . LEU B 1 219 ? 0.182 5.969 19.359 1 92.19 219 LEU B O 1
ATOM 5730 N N . ALA B 1 220 ? 0.341 3.844 19.922 1 95.31 220 ALA B N 1
ATOM 5731 C CA . ALA B 1 220 ? -1.023 3.508 19.531 1 95.31 220 ALA B CA 1
ATOM 5732 C C . ALA B 1 220 ? -2.043 4.289 20.359 1 95.31 220 ALA B C 1
ATOM 5734 O O . ALA B 1 220 ? -3.006 4.832 19.797 1 95.31 220 ALA B O 1
ATOM 5735 N N . ASP B 1 221 ? -1.799 4.371 21.656 1 96.19 221 ASP B N 1
ATOM 5736 C CA . ASP B 1 221 ? -2.697 5.109 22.547 1 96.19 221 ASP B CA 1
ATOM 5737 C C . ASP B 1 221 ? -2.688 6.602 22.219 1 96.19 221 ASP B C 1
ATOM 5739 O O . ASP B 1 221 ? -3.738 7.246 22.203 1 96.19 221 ASP B O 1
ATOM 5743 N N . GLN B 1 222 ? -1.527 7.062 21.969 1 95.75 222 GLN B N 1
ATOM 5744 C CA . GLN B 1 222 ? -1.386 8.469 21.609 1 95.75 222 GLN B CA 1
ATOM 5745 C C . GLN B 1 222 ? -2.111 8.773 20.312 1 95.75 222 GLN B C 1
ATOM 5747 O O . GLN B 1 222 ? -2.811 9.789 20.203 1 95.75 222 GLN B O 1
ATOM 5752 N N . LEU B 1 223 ? -1.967 7.938 19.328 1 97.81 223 LEU B N 1
ATOM 5753 C CA . LEU B 1 223 ? -2.627 8.141 18.047 1 97.81 223 LEU B CA 1
ATOM 5754 C C . LEU B 1 223 ? -4.141 8.031 18.188 1 97.81 223 LEU B C 1
ATOM 5756 O O . LEU B 1 223 ? -4.883 8.773 17.531 1 97.81 223 LEU B O 1
ATOM 5760 N N . ARG B 1 224 ? -4.656 7.109 19.062 1 98.19 224 ARG B N 1
ATOM 5761 C CA . ARG B 1 224 ? -6.086 7.027 19.344 1 98.19 224 ARG B CA 1
ATOM 5762 C C . ARG B 1 224 ? -6.602 8.344 19.906 1 98.19 224 ARG B C 1
ATOM 5764 O O . ARG B 1 224 ? -7.652 8.836 19.5 1 98.19 224 ARG B O 1
ATOM 5771 N N . HIS B 1 225 ? -5.812 8.898 20.781 1 97.81 225 HIS B N 1
ATOM 5772 C CA . HIS B 1 225 ? -6.203 10.164 21.391 1 97.81 225 HIS B CA 1
ATOM 5773 C C . HIS B 1 225 ? -6.195 11.297 20.375 1 97.81 225 HIS B C 1
ATOM 5775 O O . HIS B 1 225 ? -7.094 12.141 20.375 1 97.81 225 HIS B O 1
ATOM 5781 N N . ALA B 1 226 ? -5.176 11.328 19.562 1 98.5 226 ALA B N 1
ATOM 5782 C CA . ALA B 1 226 ? -5.129 12.344 18.516 1 98.5 226 ALA B CA 1
ATOM 5783 C C . ALA B 1 226 ? -6.375 12.281 17.625 1 98.5 226 ALA B C 1
ATOM 5785 O O . ALA B 1 226 ? -6.953 13.312 17.297 1 98.5 226 ALA B O 1
ATOM 5786 N N . GLN B 1 227 ? -6.816 11.086 17.266 1 98.69 227 GLN B N 1
ATOM 5787 C CA . GLN B 1 227 ? -8.008 10.922 16.438 1 98.69 227 GLN B CA 1
ATOM 5788 C C . GLN B 1 227 ? -9.242 11.5 17.125 1 98.69 227 GLN B C 1
ATOM 5790 O O . GLN B 1 227 ? -10.102 12.102 16.484 1 98.69 227 GLN B O 1
ATOM 5795 N N . ASP B 1 228 ? -9.305 11.328 18.453 1 98.44 228 ASP B N 1
ATOM 5796 C CA . ASP B 1 228 ? -10.43 11.891 19.188 1 98.44 228 ASP B CA 1
ATOM 5797 C C . ASP B 1 228 ? -10.539 13.398 18.969 1 98.44 228 ASP B C 1
ATOM 5799 O O . ASP B 1 228 ? -11.633 13.93 18.781 1 98.44 228 ASP B O 1
ATOM 5803 N N . VAL B 1 229 ? -9.398 14.016 18.938 1 98.56 229 VAL B N 1
ATOM 5804 C CA . VAL B 1 229 ? -9.391 15.469 18.812 1 98.56 229 VAL B CA 1
ATOM 5805 C C . VAL B 1 229 ? -9.781 15.867 17.391 1 98.56 229 VAL B C 1
ATOM 5807 O O . VAL B 1 229 ? -10.586 16.781 17.203 1 98.56 229 VAL B O 1
ATOM 5810 N N . PHE B 1 230 ? -9.203 15.195 16.406 1 98.88 230 PHE B N 1
ATOM 5811 C CA . PHE B 1 230 ? -9.555 15.484 15.016 1 98.88 230 PHE B CA 1
ATOM 5812 C C . PHE B 1 230 ? -11.047 15.273 14.781 1 98.88 230 PHE B C 1
ATOM 5814 O O . PHE B 1 230 ? -11.711 16.125 14.203 1 98.88 230 PHE B O 1
ATOM 5821 N N . LEU B 1 231 ? -11.555 14.148 15.266 1 98.81 231 LEU B N 1
ATOM 5822 C CA . LEU B 1 231 ? -12.961 13.797 15.07 1 98.81 231 LEU B CA 1
ATOM 5823 C C . LEU B 1 231 ? -13.867 14.773 15.82 1 98.81 231 LEU B C 1
ATOM 5825 O O . LEU B 1 231 ? -14.922 15.156 15.312 1 98.81 231 LEU B O 1
ATOM 5829 N N . ALA B 1 232 ? -13.469 15.203 16.953 1 98.56 232 ALA B N 1
ATOM 5830 C CA . ALA B 1 232 ? -14.227 16.172 17.734 1 98.56 232 ALA B CA 1
ATOM 5831 C C . ALA B 1 232 ? -14.281 17.531 17.047 1 98.56 232 ALA B C 1
ATOM 5833 O O . ALA B 1 232 ? -15.117 18.375 17.375 1 98.56 232 ALA B O 1
ATOM 5834 N N . ALA B 1 233 ? -13.406 17.719 16.094 1 98.62 233 ALA B N 1
ATOM 5835 C CA . ALA B 1 233 ? -13.375 18.953 15.32 1 98.62 233 ALA B CA 1
ATOM 5836 C C . ALA B 1 233 ? -14.078 18.766 13.977 1 98.62 233 ALA B C 1
ATOM 5838 O O . ALA B 1 233 ? -14.094 19.672 13.148 1 98.62 233 ALA B O 1
ATOM 5839 N N . GLY B 1 234 ? -14.648 17.578 13.742 1 98.81 234 GLY B N 1
ATOM 5840 C CA . GLY B 1 234 ? -15.391 17.297 12.523 1 98.81 234 GLY B CA 1
ATOM 5841 C C . GLY B 1 234 ? -14.5 16.828 11.383 1 98.81 234 GLY B C 1
ATOM 5842 O O . GLY B 1 234 ? -14.961 16.719 10.242 1 98.81 234 GLY B O 1
ATOM 5843 N N . VAL B 1 235 ? -13.18 16.578 11.633 1 98.94 235 VAL B N 1
ATOM 5844 C CA . VAL B 1 235 ? -12.242 16.156 10.602 1 98.94 235 VAL B CA 1
ATOM 5845 C C . VAL B 1 235 ? -12.359 14.648 10.375 1 98.94 235 VAL B C 1
ATOM 5847 O O . VAL B 1 235 ? -12.281 13.867 11.328 1 98.94 235 VAL B O 1
ATOM 5850 N N . THR B 1 236 ? -12.578 14.25 9.141 1 98.94 236 THR B N 1
ATOM 5851 C CA . THR B 1 236 ? -12.773 12.836 8.828 1 98.94 236 THR B CA 1
ATOM 5852 C C . THR B 1 236 ? -11.609 12.289 8.016 1 98.94 236 THR B C 1
ATOM 5854 O O . THR B 1 236 ? -11.383 11.078 7.973 1 98.94 236 THR B O 1
ATOM 5857 N N . THR B 1 237 ? -10.93 13.164 7.301 1 98.94 237 THR B N 1
ATOM 5858 C CA . THR B 1 237 ? -9.852 12.789 6.398 1 98.94 237 THR B CA 1
ATOM 5859 C C . THR B 1 237 ? -8.633 13.688 6.605 1 98.94 237 THR B C 1
ATOM 5861 O O . THR B 1 237 ? -8.773 14.906 6.75 1 98.94 237 THR B O 1
ATOM 5864 N N . VAL B 1 238 ? -7.445 13.055 6.66 1 98.94 238 VAL B N 1
ATOM 5865 C CA . VAL B 1 238 ? -6.258 13.867 6.883 1 98.94 238 VAL B CA 1
ATOM 5866 C C . VAL B 1 238 ? -5.164 13.469 5.891 1 98.94 238 VAL B C 1
ATOM 5868 O O . VAL B 1 238 ? -5.156 12.344 5.387 1 98.94 238 VAL B O 1
ATOM 5871 N N . GLY B 1 239 ? -4.332 14.445 5.566 1 98.81 239 GLY B N 1
ATOM 5872 C CA . GLY B 1 239 ? -3.031 14.203 4.961 1 98.81 239 GLY B CA 1
ATOM 5873 C C . GLY B 1 239 ? -1.885 14.297 5.949 1 98.81 239 GLY B C 1
ATOM 5874 O O . GLY B 1 239 ? -1.611 15.367 6.496 1 98.81 239 GLY B O 1
ATOM 5875 N N . ASP B 1 240 ? -1.281 13.133 6.246 1 98.75 240 ASP B N 1
ATOM 5876 C CA . ASP B 1 240 ? -0.074 13.164 7.066 1 98.75 240 ASP B CA 1
ATOM 5877 C C . ASP B 1 240 ? 1.142 13.578 6.238 1 98.75 240 ASP B C 1
ATOM 5879 O O . ASP B 1 240 ? 1.616 12.812 5.398 1 98.75 240 ASP B O 1
ATOM 5883 N N . ALA B 1 241 ? 1.617 14.734 6.508 1 97.94 241 ALA B N 1
ATOM 5884 C CA . ALA B 1 241 ? 2.584 15.359 5.605 1 97.94 241 ALA B CA 1
ATOM 5885 C C . ALA B 1 241 ? 4.012 14.992 5.996 1 97.94 241 ALA B C 1
ATOM 5887 O O . ALA B 1 241 ? 4.965 15.664 5.598 1 97.94 241 ALA B O 1
ATOM 5888 N N . GLN B 1 242 ? 4.258 14.047 6.73 1 97.19 242 GLN B N 1
ATOM 5889 C CA . GLN B 1 242 ? 5.574 13.5 7.023 1 97.19 242 GLN B CA 1
ATOM 5890 C C . GLN B 1 242 ? 5.461 12.125 7.688 1 97.19 242 GLN B C 1
ATOM 5892 O O . GLN B 1 242 ? 5.402 12.023 8.914 1 97.19 242 GLN B O 1
ATOM 5897 N N . ALA B 1 243 ? 5.535 11.156 6.918 1 97.75 243 ALA B N 1
ATOM 5898 C CA . ALA B 1 243 ? 5.422 9.789 7.426 1 97.75 243 ALA B CA 1
ATOM 5899 C C . ALA B 1 243 ? 6.727 9.023 7.246 1 97.75 243 ALA B C 1
ATOM 5901 O O . ALA B 1 243 ? 7.234 8.906 6.129 1 97.75 243 ALA B O 1
ATOM 5902 N N . SER B 1 244 ? 7.352 8.641 8.359 1 96.38 244 SER B N 1
ATOM 5903 C CA . SER B 1 244 ? 8.453 7.684 8.359 1 96.38 244 SER B CA 1
ATOM 5904 C C . SER B 1 244 ? 7.961 6.262 8.609 1 96.38 244 SER B C 1
ATOM 5906 O O . SER B 1 244 ? 6.758 6.004 8.57 1 96.38 244 SER B O 1
ATOM 5908 N N . ARG B 1 245 ? 8.875 5.363 8.82 1 95.44 245 ARG B N 1
ATOM 5909 C CA . ARG B 1 245 ? 8.547 3.99 9.18 1 95.44 245 ARG B CA 1
ATOM 5910 C C . ARG B 1 245 ? 7.621 3.951 10.391 1 95.44 245 ARG B C 1
ATOM 5912 O O . ARG B 1 245 ? 6.691 3.145 10.445 1 95.44 245 ARG B O 1
ATOM 5919 N N . ARG B 1 246 ? 7.836 4.836 11.266 1 94.44 246 ARG B N 1
ATOM 5920 C CA . ARG B 1 246 ? 7.09 4.875 12.523 1 94.44 246 ARG B CA 1
ATOM 5921 C C . ARG B 1 246 ? 5.609 5.141 12.266 1 94.44 246 ARG B C 1
ATOM 5923 O O . ARG B 1 246 ? 4.75 4.441 12.812 1 94.44 246 ARG B O 1
ATOM 5930 N N . GLU B 1 247 ? 5.309 6.129 11.508 1 96.81 247 GLU B N 1
ATOM 5931 C CA . GLU B 1 247 ? 3.924 6.469 11.203 1 96.81 247 GLU B CA 1
ATOM 5932 C C . GLU B 1 247 ? 3.24 5.355 10.414 1 96.81 247 GLU B C 1
ATOM 5934 O O . GLU B 1 247 ? 2.117 4.961 10.734 1 96.81 247 GLU B O 1
ATOM 5939 N N . VAL B 1 248 ? 3.939 4.863 9.406 1 97.69 248 VAL B N 1
ATOM 5940 C CA . VAL B 1 248 ? 3.361 3.828 8.555 1 97.69 248 VAL B CA 1
ATOM 5941 C C . VAL B 1 248 ? 3.006 2.605 9.398 1 97.69 248 VAL B C 1
ATOM 5943 O O . VAL B 1 248 ? 1.897 2.074 9.297 1 97.69 248 VAL B O 1
ATOM 5946 N N . GLU B 1 249 ? 3.918 2.195 10.305 1 96.62 249 GLU B N 1
ATOM 5947 C CA . GLU B 1 249 ? 3.658 1.067 11.188 1 96.62 249 GLU B CA 1
ATOM 5948 C C . GLU B 1 249 ? 2.443 1.33 12.078 1 96.62 249 GLU B C 1
ATOM 5950 O O . GLU B 1 249 ? 1.581 0.462 12.227 1 96.62 249 GLU B O 1
ATOM 5955 N N . ALA B 1 250 ? 2.395 2.508 12.609 1 96.75 250 ALA B N 1
ATOM 5956 C CA . ALA B 1 250 ? 1.316 2.861 13.531 1 96.75 250 ALA B CA 1
ATOM 5957 C C . ALA B 1 250 ? -0.039 2.822 12.828 1 96.75 250 ALA B C 1
ATOM 5959 O O . ALA B 1 250 ? -1.002 2.262 13.359 1 96.75 250 ALA B O 1
ATOM 5960 N N . TYR B 1 251 ? -0.105 3.377 11.625 1 98.38 251 TYR B N 1
ATOM 5961 C CA . TYR B 1 251 ? -1.358 3.41 10.883 1 98.38 251 TYR B CA 1
ATOM 5962 C C . TYR B 1 251 ? -1.8 2.004 10.5 1 98.38 251 TYR B C 1
ATOM 5964 O O . TYR B 1 251 ? -2.979 1.66 10.625 1 98.38 251 TYR B O 1
ATOM 5972 N N . LEU B 1 252 ? -0.872 1.183 10.039 1 97.69 252 LEU B N 1
ATOM 5973 C CA . LEU B 1 252 ? -1.216 -0.169 9.609 1 97.69 252 LEU B CA 1
ATOM 5974 C C . LEU B 1 252 ? -1.703 -1.006 10.789 1 97.69 252 LEU B C 1
ATOM 5976 O O . LEU B 1 252 ? -2.684 -1.744 10.664 1 97.69 252 LEU B O 1
ATOM 5980 N N . ARG B 1 253 ? -1.073 -0.902 11.914 1 96.06 253 ARG B N 1
ATOM 5981 C CA . ARG B 1 253 ? -1.468 -1.656 13.102 1 96.06 253 ARG B CA 1
ATOM 5982 C C . ARG B 1 253 ? -2.852 -1.234 13.578 1 96.06 253 ARG B C 1
ATOM 5984 O O . ARG B 1 253 ? -3.691 -2.082 13.891 1 96.06 253 ARG B O 1
ATOM 5991 N N . LEU B 1 254 ? -3.129 0.081 13.617 1 97.69 254 LEU B N 1
ATOM 5992 C CA . LEU B 1 254 ? -4.43 0.56 14.07 1 97.69 254 LEU B CA 1
ATOM 5993 C C . LEU B 1 254 ? -5.523 0.187 13.07 1 97.69 254 LEU B C 1
ATOM 5995 O O . LEU B 1 254 ? -6.648 -0.124 13.461 1 97.69 254 LEU B O 1
ATOM 5999 N N . ARG B 1 255 ? -5.203 0.286 11.773 1 97.38 255 ARG B N 1
ATOM 6000 C CA . ARG B 1 255 ? -6.172 -0.107 10.75 1 97.38 255 ARG B CA 1
ATOM 6001 C C . ARG B 1 255 ? -6.59 -1.563 10.922 1 97.38 255 ARG B C 1
ATOM 6003 O O . ARG B 1 255 ? -7.781 -1.873 10.953 1 97.38 255 ARG B O 1
ATOM 6010 N N . ASP B 1 256 ? -5.641 -2.439 11.133 1 94.12 256 ASP B N 1
ATOM 6011 C CA . ASP B 1 256 ? -5.926 -3.867 11.227 1 94.12 256 ASP B CA 1
ATOM 6012 C C . ASP B 1 256 ? -6.664 -4.195 12.523 1 94.12 256 ASP B C 1
ATOM 6014 O O . ASP B 1 256 ? -7.441 -5.152 12.578 1 94.12 256 ASP B O 1
ATOM 6018 N N . ALA B 1 257 ? -6.406 -3.396 13.539 1 94.56 257 ALA B N 1
ATOM 6019 C CA . ALA B 1 257 ? -7.094 -3.582 14.812 1 94.56 257 ALA B CA 1
ATOM 6020 C C . ALA B 1 257 ? -8.508 -3 14.766 1 94.56 257 ALA B C 1
ATOM 6022 O O . ALA B 1 257 ? -9.289 -3.18 15.703 1 94.56 257 ALA B O 1
ATOM 6023 N N . GLY B 1 258 ? -8.852 -2.246 13.727 1 95.19 258 GLY B N 1
ATOM 6024 C CA . GLY B 1 258 ? -10.148 -1.596 13.617 1 95.19 258 GLY B CA 1
ATOM 6025 C C . GLY B 1 258 ? -10.227 -0.285 14.383 1 95.19 258 GLY B C 1
ATOM 6026 O O . GLY B 1 258 ? -11.32 0.216 14.656 1 95.19 258 GLY B O 1
ATOM 6027 N N . ASP B 1 259 ? -9 0.282 14.672 1 97.38 259 ASP B N 1
ATOM 6028 C CA . ASP B 1 259 ? -8.953 1.446 15.555 1 97.38 259 ASP B CA 1
ATOM 6029 C C . ASP B 1 259 ? -8.547 2.701 14.781 1 97.38 259 ASP B C 1
ATOM 6031 O O . ASP B 1 259 ? -8.5 3.795 15.352 1 97.38 259 ASP B O 1
ATOM 6035 N N . LEU B 1 260 ? -8.227 2.602 13.516 1 98.38 260 LEU B N 1
ATOM 6036 C CA . LEU B 1 260 ? -8.031 3.783 12.68 1 98.38 260 LEU B CA 1
ATOM 6037 C C . LEU B 1 260 ? -9.359 4.332 12.18 1 98.38 260 LEU B C 1
ATOM 6039 O O . LEU B 1 260 ? -9.906 3.85 11.188 1 98.38 260 LEU B O 1
ATOM 6043 N N . ARG B 1 261 ? -9.867 5.312 12.82 1 98.12 261 ARG B N 1
AT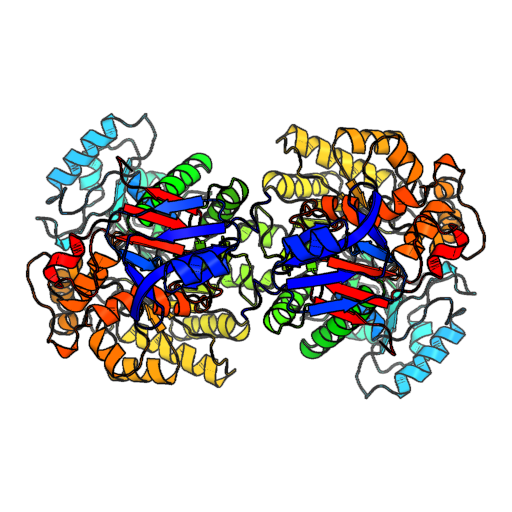OM 6044 C CA . ARG B 1 261 ? -11.242 5.758 12.625 1 98.12 261 ARG B CA 1
ATOM 6045 C C . ARG B 1 261 ? -11.328 6.832 11.547 1 98.12 261 ARG B C 1
ATOM 6047 O O . ARG B 1 261 ? -12.367 6.984 10.891 1 98.12 261 ARG B O 1
ATOM 6054 N N . MET B 1 262 ? -10.258 7.59 11.344 1 98.19 262 MET B N 1
ATOM 6055 C CA . MET B 1 262 ? -10.219 8.578 10.273 1 98.19 262 MET B CA 1
ATOM 6056 C C . MET B 1 262 ? -9.531 8.023 9.031 1 98.19 262 MET B C 1
ATOM 6058 O O . MET B 1 262 ? -8.922 6.949 9.086 1 98.19 262 MET B O 1
ATOM 6062 N N . ARG B 1 263 ? -9.711 8.664 7.945 1 98.81 263 ARG B N 1
ATOM 6063 C CA . ARG B 1 263 ? -9.016 8.297 6.715 1 98.81 263 ARG B CA 1
ATOM 6064 C C . ARG B 1 263 ? -7.695 9.047 6.594 1 98.81 263 ARG B C 1
ATOM 6066 O O . ARG B 1 263 ? -7.629 10.242 6.855 1 98.81 263 ARG B O 1
ATOM 6073 N N . VAL B 1 264 ? -6.605 8.297 6.223 1 98.88 264 VAL B N 1
ATOM 6074 C CA . VAL B 1 264 ? -5.281 8.906 6.246 1 98.88 264 VAL B CA 1
ATOM 6075 C C . VAL B 1 264 ? -4.598 8.703 4.895 1 98.88 264 VAL B C 1
ATOM 6077 O O . VAL B 1 264 ? -4.512 7.582 4.395 1 98.88 264 VAL B O 1
ATOM 6080 N N . SER B 1 265 ? -4.176 9.766 4.27 1 98.81 265 SER B N 1
ATOM 6081 C CA . SER B 1 265 ? -3.232 9.766 3.158 1 98.81 265 SER B CA 1
ATOM 6082 C C . SER B 1 265 ? -1.848 10.219 3.611 1 98.81 265 SER B C 1
ATOM 6084 O O . SER B 1 265 ? -1.661 11.383 3.99 1 98.81 265 SER B O 1
ATOM 6086 N N . ALA B 1 266 ? -0.912 9.375 3.568 1 98.75 266 ALA B N 1
ATOM 6087 C CA . ALA B 1 266 ? 0.404 9.672 4.133 1 98.75 266 ALA B CA 1
ATOM 6088 C C . ALA B 1 266 ? 1.393 10.07 3.039 1 98.75 266 ALA B C 1
ATOM 6090 O O . ALA B 1 266 ? 1.393 9.484 1.952 1 98.75 266 ALA B O 1
ATOM 6091 N N . TYR B 1 267 ? 2.174 11.062 3.291 1 98.81 267 TYR B N 1
ATOM 6092 C CA . TYR B 1 267 ? 3.33 11.438 2.484 1 98.81 267 TYR B CA 1
ATOM 6093 C C . TYR B 1 267 ? 4.629 11.008 3.156 1 98.81 267 TYR B C 1
ATOM 6095 O O . TYR B 1 267 ? 4.961 11.484 4.242 1 98.81 267 TYR B O 1
ATOM 6103 N N . LEU B 1 268 ? 5.379 10.148 2.516 1 98.56 268 LEU B N 1
ATOM 6104 C CA . LEU B 1 268 ? 6.621 9.617 3.061 1 98.56 268 LEU B CA 1
ATOM 6105 C C . LEU B 1 268 ? 7.688 10.703 3.146 1 98.56 268 LEU B C 1
ATOM 6107 O O . LEU B 1 268 ? 7.809 11.531 2.244 1 98.56 268 LEU B O 1
ATOM 6111 N N . THR B 1 269 ? 8.469 10.648 4.242 1 97.31 269 THR B N 1
ATOM 6112 C CA . THR B 1 269 ? 9.648 11.5 4.289 1 97.31 269 THR B CA 1
ATOM 6113 C C . THR B 1 269 ? 10.555 11.234 3.092 1 97.31 269 THR B C 1
ATOM 6115 O O . THR B 1 269 ? 10.727 10.086 2.68 1 97.31 269 THR B O 1
ATOM 6118 N N . SER B 1 270 ? 11.164 12.281 2.617 1 96 270 SER B N 1
ATOM 6119 C CA . SER B 1 270 ? 12.023 12.125 1.444 1 96 270 SER B CA 1
ATOM 6120 C C . SER B 1 270 ? 13.219 11.227 1.749 1 96 270 SER B C 1
ATOM 6122 O O . SER B 1 270 ? 13.875 10.727 0.833 1 96 270 SER B O 1
ATOM 6124 N N . ALA B 1 271 ? 13.531 11 3.033 1 95.88 271 ALA B N 1
ATOM 6125 C CA . ALA B 1 271 ? 14.539 10.016 3.412 1 95.88 271 ALA B CA 1
ATOM 6126 C C . ALA B 1 271 ? 14.156 8.617 2.934 1 95.88 271 ALA B C 1
ATOM 6128 O O . ALA B 1 271 ? 15.016 7.746 2.795 1 95.88 271 ALA B O 1
ATOM 6129 N N . LEU B 1 272 ? 12.898 8.406 2.637 1 97.56 272 LEU B N 1
ATOM 6130 C CA . LEU B 1 272 ? 12.391 7.105 2.227 1 97.56 272 LEU B CA 1
ATOM 6131 C C . LEU B 1 272 ? 12.125 7.07 0.727 1 97.56 272 LEU B C 1
ATOM 6133 O O . LEU B 1 272 ? 11.562 6.102 0.213 1 97.56 272 LEU B O 1
ATOM 6137 N N . LEU B 1 273 ? 12.5 8.125 -0.002 1 97.94 273 LEU B N 1
ATOM 6138 C CA . LEU B 1 273 ? 12.211 8.156 -1.43 1 97.94 273 LEU B CA 1
ATOM 6139 C C . LEU B 1 273 ? 12.836 6.969 -2.145 1 97.94 273 LEU B C 1
ATOM 6141 O O . LEU B 1 273 ? 12.164 6.266 -2.902 1 97.94 273 LEU B O 1
ATOM 6145 N N . ASP B 1 274 ? 14.125 6.695 -1.845 1 97.25 274 ASP B N 1
ATOM 6146 C CA . ASP B 1 274 ? 14.797 5.566 -2.475 1 97.25 274 ASP B CA 1
ATOM 6147 C C . ASP B 1 274 ? 14.125 4.246 -2.098 1 97.25 274 ASP B C 1
ATOM 6149 O O . ASP B 1 274 ? 13.938 3.375 -2.949 1 97.25 274 ASP B O 1
ATOM 6153 N N . THR B 1 275 ? 13.828 4.109 -0.809 1 97.81 275 THR B N 1
ATOM 6154 C CA . THR B 1 275 ? 13.156 2.908 -0.324 1 97.81 275 THR B CA 1
ATOM 6155 C C . THR B 1 275 ? 11.844 2.686 -1.062 1 97.81 275 THR B C 1
ATOM 6157 O O . THR B 1 275 ? 11.547 1.57 -1.498 1 97.81 275 THR B O 1
ATOM 6160 N N . ALA B 1 276 ? 11.047 3.756 -1.193 1 98.12 276 ALA B N 1
ATOM 6161 C CA . ALA B 1 276 ? 9.758 3.68 -1.886 1 98.12 276 ALA B CA 1
ATOM 6162 C C . ALA B 1 276 ? 9.945 3.283 -3.348 1 98.12 276 ALA B C 1
ATOM 6164 O O . ALA B 1 276 ? 9.234 2.416 -3.857 1 98.12 276 ALA B O 1
ATOM 6165 N N . LEU B 1 277 ? 10.914 3.906 -3.994 1 97.25 277 LEU B N 1
ATOM 6166 C CA . LEU B 1 277 ? 11.148 3.629 -5.406 1 97.25 277 LEU B CA 1
ATOM 6167 C C . LEU B 1 277 ? 11.695 2.215 -5.598 1 97.25 277 LEU B C 1
ATOM 6169 O O . LEU B 1 277 ? 11.328 1.531 -6.559 1 97.25 277 LEU B O 1
ATOM 6173 N N . ASP B 1 278 ? 12.539 1.749 -4.66 1 96.31 278 ASP B N 1
ATOM 6174 C CA . ASP B 1 278 ? 13.078 0.395 -4.73 1 96.31 278 ASP B CA 1
ATOM 6175 C C . ASP B 1 278 ? 11.969 -0.647 -4.582 1 96.31 278 ASP B C 1
ATOM 6177 O O . ASP B 1 278 ? 12.07 -1.744 -5.137 1 96.31 278 ASP B O 1
ATOM 6181 N N . LEU B 1 279 ? 10.969 -0.303 -3.865 1 97.12 279 LEU B N 1
ATOM 6182 C CA . LEU B 1 279 ? 9.836 -1.21 -3.672 1 97.12 279 LEU B CA 1
ATOM 6183 C C . LEU B 1 279 ? 8.914 -1.197 -4.887 1 97.12 279 LEU B C 1
ATOM 6185 O O . LEU B 1 279 ? 8.086 -2.092 -5.047 1 97.12 279 LEU B O 1
ATOM 6189 N N . GLY B 1 280 ? 8.984 -0.11 -5.699 1 96.62 280 GLY B N 1
ATOM 6190 C CA . GLY B 1 280 ? 8.164 0.025 -6.891 1 96.62 280 GLY B CA 1
ATOM 6191 C C . GLY B 1 280 ? 6.953 0.917 -6.68 1 96.62 280 GLY B C 1
ATOM 6192 O O . GLY B 1 280 ? 5.984 0.845 -7.438 1 96.62 280 GLY B O 1
ATOM 6193 N N . LEU B 1 281 ? 6.938 1.738 -5.609 1 97.12 281 LEU B N 1
ATOM 6194 C CA . LEU B 1 281 ? 5.82 2.635 -5.336 1 97.12 281 LEU B CA 1
ATOM 6195 C C . LEU B 1 281 ? 5.82 3.816 -6.297 1 97.12 281 LEU B C 1
ATOM 6197 O O . LEU B 1 281 ? 6.301 4.902 -5.953 1 97.12 281 LEU B O 1
ATOM 6201 N N . VAL B 1 282 ? 5.156 3.609 -7.422 1 96.06 282 VAL B N 1
ATOM 6202 C CA . VAL B 1 282 ? 5.191 4.625 -8.469 1 96.06 282 VAL B CA 1
ATOM 6203 C C . VAL B 1 282 ? 3.83 5.309 -8.57 1 96.06 282 VAL B C 1
ATOM 6205 O O . VAL B 1 282 ? 3.625 6.168 -9.438 1 96.06 282 VAL B O 1
ATOM 6208 N N . ARG B 1 283 ? 2.916 4.887 -7.754 1 94.56 283 ARG B N 1
ATOM 6209 C CA . ARG B 1 283 ? 1.59 5.453 -7.535 1 94.56 283 ARG B CA 1
ATOM 6210 C C . ARG B 1 283 ? 1.169 5.312 -6.078 1 94.56 283 ARG B C 1
ATOM 6212 O O . ARG B 1 283 ? 1.819 4.605 -5.301 1 94.56 283 ARG B O 1
ATOM 6219 N N . ALA B 1 284 ? 0.065 5.957 -5.766 1 95.62 284 ALA B N 1
ATOM 6220 C CA . ALA B 1 284 ? -0.489 5.77 -4.43 1 95.62 284 ALA B CA 1
ATOM 6221 C C . ALA B 1 284 ? -0.865 4.312 -4.188 1 95.62 284 ALA B C 1
ATOM 6223 O O . ALA B 1 284 ? -1.324 3.625 -5.105 1 95.62 284 ALA B O 1
ATOM 6224 N N . LEU B 1 285 ? -0.642 3.852 -3.008 1 97.75 285 LEU B N 1
ATOM 6225 C CA . LEU B 1 285 ? -0.97 2.482 -2.625 1 97.75 285 LEU B CA 1
ATOM 6226 C C . LEU B 1 285 ? -1.716 2.453 -1.296 1 97.75 285 LEU B C 1
ATOM 6228 O O . LEU B 1 285 ? -1.258 3.031 -0.309 1 97.75 285 LEU B O 1
ATOM 6232 N N . GLY B 1 286 ? -2.795 1.819 -1.255 1 97.69 286 GLY B N 1
ATOM 6233 C CA . GLY B 1 286 ? -3.586 1.677 -0.043 1 97.69 286 GLY B CA 1
ATOM 6234 C C . GLY B 1 286 ? -5.078 1.606 -0.309 1 97.69 286 GLY B C 1
ATOM 6235 O O . GLY B 1 286 ? -5.504 1.38 -1.444 1 97.69 286 GLY B O 1
ATOM 6236 N N . ASP B 1 287 ? -5.844 1.713 0.73 1 96.44 287 ASP B N 1
ATOM 6237 C CA . ASP B 1 287 ? -7.297 1.63 0.626 1 96.44 287 ASP B CA 1
ATOM 6238 C C . ASP B 1 287 ? -7.957 2.906 1.141 1 96.44 287 ASP B C 1
ATOM 6240 O O . ASP B 1 287 ? -7.32 3.961 1.2 1 96.44 287 ASP B O 1
ATOM 6244 N N . ASP B 1 288 ? -9.203 2.885 1.393 1 95.94 288 ASP B N 1
ATOM 6245 C CA . ASP B 1 288 ? -9.984 4.062 1.75 1 95.94 288 ASP B CA 1
ATOM 6246 C C . ASP B 1 288 ? -9.641 4.547 3.156 1 95.94 288 ASP B C 1
ATOM 6248 O O . ASP B 1 288 ? -9.969 5.676 3.529 1 95.94 288 ASP B O 1
ATOM 6252 N N . ARG B 1 289 ? -9.016 3.646 3.908 1 97.62 289 ARG B N 1
ATOM 6253 C CA . ARG B 1 289 ? -8.727 4.004 5.293 1 97.62 289 ARG B CA 1
ATOM 6254 C C . ARG B 1 289 ? -7.301 4.52 5.441 1 97.62 289 ARG B C 1
ATOM 6256 O O . ARG B 1 289 ? -7.062 5.508 6.141 1 97.62 289 ARG B O 1
ATOM 6263 N N . PHE B 1 290 ? -6.359 3.799 4.75 1 98.62 290 PHE B N 1
ATOM 6264 C CA . PHE B 1 290 ? -4.961 4.207 4.797 1 98.62 290 PHE B CA 1
ATOM 6265 C C . PHE B 1 290 ? -4.297 4.012 3.438 1 98.62 290 PHE B C 1
ATOM 6267 O O . PHE B 1 290 ? -4.406 2.941 2.836 1 98.62 290 PHE B O 1
ATOM 6274 N N . ARG B 1 291 ? -3.562 5.074 3.059 1 98.06 291 ARG B N 1
ATOM 6275 C CA . ARG B 1 291 ? -2.795 4.93 1.826 1 98.06 291 ARG B CA 1
ATOM 6276 C C . ARG B 1 291 ? -1.517 5.762 1.877 1 98.06 291 ARG B C 1
ATOM 6278 O O . ARG B 1 291 ? -1.451 6.766 2.586 1 98.06 291 ARG B O 1
ATOM 6285 N N . VAL B 1 292 ? -0.541 5.32 1.229 1 98.31 292 VAL B N 1
ATOM 6286 C CA . VAL B 1 292 ? 0.636 6.113 0.892 1 98.31 292 VAL B CA 1
ATOM 6287 C C . VAL B 1 292 ? 0.381 6.895 -0.397 1 98.31 292 VAL B C 1
ATOM 6289 O O . VAL B 1 292 ? 0.154 6.301 -1.453 1 98.31 292 VAL B O 1
ATOM 6292 N N . GLN B 1 293 ? 0.41 8.195 -0.273 1 97.5 293 GLN B N 1
ATOM 6293 C CA . GLN B 1 293 ? -0.064 9.047 -1.357 1 97.5 293 GLN B CA 1
ATOM 6294 C C . GLN B 1 293 ? 1.104 9.641 -2.145 1 97.5 293 GLN B C 1
ATOM 6296 O O . GLN B 1 293 ? 1.002 9.852 -3.354 1 97.5 293 GLN B O 1
ATOM 6301 N N . GLY B 1 294 ? 2.135 9.945 -1.442 1 98.12 294 GLY B N 1
ATOM 6302 C CA . GLY B 1 294 ? 3.254 10.633 -2.068 1 98.12 294 GLY B CA 1
ATOM 6303 C C . GLY B 1 294 ? 4.441 10.812 -1.141 1 98.12 294 GLY B C 1
ATOM 6304 O O . GLY B 1 294 ? 4.688 9.969 -0.273 1 98.12 294 GLY B O 1
ATOM 6305 N N . VAL B 1 295 ? 5.234 11.914 -1.432 1 98.5 295 VAL B N 1
ATOM 6306 C CA . VAL B 1 295 ? 6.465 12.102 -0.673 1 98.5 295 VAL B CA 1
ATOM 6307 C C . VAL B 1 295 ? 6.555 13.547 -0.194 1 98.5 295 VAL B C 1
ATOM 6309 O O . VAL B 1 295 ? 6.199 14.477 -0.927 1 98.5 295 VAL B O 1
ATOM 6312 N N . LYS B 1 296 ? 6.992 13.664 0.974 1 98.69 296 LYS B N 1
ATOM 6313 C CA . LYS B 1 296 ? 7.184 14.977 1.593 1 98.69 296 LYS B CA 1
ATOM 6314 C C . LYS B 1 296 ? 8.625 15.445 1.439 1 98.69 296 LYS B C 1
ATOM 6316 O O . LYS B 1 296 ? 9.562 14.695 1.703 1 98.69 296 LYS B O 1
ATOM 6321 N N . PHE B 1 297 ? 8.773 16.734 1.015 1 98.12 297 PHE B N 1
ATOM 6322 C CA . PHE B 1 297 ? 10.07 17.391 0.921 1 98.12 297 PHE B CA 1
ATOM 6323 C C . PHE B 1 297 ? 10.102 18.641 1.778 1 98.12 297 PHE B C 1
ATOM 6325 O O . PHE B 1 297 ? 9.055 19.156 2.172 1 98.12 297 PHE B O 1
ATOM 6332 N N . TYR B 1 298 ? 11.305 19.062 2.07 1 97.25 298 TYR B N 1
ATOM 6333 C CA . TYR B 1 298 ? 11.547 20.312 2.781 1 97.25 298 TYR B CA 1
ATOM 6334 C C . TYR B 1 298 ? 12.508 21.203 2.006 1 97.25 298 TYR B C 1
ATOM 6336 O O . TYR B 1 298 ? 13.633 20.797 1.701 1 97.25 298 TYR B O 1
ATOM 6344 N N . ALA B 1 299 ? 12.078 22.422 1.747 1 97.06 299 ALA B N 1
ATOM 6345 C CA . ALA B 1 299 ? 12.945 23.375 1.066 1 97.06 299 ALA B CA 1
ATOM 6346 C C . ALA B 1 299 ? 13.68 24.266 2.07 1 97.06 299 ALA B C 1
ATOM 6348 O O . ALA B 1 299 ? 14.891 24.453 1.968 1 97.06 299 ALA B O 1
ATOM 6349 N N . ASP B 1 300 ? 12.93 24.828 3.006 1 94.75 300 ASP B N 1
ATOM 6350 C CA . ASP B 1 300 ? 13.531 25.672 4.035 1 94.75 300 ASP B CA 1
ATOM 6351 C C . ASP B 1 300 ? 12.828 25.484 5.379 1 94.75 300 ASP B C 1
ATOM 6353 O O . ASP B 1 300 ? 12.062 24.531 5.559 1 94.75 300 ASP B O 1
ATOM 6357 N N . GLY B 1 301 ? 13.156 26.344 6.352 1 91.31 301 GLY B N 1
ATOM 6358 C CA . GLY B 1 301 ? 12.586 26.234 7.688 1 91.31 301 GLY B CA 1
ATOM 6359 C C . GLY B 1 301 ? 11.281 27 7.836 1 91.31 301 GLY B C 1
ATOM 6360 O O . GLY B 1 301 ? 10.516 27.109 6.883 1 91.31 301 GLY B O 1
ATOM 6361 N N . THR B 1 302 ? 11.023 27.422 9.094 1 89.81 302 THR B N 1
ATOM 6362 C CA . THR B 1 302 ? 9.727 28.016 9.391 1 89.81 302 THR B CA 1
ATOM 6363 C C . THR B 1 302 ? 9.867 29.516 9.664 1 89.81 302 THR B C 1
ATOM 6365 O O . THR B 1 302 ? 10.938 29.984 10.062 1 89.81 302 THR B O 1
ATOM 6368 N N . LEU B 1 303 ? 8.812 30.266 9.406 1 86.19 303 LEU B N 1
ATOM 6369 C CA . LEU B 1 303 ? 8.742 31.688 9.742 1 86.19 303 LEU B CA 1
ATOM 6370 C C . LEU B 1 303 ? 8.664 31.875 11.25 1 86.19 303 LEU B C 1
ATOM 6372 O O . LEU B 1 303 ? 9.359 32.719 11.805 1 86.19 303 LEU B O 1
ATOM 6376 N N . GLY B 1 304 ? 7.91 31.031 11.891 1 77.06 304 GLY B N 1
ATOM 6377 C CA . GLY B 1 304 ? 7.75 31.141 13.328 1 77.06 304 GLY B CA 1
ATOM 6378 C C . GLY B 1 304 ? 9.031 30.875 14.094 1 77.06 304 GLY B C 1
ATOM 6379 O O . GLY B 1 304 ? 9.297 31.516 15.117 1 77.06 304 GLY B O 1
ATOM 6380 N N . GLY B 1 305 ? 9.797 29.969 13.609 1 76.44 305 GLY B N 1
ATOM 6381 C CA . GLY B 1 305 ? 11.039 29.609 14.266 1 76.44 305 GLY B CA 1
ATOM 6382 C C . GLY B 1 305 ? 12.242 30.375 13.742 1 76.44 305 GLY B C 1
ATOM 6383 O O . GLY B 1 305 ? 13.359 30.172 14.219 1 76.44 305 GLY B O 1
ATOM 6384 N N . TRP B 1 306 ? 11.984 31.266 12.797 1 81.31 306 TRP B N 1
ATOM 6385 C CA . TRP B 1 306 ? 13.016 32.094 12.164 1 81.31 306 TRP B CA 1
ATOM 6386 C C . TRP B 1 306 ? 14.078 31.203 11.508 1 81.31 306 TRP B C 1
ATOM 6388 O O . TRP B 1 306 ? 15.281 31.453 11.672 1 81.31 306 TRP B O 1
ATOM 6398 N N . THR B 1 307 ? 13.625 30.156 10.898 1 86 307 THR B N 1
ATOM 6399 C CA . THR B 1 307 ? 14.555 29.266 10.203 1 86 307 THR B CA 1
ATOM 6400 C C . THR B 1 307 ? 14.258 29.234 8.711 1 86 307 THR B C 1
ATOM 6402 O O . THR B 1 307 ? 14.992 28.609 7.938 1 86 307 THR B O 1
ATOM 6405 N N . ALA B 1 308 ? 13.188 29.906 8.289 1 91.44 308 ALA B N 1
ATOM 6406 C CA . ALA B 1 308 ? 12.961 30.062 6.852 1 91.44 308 ALA B CA 1
ATOM 6407 C C . ALA B 1 308 ? 14.117 30.812 6.195 1 91.44 308 ALA B C 1
ATOM 6409 O O . ALA B 1 308 ? 14.75 31.656 6.824 1 91.44 308 ALA B O 1
ATOM 6410 N N . TYR B 1 309 ? 14.367 30.562 4.973 1 94.31 309 TYR B N 1
ATOM 6411 C CA . TYR B 1 309 ? 15.594 31.031 4.336 1 94.31 309 TYR B CA 1
ATOM 6412 C C . TYR B 1 309 ? 15.391 32.375 3.676 1 94.31 309 TYR B C 1
ATOM 6414 O O . TYR B 1 309 ? 14.641 32.5 2.701 1 94.31 309 TYR B O 1
ATOM 6422 N N . PHE B 1 310 ? 16.047 33.406 4.184 1 94.81 310 PHE B N 1
ATOM 6423 C CA . PHE B 1 310 ? 16.125 34.75 3.625 1 94.81 310 PHE B CA 1
ATOM 6424 C C . PHE B 1 310 ? 17.578 35.125 3.342 1 94.81 310 PHE B C 1
ATOM 6426 O O . PHE B 1 310 ? 18.266 35.625 4.23 1 94.81 310 PHE B O 1
ATOM 6433 N N . PRO B 1 311 ? 17.953 35 2.102 1 93.12 311 PRO B N 1
ATOM 6434 C CA . PRO B 1 311 ? 19.359 35.25 1.779 1 93.12 311 PRO B CA 1
ATOM 6435 C C . PRO B 1 311 ? 19.812 36.625 2.18 1 93.12 311 PRO B C 1
ATOM 6437 O O . PRO B 1 311 ? 20.984 36.844 2.508 1 93.12 311 PRO B O 1
ATOM 6440 N N . GLU B 1 312 ? 18.953 37.594 2.203 1 91.75 312 GLU B N 1
ATOM 6441 C CA . GLU B 1 312 ? 19.312 38.969 2.533 1 91.75 312 GLU B CA 1
ATOM 6442 C C . GLU B 1 312 ? 19.25 39.219 4.039 1 91.75 312 GLU B C 1
ATOM 6444 O O . GLU B 1 312 ? 19.562 40.312 4.512 1 91.75 312 GLU B O 1
ATOM 6449 N N . GLY B 1 313 ? 18.828 38.281 4.738 1 91.5 313 GLY B N 1
ATOM 6450 C CA . GLY B 1 313 ? 18.734 38.375 6.184 1 91.5 313 GLY B CA 1
ATOM 6451 C C . GLY B 1 313 ? 17.344 38.75 6.66 1 91.5 313 GLY B C 1
ATOM 6452 O O . GLY B 1 313 ? 16.484 39.156 5.863 1 91.5 313 GLY B O 1
ATOM 6453 N N . TYR B 1 314 ? 17.125 38.5 7.922 1 91 314 TYR B N 1
ATOM 6454 C CA . TYR B 1 314 ? 15.883 38.875 8.57 1 91 314 TYR B CA 1
ATOM 6455 C C . TYR B 1 314 ? 15.875 40.375 8.93 1 91 314 TYR B C 1
ATOM 6457 O O . TYR B 1 314 ? 16.938 40.969 9.117 1 91 314 TYR B O 1
ATOM 6465 N N . ALA B 1 315 ? 14.734 40.969 9 1 88.38 315 ALA B N 1
ATOM 6466 C CA . ALA B 1 315 ? 14.609 42.375 9.367 1 88.38 315 ALA B CA 1
ATOM 6467 C C . ALA B 1 315 ? 15.086 42.594 10.797 1 88.38 315 ALA B C 1
ATOM 6469 O O . ALA B 1 315 ? 15.75 43.594 11.078 1 88.38 315 ALA B O 1
ATOM 6470 N N . ALA B 1 316 ? 14.82 41.719 11.656 1 81.25 316 ALA B N 1
ATOM 6471 C CA . ALA B 1 316 ? 15.148 41.844 13.078 1 81.25 316 ALA B CA 1
ATOM 6472 C C . ALA B 1 316 ? 16.609 41.531 13.336 1 81.25 316 ALA B C 1
ATOM 6474 O O . ALA B 1 316 ? 17.172 41.906 14.367 1 81.25 316 ALA B O 1
ATOM 6475 N N . ASP B 1 317 ? 17.172 40.75 12.461 1 84.25 317 ASP B N 1
ATOM 6476 C CA . ASP B 1 317 ? 18.562 40.344 12.602 1 84.25 317 ASP B CA 1
ATOM 6477 C C . ASP B 1 317 ? 19.219 40.094 11.234 1 84.25 317 ASP B C 1
ATOM 6479 O O . ASP B 1 317 ? 19.188 39 10.703 1 84.25 317 ASP B O 1
ATOM 6483 N N . CYS B 1 318 ? 19.922 41 10.75 1 83.94 318 CYS B N 1
ATOM 6484 C CA . CYS B 1 318 ? 20.422 41.031 9.383 1 83.94 318 CYS B CA 1
ATOM 6485 C C . CYS B 1 318 ? 21.453 39.906 9.164 1 83.94 318 CYS B C 1
ATOM 6487 O O . CYS B 1 318 ? 21.734 39.531 8.023 1 83.94 318 CYS B O 1
ATOM 6489 N N . CYS B 1 319 ? 21.953 39.375 10.203 1 82.75 319 CYS B N 1
ATOM 6490 C CA . CYS B 1 319 ? 22.984 38.375 10.078 1 82.75 319 CYS B CA 1
ATOM 6491 C C . CYS B 1 319 ? 22.391 36.969 10.141 1 82.75 319 CYS B C 1
ATOM 6493 O O . CYS B 1 319 ? 23.094 35.969 9.945 1 82.75 319 CYS B O 1
ATOM 6495 N N . HIS B 1 320 ? 21.141 36.938 10.391 1 85.88 320 HIS B N 1
ATOM 6496 C CA . HIS B 1 320 ? 20.438 35.656 10.445 1 85.88 320 HIS B CA 1
ATOM 6497 C C . HIS B 1 320 ? 19.719 35.375 9.125 1 85.88 320 HIS B C 1
ATOM 6499 O O . HIS B 1 320 ? 18.891 36.156 8.688 1 85.88 320 HIS B O 1
ATOM 6505 N N . HIS B 1 321 ? 19.984 34.188 8.492 1 90.94 321 HIS B N 1
ATOM 6506 C CA . HIS B 1 321 ? 19.469 33.969 7.141 1 90.94 321 HIS B CA 1
ATOM 6507 C C . HIS B 1 321 ? 18.547 32.75 7.102 1 90.94 321 HIS B C 1
ATOM 6509 O O . HIS B 1 321 ? 17.859 32.531 6.102 1 90.94 321 HIS B O 1
ATOM 6515 N N . GLY B 1 322 ? 18.516 32.031 8.18 1 88.94 322 GLY B N 1
ATOM 6516 C CA . GLY B 1 322 ? 17.797 30.766 8.117 1 88.94 322 GLY B CA 1
ATOM 6517 C C . GLY B 1 322 ? 18.562 29.688 7.363 1 88.94 322 GLY B C 1
ATOM 6518 O O . GLY B 1 322 ? 19.781 29.672 7.375 1 88.94 322 GLY B O 1
ATOM 6519 N N . GLN B 1 323 ? 17.812 28.641 6.855 1 88.12 323 GLN B N 1
ATOM 6520 C CA . GLN B 1 323 ? 18.562 27.562 6.238 1 88.12 323 GLN B CA 1
ATOM 6521 C C . GLN B 1 323 ? 17.734 26.844 5.18 1 88.12 323 GLN B C 1
ATOM 6523 O O . GLN B 1 323 ? 16.5 26.875 5.227 1 88.12 323 GLN B O 1
ATOM 6528 N N . LEU B 1 324 ? 18.422 26.281 4.184 1 92.88 324 LEU B N 1
ATOM 6529 C CA . LEU B 1 324 ? 17.875 25.328 3.225 1 92.88 324 LEU B CA 1
ATOM 6530 C C . LEU B 1 324 ? 18.203 23.906 3.629 1 92.88 324 LEU B C 1
ATOM 6532 O O . LEU B 1 324 ? 19.25 23.641 4.223 1 92.88 324 LEU B O 1
ATOM 6536 N N . TYR B 1 325 ? 17.297 23 3.354 1 94.31 325 TYR B N 1
ATOM 6537 C CA . TYR B 1 325 ? 17.562 21.594 3.635 1 94.31 325 TYR B CA 1
ATOM 6538 C C . TYR B 1 325 ? 18.406 20.969 2.537 1 94.31 325 TYR B C 1
ATOM 6540 O O . TYR B 1 325 ? 19.141 20 2.779 1 94.31 325 TYR B O 1
ATOM 6548 N N . HIS B 1 326 ? 18.297 21.516 1.311 1 94.81 326 HIS B N 1
ATOM 6549 C CA . HIS B 1 326 ? 19.016 21.078 0.124 1 94.81 326 HIS B CA 1
ATOM 6550 C C . HIS B 1 326 ? 19.422 22.281 -0.741 1 94.81 326 HIS B C 1
ATOM 6552 O O . HIS B 1 326 ? 18.766 23.328 -0.688 1 94.81 326 HIS B O 1
ATOM 6558 N N . THR B 1 327 ? 20.516 22.062 -1.515 1 95.19 327 THR B N 1
ATOM 6559 C CA . THR B 1 327 ? 20.766 23.031 -2.574 1 95.19 327 THR B CA 1
ATOM 6560 C C . THR B 1 327 ? 19.672 22.969 -3.633 1 95.19 327 THR B C 1
ATOM 6562 O O . THR B 1 327 ? 18.922 21.984 -3.709 1 95.19 327 THR B O 1
ATOM 6565 N N . ALA B 1 328 ? 19.562 24.016 -4.41 1 96.12 328 ALA B N 1
ATOM 6566 C CA . ALA B 1 328 ? 18.547 24.062 -5.465 1 96.12 328 ALA B CA 1
ATOM 6567 C C . ALA B 1 328 ? 18.703 22.891 -6.422 1 96.12 328 ALA B C 1
ATOM 6569 O O . ALA B 1 328 ? 17.719 22.297 -6.855 1 96.12 328 ALA B O 1
ATOM 6570 N N . GLU B 1 329 ? 19.906 22.547 -6.727 1 97.12 329 GLU B N 1
ATOM 6571 C CA . GLU B 1 329 ? 20.188 21.453 -7.652 1 97.12 329 GLU B CA 1
ATOM 6572 C C . GLU B 1 329 ? 19.797 20.094 -7.055 1 97.12 329 GLU B C 1
ATOM 6574 O O . GLU B 1 329 ? 19.141 19.281 -7.723 1 97.12 329 GLU B O 1
ATOM 6579 N N . GLU B 1 330 ? 20.172 19.922 -5.812 1 96.12 330 GLU B N 1
ATOM 6580 C CA . GLU B 1 330 ? 19.812 18.688 -5.125 1 96.12 330 GLU B CA 1
ATOM 6581 C C . GLU B 1 330 ? 18.297 18.531 -5.02 1 96.12 330 GLU B C 1
ATOM 6583 O O . GLU B 1 330 ? 17.766 17.438 -5.246 1 96.12 330 GLU B O 1
ATOM 6588 N N . TYR B 1 331 ? 17.688 19.594 -4.723 1 97 331 TYR B N 1
ATOM 6589 C CA . TYR B 1 331 ? 16.234 19.594 -4.57 1 97 331 TYR B CA 1
ATOM 6590 C C . TYR B 1 331 ? 15.555 19.266 -5.895 1 97 331 TYR B C 1
ATOM 6592 O O . TYR B 1 331 ? 14.609 18.484 -5.938 1 97 331 TYR B O 1
ATOM 6600 N N . ALA B 1 332 ? 16 19.875 -6.918 1 98.06 332 ALA B N 1
ATOM 6601 C CA . ALA B 1 332 ? 15.422 19.641 -8.234 1 98.06 332 ALA B CA 1
ATOM 6602 C C . ALA B 1 332 ? 15.547 18.188 -8.641 1 98.06 332 ALA B C 1
ATOM 6604 O O . ALA B 1 332 ? 14.648 17.625 -9.266 1 98.06 332 ALA B O 1
ATOM 6605 N N . GLU B 1 333 ? 16.641 17.625 -8.289 1 97.62 333 GLU B N 1
ATOM 6606 C CA . GLU B 1 333 ? 16.844 16.203 -8.586 1 97.62 333 GLU B CA 1
ATOM 6607 C C . GLU B 1 333 ? 15.844 15.336 -7.82 1 97.62 333 GLU B C 1
ATOM 6609 O O . GLU B 1 333 ? 15.281 14.391 -8.375 1 97.62 333 GLU B O 1
ATOM 6614 N N . LEU B 1 334 ? 15.648 15.641 -6.586 1 97.44 334 LEU B N 1
ATOM 6615 C CA . LEU B 1 334 ? 14.703 14.898 -5.762 1 97.44 334 LEU B CA 1
ATOM 6616 C C . LEU B 1 334 ? 13.289 14.984 -6.34 1 97.44 334 LEU B C 1
ATOM 6618 O O . LEU B 1 334 ? 12.617 13.969 -6.5 1 97.44 334 LEU B O 1
ATOM 6622 N N . VAL B 1 335 ? 12.914 16.172 -6.688 1 98.31 335 VAL B N 1
ATOM 6623 C CA . VAL B 1 335 ? 11.586 16.391 -7.254 1 98.31 335 VAL B CA 1
ATOM 6624 C C . VAL B 1 335 ? 11.461 15.648 -8.586 1 98.31 335 VAL B C 1
ATOM 6626 O O . VAL B 1 335 ? 10.445 15.016 -8.867 1 98.31 335 VAL B O 1
ATOM 6629 N N . GLY B 1 336 ? 12.5 15.781 -9.383 1 98.19 336 GLY B N 1
ATOM 6630 C CA . GLY B 1 336 ? 12.5 15.094 -10.672 1 98.19 336 GLY B CA 1
ATOM 6631 C C . GLY B 1 336 ? 12.297 13.594 -10.547 1 98.19 336 GLY B C 1
ATOM 6632 O O . GLY B 1 336 ? 11.539 13 -11.312 1 98.19 336 GLY B O 1
ATOM 6633 N N . ARG B 1 337 ? 12.961 12.977 -9.617 1 97.25 337 ARG B N 1
ATOM 6634 C CA . ARG B 1 337 ? 12.867 11.539 -9.406 1 97.25 337 ARG B CA 1
ATOM 6635 C C . ARG B 1 337 ? 11.453 11.133 -8.992 1 97.25 337 ARG B C 1
ATOM 6637 O O . ARG B 1 337 ? 10.891 10.18 -9.539 1 97.25 337 ARG B O 1
ATOM 6644 N N . ALA B 1 338 ? 10.891 11.852 -8.016 1 98.12 338 ALA B N 1
ATOM 6645 C CA . ALA B 1 338 ? 9.523 11.555 -7.57 1 98.12 338 ALA B CA 1
ATOM 6646 C C . ALA B 1 338 ? 8.523 11.773 -8.703 1 98.12 338 ALA B C 1
ATOM 6648 O O . ALA B 1 338 ? 7.648 10.938 -8.93 1 98.12 338 ALA B O 1
ATOM 6649 N N . HIS B 1 339 ? 8.711 12.891 -9.461 1 98.31 339 HIS B N 1
ATOM 6650 C CA . HIS B 1 339 ? 7.836 13.258 -10.562 1 98.31 339 HIS B CA 1
ATOM 6651 C C . HIS B 1 339 ? 7.879 12.211 -11.672 1 98.31 339 HIS B C 1
ATOM 6653 O O . HIS B 1 339 ? 6.832 11.797 -12.18 1 98.31 339 HIS B O 1
ATOM 6659 N N . ARG B 1 340 ? 9.031 11.758 -12.008 1 96.31 340 ARG B N 1
ATOM 6660 C CA . ARG B 1 340 ? 9.18 10.75 -13.055 1 96.31 340 ARG B CA 1
ATOM 6661 C C . ARG B 1 340 ? 8.508 9.445 -12.656 1 96.31 340 ARG B C 1
ATOM 6663 O O . ARG B 1 340 ? 7.961 8.734 -13.508 1 96.31 340 ARG B O 1
ATOM 6670 N N . ALA B 1 341 ? 8.539 9.125 -11.414 1 94.5 341 ALA B N 1
ATOM 6671 C CA . ALA B 1 341 ? 7.93 7.898 -10.906 1 94.5 341 ALA B CA 1
ATOM 6672 C C . ALA B 1 341 ? 6.406 8.016 -10.859 1 94.5 341 ALA B C 1
ATOM 6674 O O . ALA B 1 341 ? 5.703 7.008 -10.789 1 94.5 341 ALA B O 1
ATOM 6675 N N . GLY B 1 342 ? 5.91 9.242 -10.844 1 95.88 342 GLY B N 1
ATOM 6676 C CA . GLY B 1 342 ? 4.477 9.469 -10.773 1 95.88 342 GLY B CA 1
ATOM 6677 C C . GLY B 1 342 ? 3.979 9.742 -9.367 1 95.88 342 GLY B C 1
ATOM 6678 O O . GLY B 1 342 ? 2.791 9.57 -9.086 1 95.88 342 GLY B O 1
ATOM 6679 N N . LEU B 1 343 ? 4.848 10.172 -8.469 1 97.69 343 LEU B N 1
ATOM 6680 C CA . LEU B 1 343 ? 4.492 10.453 -7.082 1 97.69 343 LEU B CA 1
ATOM 6681 C C . LEU B 1 343 ? 4.227 11.945 -6.883 1 97.69 343 LEU B C 1
ATOM 6683 O O . LEU B 1 343 ? 4.977 12.789 -7.383 1 97.69 343 LEU B O 1
ATOM 6687 N N . GLN B 1 344 ? 3.152 12.227 -6.215 1 98.56 344 GLN B N 1
ATOM 6688 C CA . GLN B 1 344 ? 2.902 13.602 -5.797 1 98.56 344 GLN B CA 1
ATOM 6689 C C . GLN B 1 344 ? 3.904 14.047 -4.738 1 98.56 344 GLN B C 1
ATOM 6691 O O . GLN B 1 344 ? 4.223 13.289 -3.818 1 98.56 344 GLN B O 1
ATOM 6696 N N . THR B 1 345 ? 4.371 15.266 -4.898 1 98.62 345 THR B N 1
ATOM 6697 C CA . THR B 1 345 ? 5.273 15.805 -3.887 1 98.62 345 THR B CA 1
ATOM 6698 C C . THR B 1 345 ? 4.578 16.875 -3.061 1 98.62 345 THR B C 1
ATOM 6700 O O . THR B 1 345 ? 3.76 17.641 -3.582 1 98.62 345 THR B O 1
ATOM 6703 N N . ALA B 1 346 ? 4.797 16.891 -1.802 1 98.81 346 ALA B N 1
ATOM 6704 C CA . ALA B 1 346 ? 4.402 17.938 -0.855 1 98.81 346 ALA B CA 1
ATOM 6705 C C . ALA B 1 346 ? 5.625 18.578 -0.213 1 98.81 346 ALA B C 1
ATOM 6707 O O . ALA B 1 346 ? 6.297 17.969 0.619 1 98.81 346 ALA B O 1
ATOM 6708 N N . THR B 1 347 ? 5.898 19.812 -0.574 1 98.81 347 THR B N 1
ATOM 6709 C CA . THR B 1 347 ? 7.148 20.406 -0.127 1 98.81 347 THR B CA 1
ATOM 6710 C C . THR B 1 347 ? 6.883 21.562 0.847 1 98.81 347 THR B C 1
ATOM 6712 O O . THR B 1 347 ? 6.121 22.484 0.539 1 98.81 347 THR B O 1
ATOM 6715 N N . HIS B 1 348 ? 7.438 21.438 1.981 1 98.31 348 HIS B N 1
ATOM 6716 C CA . HIS B 1 348 ? 7.473 22.562 2.912 1 98.31 348 HIS B CA 1
ATOM 6717 C C . HIS B 1 348 ? 8.305 23.719 2.355 1 98.31 348 HIS B C 1
ATOM 6719 O O . HIS B 1 348 ? 9.508 23.562 2.113 1 98.31 348 HIS B O 1
ATOM 6725 N N . ALA B 1 349 ? 7.711 24.859 2.145 1 98.31 349 ALA B N 1
ATOM 6726 C CA . ALA B 1 349 ? 8.391 26.062 1.68 1 98.31 349 ALA B CA 1
ATOM 6727 C C . ALA B 1 349 ? 7.68 27.328 2.164 1 98.31 349 ALA B C 1
ATOM 6729 O O . ALA B 1 349 ? 6.488 27.516 1.901 1 98.31 349 ALA B O 1
ATOM 6730 N N . GLN B 1 350 ? 8.422 28.219 2.807 1 96.75 350 GLN B N 1
ATOM 6731 C CA . GLN B 1 350 ? 7.77 29.375 3.42 1 96.75 350 GLN B CA 1
ATOM 6732 C C . GLN B 1 350 ? 8.273 30.688 2.82 1 96.75 350 GLN B C 1
ATOM 6734 O O . GLN B 1 350 ? 7.496 31.609 2.586 1 96.75 350 GLN B O 1
ATOM 6739 N N . SER B 1 351 ? 9.578 30.891 2.576 1 97.19 351 SER B N 1
ATOM 6740 C CA . SER B 1 351 ? 10.141 32.125 2.059 1 97.19 351 SER B CA 1
ATOM 6741 C C . SER B 1 351 ? 9.945 32.25 0.551 1 97.19 351 SER B C 1
ATOM 6743 O O . SER B 1 351 ? 9.805 31.234 -0.138 1 97.19 351 SER B O 1
ATOM 6745 N N . PRO B 1 352 ? 9.969 33.438 0.041 1 97.69 352 PRO B N 1
ATOM 6746 C CA . PRO B 1 352 ? 9.883 33.594 -1.413 1 97.69 352 PRO B CA 1
ATOM 6747 C C . PRO B 1 352 ? 10.961 32.812 -2.154 1 97.69 352 PRO B C 1
ATOM 6749 O O . PRO B 1 352 ? 10.695 32.25 -3.215 1 97.69 352 PRO B O 1
ATOM 6752 N N . HIS B 1 353 ? 12.094 32.781 -1.57 1 97.5 353 HIS B N 1
ATOM 6753 C CA . HIS B 1 353 ? 13.203 32.062 -2.199 1 97.5 353 HIS B CA 1
ATOM 6754 C C . HIS B 1 353 ? 12.898 30.562 -2.307 1 97.5 353 HIS B C 1
ATOM 6756 O O . HIS B 1 353 ? 13.039 29.969 -3.379 1 97.5 353 HIS B O 1
ATOM 6762 N N . ALA B 1 354 ? 12.57 29.984 -1.191 1 98.12 354 ALA B N 1
ATOM 6763 C CA . ALA B 1 354 ? 12.289 28.547 -1.145 1 98.12 354 ALA B CA 1
ATOM 6764 C C . ALA B 1 354 ? 11.117 28.188 -2.055 1 98.12 354 ALA B C 1
ATOM 6766 O O . ALA B 1 354 ? 11.148 27.172 -2.752 1 98.12 354 ALA B O 1
ATOM 6767 N N . ILE B 1 355 ? 10.102 29 -2.027 1 98.69 355 ILE B N 1
ATOM 6768 C CA . ILE B 1 355 ? 8.945 28.781 -2.891 1 98.69 355 ILE B CA 1
ATOM 6769 C C . ILE B 1 355 ? 9.375 28.828 -4.355 1 98.69 355 ILE B C 1
ATOM 6771 O O . ILE B 1 355 ? 8.953 28 -5.16 1 98.69 355 ILE B O 1
ATOM 6775 N N . GLY B 1 356 ? 10.188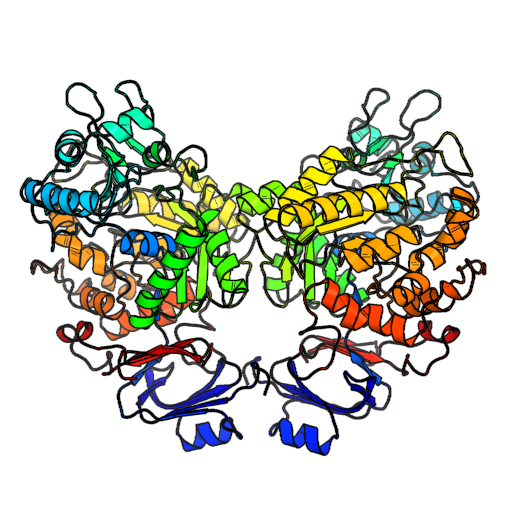 29.812 -4.684 1 98.62 356 GLY B N 1
ATOM 6776 C CA . GLY B 1 356 ? 10.734 29.875 -6.027 1 98.62 356 GLY B CA 1
ATOM 6777 C C . GLY B 1 356 ? 11.492 28.625 -6.43 1 98.62 356 GLY B C 1
ATOM 6778 O O . GLY B 1 356 ? 11.359 28.141 -7.559 1 98.62 356 GLY B O 1
ATOM 6779 N N . MET B 1 357 ? 12.266 28.078 -5.508 1 98.38 357 MET B N 1
ATOM 6780 C CA . MET B 1 357 ? 13.016 26.844 -5.738 1 98.38 357 MET B CA 1
ATOM 6781 C C . MET B 1 357 ? 12.086 25.688 -6.07 1 98.38 357 MET B C 1
ATOM 6783 O O . MET B 1 357 ? 12.367 24.906 -6.98 1 98.38 357 MET B O 1
ATOM 6787 N N . VAL B 1 358 ? 10.992 25.578 -5.379 1 98.81 358 VAL B N 1
ATOM 6788 C CA . VAL B 1 358 ? 10.031 24.5 -5.602 1 98.81 358 VAL B CA 1
ATOM 6789 C C . VAL B 1 358 ? 9.391 24.656 -6.98 1 98.81 358 VAL B C 1
ATOM 6791 O O . VAL B 1 358 ? 9.312 23.703 -7.746 1 98.81 358 VAL B O 1
ATOM 6794 N N . LEU B 1 359 ? 8.984 25.875 -7.305 1 98.81 359 LEU B N 1
ATOM 6795 C CA . LEU B 1 359 ? 8.328 26.141 -8.578 1 98.81 359 LEU B CA 1
ATOM 6796 C C . LEU B 1 359 ? 9.273 25.875 -9.742 1 98.81 359 LEU B C 1
ATOM 6798 O O . LEU B 1 359 ? 8.867 25.312 -10.766 1 98.81 359 LEU B O 1
ATOM 6802 N N . ASP B 1 360 ? 10.555 26.281 -9.578 1 98.81 360 ASP B N 1
ATOM 6803 C CA . ASP B 1 360 ? 11.555 26 -10.609 1 98.81 360 ASP B CA 1
ATOM 6804 C C . ASP B 1 360 ? 11.703 24.5 -10.836 1 98.81 360 ASP B C 1
ATOM 6806 O O . ASP B 1 360 ? 11.766 24.047 -11.984 1 98.81 360 ASP B O 1
ATOM 6810 N N . ALA B 1 361 ? 11.812 23.766 -9.766 1 98.81 361 ALA B N 1
ATOM 6811 C CA . ALA B 1 361 ? 11.984 22.312 -9.852 1 98.81 361 ALA B CA 1
ATOM 6812 C C . ALA B 1 361 ? 10.773 21.656 -10.516 1 98.81 361 ALA B C 1
ATOM 6814 O O . ALA B 1 361 ? 10.93 20.781 -11.367 1 98.81 361 ALA B O 1
ATOM 6815 N N . VAL B 1 362 ? 9.562 22.031 -10.172 1 98.69 362 VAL B N 1
ATOM 6816 C CA . VAL B 1 362 ? 8.344 21.469 -10.734 1 98.69 362 VAL B CA 1
ATOM 6817 C C . VAL B 1 362 ? 8.242 21.828 -12.211 1 98.69 362 VAL B C 1
ATOM 6819 O O . VAL B 1 362 ? 7.859 20.984 -13.031 1 98.69 362 VAL B O 1
ATOM 6822 N N . GLU B 1 363 ? 8.539 23.078 -12.492 1 98.56 363 GLU B N 1
ATOM 6823 C CA . GLU B 1 363 ? 8.531 23.516 -13.891 1 98.56 363 GLU B CA 1
ATOM 6824 C C . GLU B 1 363 ? 9.453 22.656 -14.742 1 98.56 363 GLU B C 1
ATOM 6826 O O . GLU B 1 363 ? 9.07 22.219 -15.828 1 98.56 363 GLU B O 1
ATOM 6831 N N . LYS B 1 364 ? 10.633 22.484 -14.242 1 98.44 364 LYS B N 1
ATOM 6832 C CA . LYS B 1 364 ? 11.594 21.656 -14.961 1 98.44 364 LYS B CA 1
ATOM 6833 C C . LYS B 1 364 ? 11.086 20.234 -15.109 1 98.44 364 LYS B C 1
ATOM 6835 O O . LYS B 1 364 ? 11.188 19.641 -16.188 1 98.44 364 LYS B O 1
ATOM 6840 N N . ALA B 1 365 ? 10.57 19.656 -14.031 1 98.38 365 ALA B N 1
ATOM 6841 C CA . ALA B 1 365 ? 10.062 18.281 -14.055 1 98.38 365 ALA B CA 1
ATOM 6842 C C . ALA B 1 365 ? 8.938 18.141 -15.078 1 98.38 365 ALA B C 1
ATOM 6844 O O . ALA B 1 365 ? 8.906 17.172 -15.844 1 98.38 365 ALA B O 1
ATOM 6845 N N . GLN B 1 366 ? 8.016 19.109 -15.125 1 98.06 366 GLN B N 1
ATOM 6846 C CA . GLN B 1 366 ? 6.895 19.094 -16.062 1 98.06 366 GLN B CA 1
ATOM 6847 C C . GLN B 1 366 ? 7.375 19.25 -17.5 1 98.06 366 GLN B C 1
ATOM 6849 O O . GLN B 1 366 ? 6.801 18.656 -18.422 1 98.06 366 GLN B O 1
ATOM 6854 N N . ALA B 1 367 ? 8.383 20.031 -17.672 1 97.81 367 ALA B N 1
ATOM 6855 C CA . ALA B 1 367 ? 8.961 20.203 -19 1 97.81 367 ALA B CA 1
ATOM 6856 C C . ALA B 1 367 ? 9.586 18.891 -19.5 1 97.81 367 ALA B C 1
ATOM 6858 O O . ALA B 1 367 ? 9.469 18.547 -20.672 1 97.81 367 ALA B O 1
ATOM 6859 N N . ASP B 1 368 ? 10.227 18.203 -18.609 1 97.5 368 ASP B N 1
ATOM 6860 C CA . ASP B 1 368 ? 10.883 16.953 -18.953 1 97.5 368 ASP B CA 1
ATOM 6861 C C . ASP B 1 368 ? 9.852 15.852 -19.219 1 97.5 368 ASP B C 1
ATOM 6863 O O . ASP B 1 368 ? 10.023 15.055 -20.156 1 97.5 368 ASP B O 1
ATOM 6867 N N . LEU B 1 369 ? 8.836 15.75 -18.406 1 97.25 369 LEU B N 1
ATOM 6868 C CA . LEU B 1 369 ? 7.777 14.758 -18.516 1 97.25 369 LEU B CA 1
ATOM 6869 C C . LEU B 1 369 ? 6.445 15.32 -18.031 1 97.25 369 LEU B C 1
ATOM 6871 O O . LEU B 1 369 ? 6.148 15.273 -16.828 1 97.25 369 LEU B O 1
ATOM 6875 N N . PRO B 1 370 ? 5.645 15.75 -18.969 1 96.94 370 PRO B N 1
ATOM 6876 C CA . PRO B 1 370 ? 4.375 16.359 -18.562 1 96.94 370 PRO B CA 1
ATOM 6877 C C . PRO B 1 370 ? 3.453 15.359 -17.859 1 96.94 370 PRO B C 1
ATOM 6879 O O . PRO B 1 370 ? 3.262 14.242 -18.344 1 96.94 370 PRO B O 1
ATOM 6882 N N . ARG B 1 371 ? 2.963 15.672 -16.703 1 95.25 371 ARG B N 1
ATOM 6883 C CA . ARG B 1 371 ? 1.967 14.914 -15.953 1 95.25 371 ARG B CA 1
ATOM 6884 C C . ARG B 1 371 ? 0.833 15.82 -15.484 1 95.25 371 ARG B C 1
ATOM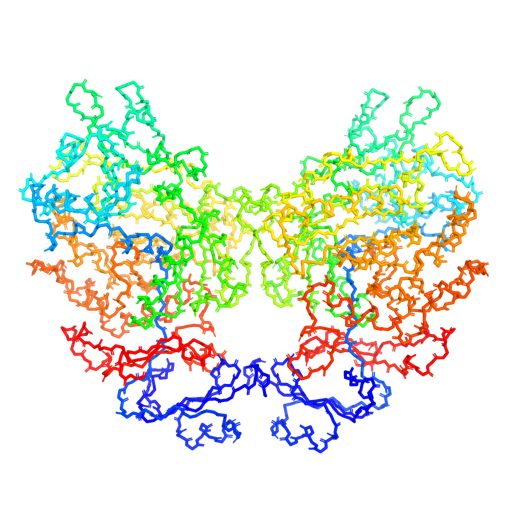 6886 O O . ARG B 1 371 ? 0.834 16.297 -14.344 1 95.25 371 ARG B O 1
ATOM 6893 N N . PRO B 1 372 ? -0.094 15.82 -16.438 1 90.88 372 PRO B N 1
ATOM 6894 C CA . PRO B 1 372 ? -1.231 16.641 -16.031 1 90.88 372 PRO B CA 1
ATOM 6895 C C . PRO B 1 372 ? -1.985 16.062 -14.844 1 90.88 372 PRO B C 1
ATOM 6897 O O . PRO B 1 372 ? -2.17 14.852 -14.758 1 90.88 372 PRO B O 1
ATOM 6900 N N . GLY B 1 373 ? -2.236 16.781 -13.883 1 92.38 373 GLY B N 1
ATOM 6901 C CA . GLY B 1 373 ? -3.082 16.328 -12.789 1 92.38 373 GLY B CA 1
ATOM 6902 C C . GLY B 1 373 ? -2.293 15.836 -11.594 1 92.38 373 GLY B C 1
ATOM 6903 O O . GLY B 1 373 ? -2.875 15.43 -10.586 1 92.38 373 GLY B O 1
ATOM 6904 N N . ILE B 1 374 ? -0.941 15.789 -11.68 1 95.94 374 ILE B N 1
ATOM 6905 C CA . ILE B 1 374 ? -0.13 15.266 -10.586 1 95.94 374 ILE B CA 1
ATOM 6906 C C . ILE B 1 374 ? -0.316 16.125 -9.344 1 95.94 374 ILE B C 1
ATOM 6908 O O . ILE B 1 374 ? -0.197 15.633 -8.211 1 95.94 374 ILE B O 1
ATOM 6912 N N . ARG B 1 375 ? -0.522 17.516 -9.445 1 97.81 375 ARG B N 1
ATOM 6913 C CA . ARG B 1 375 ? -0.885 18.469 -8.398 1 97.81 375 ARG B CA 1
ATOM 6914 C C . ARG B 1 375 ? 0.156 18.484 -7.289 1 97.81 375 ARG B C 1
ATOM 6916 O O . ARG B 1 375 ? -0.177 18.281 -6.117 1 97.81 375 ARG B O 1
ATOM 6923 N N . HIS B 1 376 ? 1.434 18.75 -7.684 1 98.69 376 HIS B N 1
ATOM 6924 C CA . HIS B 1 376 ? 2.428 18.984 -6.648 1 98.69 376 HIS B CA 1
ATOM 6925 C C . HIS B 1 376 ? 1.968 20.078 -5.688 1 98.69 376 HIS B C 1
ATOM 6927 O O . HIS B 1 376 ? 1.27 21.016 -6.09 1 98.69 376 HIS B O 1
ATOM 6933 N N . ARG B 1 377 ? 2.346 19.922 -4.414 1 98.81 377 ARG B N 1
ATOM 6934 C CA . ARG B 1 377 ? 1.878 20.812 -3.361 1 98.81 377 ARG B CA 1
ATOM 6935 C C . ARG B 1 377 ? 3.027 21.625 -2.789 1 98.81 377 ARG B C 1
ATOM 6937 O O . ARG B 1 377 ? 4.164 21.156 -2.721 1 98.81 377 ARG B O 1
ATOM 6944 N N . ILE B 1 378 ? 2.762 22.828 -2.434 1 98.81 378 ILE B N 1
ATOM 6945 C CA . ILE B 1 378 ? 3.627 23.609 -1.561 1 98.81 378 ILE B CA 1
ATOM 6946 C C . ILE B 1 378 ? 2.953 23.797 -0.204 1 98.81 378 ILE B C 1
ATOM 6948 O O . ILE B 1 378 ? 1.938 24.5 -0.1 1 98.81 378 ILE B O 1
ATOM 6952 N N . GLU B 1 379 ? 3.504 23.188 0.774 1 98.56 379 GLU B N 1
ATOM 6953 C CA . GLU B 1 379 ? 2.975 23.25 2.133 1 98.56 379 GLU B CA 1
ATOM 6954 C C . GLU B 1 379 ? 3.314 24.594 2.787 1 98.56 379 GLU B C 1
ATOM 6956 O O . GLU B 1 379 ? 4.406 25.125 2.586 1 98.56 379 GLU B O 1
ATOM 6961 N N . HIS B 1 380 ? 2.393 25.094 3.529 1 97.69 380 HIS B N 1
ATOM 6962 C CA . HIS B 1 380 ? 2.465 26.391 4.191 1 97.69 380 HIS B CA 1
ATOM 6963 C C . HIS B 1 380 ? 2.389 27.531 3.178 1 97.69 380 HIS B C 1
ATOM 6965 O O . HIS B 1 380 ? 1.424 28.297 3.172 1 97.69 380 HIS B O 1
ATOM 6971 N N . CYS B 1 381 ? 3.363 27.469 2.279 1 97.88 381 CYS B N 1
ATOM 6972 C CA . CYS B 1 381 ? 3.395 28.516 1.256 1 97.88 381 CYS B CA 1
ATOM 6973 C C . CYS B 1 381 ? 3.289 29.906 1.882 1 97.88 381 CYS B C 1
ATOM 6975 O O . CYS B 1 381 ? 2.42 30.688 1.508 1 97.88 381 CYS B O 1
ATOM 6977 N N . GLY B 1 382 ? 4.164 30.25 2.705 1 97 382 GLY B N 1
ATOM 6978 C CA . GLY B 1 382 ? 4.074 31.344 3.65 1 97 382 GLY B CA 1
ATOM 6979 C C . GLY B 1 382 ? 4.051 32.719 2.979 1 97 382 GLY B C 1
ATOM 6980 O O . GLY B 1 382 ? 3.148 33.5 3.227 1 97 382 GLY B O 1
ATOM 6981 N N . LEU B 1 383 ? 5.051 32.969 2.105 1 97.75 383 LEU B N 1
ATOM 6982 C CA . LEU B 1 383 ? 5.211 34.344 1.593 1 97.75 383 LEU B CA 1
ATOM 6983 C C . LEU B 1 383 ? 5.465 34.312 0.09 1 97.75 383 LEU B C 1
ATOM 6985 O O . LEU B 1 383 ? 6.418 34.938 -0.386 1 97.75 383 LEU B O 1
ATOM 6989 N N . PRO B 1 384 ? 4.559 33.719 -0.626 1 98.06 384 PRO B N 1
ATOM 6990 C CA . PRO B 1 384 ? 4.734 33.75 -2.08 1 98.06 384 PRO B CA 1
ATOM 6991 C C . PRO B 1 384 ? 4.566 35.156 -2.652 1 98.06 384 PRO B C 1
ATOM 6993 O O . PRO B 1 384 ? 3.727 35.938 -2.174 1 98.06 384 PRO B O 1
ATOM 6996 N N . THR B 1 385 ? 5.352 35.469 -3.684 1 97.81 385 THR B N 1
ATOM 6997 C CA . THR B 1 385 ? 5.129 36.719 -4.441 1 97.81 385 THR B CA 1
ATOM 6998 C C . THR B 1 385 ? 3.943 36.562 -5.387 1 97.81 385 THR B C 1
ATOM 7000 O O . THR B 1 385 ? 3.467 35.438 -5.621 1 97.81 385 THR B O 1
ATOM 7003 N N . ASP B 1 386 ? 3.467 37.719 -5.863 1 97.62 386 ASP B N 1
ATOM 7004 C CA . ASP B 1 386 ? 2.359 37.656 -6.812 1 97.62 386 ASP B CA 1
ATOM 7005 C C . ASP B 1 386 ? 2.748 36.875 -8.07 1 97.62 386 ASP B C 1
ATOM 7007 O O . ASP B 1 386 ? 1.937 36.125 -8.617 1 97.62 386 ASP B O 1
ATOM 7011 N N . ASP B 1 387 ? 3.941 37.062 -8.492 1 98.25 387 ASP B N 1
ATOM 7012 C CA . ASP B 1 387 ? 4.43 36.312 -9.648 1 98.25 387 ASP B CA 1
ATOM 7013 C C . ASP B 1 387 ? 4.426 34.812 -9.359 1 98.25 387 ASP B C 1
ATOM 7015 O O . ASP B 1 387 ? 4.043 34 -10.219 1 98.25 387 ASP B O 1
ATOM 7019 N N . GLN B 1 388 ? 4.859 34.438 -8.242 1 98.62 388 GLN B N 1
ATOM 7020 C CA . GLN B 1 388 ? 4.902 33.031 -7.859 1 98.62 388 GLN B CA 1
ATOM 7021 C C . GLN B 1 388 ? 3.5 32.438 -7.754 1 98.62 388 GLN B C 1
ATOM 7023 O O . GLN B 1 388 ? 3.277 31.297 -8.109 1 98.62 388 GLN B O 1
ATOM 7028 N N . ILE B 1 389 ? 2.551 33.188 -7.273 1 98.56 389 ILE B N 1
ATOM 7029 C CA . ILE B 1 389 ? 1.154 32.781 -7.227 1 98.56 389 ILE B CA 1
ATOM 7030 C C . ILE B 1 389 ? 0.655 32.5 -8.641 1 98.56 389 ILE B C 1
ATOM 7032 O O . ILE B 1 389 ? 0.007 31.469 -8.883 1 98.56 389 ILE B O 1
ATOM 7036 N N . GLN B 1 390 ? 0.977 33.344 -9.57 1 98.25 390 GLN B N 1
ATOM 7037 C CA . GLN B 1 390 ? 0.591 33.125 -10.961 1 98.25 390 GLN B CA 1
ATOM 7038 C C . GLN B 1 390 ? 1.243 31.875 -11.516 1 98.25 390 GLN B C 1
ATOM 7040 O O . GLN B 1 390 ? 0.605 31.109 -12.242 1 98.25 390 GLN B O 1
ATOM 7045 N N . ARG B 1 391 ? 2.508 31.672 -11.195 1 98.12 391 ARG B N 1
ATOM 7046 C CA . ARG B 1 391 ? 3.211 30.469 -11.633 1 98.12 391 ARG B CA 1
ATOM 7047 C C . ARG B 1 391 ? 2.545 29.219 -11.086 1 98.12 391 ARG B C 1
ATOM 7049 O O . ARG B 1 391 ? 2.496 28.188 -11.758 1 98.12 391 ARG B O 1
ATOM 7056 N N . MET B 1 392 ? 2.096 29.266 -9.836 1 98.25 392 MET B N 1
ATOM 7057 C CA . MET B 1 392 ? 1.37 28.125 -9.266 1 98.25 392 MET B CA 1
ATOM 7058 C C . MET B 1 392 ? 0.146 27.781 -10.109 1 98.25 392 MET B C 1
ATOM 7060 O O . MET B 1 392 ? -0.117 26.609 -10.383 1 98.25 392 MET B O 1
ATOM 7064 N N . ALA B 1 393 ? -0.594 28.797 -10.484 1 97.44 393 ALA B N 1
ATOM 7065 C CA . ALA B 1 393 ? -1.772 28.609 -11.328 1 97.44 393 ALA B CA 1
ATOM 7066 C C . ALA B 1 393 ? -1.398 27.938 -12.648 1 97.44 393 ALA B C 1
ATOM 7068 O O . ALA B 1 393 ? -2.055 26.984 -13.078 1 97.44 393 ALA B O 1
ATOM 7069 N N . ASP B 1 394 ? -0.333 28.391 -13.273 1 96.56 394 ASP B N 1
ATOM 7070 C CA . ASP B 1 394 ? 0.097 27.891 -14.578 1 96.56 394 ASP B CA 1
ATOM 7071 C C . ASP B 1 394 ? 0.586 26.453 -14.484 1 96.56 394 ASP B C 1
ATOM 7073 O O . ASP B 1 394 ? 0.354 25.656 -15.398 1 96.56 394 ASP B O 1
ATOM 7077 N N . LEU B 1 395 ? 1.226 26.094 -13.398 1 97.06 395 LEU B N 1
ATOM 7078 C CA . LEU B 1 395 ? 1.872 24.797 -13.242 1 97.06 395 LEU B CA 1
ATOM 7079 C C . LEU B 1 395 ? 0.925 23.797 -12.602 1 97.06 395 LEU B C 1
ATOM 7081 O O . LEU B 1 395 ? 1.213 22.594 -12.57 1 97.06 395 LEU B O 1
ATOM 7085 N N . GLY B 1 396 ? -0.208 24.266 -12.094 1 96.38 396 GLY B N 1
ATOM 7086 C CA . GLY B 1 396 ? -1.12 23.391 -11.375 1 96.38 396 GLY B CA 1
ATOM 7087 C C . GLY B 1 396 ? -0.618 23.016 -10 1 96.38 396 GLY B C 1
ATOM 7088 O O . GLY B 1 396 ? -0.925 21.922 -9.5 1 96.38 396 GLY B O 1
ATOM 7089 N N . VAL B 1 397 ? 0.266 23.812 -9.43 1 98 397 VAL B N 1
ATOM 7090 C CA . VAL B 1 397 ? 0.789 23.594 -8.086 1 98 397 VAL B CA 1
ATOM 7091 C C . VAL B 1 397 ? -0.232 24.062 -7.047 1 98 397 VAL B C 1
ATOM 7093 O O . VAL B 1 397 ? -0.863 25.109 -7.223 1 98 397 VAL B O 1
ATOM 7096 N N . VAL B 1 398 ? -0.392 23.312 -5.953 1 98.44 398 VAL B N 1
ATOM 7097 C CA . VAL B 1 398 ? -1.435 23.578 -4.965 1 98.44 398 VAL B CA 1
ATOM 7098 C C . VAL B 1 398 ? -0.804 24.078 -3.67 1 98.44 398 VAL B C 1
ATOM 7100 O O . VAL B 1 398 ? -0.109 23.328 -2.977 1 98.44 398 VAL B O 1
ATOM 7103 N N . PRO B 1 399 ? -1.055 25.312 -3.301 1 98.5 399 PRO B N 1
ATOM 7104 C CA . PRO B 1 399 ? -0.639 25.766 -1.969 1 98.5 399 PRO B CA 1
ATOM 7105 C C . PRO B 1 399 ? -1.535 25.219 -0.859 1 98.5 399 PRO B C 1
ATOM 7107 O O . PRO B 1 399 ? -2.764 25.266 -0.972 1 98.5 399 PRO B O 1
ATOM 7110 N N . VAL B 1 400 ? -0.974 24.688 0.151 1 98.81 400 VAL B N 1
ATOM 7111 C CA . VAL B 1 400 ? -1.681 24.203 1.332 1 98.81 400 VAL B CA 1
ATOM 7112 C C . VAL B 1 400 ? -1.32 25.062 2.541 1 98.81 400 VAL B C 1
ATOM 7114 O O . VAL B 1 400 ? -0.259 24.891 3.143 1 98.81 400 VAL B O 1
ATOM 7117 N N . MET B 1 401 ? -2.191 25.938 2.916 1 98.56 401 MET B N 1
ATOM 7118 C CA . MET B 1 401 ? -1.905 27 3.875 1 98.56 401 MET B CA 1
ATOM 7119 C C . MET B 1 401 ? -2.508 26.688 5.238 1 98.56 401 MET B C 1
ATOM 7121 O O . MET B 1 401 ? -3.438 25.875 5.336 1 98.56 401 MET B O 1
ATOM 7125 N N . GLN B 1 402 ? -1.95 27.281 6.262 1 98.12 402 GLN B N 1
ATOM 7126 C CA . GLN B 1 402 ? -2.457 27.203 7.629 1 98.12 402 GLN B CA 1
ATOM 7127 C C . GLN B 1 402 ? -2.762 28.578 8.195 1 98.12 402 GLN B C 1
ATOM 7129 O O . GLN B 1 402 ? -1.978 29.125 8.977 1 98.12 402 GLN B O 1
ATOM 7134 N N . PRO B 1 403 ? -3.953 29.062 7.984 1 98 403 PRO B N 1
ATOM 7135 C CA . PRO B 1 403 ? -4.297 30.391 8.477 1 98 403 PRO B CA 1
ATOM 7136 C C . PRO B 1 403 ? -4.133 30.531 9.992 1 98 403 PRO B C 1
ATOM 7138 O O . PRO B 1 403 ? -3.877 31.625 10.5 1 98 403 PRO B O 1
ATOM 7141 N N . GLN B 1 404 ? -4.207 29.453 10.672 1 97.69 404 GLN B N 1
ATOM 7142 C CA . GLN B 1 404 ? -4.031 29.484 12.117 1 97.69 404 GLN B CA 1
ATOM 7143 C C . GLN B 1 404 ? -2.605 29.891 12.492 1 97.69 404 GLN B C 1
ATOM 7145 O O . GLN B 1 404 ? -2.348 30.312 13.617 1 97.69 404 GLN B O 1
ATOM 7150 N N . HIS B 1 405 ? -1.683 29.719 11.547 1 95.75 405 HIS B N 1
ATOM 7151 C CA . HIS B 1 405 ? -0.312 30.141 11.797 1 95.75 405 HIS B CA 1
ATOM 7152 C C . HIS B 1 405 ? -0.212 31.656 11.852 1 95.75 405 HIS B C 1
ATOM 7154 O O . HIS B 1 405 ? 0.386 32.219 12.781 1 95.75 405 HIS B O 1
ATOM 7160 N N . HIS B 1 406 ? -0.818 32.344 10.844 1 94.81 406 HIS B N 1
ATOM 7161 C CA . HIS B 1 406 ? -0.74 33.812 10.93 1 94.81 406 HIS B CA 1
ATOM 7162 C C . HIS B 1 406 ? -1.609 34.344 12.062 1 94.81 406 HIS B C 1
ATOM 7164 O O . HIS B 1 406 ? -1.341 35.406 12.602 1 94.81 406 HIS B O 1
ATOM 7170 N N . LEU B 1 407 ? -2.611 33.594 12.453 1 95.69 407 LEU B N 1
ATOM 7171 C CA . LEU B 1 407 ? -3.406 33.938 13.625 1 95.69 407 LEU B CA 1
ATOM 7172 C C . LEU B 1 407 ? -2.537 34 14.875 1 95.69 407 LEU B C 1
ATOM 7174 O O . LEU B 1 407 ? -2.631 34.938 15.656 1 95.69 407 LEU B O 1
ATOM 7178 N N . ARG B 1 408 ? -1.69 33.031 15.016 1 91.56 408 ARG B N 1
ATOM 7179 C CA . ARG B 1 408 ? -0.988 32.844 16.281 1 91.56 408 ARG B CA 1
ATOM 7180 C C . ARG B 1 408 ? 0.418 33.438 16.219 1 91.56 408 ARG B C 1
ATOM 7182 O O . ARG B 1 408 ? 0.945 33.906 17.219 1 91.56 408 ARG B O 1
ATOM 7189 N N . THR B 1 409 ? 1.053 33.406 15.039 1 89.12 409 THR B N 1
ATOM 7190 C CA . THR B 1 409 ? 2.459 33.781 14.961 1 89.12 409 THR B CA 1
ATOM 7191 C C . THR B 1 409 ? 2.65 35 14.039 1 89.12 409 THR B C 1
ATOM 7193 O O . THR B 1 409 ? 3.783 35.375 13.734 1 89.12 409 THR B O 1
ATOM 7196 N N . GLY B 1 410 ? 1.559 35.594 13.547 1 92 410 GLY B N 1
ATOM 7197 C CA . GLY B 1 410 ? 1.635 36.688 12.609 1 92 410 GLY B CA 1
ATOM 7198 C C . GLY B 1 410 ? 2.432 37.875 13.141 1 92 410 GLY B C 1
ATOM 7199 O O . GLY B 1 410 ? 3.221 38.469 12.406 1 92 410 GLY B O 1
ATOM 7200 N N . ASP B 1 411 ? 2.236 38.219 14.422 1 90.44 411 ASP B N 1
ATOM 7201 C CA . ASP B 1 411 ? 2.963 39.344 15.023 1 90.44 411 ASP B CA 1
ATOM 7202 C C . ASP B 1 411 ? 4.461 39.031 15.078 1 90.44 411 ASP B C 1
ATOM 7204 O O . ASP B 1 411 ? 5.277 39.906 14.805 1 90.44 411 ASP B O 1
ATOM 7208 N N . GLY B 1 412 ? 4.746 37.844 15.453 1 86.06 412 GLY B N 1
ATOM 7209 C CA . GLY B 1 412 ? 6.141 37.438 15.43 1 86.06 412 GLY B CA 1
ATOM 7210 C C . GLY B 1 412 ? 6.758 37.469 14.047 1 86.06 412 GLY B C 1
ATOM 7211 O O . GLY B 1 412 ? 7.926 37.844 13.891 1 86.06 412 GLY B O 1
ATOM 7212 N N . THR B 1 413 ? 5.984 37.125 13.07 1 90.88 413 THR B N 1
ATOM 7213 C CA . THR B 1 413 ? 6.449 37.156 11.688 1 90.88 413 THR B CA 1
ATOM 7214 C C . THR B 1 413 ? 6.703 38.562 11.227 1 90.88 413 THR B C 1
ATOM 7216 O O . THR B 1 413 ? 7.688 38.844 10.531 1 90.88 413 THR B O 1
ATOM 7219 N N . LEU B 1 414 ? 5.832 39.5 11.602 1 91.5 414 LEU B N 1
ATOM 7220 C CA . LEU B 1 414 ? 6.043 40.906 11.312 1 91.5 414 LEU B CA 1
ATOM 7221 C C . LEU B 1 414 ? 7.359 41.406 11.914 1 91.5 414 LEU B C 1
ATOM 7223 O O . LEU B 1 414 ? 8.102 42.156 11.273 1 91.5 414 LEU B O 1
ATOM 7227 N N . ALA B 1 415 ? 7.59 40.969 13.07 1 87.44 415 ALA B N 1
ATOM 7228 C CA . ALA B 1 415 ? 8.836 41.344 13.734 1 87.44 415 ALA B CA 1
ATOM 7229 C C . ALA B 1 415 ? 10.039 40.75 13 1 87.44 415 ALA B C 1
ATOM 7231 O O . ALA B 1 415 ? 11.094 41.375 12.922 1 87.44 415 ALA B O 1
ATOM 7232 N N . ALA B 1 416 ? 9.883 39.625 12.516 1 88.31 416 ALA B N 1
ATOM 7233 C CA . ALA B 1 416 ? 10.984 38.875 11.914 1 88.31 416 ALA B CA 1
ATOM 7234 C C . ALA B 1 416 ? 11.336 39.438 10.539 1 88.31 416 ALA B C 1
ATOM 7236 O O . ALA B 1 416 ? 12.508 39.688 10.242 1 88.31 416 ALA B O 1
ATOM 7237 N N . VAL B 1 417 ? 10.297 39.688 9.711 1 92.88 417 VAL B N 1
ATOM 7238 C CA . VAL B 1 417 ? 10.602 39.969 8.312 1 92.88 417 VAL B CA 1
ATOM 7239 C C . VAL B 1 417 ? 10.047 41.312 7.906 1 92.88 417 VAL B C 1
ATOM 7241 O O . VAL B 1 417 ? 10.094 41.688 6.734 1 92.88 417 VAL B O 1
ATOM 7244 N N . GLY B 1 418 ? 9.516 42.094 8.805 1 92 418 GLY B N 1
ATOM 7245 C CA . GLY B 1 418 ? 9.023 43.406 8.531 1 92 418 GLY B CA 1
ATOM 7246 C C . GLY B 1 418 ? 7.715 43.438 7.766 1 92 418 GLY B C 1
ATOM 7247 O O . GLY B 1 418 ? 6.844 42.594 8.008 1 92 418 GLY B O 1
ATOM 7248 N N . GLU B 1 419 ? 7.559 44.344 6.859 1 93.94 419 GLU B N 1
ATOM 7249 C CA . GLU B 1 419 ? 6.309 44.594 6.152 1 93.94 419 GLU B CA 1
ATOM 7250 C C . GLU B 1 419 ? 5.902 43.375 5.301 1 93.94 419 GLU B C 1
ATOM 7252 O O . GLU B 1 419 ? 4.711 43.156 5.066 1 93.94 419 GLU B O 1
ATOM 7257 N N . LEU B 1 420 ? 6.883 42.656 4.926 1 94.31 420 LEU B N 1
ATOM 7258 C CA . LEU B 1 420 ? 6.609 41.469 4.145 1 94.31 420 LEU B CA 1
ATOM 7259 C C . LEU B 1 420 ? 5.695 40.5 4.914 1 94.31 420 LEU B C 1
ATOM 7261 O O . LEU B 1 420 ? 4.918 39.75 4.312 1 94.31 420 LEU B O 1
ATOM 7265 N N . GLY B 1 421 ? 5.742 40.562 6.195 1 95.12 421 GLY B N 1
ATOM 7266 C CA . GLY B 1 421 ? 4.973 39.719 7.074 1 95.12 421 GLY B CA 1
ATOM 7267 C C . GLY B 1 421 ? 3.475 39.906 6.941 1 95.12 421 GLY B C 1
ATOM 7268 O O . GLY B 1 421 ? 2.695 39 7.277 1 95.12 421 GLY B O 1
ATOM 7269 N N . HIS B 1 422 ? 3.068 41 6.453 1 95.62 422 HIS B N 1
ATOM 7270 C CA . HIS B 1 422 ? 1.648 41.281 6.258 1 95.62 422 HIS B CA 1
ATOM 7271 C C . HIS B 1 422 ? 1.049 40.312 5.227 1 95.62 422 HIS B C 1
ATOM 7273 O O . HIS B 1 422 ? -0.16 40.062 5.23 1 95.62 422 HIS B O 1
ATOM 7279 N N . ARG B 1 423 ? 1.864 39.688 4.43 1 95.88 423 ARG B N 1
ATOM 7280 C CA . ARG B 1 423 ? 1.396 38.875 3.332 1 95.88 423 ARG B CA 1
ATOM 7281 C C . ARG B 1 423 ? 1.39 37.406 3.732 1 95.88 423 ARG B C 1
ATOM 7283 O O . ARG B 1 423 ? 1.167 36.5 2.895 1 95.88 423 ARG B O 1
ATOM 7290 N N . TYR B 1 424 ? 1.604 37.188 5 1 96.31 424 TYR B N 1
ATOM 7291 C CA . TYR B 1 424 ? 1.669 35.812 5.484 1 96.31 424 TYR B CA 1
ATOM 7292 C C . TYR B 1 424 ? 0.399 35.031 5.133 1 96.31 424 TYR B C 1
ATOM 7294 O O . TYR B 1 424 ? -0.689 35.375 5.602 1 96.31 424 TYR B O 1
ATOM 7302 N N . ASN B 1 425 ? 0.499 33.969 4.262 1 95.75 425 ASN B N 1
ATOM 7303 C CA . ASN B 1 425 ? -0.617 33.125 3.809 1 95.75 425 ASN B CA 1
ATOM 7304 C C . ASN B 1 425 ? -1.627 33.938 3.006 1 95.75 425 ASN B C 1
ATOM 7306 O O . ASN B 1 425 ? -2.801 34.031 3.375 1 95.75 425 ASN B O 1
ATOM 7310 N N . PRO B 1 426 ? -1.251 34.406 1.862 1 97.12 426 PRO B N 1
ATOM 7311 C CA . PRO B 1 426 ? -2.125 35.281 1.087 1 97.12 426 PRO B CA 1
ATOM 7312 C C . PRO B 1 426 ? -3.205 34.531 0.323 1 97.12 426 PRO B C 1
ATOM 7314 O O . PRO B 1 426 ? -3.252 34.594 -0.908 1 97.12 426 PRO B O 1
ATOM 7317 N N . ALA B 1 427 ? -4.172 33.969 1.005 1 98.06 427 ALA B N 1
ATOM 7318 C CA . ALA B 1 427 ? -5.191 33.094 0.443 1 98.06 427 ALA B CA 1
ATOM 7319 C C . ALA B 1 427 ? -6.078 33.844 -0.547 1 98.06 427 ALA B C 1
ATOM 7321 O O . ALA B 1 427 ? -6.457 33.281 -1.588 1 98.06 427 ALA B O 1
ATOM 7322 N N . GLY B 1 428 ? -6.441 35.031 -0.221 1 97.88 428 GLY B N 1
ATOM 7323 C CA . GLY B 1 428 ? -7.281 35.812 -1.11 1 97.88 428 GLY B CA 1
ATOM 7324 C C . GLY B 1 428 ? -6.652 36.062 -2.471 1 97.88 428 GLY B C 1
ATOM 7325 O O . GLY B 1 428 ? -7.316 35.906 -3.5 1 97.88 428 GLY B O 1
ATOM 7326 N N . ARG B 1 429 ? -5.383 36.406 -2.5 1 97.12 429 ARG B N 1
ATOM 7327 C CA . ARG B 1 429 ? -4.656 36.625 -3.748 1 97.12 429 ARG B CA 1
ATOM 7328 C C . ARG B 1 429 ? -4.57 35.344 -4.57 1 97.12 429 ARG B C 1
ATOM 7330 O O . ARG B 1 429 ? -4.652 35.375 -5.801 1 97.12 429 ARG B O 1
ATOM 7337 N N . CYS B 1 430 ? -4.359 34.25 -3.887 1 97.81 430 CYS B N 1
ATOM 7338 C CA . CYS B 1 430 ? -4.324 32.969 -4.574 1 97.81 430 CYS B CA 1
ATOM 7339 C C . CYS B 1 430 ? -5.656 32.688 -5.25 1 97.81 430 CYS B C 1
ATOM 7341 O O . CYS B 1 430 ? -5.691 32.281 -6.418 1 97.81 430 CYS B O 1
ATOM 7343 N N . ALA B 1 431 ? -6.723 32.812 -4.512 1 97.25 431 ALA B N 1
ATOM 7344 C CA . ALA B 1 431 ? -8.055 32.562 -5.059 1 97.25 431 ALA B CA 1
ATOM 7345 C C . ALA B 1 431 ? -8.32 33.469 -6.277 1 97.25 431 ALA B C 1
ATOM 7347 O O . ALA B 1 431 ? -8.883 33 -7.273 1 97.25 431 ALA B O 1
ATOM 7348 N N . GLU B 1 432 ? -7.969 34.688 -6.207 1 96.38 432 GLU B N 1
ATOM 7349 C CA . GLU B 1 432 ? -8.156 35.625 -7.297 1 96.38 432 GLU B CA 1
ATOM 7350 C C . GLU B 1 432 ? -7.398 35.188 -8.547 1 96.38 432 GLU B C 1
ATOM 7352 O O . GLU B 1 432 ? -7.867 35.406 -9.664 1 96.38 432 GLU B O 1
ATOM 7357 N N . ALA B 1 433 ? -6.246 34.594 -8.32 1 96.62 433 ALA B N 1
ATOM 7358 C CA . ALA B 1 433 ? -5.398 34.188 -9.43 1 96.62 433 ALA B CA 1
ATOM 7359 C C . ALA B 1 433 ? -5.859 32.844 -9.992 1 96.62 433 ALA B C 1
ATOM 7361 O O . ALA B 1 433 ? -5.289 32.312 -10.961 1 96.62 433 ALA B O 1
ATOM 7362 N N . GLY B 1 434 ? -6.82 32.219 -9.391 1 95.44 434 GLY B N 1
ATOM 7363 C CA . GLY B 1 434 ? -7.328 30.922 -9.859 1 95.44 434 GLY B CA 1
ATOM 7364 C C . GLY B 1 434 ? -6.57 29.75 -9.297 1 95.44 434 GLY B C 1
ATOM 7365 O O . GLY B 1 434 ? -6.727 28.609 -9.773 1 95.44 434 GLY B O 1
ATOM 7366 N N . VAL B 1 435 ? -5.715 29.953 -8.375 1 96 435 VAL B N 1
ATOM 7367 C CA . VAL B 1 435 ? -4.996 28.891 -7.68 1 96 435 VAL B CA 1
ATOM 7368 C C . VAL B 1 435 ? -5.914 28.234 -6.648 1 96 435 VAL B C 1
ATOM 7370 O O . VAL B 1 435 ? -6.578 28.922 -5.871 1 96 435 VAL B O 1
ATOM 7373 N N . PRO B 1 436 ? -6.039 26.922 -6.645 1 93 436 PRO B N 1
ATOM 7374 C CA . PRO B 1 436 ? -6.879 26.297 -5.621 1 93 436 PRO B CA 1
ATOM 7375 C C . PRO B 1 436 ? -6.305 26.438 -4.211 1 93 436 PRO B C 1
ATOM 7377 O O . PRO B 1 436 ? -5.219 25.938 -3.928 1 93 436 PRO B O 1
ATOM 7380 N N . VAL B 1 437 ? -7.008 27.141 -3.352 1 95.25 437 VAL B N 1
ATOM 7381 C CA . VAL B 1 437 ? -6.559 27.359 -1.98 1 95.25 437 VAL B CA 1
ATOM 7382 C C . VAL B 1 437 ? -6.969 26.172 -1.109 1 95.25 437 VAL B C 1
ATOM 7384 O O . VAL B 1 437 ? -8.133 25.766 -1.127 1 95.25 437 VAL B O 1
ATOM 7387 N N . VAL B 1 438 ? -6.047 25.656 -0.405 1 98.75 438 VAL B N 1
ATOM 7388 C CA . VAL B 1 438 ? -6.27 24.531 0.492 1 98.75 438 VAL B CA 1
ATOM 7389 C C . VAL B 1 438 ? -5.832 24.891 1.907 1 98.75 438 VAL B C 1
ATOM 7391 O O . VAL B 1 438 ? -4.77 25.484 2.1 1 98.75 438 VAL B O 1
ATOM 7394 N N . PHE B 1 439 ? -6.688 24.625 2.885 1 98.75 439 PHE B N 1
ATOM 7395 C CA . PHE B 1 439 ? -6.348 24.875 4.281 1 98.75 439 PHE B CA 1
ATOM 7396 C C . PHE B 1 439 ? -6.004 23.578 4.992 1 98.75 439 PHE B C 1
ATOM 7398 O O . PHE B 1 439 ? -6.395 22.5 4.543 1 98.75 439 PHE B O 1
ATOM 7405 N N . SER B 1 440 ? -5.285 23.688 6.016 1 98.81 440 SER B N 1
ATOM 7406 C CA . SER B 1 440 ? -4.879 22.609 6.898 1 98.81 440 SER B CA 1
ATOM 7407 C C . SER B 1 440 ? -4.434 23.141 8.258 1 98.81 440 SER B C 1
ATOM 7409 O O . SER B 1 440 ? -4.398 24.344 8.477 1 98.81 440 SER B O 1
ATOM 7411 N N . SER B 1 441 ? -4.176 22.234 9.148 1 98.5 441 SER B N 1
ATOM 7412 C CA . SER B 1 441 ? -3.871 22.672 10.508 1 98.5 441 SER B CA 1
ATOM 7413 C C . SER B 1 441 ? -2.375 22.594 10.789 1 98.5 441 SER B C 1
ATOM 7415 O O . SER B 1 441 ? -1.848 23.391 11.578 1 98.5 441 SER B O 1
ATOM 7417 N N . ASP B 1 442 ? -1.761 21.594 10.133 1 98.06 442 ASP B N 1
ATOM 7418 C CA . ASP B 1 442 ? -0.39 21.266 10.508 1 98.06 442 ASP B CA 1
ATOM 7419 C C . ASP B 1 442 ? -0.311 20.844 11.977 1 98.06 442 ASP B C 1
ATOM 7421 O O . ASP B 1 442 ? 0.707 21.062 12.633 1 98.06 442 ASP B O 1
ATOM 7425 N N . ALA B 1 443 ? -1.404 20.344 12.5 1 97.81 443 ALA B N 1
ATOM 7426 C CA . ALA B 1 443 ? -1.369 19.844 13.875 1 97.81 443 ALA B CA 1
ATOM 7427 C C . ALA B 1 443 ? -0.133 18.984 14.117 1 97.81 443 ALA B C 1
ATOM 7429 O O . ALA B 1 443 ? 0.17 18.094 13.328 1 97.81 443 ALA B O 1
ATOM 7430 N N . PRO B 1 444 ? 0.595 19.391 15.258 1 95.62 444 PRO B N 1
ATOM 7431 C CA . PRO B 1 444 ? 0.214 20.141 16.453 1 95.62 444 PRO B CA 1
ATOM 7432 C C . PRO B 1 444 ? 0.631 21.609 16.391 1 95.62 444 PRO B C 1
ATOM 7434 O O . PRO B 1 444 ? 0.409 22.375 17.344 1 95.62 444 PRO B O 1
ATOM 7437 N N . VAL B 1 445 ? 1.203 22.047 15.312 1 93.81 445 VAL B N 1
ATOM 7438 C CA . VAL B 1 445 ? 1.598 23.438 15.234 1 93.81 445 VAL B CA 1
ATOM 7439 C C . VAL B 1 445 ? 0.382 24.344 15.477 1 93.81 445 VAL B C 1
ATOM 7441 O O . VAL B 1 445 ? 0.469 25.344 16.188 1 93.81 445 VAL B O 1
ATOM 7444 N N . ALA B 1 446 ? -0.705 24.016 14.906 1 95.75 446 ALA B N 1
ATOM 7445 C CA . ALA B 1 446 ? -2.029 24.531 15.242 1 95.75 446 ALA B CA 1
ATOM 7446 C C . ALA B 1 446 ? -3.016 23.391 15.484 1 95.75 446 ALA B C 1
ATOM 7448 O O . ALA B 1 446 ? -2.848 22.297 14.953 1 95.75 446 ALA B O 1
ATOM 7449 N N . PRO B 1 447 ? -3.992 23.625 16.406 1 95.81 447 PRO B N 1
ATOM 7450 C CA . PRO B 1 447 ? -4.977 22.562 16.609 1 95.81 447 PRO B CA 1
ATOM 7451 C C . PRO B 1 447 ? -5.766 22.234 15.336 1 95.81 447 PRO B C 1
ATOM 7453 O O . PRO B 1 447 ? -5.914 23.094 14.461 1 95.81 447 PRO B O 1
ATOM 7456 N N . PRO B 1 448 ? -6.23 21 15.203 1 98.25 448 PRO B N 1
ATOM 7457 C CA . PRO B 1 448 ? -7.059 20.656 14.047 1 98.25 448 PRO B CA 1
ATOM 7458 C C . PRO B 1 448 ? -8.477 21.219 14.148 1 98.25 448 PRO B C 1
ATOM 7460 O O . PRO B 1 448 ? -9.438 20.469 14.312 1 98.25 448 PRO B O 1
ATOM 7463 N N . ALA B 1 449 ? -8.602 22.531 13.977 1 98.38 449 ALA B N 1
ATOM 7464 C CA . ALA B 1 449 ? -9.844 23.281 14.117 1 98.38 449 ALA B CA 1
ATOM 7465 C C . ALA B 1 449 ? -10.188 24.016 12.82 1 98.38 449 ALA B C 1
ATOM 7467 O O . ALA B 1 449 ? -9.922 25.219 12.695 1 98.38 449 ALA B O 1
ATOM 7468 N N . PRO B 1 450 ? -10.891 23.312 11.914 1 98.75 450 PRO B N 1
ATOM 7469 C CA . PRO B 1 450 ? -11.156 23.875 10.594 1 98.75 450 PRO B CA 1
ATOM 7470 C C . PRO B 1 450 ? -11.898 25.203 10.656 1 98.75 450 PRO B C 1
ATOM 7472 O O . PRO B 1 450 ? -11.578 26.141 9.922 1 98.75 450 PRO B O 1
ATOM 7475 N N . LEU B 1 451 ? -12.836 25.359 11.57 1 98.75 451 LEU B N 1
ATOM 7476 C CA . LEU B 1 451 ? -13.625 26.594 11.633 1 98.75 451 LEU B CA 1
ATOM 7477 C C . LEU B 1 451 ? -12.781 27.75 12.148 1 98.75 451 LEU B C 1
ATOM 7479 O O . LEU B 1 451 ? -13 28.906 11.742 1 98.75 451 LEU B O 1
ATOM 7483 N N . GLU B 1 452 ? -11.805 27.438 12.969 1 98.5 452 GLU B N 1
ATOM 7484 C CA . GLU B 1 452 ? -10.859 28.484 13.367 1 98.5 452 GLU B CA 1
ATOM 7485 C C . GLU B 1 452 ? -9.984 28.906 12.188 1 98.5 452 GLU B C 1
ATOM 7487 O O . GLU B 1 452 ? -9.68 30.094 12.039 1 98.5 452 GLU B O 1
ATOM 7492 N N . ALA B 1 453 ? -9.578 27.969 11.398 1 98.75 453 ALA B N 1
ATOM 7493 C CA . ALA B 1 453 ? -8.789 28.297 10.211 1 98.75 453 ALA B CA 1
ATOM 7494 C C . ALA B 1 453 ? -9.57 29.203 9.258 1 98.75 453 ALA B C 1
ATOM 7496 O O . ALA B 1 453 ? -9.031 30.156 8.711 1 98.75 453 ALA B O 1
ATOM 7497 N N . VAL B 1 454 ? -10.828 28.891 9.086 1 98.75 454 VAL B N 1
ATOM 7498 C CA . VAL B 1 454 ? -11.688 29.688 8.211 1 98.75 454 VAL B CA 1
ATOM 7499 C C . VAL B 1 454 ? -11.836 31.094 8.773 1 98.75 454 VAL B C 1
ATOM 7501 O O . VAL B 1 454 ? -11.734 32.094 8.039 1 98.75 454 VAL B O 1
ATOM 7504 N N . TYR B 1 455 ? -12.07 31.188 10.086 1 98.5 455 TYR B N 1
ATOM 7505 C CA . TYR B 1 455 ? -12.109 32.469 10.758 1 98.5 455 TYR B CA 1
ATOM 7506 C C . TYR B 1 455 ? -10.836 33.281 10.5 1 98.5 455 TYR B C 1
ATOM 7508 O O . TYR B 1 455 ? -10.891 34.438 10.102 1 98.5 455 TYR B O 1
ATOM 7516 N N . ALA B 1 456 ? -9.703 32.625 10.695 1 98.5 456 ALA B N 1
ATOM 7517 C CA . ALA B 1 456 ? -8.406 33.281 10.547 1 98.5 456 ALA B CA 1
ATOM 7518 C C . ALA B 1 456 ? -8.195 33.75 9.117 1 98.5 456 ALA B C 1
ATOM 7520 O O . ALA B 1 456 ? -7.668 34.844 8.891 1 98.5 456 ALA B O 1
ATOM 7521 N N . GLY B 1 457 ? -8.586 32.938 8.117 1 98.19 457 GLY B N 1
ATOM 7522 C CA . GLY B 1 457 ? -8.461 33.344 6.723 1 98.19 457 GLY B CA 1
ATOM 7523 C C . GLY B 1 457 ? -9.367 34.5 6.348 1 98.19 457 GLY B C 1
ATOM 7524 O O . GLY B 1 457 ? -8.992 35.344 5.527 1 98.19 457 GLY B O 1
ATOM 7525 N N . ALA B 1 458 ? -10.508 34.594 7.008 1 98.12 458 ALA B N 1
ATOM 7526 C CA . ALA B 1 458 ? -11.516 35.594 6.668 1 98.12 458 ALA B CA 1
ATOM 7527 C C . ALA B 1 458 ? -11.195 36.938 7.312 1 98.12 458 ALA B C 1
ATOM 7529 O O . ALA B 1 458 ? -11.539 37.969 6.77 1 98.12 458 ALA B O 1
ATOM 7530 N N . THR B 1 459 ? -10.547 36.906 8.453 1 97.81 459 THR B N 1
ATOM 7531 C CA . THR B 1 459 ? -10.391 38.156 9.211 1 97.81 459 THR B CA 1
ATOM 7532 C C . THR B 1 459 ? -8.945 38.625 9.156 1 97.81 459 THR B C 1
ATOM 7534 O O . THR B 1 459 ? -8.688 39.844 9.195 1 97.81 459 THR B O 1
ATOM 7537 N N . ARG B 1 460 ? -8.008 37.688 9.148 1 98 460 ARG B N 1
ATOM 7538 C CA . ARG B 1 460 ? -6.57 37.906 9.195 1 98 460 ARG B CA 1
ATOM 7539 C C . ARG B 1 460 ? -6.191 38.75 10.406 1 98 460 ARG B C 1
ATOM 7541 O O . ARG B 1 460 ? -5.301 39.594 10.328 1 98 460 ARG B O 1
ATOM 7548 N N . ARG B 1 461 ? -6.93 38.562 11.508 1 97.12 461 ARG B N 1
ATOM 7549 C CA . ARG B 1 461 ? -6.648 39.188 12.797 1 97.12 461 ARG B CA 1
ATOM 7550 C C . ARG B 1 461 ? -5.898 38.219 13.719 1 97.12 461 ARG B C 1
ATOM 7552 O O . ARG B 1 461 ? -6.34 37.094 13.945 1 97.12 461 ARG B O 1
ATOM 7559 N N . THR B 1 462 ? -4.766 38.688 14.188 1 95.88 462 THR B N 1
ATOM 7560 C CA . THR B 1 462 ? -3.977 37.844 15.062 1 95.88 462 THR B CA 1
ATOM 7561 C C . THR B 1 462 ? -4.602 37.75 16.453 1 95.88 462 THR B C 1
ATOM 7563 O O . THR B 1 462 ? -5.531 38.5 16.766 1 95.88 462 THR B O 1
ATOM 7566 N N . VAL B 1 463 ? -4.094 36.875 17.297 1 92.12 463 VAL B N 1
ATOM 7567 C CA . VAL B 1 463 ? -4.59 36.719 18.656 1 92.12 463 VAL B CA 1
ATOM 7568 C C . VAL B 1 463 ? -4.281 37.969 19.484 1 92.12 463 VAL B C 1
ATOM 7570 O O . VAL B 1 463 ? -4.914 38.219 20.516 1 92.12 463 VAL B O 1
ATOM 7573 N N . LEU B 1 464 ? -3.35 38.781 19 1 91.12 464 LEU B N 1
ATOM 7574 C CA . LEU B 1 464 ? -2.998 40 19.703 1 91.12 464 LEU B CA 1
ATOM 7575 C C . LEU B 1 464 ? -3.766 41.188 19.141 1 91.12 464 LEU B C 1
ATOM 7577 O O . LEU B 1 464 ? -3.561 42.344 19.562 1 91.12 464 LEU B O 1
ATOM 7581 N N . GLY B 1 465 ? -4.57 40.938 18.109 1 94.94 465 GLY B N 1
ATOM 7582 C CA . GLY B 1 465 ? -5.484 41.938 17.609 1 94.94 465 GLY B CA 1
ATOM 7583 C C . GLY B 1 465 ? -4.973 42.656 16.375 1 94.94 465 GLY B C 1
ATOM 7584 O O . GLY B 1 465 ? -5.676 43.469 15.781 1 94.94 465 GLY B O 1
ATOM 7585 N N . THR B 1 466 ? -3.832 42.312 15.906 1 96.06 466 THR B N 1
ATOM 7586 C CA . THR B 1 466 ? -3.248 42.938 14.719 1 96.06 466 THR B CA 1
ATOM 7587 C C . THR B 1 466 ? -3.916 42.406 13.453 1 96.06 466 THR B C 1
ATOM 7589 O O . THR B 1 466 ? -4.082 41.188 13.281 1 96.06 466 THR B O 1
ATOM 7592 N N . VAL B 1 467 ? -4.348 43.281 12.594 1 97.12 467 VAL B N 1
ATOM 7593 C CA . VAL B 1 467 ? -4.863 42.875 11.281 1 97.12 467 VAL B CA 1
ATOM 7594 C C . VAL B 1 467 ? -3.729 42.844 10.266 1 97.12 467 VAL B C 1
ATOM 7596 O O . VAL B 1 467 ? -3.088 43.875 10.016 1 97.12 467 VAL B O 1
ATOM 7599 N N . LEU B 1 468 ? -3.5 41.75 9.656 1 97 468 LEU B N 1
ATOM 7600 C CA . LEU B 1 468 ? -2.381 41.562 8.742 1 97 468 LEU B CA 1
ATOM 7601 C C . LEU B 1 468 ? -2.797 41.875 7.305 1 97 468 LEU B C 1
ATOM 7603 O O . LEU B 1 468 ? -3.666 41.219 6.746 1 97 468 LEU B O 1
ATOM 7607 N N . GLY B 1 469 ? -2.158 42.875 6.738 1 95.94 469 GLY B N 1
ATOM 7608 C CA . GLY B 1 469 ? -2.355 43.188 5.336 1 95.94 469 GLY B CA 1
ATOM 7609 C C . GLY B 1 469 ? -3.723 43.781 5.047 1 95.94 469 GLY B C 1
ATOM 7610 O O . GLY B 1 469 ? -4.438 44.188 5.965 1 95.94 469 GLY B O 1
ATOM 7611 N N . ASP B 1 470 ? -4.066 43.906 3.752 1 93.94 470 ASP B N 1
ATOM 7612 C CA . ASP B 1 470 ? -5.324 44.531 3.348 1 93.94 470 ASP B CA 1
ATOM 7613 C C . ASP B 1 470 ? -6.383 43.469 3.021 1 93.94 470 ASP B C 1
ATOM 7615 O O . ASP B 1 470 ? -6.148 42.281 3.195 1 93.94 470 ASP B O 1
ATOM 7619 N N . GLU B 1 471 ? -7.508 43.844 2.592 1 94.94 471 GLU B N 1
ATOM 7620 C CA . GLU B 1 471 ? -8.68 43 2.426 1 94.94 471 GLU B CA 1
ATOM 7621 C C . GLU B 1 471 ? -8.5 42.031 1.255 1 94.94 471 GLU B C 1
ATOM 7623 O O . GLU B 1 471 ? -9.148 41 1.206 1 94.94 471 GLU B O 1
ATOM 7628 N N . SER B 1 472 ? -7.656 42.406 0.32 1 95.62 472 SER B N 1
ATOM 7629 C CA . SER B 1 472 ? -7.441 41.562 -0.846 1 95.62 472 SER B CA 1
ATOM 7630 C C . SER B 1 472 ? -6.781 40.25 -0.455 1 95.62 472 SER B C 1
ATOM 7632 O O . SER B 1 472 ? -6.805 39.281 -1.221 1 95.62 472 SER B O 1
ATOM 7634 N N . LEU B 1 473 ? -6.25 40.156 0.736 1 97.31 473 LEU B N 1
ATOM 7635 C CA . LEU B 1 473 ? -5.559 38.969 1.209 1 97.31 473 LEU B CA 1
ATOM 7636 C C . LEU B 1 473 ? -6.52 38.031 1.955 1 97.31 473 LEU B C 1
ATOM 7638 O O . LEU B 1 473 ? -6.188 36.875 2.23 1 97.31 473 LEU B O 1
ATOM 7642 N N . ARG B 1 474 ? -7.703 38.469 2.244 1 97.75 474 ARG B N 1
ATOM 7643 C CA . ARG B 1 474 ? -8.688 37.719 2.992 1 97.75 474 ARG B CA 1
ATOM 7644 C C . ARG B 1 474 ? -9.398 36.719 2.09 1 97.75 474 ARG B C 1
ATOM 7646 O O . ARG B 1 474 ? -9.586 36.969 0.898 1 97.75 474 ARG B O 1
ATOM 7653 N N . LEU B 1 475 ? -9.766 35.625 2.605 1 97.69 475 LEU B N 1
ATOM 7654 C CA . LEU B 1 475 ? -10.594 34.625 1.936 1 97.69 475 LEU B CA 1
ATOM 7655 C C . LEU B 1 475 ? -12 34.594 2.541 1 97.69 475 LEU B C 1
ATOM 7657 O O . LEU B 1 475 ? -12.148 34.406 3.75 1 97.69 475 LEU B O 1
ATOM 7661 N N . PRO B 1 476 ? -13.039 34.781 1.742 1 96.88 476 PRO B N 1
ATOM 7662 C CA . PRO B 1 476 ? -14.406 34.719 2.275 1 96.88 476 PRO B CA 1
ATOM 7663 C C . PRO B 1 476 ? -14.711 33.375 2.955 1 96.88 476 PRO B C 1
ATOM 7665 O O . PRO B 1 476 ? -14.117 32.344 2.607 1 96.88 476 PRO B O 1
ATOM 7668 N N . VAL B 1 477 ? -15.664 33.375 3.867 1 97.69 477 VAL B N 1
ATOM 7669 C CA . VAL B 1 477 ? -16.016 32.25 4.688 1 97.69 477 VAL B CA 1
ATOM 7670 C C . VAL B 1 477 ? -16.375 31.047 3.793 1 97.69 477 VAL B C 1
ATOM 7672 O O . VAL B 1 477 ? -15.875 29.938 4 1 97.69 477 VAL B O 1
ATOM 7675 N N . ALA B 1 478 ? -17.141 31.25 2.756 1 96.62 478 ALA B N 1
ATOM 7676 C CA . ALA B 1 478 ? -17.562 30.156 1.872 1 96.62 478 ALA B CA 1
ATOM 7677 C C . ALA B 1 478 ? -16.359 29.516 1.198 1 96.62 478 ALA B C 1
ATOM 7679 O O . ALA B 1 478 ? -16.281 28.281 1.096 1 96.62 478 ALA B O 1
ATOM 7680 N N . ALA B 1 479 ? -15.445 30.344 0.738 1 97.12 479 ALA B N 1
ATOM 7681 C CA . ALA B 1 479 ? -14.234 29.828 0.104 1 97.12 479 ALA B CA 1
ATOM 7682 C C . ALA B 1 479 ? -13.344 29.109 1.115 1 97.12 479 ALA B C 1
ATOM 7684 O O . ALA B 1 479 ? -12.68 28.141 0.777 1 97.12 479 ALA B O 1
ATOM 7685 N N . GLY B 1 480 ? -13.32 29.641 2.334 1 98.19 480 GLY B N 1
ATOM 7686 C CA . GLY B 1 480 ? -12.578 28.984 3.396 1 98.19 480 GLY B CA 1
ATOM 7687 C C . GLY B 1 480 ? -13.117 27.594 3.729 1 98.19 480 GLY B C 1
ATOM 7688 O O . GLY B 1 480 ? -12.352 26.656 3.951 1 98.19 480 GLY B O 1
ATOM 7689 N N . LEU B 1 481 ? -14.445 27.484 3.787 1 98.19 481 LEU B N 1
ATOM 7690 C CA . LEU B 1 481 ? -15.062 26.188 4.012 1 98.19 481 LEU B CA 1
ATOM 7691 C C . LEU B 1 481 ? -14.719 25.219 2.885 1 98.19 481 LEU B C 1
ATOM 7693 O O . LEU B 1 481 ? -14.406 24.047 3.139 1 98.19 481 LEU B O 1
ATOM 7697 N N . HIS B 1 482 ? -14.727 25.75 1.665 1 97.75 482 HIS B N 1
ATOM 7698 C CA . HIS B 1 482 ? -14.32 24.938 0.515 1 97.75 482 HIS B CA 1
ATOM 7699 C C . HIS B 1 482 ? -12.867 24.5 0.637 1 97.75 482 HIS B C 1
ATOM 7701 O O . HIS B 1 482 ? -12.523 23.375 0.296 1 97.75 482 HIS B O 1
ATOM 7707 N N . ALA B 1 483 ? -12.016 25.328 1.179 1 98.56 483 ALA B N 1
ATOM 7708 C CA . ALA B 1 483 ? -10.578 25.078 1.316 1 98.56 483 ALA B CA 1
ATOM 7709 C C . ALA B 1 483 ? -10.305 23.953 2.305 1 98.56 483 ALA B C 1
ATOM 7711 O O . ALA B 1 483 ? -9.258 23.297 2.244 1 98.56 483 ALA B O 1
ATOM 7712 N N . HIS B 1 484 ? -11.289 23.609 3.186 1 98.56 484 HIS B N 1
ATOM 7713 C CA . HIS B 1 484 ? -11.141 22.562 4.184 1 98.56 484 HIS B CA 1
ATOM 7714 C C . HIS B 1 484 ? -12.031 21.359 3.863 1 98.56 484 HIS B C 1
ATOM 7716 O O . HIS B 1 484 ? -12.227 20.484 4.711 1 98.56 484 HIS B O 1
ATOM 7722 N N . THR B 1 485 ? -12.672 21.375 2.711 1 98.5 485 THR B N 1
ATOM 7723 C CA . THR B 1 485 ? -13.484 20.234 2.307 1 98.5 485 THR B CA 1
ATOM 7724 C C . THR B 1 485 ? -13.094 19.766 0.91 1 98.5 485 THR B C 1
ATOM 7726 O O . THR B 1 485 ? -12.086 19.062 0.743 1 98.5 485 THR B O 1
ATOM 7729 N N . ALA B 1 486 ? -13.758 20.328 -0.144 1 98.06 486 ALA B N 1
ATOM 7730 C CA . ALA B 1 486 ? -13.578 19.797 -1.495 1 98.06 486 ALA B CA 1
ATOM 7731 C C . ALA B 1 486 ? -12.18 20.094 -2.02 1 98.06 486 ALA B C 1
ATOM 7733 O O . ALA B 1 486 ? -11.555 19.234 -2.664 1 98.06 486 ALA B O 1
ATOM 7734 N N . ALA B 1 487 ? -11.672 21.281 -1.777 1 98.31 487 ALA B N 1
ATOM 7735 C CA . ALA B 1 487 ? -10.344 21.625 -2.277 1 98.31 487 ALA B CA 1
ATOM 7736 C C . ALA B 1 487 ? -9.266 20.797 -1.586 1 98.31 487 ALA B C 1
ATOM 7738 O O . ALA B 1 487 ? -8.312 20.344 -2.225 1 98.31 487 ALA B O 1
ATOM 7739 N N . ALA B 1 488 ? -9.422 20.641 -0.283 1 98.81 488 ALA B N 1
ATOM 7740 C CA . ALA B 1 488 ? -8.469 19.828 0.464 1 98.81 488 ALA B CA 1
ATOM 7741 C C . ALA B 1 488 ? -8.516 18.375 -0.002 1 98.81 488 ALA B C 1
ATOM 7743 O O . ALA B 1 488 ? -7.473 17.719 -0.151 1 98.81 488 ALA B O 1
ATOM 7744 N N . ALA B 1 489 ? -9.719 17.875 -0.233 1 98.75 489 ALA B N 1
ATOM 7745 C CA . ALA B 1 489 ? -9.859 16.531 -0.761 1 98.75 489 ALA B CA 1
ATOM 7746 C C . ALA B 1 489 ? -9.172 16.391 -2.113 1 98.75 489 ALA B C 1
ATOM 7748 O O . ALA B 1 489 ? -8.484 15.391 -2.369 1 98.75 489 ALA B O 1
ATOM 7749 N N . ARG B 1 490 ? -9.328 17.391 -2.965 1 98.44 490 ARG B N 1
ATOM 7750 C CA . ARG B 1 490 ? -8.711 17.375 -4.285 1 98.44 490 ARG B CA 1
ATOM 7751 C C . ARG B 1 490 ? -7.188 17.375 -4.176 1 98.44 490 ARG B C 1
ATOM 7753 O O . ARG B 1 490 ? -6.5 16.719 -4.949 1 98.44 490 ARG B O 1
ATOM 7760 N N . ALA B 1 491 ? -6.664 18.078 -3.186 1 98.5 491 ALA B N 1
ATOM 7761 C CA . ALA B 1 491 ? -5.223 18.109 -2.953 1 98.5 491 ALA B CA 1
ATOM 7762 C C . ALA B 1 491 ? -4.688 16.734 -2.576 1 98.5 491 ALA B C 1
ATOM 7764 O O . ALA B 1 491 ? -3.506 16.453 -2.775 1 98.5 491 ALA B O 1
ATOM 7765 N N . LEU B 1 492 ? -5.586 15.891 -2.084 1 98.62 492 LEU B N 1
ATOM 7766 C CA . LEU B 1 492 ? -5.223 14.531 -1.687 1 98.62 492 LEU B CA 1
ATOM 7767 C C . LEU B 1 492 ? -5.652 13.523 -2.744 1 98.62 492 LEU B C 1
ATOM 7769 O O . LEU B 1 492 ? -5.605 12.312 -2.508 1 98.62 492 LEU B O 1
ATOM 7773 N N . HIS B 1 493 ? -6.121 13.977 -3.879 1 97.81 493 HIS B N 1
ATOM 7774 C CA . HIS B 1 493 ? -6.625 13.141 -4.965 1 97.81 493 HIS B CA 1
ATOM 7775 C C . HIS B 1 493 ? -7.832 12.32 -4.516 1 97.81 493 HIS B C 1
ATOM 7777 O O . HIS B 1 493 ? -7.961 11.148 -4.879 1 97.81 493 HIS B O 1
ATOM 7783 N N . LEU B 1 494 ? -8.695 12.953 -3.705 1 98.19 494 LEU B N 1
ATOM 7784 C CA . LEU B 1 494 ? -9.875 12.289 -3.17 1 98.19 494 LEU B CA 1
ATOM 7785 C C . LEU B 1 494 ? -11.148 13.062 -3.529 1 98.19 494 LEU B C 1
ATOM 7787 O O . LEU B 1 494 ? -12.148 12.977 -2.82 1 98.19 494 LEU B O 1
ATOM 7791 N N . GLU B 1 495 ? -11.078 13.844 -4.598 1 96.62 495 GLU B N 1
ATOM 7792 C CA . GLU B 1 495 ? -12.148 14.789 -4.906 1 96.62 495 GLU B CA 1
ATOM 7793 C C . GLU B 1 495 ? -13.453 14.055 -5.223 1 96.62 495 GLU B C 1
ATOM 7795 O O . GLU B 1 495 ? -14.539 14.633 -5.121 1 96.62 495 GLU B O 1
ATOM 7800 N N . GLN B 1 496 ? -13.398 12.797 -5.492 1 95.19 496 GLN B N 1
ATOM 7801 C CA . GLN B 1 496 ? -14.617 12.047 -5.781 1 95.19 496 GLN B CA 1
ATOM 7802 C C . GLN B 1 496 ? -15.133 11.328 -4.539 1 95.19 496 GLN B C 1
ATOM 7804 O O . GLN B 1 496 ? -16.203 10.719 -4.566 1 95.19 496 GLN B O 1
ATOM 7809 N N . SER B 1 497 ? -14.422 11.461 -3.471 1 97.38 497 SER B N 1
ATOM 7810 C CA . SER B 1 497 ? -14.734 10.594 -2.342 1 97.38 497 SER B CA 1
ATOM 7811 C C . SER B 1 497 ? -14.93 11.391 -1.06 1 97.38 497 SER B C 1
ATOM 7813 O O . SER B 1 497 ? -15.773 11.047 -0.229 1 97.38 497 SER B O 1
ATOM 7815 N N . ALA B 1 498 ? -14.211 12.453 -0.855 1 98.44 498 ALA B N 1
ATOM 7816 C CA . ALA B 1 498 ? -14.18 13.148 0.429 1 98.44 498 ALA B CA 1
ATOM 7817 C C . ALA B 1 498 ? -14.438 14.641 0.251 1 98.44 498 ALA B C 1
ATOM 7819 O O . ALA B 1 498 ? -14.305 15.172 -0.854 1 98.44 498 ALA B O 1
ATOM 7820 N N . GLY B 1 499 ? -14.766 15.242 1.334 1 98.44 499 GLY B N 1
ATOM 7821 C CA . GLY B 1 499 ? -14.969 16.688 1.326 1 98.44 499 GLY B CA 1
ATOM 7822 C C . GLY B 1 499 ? -16.234 17.094 0.603 1 98.44 499 GLY B C 1
ATOM 7823 O O . GLY B 1 499 ? -16.375 18.266 0.218 1 98.44 499 GLY B O 1
ATOM 7824 N N . THR B 1 500 ? -17.094 16.188 0.321 1 98 500 THR B N 1
ATOM 7825 C CA . THR B 1 500 ? -18.359 16.422 -0.39 1 98 500 THR B CA 1
ATOM 7826 C C . THR B 1 500 ? -19.406 15.383 0.008 1 98 500 THR B C 1
ATOM 7828 O O . THR B 1 500 ? -19.062 14.352 0.595 1 98 500 THR B O 1
ATOM 7831 N N . LEU B 1 501 ? -20.641 15.695 -0.138 1 98.25 501 LEU B N 1
ATOM 7832 C CA . LEU B 1 501 ? -21.719 14.742 0.052 1 98.25 501 LEU B CA 1
ATOM 7833 C C . LEU B 1 501 ? -22.391 14.422 -1.275 1 98.25 501 LEU B C 1
ATOM 7835 O O . LEU B 1 501 ? -23.625 14.258 -1.329 1 98.25 501 LEU B O 1
ATOM 7839 N N . ALA B 1 502 ? -21.562 14.484 -2.312 1 97.5 502 ALA B N 1
ATOM 7840 C CA . ALA B 1 502 ? -22.047 14.086 -3.633 1 97.5 502 ALA B CA 1
ATOM 7841 C C . ALA B 1 502 ? -22.406 12.602 -3.664 1 97.5 502 ALA B C 1
ATOM 7843 O O . ALA B 1 502 ? -21.812 11.797 -2.945 1 97.5 502 ALA B O 1
ATOM 7844 N N . VAL B 1 503 ? -23.375 12.281 -4.508 1 96.25 503 VAL B N 1
ATOM 7845 C CA . VAL B 1 503 ? -23.75 10.883 -4.68 1 96.25 503 VAL B CA 1
ATOM 7846 C C . VAL B 1 503 ? -22.531 10.055 -5.086 1 96.25 503 VAL B C 1
ATOM 7848 O O . VAL B 1 503 ? -21.797 10.445 -5.988 1 96.25 503 VAL B O 1
ATOM 7851 N N . GLY B 1 504 ? -22.312 9 -4.367 1 95 504 GLY B N 1
ATOM 7852 C CA . GLY B 1 504 ? -21.172 8.125 -4.648 1 95 504 GLY B CA 1
ATOM 7853 C C . GLY B 1 504 ? -20 8.367 -3.73 1 95 504 GLY B C 1
ATOM 7854 O O . GLY B 1 504 ? -19.141 7.488 -3.566 1 95 504 GLY B O 1
ATOM 7855 N N . ALA B 1 505 ? -19.906 9.523 -3.111 1 97.5 505 ALA B N 1
ATOM 7856 C CA . ALA B 1 505 ? -18.812 9.844 -2.191 1 97.5 505 ALA B CA 1
ATOM 7857 C C . ALA B 1 505 ? -18.969 9.094 -0.871 1 97.5 505 ALA B C 1
ATOM 7859 O O . ALA B 1 505 ? -20.031 8.523 -0.596 1 97.5 505 ALA B O 1
ATOM 7860 N N . TRP B 1 506 ? -17.906 9.031 -0.152 1 97.88 506 TRP B N 1
ATOM 7861 C CA . TRP B 1 506 ? -18.016 8.469 1.19 1 97.88 506 TRP B CA 1
ATOM 7862 C C . TRP B 1 506 ? -19 9.258 2.039 1 97.88 506 TRP B C 1
ATOM 7864 O O . TRP B 1 506 ? -19.062 10.484 1.944 1 97.88 506 TRP B O 1
ATOM 7874 N N . ALA B 1 507 ? -19.766 8.555 2.783 1 98.06 507 ALA B N 1
ATOM 7875 C CA . ALA B 1 507 ? -20.672 9.234 3.715 1 98.06 507 ALA B CA 1
ATOM 7876 C C . ALA B 1 507 ? -19.906 9.734 4.941 1 98.06 507 ALA B C 1
ATOM 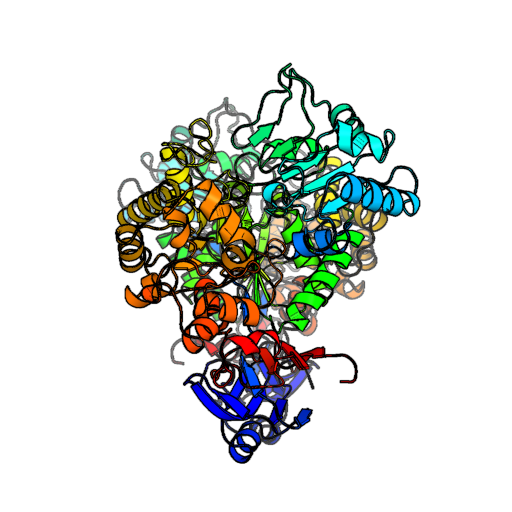7878 O O . ALA B 1 507 ? -20.172 9.297 6.062 1 98.06 507 ALA B O 1
ATOM 7879 N N . ASP B 1 508 ? -19.016 10.602 4.754 1 98.88 508 ASP B N 1
ATOM 7880 C CA . ASP B 1 508 ? -18.25 11.297 5.781 1 98.88 508 ASP B CA 1
ATOM 7881 C C . ASP B 1 508 ? -18.828 12.688 6.047 1 98.88 508 ASP B C 1
ATOM 7883 O O . ASP B 1 508 ? -18.766 13.57 5.188 1 98.88 508 ASP B O 1
ATOM 7887 N N . PHE B 1 509 ? -19.375 12.844 7.23 1 98.88 509 PHE B N 1
ATOM 7888 C CA . PHE B 1 509 ? -20 14.125 7.512 1 98.88 509 PHE B CA 1
ATOM 7889 C C . PHE B 1 509 ? -19.906 14.461 9 1 98.88 509 PHE B C 1
ATOM 7891 O O . PHE B 1 509 ? -19.578 13.594 9.812 1 98.88 509 PHE B O 1
ATOM 7898 N N . THR B 1 510 ? -20.047 15.672 9.312 1 98.81 510 THR B N 1
ATOM 7899 C CA . THR B 1 510 ? -20.125 16.172 10.688 1 98.81 510 THR B CA 1
ATOM 7900 C C . THR B 1 510 ? -21.406 16.953 10.906 1 98.81 510 THR B C 1
ATOM 7902 O O . THR B 1 510 ? -21.953 17.531 9.969 1 98.81 510 THR B O 1
ATOM 7905 N N . VAL B 1 511 ? -21.969 16.844 12.062 1 98.75 511 VAL B N 1
ATOM 7906 C CA . VAL B 1 511 ? -23.141 17.609 12.461 1 98.75 511 VAL B CA 1
ATOM 7907 C C . VAL B 1 511 ? -22.703 18.812 13.305 1 98.75 511 VAL B C 1
ATOM 7909 O O . VAL B 1 511 ? -22.109 18.656 14.367 1 98.75 511 VAL B O 1
ATOM 7912 N N . LEU B 1 512 ? -23 19.984 12.805 1 98.62 512 LEU B N 1
ATOM 7913 C CA . LEU B 1 512 ? -22.656 21.234 13.477 1 98.62 512 LEU B CA 1
ATOM 7914 C C . LEU B 1 512 ? -23.891 21.859 14.125 1 98.62 512 LEU B C 1
ATOM 7916 O O . LEU B 1 512 ? -25.016 21.703 13.633 1 98.62 512 LEU B O 1
ATOM 7920 N N . ASP B 1 513 ? -23.656 22.641 15.164 1 96.69 513 ASP B N 1
ATOM 7921 C CA . ASP B 1 513 ? -24.781 23.25 15.883 1 96.69 513 ASP B CA 1
ATOM 7922 C C . ASP B 1 513 ? -25.344 24.438 15.109 1 96.69 513 ASP B C 1
ATOM 7924 O O . ASP B 1 513 ? -26.484 24.844 15.336 1 96.69 513 ASP B O 1
ATOM 7928 N N . ALA B 1 514 ? -24.547 24.953 14.25 1 97.12 514 ALA B N 1
ATOM 7929 C CA . ALA B 1 514 ? -24.984 26.062 13.398 1 97.12 514 ALA B CA 1
ATOM 7930 C C . ALA B 1 514 ? -24.359 25.969 12.016 1 97.12 514 ALA B C 1
ATOM 7932 O O . ALA B 1 514 ? -23.344 25.281 11.828 1 97.12 514 ALA B O 1
ATOM 7933 N N . ASP B 1 515 ? -24.953 26.641 11.039 1 97.44 515 ASP B N 1
ATOM 7934 C CA . ASP B 1 515 ? -24.453 26.656 9.664 1 97.44 515 ASP B CA 1
ATOM 7935 C C . ASP B 1 515 ? -23.328 27.672 9.5 1 97.44 515 ASP B C 1
ATOM 7937 O O . ASP B 1 515 ? -23.547 28.875 9.547 1 97.44 515 ASP B O 1
ATOM 7941 N N . PRO B 1 516 ? -22.156 27.156 9.242 1 97.81 516 PRO B N 1
ATOM 7942 C CA . PRO B 1 516 ? -21.031 28.094 9.156 1 97.81 516 PRO B CA 1
ATOM 7943 C C . PRO B 1 516 ? -21.156 29.047 7.977 1 97.81 516 PRO B C 1
ATOM 7945 O O . PRO B 1 516 ? -20.625 30.172 8.023 1 97.81 516 PRO B O 1
ATOM 7948 N N . ALA B 1 517 ? -21.828 28.688 6.945 1 95.56 517 ALA B N 1
ATOM 7949 C CA . ALA B 1 517 ? -21.969 29.547 5.766 1 95.56 517 ALA B CA 1
ATOM 7950 C C . ALA B 1 517 ? -22.828 30.766 6.066 1 95.56 517 ALA B C 1
ATOM 7952 O O . ALA B 1 517 ? -22.797 31.75 5.34 1 95.56 517 ALA B O 1
ATOM 7953 N N . HIS B 1 518 ? -23.594 30.672 7.141 1 94.31 518 HIS B N 1
ATOM 7954 C CA . HIS B 1 518 ? -24.5 31.766 7.5 1 94.31 518 HIS B CA 1
ATOM 7955 C C . HIS B 1 518 ? -24.141 32.344 8.859 1 94.31 518 HIS B C 1
ATOM 7957 O O . HIS B 1 518 ? -24.984 32.969 9.508 1 94.31 518 HIS B O 1
ATOM 7963 N N . THR B 1 519 ? -23.016 32.094 9.273 1 95.88 519 THR B N 1
ATOM 7964 C CA . THR B 1 519 ? -22.5 32.625 10.531 1 95.88 519 THR B CA 1
ATOM 7965 C C . THR B 1 519 ? -21.453 33.688 10.273 1 95.88 519 THR B C 1
ATOM 7967 O O . THR B 1 519 ? -20.594 33.531 9.414 1 95.88 519 THR B O 1
ATOM 7970 N N . PRO B 1 520 ? -21.594 34.844 11.016 1 96.19 520 PRO B N 1
ATOM 7971 C CA . PRO B 1 520 ? -20.531 35.844 10.891 1 96.19 520 PRO B CA 1
ATOM 7972 C C . PRO B 1 520 ? -19.141 35.25 11.203 1 96.19 520 PRO B C 1
ATOM 7974 O O . PRO B 1 520 ? -19.016 34.406 12.086 1 96.19 520 PRO B O 1
ATOM 7977 N N . ALA B 1 521 ? -18.125 35.781 10.469 1 96.69 521 ALA B N 1
ATOM 7978 C CA . ALA B 1 521 ? -16.781 35.219 10.594 1 96.69 521 ALA B CA 1
ATOM 7979 C C . ALA B 1 521 ? -16.344 35.219 12.055 1 96.69 521 ALA B C 1
ATOM 7981 O O . ALA B 1 521 ? -15.727 34.219 12.508 1 96.69 521 ALA B O 1
ATOM 7982 N N . GLU B 1 522 ? -16.672 36.125 12.844 1 95.75 522 GLU B N 1
ATOM 7983 C CA . GLU B 1 522 ? -16.219 36.281 14.219 1 95.75 522 GLU B CA 1
ATOM 7984 C C . GLU B 1 522 ? -16.797 35.188 15.117 1 95.75 522 GLU B C 1
ATOM 7986 O O . GLU B 1 522 ? -16.234 34.906 16.188 1 95.75 522 GLU B O 1
ATOM 7991 N N . ASP B 1 523 ? -17.859 34.562 14.672 1 97.12 523 ASP B N 1
ATOM 7992 C CA . ASP B 1 523 ? -18.578 33.625 15.523 1 97.12 523 ASP B CA 1
ATOM 7993 C C . ASP B 1 523 ? -18.312 32.188 15.07 1 97.12 523 ASP B C 1
ATOM 7995 O O . ASP B 1 523 ? -18.812 31.234 15.672 1 97.12 523 ASP B O 1
ATOM 7999 N N . LEU B 1 524 ? -17.547 32.031 14.047 1 98.12 524 LEU B N 1
ATOM 8000 C CA . LEU B 1 524 ? -17.297 30.719 13.477 1 98.12 524 LEU B CA 1
ATOM 8001 C C . LEU B 1 524 ? -16.672 29.797 14.516 1 98.12 524 LEU B C 1
ATOM 8003 O O . LEU B 1 524 ? -17.016 28.609 14.578 1 98.12 524 LEU B O 1
ATOM 8007 N N . ARG B 1 525 ? -15.758 30.234 15.344 1 96.44 525 ARG B N 1
ATOM 8008 C CA . ARG B 1 525 ? -15 29.438 16.297 1 96.44 525 ARG B CA 1
ATOM 8009 C C . ARG B 1 525 ? -15.906 28.891 17.406 1 96.44 525 ARG B C 1
ATOM 8011 O O . ARG B 1 525 ? -15.531 27.969 18.125 1 96.44 525 ARG B O 1
ATOM 8018 N N . ASP B 1 526 ? -17.078 29.484 17.516 1 96.12 526 ASP B N 1
ATOM 8019 C CA . ASP B 1 526 ? -17.984 29.109 18.594 1 96.12 526 ASP B CA 1
ATOM 8020 C C . ASP B 1 526 ? -18.953 28 18.141 1 96.12 526 ASP B C 1
ATOM 8022 O O . ASP B 1 526 ? -19.688 27.453 18.953 1 96.12 526 ASP B O 1
ATOM 8026 N N . ILE B 1 527 ? -18.922 27.688 16.859 1 97.81 527 ILE B N 1
ATOM 8027 C CA . ILE B 1 527 ? -19.797 26.625 16.359 1 97.81 527 ILE B CA 1
ATOM 8028 C C . ILE B 1 527 ? -19.281 25.266 16.859 1 97.81 527 ILE B C 1
ATOM 8030 O O . ILE B 1 527 ? -18.141 24.891 16.594 1 97.81 527 ILE B O 1
ATOM 8034 N N . ALA B 1 528 ? -20.094 24.531 17.547 1 96.75 528 ALA B N 1
ATOM 8035 C CA . ALA B 1 528 ? -19.688 23.25 18.109 1 96.75 528 ALA B CA 1
ATOM 8036 C C . ALA B 1 528 ? -20 22.094 17.156 1 96.75 528 ALA B C 1
ATOM 8038 O O . ALA B 1 528 ? -20.984 22.141 16.422 1 96.75 528 ALA B O 1
ATOM 8039 N N . VAL B 1 529 ? -19.172 21.109 17.188 1 98.25 529 VAL B N 1
ATOM 8040 C CA . VAL B 1 529 ? -19.422 19.828 16.516 1 98.25 529 VAL B CA 1
ATOM 8041 C C . VAL B 1 529 ? -20.234 18.922 17.422 1 98.25 529 VAL B C 1
ATOM 8043 O O . VAL B 1 529 ? -19.844 18.672 18.578 1 98.25 529 VAL B O 1
ATOM 8046 N N . ARG B 1 530 ? -21.312 18.391 16.953 1 98.31 530 ARG B N 1
ATOM 8047 C CA . ARG B 1 530 ? -22.156 17.484 17.719 1 98.31 530 ARG B CA 1
ATOM 8048 C C . ARG B 1 530 ? -21.75 16.031 17.5 1 98.31 530 ARG B C 1
ATOM 8050 O O . ARG B 1 530 ? -21.672 15.25 18.453 1 98.31 530 ARG B O 1
ATOM 8057 N N . GLU B 1 531 ? -21.547 15.695 16.281 1 98.44 531 GLU B N 1
ATOM 8058 C CA . GLU B 1 531 ? -21.172 14.344 15.891 1 98.44 531 GLU B CA 1
ATOM 8059 C C . GLU B 1 531 ? -20.312 14.359 14.617 1 98.44 531 GLU B C 1
ATOM 8061 O O . GLU B 1 531 ? -20.406 15.281 13.812 1 98.44 531 GLU B O 1
ATOM 8066 N N . THR B 1 532 ? -19.484 13.398 14.484 1 98.88 532 THR B N 1
ATOM 8067 C CA . THR B 1 532 ? -18.719 13.148 13.273 1 98.88 532 THR B CA 1
ATOM 8068 C C . THR B 1 532 ? -18.906 11.703 12.812 1 98.88 532 THR B C 1
ATOM 8070 O O . THR B 1 532 ? -18.797 10.773 13.609 1 98.88 532 THR B O 1
ATOM 8073 N N . TRP B 1 533 ? -19.203 11.539 11.578 1 98.75 533 TRP B N 1
ATOM 8074 C CA . TRP B 1 533 ? -19.5 10.242 10.984 1 98.75 533 TRP B CA 1
ATOM 8075 C C . TRP B 1 533 ? -18.516 9.93 9.859 1 98.75 533 TRP B C 1
ATOM 8077 O O . TRP B 1 533 ? -18.188 10.805 9.055 1 98.75 533 TRP B O 1
ATOM 8087 N N . VAL B 1 534 ? -18 8.734 9.812 1 98.69 534 VAL B N 1
ATOM 8088 C CA . VAL B 1 534 ? -17.109 8.25 8.766 1 98.69 534 VAL B CA 1
ATOM 8089 C C . VAL B 1 534 ? -17.688 6.992 8.133 1 98.69 534 VAL B C 1
ATOM 8091 O O . VAL B 1 534 ? -17.891 5.984 8.812 1 98.69 534 VAL B O 1
ATOM 8094 N N . GLY B 1 535 ? -17.969 7.09 6.824 1 97.12 535 GLY B N 1
ATOM 8095 C CA . GLY B 1 535 ? -18.578 5.965 6.133 1 97.12 535 GLY B CA 1
ATOM 8096 C C . GLY B 1 535 ? -19.953 5.617 6.656 1 97.12 535 GLY B C 1
ATOM 8097 O O . GLY B 1 535 ? -20.312 4.441 6.766 1 97.12 535 GLY B O 1
ATOM 8098 N N . GLY B 1 536 ? -20.641 6.574 7.121 1 97.31 536 GLY B N 1
ATOM 8099 C CA . GLY B 1 536 ? -21.984 6.348 7.621 1 97.31 536 GLY B CA 1
ATOM 8100 C C . GLY B 1 536 ? -22.016 5.742 9.008 1 97.31 536 GLY B C 1
ATOM 8101 O O . GLY B 1 536 ? -23.078 5.297 9.477 1 97.31 536 GLY B O 1
ATOM 8102 N N . ARG B 1 537 ? -20.938 5.695 9.68 1 97.06 537 ARG B N 1
ATOM 8103 C CA . ARG B 1 537 ? -20.875 5.227 11.055 1 97.06 537 ARG B CA 1
ATOM 8104 C C . ARG B 1 537 ? -20.391 6.336 11.984 1 97.06 537 ARG B C 1
ATOM 8106 O O . ARG B 1 537 ? -19.516 7.121 11.633 1 97.06 537 ARG B O 1
ATOM 8113 N N . ARG B 1 538 ? -21 6.371 13.141 1 97.88 538 ARG B N 1
ATOM 8114 C CA . ARG B 1 538 ? -20.594 7.398 14.094 1 97.88 538 ARG B CA 1
ATOM 8115 C C . ARG B 1 538 ? -19.188 7.141 14.617 1 97.88 538 ARG B C 1
ATOM 8117 O O . ARG B 1 538 ? -18.922 6.102 15.219 1 97.88 538 ARG B O 1
ATOM 8124 N N . ALA B 1 539 ? -18.359 8.039 14.375 1 98.31 539 ALA B N 1
ATOM 8125 C CA . ALA B 1 539 ? -16.969 7.91 14.805 1 98.31 539 ALA B CA 1
ATOM 8126 C C . ALA B 1 539 ? -16.703 8.703 16.078 1 98.31 539 ALA B C 1
ATOM 8128 O O . ALA B 1 539 ? -15.773 8.406 16.828 1 98.31 539 ALA B O 1
ATOM 8129 N N . TRP B 1 540 ? -17.5 9.711 16.328 1 98.44 540 TRP B N 1
ATOM 8130 C CA . TRP B 1 540 ? -17.375 10.547 17.516 1 98.44 540 TRP B CA 1
ATOM 8131 C C . TRP B 1 540 ? -18.688 11.258 17.828 1 98.44 540 TRP B C 1
ATOM 8133 O O . TRP B 1 540 ? -19.438 11.609 16.922 1 98.44 540 TRP B O 1
ATOM 8143 N N . ALA B 1 541 ? -18.953 11.531 19.078 1 98.12 541 ALA B N 1
ATOM 8144 C CA . ALA B 1 541 ? -20.094 12.32 19.531 1 98.12 541 ALA B CA 1
ATOM 8145 C C . ALA B 1 541 ? -19.719 13.164 20.75 1 98.12 541 ALA B C 1
ATOM 8147 O O . ALA B 1 541 ? -18.969 12.711 21.625 1 98.12 541 ALA B O 1
ATOM 8148 N N . ALA B 1 542 ? -20.266 14.32 20.766 1 96.19 542 ALA B N 1
ATOM 8149 C CA . ALA B 1 542 ? -20.078 15.164 21.938 1 96.19 542 ALA B CA 1
ATOM 8150 C C . ALA B 1 542 ? -20.719 14.531 23.172 1 96.19 542 ALA B C 1
ATOM 8152 O O . ALA B 1 542 ? -21.656 13.742 23.062 1 96.19 542 ALA B O 1
ATOM 8153 N N . ALA B 1 543 ? -20.156 14.867 24.344 1 88.75 543 ALA B N 1
ATOM 8154 C CA . ALA B 1 543 ? -20.703 14.336 25.594 1 88.75 543 ALA B CA 1
ATOM 8155 C C . ALA B 1 543 ? -22.188 14.617 25.703 1 88.75 543 ALA B C 1
ATOM 8157 O O . ALA B 1 543 ? -22.641 15.719 25.391 1 88.75 543 ALA B O 1
ATOM 8158 N N . GLY B 1 544 ? -22.984 13.703 26.141 1 73.5 544 GLY B N 1
ATOM 8159 C CA . GLY B 1 544 ? -24.438 13.82 26.312 1 73.5 544 GLY B CA 1
ATOM 8160 C C . GLY B 1 544 ? -25.203 13.438 25.062 1 73.5 544 GLY B C 1
ATOM 8161 O O . GLY B 1 544 ? -26.438 13.492 25.062 1 73.5 544 GLY B O 1
ATOM 8162 N N . ARG B 1 545 ? -24.469 12.977 24 1 73.31 545 ARG B N 1
ATOM 8163 C CA . ARG B 1 545 ? -25.062 12.523 22.75 1 73.31 545 ARG B CA 1
ATOM 8164 C C . ARG B 1 545 ? -24.812 11.039 22.531 1 73.31 545 ARG B C 1
ATOM 8166 O O . ARG B 1 545 ? -23.781 10.516 22.938 1 73.31 545 ARG B O 1
#

Secondary structure (DSSP, 8-state):
--GGG-EEEEEEEEEE-TTS-EEEEEEEETTEEEEEE-HHHHHHHHSS-SEEEE--SSEEEEPEEEEEE-HHHHHHHHHSEE--TTT--SHHHHHHHHHHHHHTSPTTPPEEEEEE-TTTSTT-S---HHHHHTT-SSS-EEEEETTSSEEEE-HHHHHHTT--TTPPPPTTEEEEE-TTS-EEEEEEEGGGGGGS-TTS---GGGS--------HHHHHHHHHHHHHHHHHTTEEEEEEEEE-HHHHHHHHHHHHHT---SEEEEEEEGGGHHHHHHHT--S-EE-SSEEEEEEEEE-B--TTTT-S--TT--SS-TT----BSS-HHHHHHHHHHHHHHT-EEEEEE-SHHHHHHHHHHHHHHHHHS--TT---EEEE--S--HHHHHHHHHHT-EEEE-HHHHHHHHHHHHHHHGGGGGGSS-HHHHHHTTPPPEE--TTTTS-S-HHHHHHHHHH-B-TTSPBPS-GGG---HHHHHHHTTHHHHHHTT-TTTSS---TTSB--EEEESS-GGGS-GGGGGGPPEEEEEETTEEEEE-TT-/--GGG-EEEEEEEEEE-TTS-EEEEEEEETTEEEEEE-HHHHHHHHSS-SEEEE--SSEEEEPEEEEEE-HHHHHHHHHSEE--TTT--SHHHHHHHHHHHHHTSPTTPPEEEEEE-GGGSTT-S---HHHHHTT-SSS-EEEEETTSSEEEE-HHHHHHTT--TTPPPPTTEEEEE-TTS-EEEEEEEGGGGGGS-TTS---GGGS--------HHHHHHHHHHHHHHHHHTTEEEEEEEEE-HHHHHHHHHHHHHT---SEEEEEEEGGGHHHHHHHT--S-EE-SSEEEEEEEEE-B--TTTT-S--TT--SS-TT----BSS-HHHHHHHHHHHHHHT-EEEEEE-SHHHHHHHHHHHHHHHHHS--TT---EEEE--S--HHHHHHHHHHT-EEEE-HHHHHHHHHHHHHHHGGGGGGSS-HHHHHHTT---EE--TTTTS-S-HHHHHHHHHH-B-TTSPBPS-GGG---HHHHHHHTTHHHHHHTT-TTTSS---TTSB--EEEESS-GGGS-GGGGGGPPEEEEEETTEEEEE-TT-

InterPro domains:
  IPR011059 Metal-dependent hydrolase, composite domain superfamily [G3DSA:2.30.40.10] (16-516)
  IPR011059 Metal-dependent hydrolase, composite domain superfamily [SSF51338] (7-540)
  IPR013108 Amidohydrolase 3 [PF07969] (53-537)
  IPR032466 Metal-dependent hydrolase [SSF51556] (62-500)
  IPR033932 YtcJ like [cd01300] (25-511)